Protein AF-0000000084334661 (afdb_homodimer)

Secondary structure (DSSP, 8-state):
-----SS-PPPPPS-----S-HHHHHHHHHHHTT-EEEEE--SGGGGTT-STTGGG--S--GGG---STTTTSHHHHHHHHHGGGGT---TT--HHHHHHHHHHHT--EEEEEEE-TT--BSS--SS-S-BTTSTTSGGGGSTT--HHHHHHHHHHHTT-EEEEEEES--SS-TTTS-TTS---SSS-SS-TTT-HHHHHHHHHHHHHHHHHHHHSSS---EEEEE-TTSS-GGG--TTSGGGGG--S-----HHHHHHHHHHHSTT-EEEETT--STTB-SB--TT---SS--SS-BEEEEESSSSSS--TT--PPPHHHHHHHHHHHHHTT-EEEEE----TTSS--HHHHHHHHHHHHHHHHHGGGTTTEEEEEEEEETTEEEEEESSSSEEEEEEEEEEEE----SEEEEE-SS-----EEEETT-----EEEE-SSEEEEE--GGGGGS--EEEEEEEEE-/-----SS-PPPPPS-----S-HHHHHHHHHHHTT-EEEEE--SGGGGTT-SGGGGG--S--GGG---STTTTSHHHHHHHHHGGGGT---TT--HHHHHHHHHHHT--EEEEEEE-TT--BSS--SS-S-BTTSTTSGGGGSTT--HHHHHHHHHHHTT-EEEEEEES--SS-TTTS-TTS---SSS-SS-TTT-HHHHHHHHHHHHHHHHHHHHSSS---EEEEE-TTSS-GGG--TTSGGGGG--S-----HHHHHHHHHHHSTT-EEEETT--STTB-SB--TT---SS--SS-BEEEEESSSSSS--TT--PPPHHHHHHHHHHHHHTT-EEEEE----TTSS--HHHHHHHHHHHHHHHHHGGGTTTEEEEEEEEETTEEEEEESSSSEEEEEEEEEEEE----SEEEEE-SS-----EEEETT-----EEEEETTEEEEE--GGGGGS--EEEEEEEEE-

Foldseek 3Di:
DPPPPLDDFDDWAPDADAAPAVLLVVLLLVVLQQQEEAEADEDLCLAVQAQPPLCLFPDDGPNNQDDDDQRPDSVSRLVVSLLSQQVQAQQVADLLVVLVLCVLLSHAAYEYEQADQQAEGQADAPLDLSYQLHPSHPNVPPPCSRVLLVNLVSNVVVVHAYEYEYELHHCNDCLQAPPVAHRDGSGRRDACVVVVVSLLVSLVSSLRRLLCVLAPRPAHAEYHYDDLLQAAPVQQDCVGPVSVPNDHGRHSPVVVSVVSNCVSHPNRQACSEPRHDNRNNEYESEQDADPAADPHEYEYEHEQFSHLAHHPPTDGHALLVVVLVSLLNVLRSYHYHYGFYAHSNNHTDVVVSVSSNVSSVQCVFCVQQRGQWGHDPPCDDVQWGWIAHNPAQKIKIKRFDPDFADDDDQKDDDFDPPDDDWDAKDKTPDPDGWDWDADPGGIMIGDDPCVRVSGRTSIIMMMTHD/DDDPQLDDFDDWAPDADAAPAVLLVVLLLQVLQLQEEAEADEDLCLAVQAQPPLCLFPDDGPNNQDDDDQRPDSVSRLVVSLLSQQVQAQQVADLLVVLVLCVLLSHAAYEYEQADQQAEGQADAPLDLSYQLHPSHPNVPPPCSRVLLVNLVSNVVVVHAYEYEYELHHCNDCLQAPPVAHRDGSGRRDACVVVVVSLLVSLVSSLRRLLCCLAPRPAHAEYHYDDLLQAAPVQQDCVGPVSVPNDHGRHSPVVVSVVSNCVSHPNRQACSEPRHDNRNNEYESEQDADPAADPHEYEYEHEQFSHLAHHPPTDGHALLVVVLVSLLNQLRSYHYHYGFYAHSNNHTDPVVSVSSNVSSVQCVFCVQQRGQWGHDPPCDDVQWGWIAHNPAQKIKIKRFDPDFADDDDQKDDDFDPPDDDWDAKDKTPDPDGWDWDADPGGIMIGDDPCVRVSTRTSIIMMMTHD

Sequence (932 aa):
MLKQSFAQQHNMSKKYQAPDDVAVQQKLAQWQDLKFGLFMHWGTYSEWGVVESWSICPEDEGWTQRKGPYGATYEGYKKAYENLQTTFNPVKFDPDKWVKAAKYAGMKYMIFTTKHHDGFSMFDTKQTDYKITDAKTPFSKNPKANVTKEIFNSFRKENFMIGAYFSKPDWHSPEYWWPYFPPKDRNVNYDPAKYPEHWQKFKDFTYNQIQELMTGYGKVDILWLDGGWVRPKNTIDTTVDWQKGIKFNQDIDMPKIAAMGRKNQPGLIVVDRTVSGQYENYTTPEQEVPAAPLDHPWESCITMGNSWSYVPGDHYKSAHDIVQLLVKIVSRGGNLLMNIGPGPDGDFDPEAYNRLNAIGDWMKINGEGIYNSRAVAPYSSGNIYYTKNKDKNRIYAFVLADKESVSLPVTLNITLKDIKKVKNVSMLGSTQKLKWKTSADGIDLTIPASANNIGLKQAACFTIDYMLKQSFAQQHNMSKKYQAPDDVAVQQKLAQWQDLKFGLFMHWGTYSEWGVVESWSICPEDEGWTQRKGPYGATYEGYKKAYENLQTTFNPVKFDPDKWVKAAKYAGMKYMIFTTKHHDGFSMFDTKQTDYKITDAKTPFSKNPKANVTKEIFNSFRKENFMIGAYFSKPDWHSPEYWWPYFPPKDRNVNYDPAKYPEHWQKFKDFTYNQIQELMTGYGKVDILWLDGGWVRPKNTIDTTVDWQKGIKFNQDIDMPKIAAMGRKNQPGLIVVDRTVSGQYENYTTPEQEVPAAPLDHPWESCITMGNSWSYVPGDHYKSAHDIVQLLVKIVSRGGNLLMNIGPGPDGDFDPEAYNRLNAIGDWMKINGEGIYNSRAVAPYSSGNIYYTKNKDKNRIYAFVLADKESVSLPVTLNITLKDIKKVKNVSMLGSTQKLKWKTSADGIDLTIPASANNIGLKQAACFTIDY

Nearest PDB structures (foldseek):
  1odu-assembly1_A  TM=7.665E-01  e=8.565E-29  Thermotoga maritima MSB8
  7xsf-assembly1_B-2  TM=7.589E-01  e=2.508E-28  Cecembia lonarensis LW9
  1hl8-assembly1_B  TM=7.594E-01  e=6.940E-28  Thermotoga maritima MSB8
  7xsh-assembly1_A  TM=6.981E-01  e=8.921E-30  Cecembia l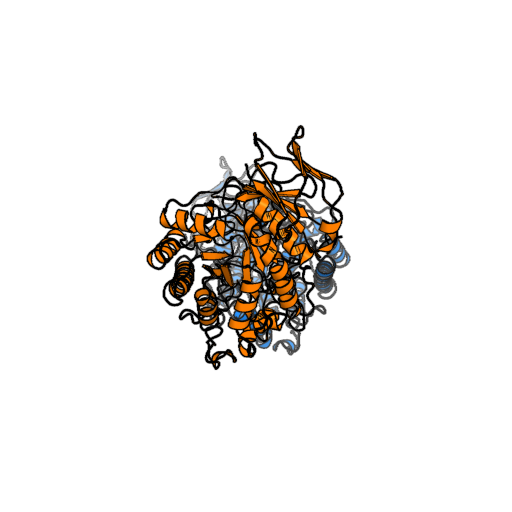onarensis LW9
  7xsg-assembly1_B-2  TM=6.636E-01  e=2.925E-29  Cecembia lonarensis LW9

Organism: NCBI:txid1302689

Radius of gyration: 38.79 Å; Cα contacts (8 Å, |Δi|>4): 2017; chains: 2; bounding box: 50×123×88 Å

Solvent-accessible surface area (backbone atoms only — not comparable to full-atom values): 48130 Å² total; per-residue (Å²): 133,80,76,72,62,67,53,91,79,57,68,51,51,91,58,84,33,77,56,86,51,63,54,31,50,52,41,50,55,55,54,56,27,43,33,31,28,40,26,32,36,57,61,58,38,24,69,76,34,43,65,53,46,35,42,70,32,55,46,96,46,83,43,20,58,58,68,71,94,43,33,69,28,37,68,57,28,44,54,55,58,64,49,34,46,57,67,39,47,39,78,59,53,48,52,59,61,52,38,53,44,39,48,54,29,55,38,39,31,36,35,38,36,39,23,50,45,51,39,52,24,39,33,76,57,91,85,57,70,56,26,39,48,24,84,66,11,57,30,31,75,43,94,64,27,44,39,47,50,52,40,46,50,45,35,44,75,72,68,29,47,36,27,42,25,37,36,66,48,30,66,58,39,56,50,39,40,34,52,54,35,51,61,54,38,88,59,65,42,66,56,38,86,84,38,50,69,52,37,48,53,32,34,49,54,53,46,51,51,52,49,46,56,38,69,71,45,60,84,52,43,29,44,40,35,41,49,49,77,58,27,51,54,90,71,59,51,72,87,41,72,78,49,58,70,57,85,56,60,37,57,63,53,63,69,60,48,50,50,53,40,32,72,62,24,75,30,40,38,38,24,37,41,63,40,64,34,64,44,21,54,38,45,46,39,48,72,46,71,74,94,58,64,61,98,60,59,35,34,25,44,35,51,39,36,80,41,56,30,18,38,86,85,58,60,63,59,49,39,41,57,49,51,51,49,44,50,56,33,38,14,30,47,24,26,36,30,41,23,51,22,32,36,45,45,35,36,69,54,70,64,57,54,52,30,29,51,52,35,12,61,46,30,74,50,48,38,76,55,52,37,45,36,33,50,34,70,68,28,52,60,90,58,31,33,21,23,23,43,73,88,49,63,33,37,27,42,32,41,55,33,94,47,58,54,40,78,76,57,57,63,45,76,46,74,43,64,92,66,90,58,79,75,48,58,44,40,60,86,53,87,63,85,56,50,71,44,81,48,97,55,30,34,38,33,44,45,60,76,66,68,54,69,71,68,53,46,33,47,46,41,33,40,40,34,79,132,88,70,81,64,62,53,88,81,60,70,50,55,92,58,84,35,79,56,86,51,65,53,30,49,52,42,49,56,55,54,56,26,44,31,31,27,40,27,32,36,58,60,56,40,23,68,76,35,43,61,52,46,36,42,68,32,55,47,96,46,84,41,21,59,57,67,72,96,42,34,68,29,36,66,56,28,46,54,54,58,63,49,33,45,57,67,40,46,39,77,60,54,48,53,61,62,52,39,53,44,39,49,53,29,54,39,38,31,37,33,38,36,40,23,50,45,50,38,53,26,38,33,76,57,92,87,56,72,56,26,38,48,24,86,66,11,58,30,31,75,44,94,64,27,43,39,46,50,51,42,46,50,45,35,43,76,72,67,29,48,36,27,41,25,36,35,66,48,32,66,59,39,57,51,40,39,34,52,55,34,51,59,55,39,90,59,66,44,64,55,38,85,84,38,50,69,52,39,48,53,33,34,50,53,54,47,51,51,54,49,47,56,38,67,71,47,60,83,51,44,31,44,39,35,39,49,49,76,57,28,51,54,90,71,60,50,73,87,40,72,78,48,59,70,58,85,55,59,36,57,63,53,62,69,61,48,50,52,54,40,32,72,62,22,77,29,40,37,37,25,36,42,62,39,65,34,65,45,20,55,38,46,47,39,48,72,46,72,74,94,58,65,60,97,61,59,34,34,26,42,35,51,39,37,78,42,56,30,19,40,85,85,57,61,62,60,49,41,41,58,50,51,50,48,43,50,58,34,36,13,32,46,25,25,36,30,42,22,51,22,32,35,47,44,36,37,69,56,71,65,57,54,52,32,29,51,51,35,13,61,47,31,74,49,48,37,76,55,55,37,45,35,33,49,33,70,69,29,50,60,91,61,29,34,22,22,23,42,72,87,50,62,34,37,28,42,32,41,56,34,94,47,58,54,40,78,75,59,55,63,45,77,47,75,43,63,94,67,89,58,79,74,47,59,44,41,61,86,53,88,62,86,56,51,70,46,81,48,97,54,31,34,38,35,46,45,59,74,66,70,54,69,72,68,55,45,32,44,46,42,33,40,40,34,78

Structure (mmCIF, N/CA/C/O backbone):
data_AF-0000000084334661-model_v1
#
loop_
_entity.id
_entity.type
_entity.pdbx_description
1 polymer 'Alpha-L-fucosidase C-terminal domain-containing protein'
#
loop_
_atom_site.group_PDB
_atom_site.id
_atom_site.type_symbol
_atom_site.label_atom_id
_atom_site.label_alt_id
_atom_site.label_comp_id
_atom_site.label_asym_id
_atom_site.label_entity_id
_atom_site.label_seq_id
_atom_site.pdbx_PDB_ins_code
_atom_site.Cartn_x
_atom_site.Cartn_y
_atom_site.Cartn_z
_atom_site.occupancy
_atom_site.B_iso_or_equiv
_atom_site.auth_seq_id
_atom_site.auth_comp_id
_atom_site.auth_asym_id
_atom_site.auth_atom_id
_atom_site.pdbx_PDB_model_num
ATOM 1 N N . MET A 1 1 ? 21.266 26.375 -0.771 1 21.66 1 MET A N 1
ATOM 2 C CA . MET A 1 1 ? 20.703 26.406 0.575 1 21.66 1 MET A CA 1
ATOM 3 C C . MET A 1 1 ? 20.016 25.094 0.909 1 21.66 1 MET A C 1
ATOM 5 O O . MET A 1 1 ? 19.672 24.312 0.011 1 21.66 1 MET A O 1
ATOM 9 N N . LEU A 1 2 ? 19.672 24.812 2.162 1 26.78 2 LEU A N 1
ATOM 10 C CA . LEU A 1 2 ? 19.516 23.641 3.014 1 26.78 2 LEU A CA 1
ATOM 11 C C . LEU A 1 2 ? 18.297 22.828 2.6 1 26.78 2 LEU A C 1
ATOM 13 O O . LEU A 1 2 ? 17.844 21.938 3.332 1 26.78 2 LEU A O 1
ATOM 17 N N . LYS A 1 3 ? 17.484 23.156 1.585 1 34.84 3 LYS A N 1
ATOM 18 C CA . LYS A 1 3 ? 16.094 22.891 1.91 1 34.84 3 LYS A CA 1
ATOM 19 C C . LYS A 1 3 ? 15.812 21.391 1.951 1 34.84 3 LYS A C 1
ATOM 21 O O . LYS A 1 3 ? 15.555 20.766 0.915 1 34.84 3 LYS A O 1
ATOM 26 N N . GLN A 1 4 ? 16.562 20.469 2.42 1 37.41 4 GLN A N 1
ATOM 27 C CA . GLN A 1 4 ? 15.898 19.234 2.811 1 37.41 4 GLN A CA 1
ATOM 28 C C . GLN A 1 4 ? 14.594 19.516 3.551 1 37.41 4 GLN A C 1
ATOM 30 O O . GLN A 1 4 ? 14.609 20.016 4.676 1 37.41 4 GLN A O 1
ATOM 35 N N . SER A 1 5 ? 13.641 19.828 3.004 1 44.88 5 SER A N 1
ATOM 36 C CA . SER A 1 5 ? 12.391 20.156 3.678 1 44.88 5 SER A CA 1
ATOM 37 C C . SER A 1 5 ? 11.945 19.016 4.59 1 44.88 5 SER A C 1
ATOM 39 O O . SER A 1 5 ? 11.836 17.875 4.152 1 44.88 5 SER A O 1
ATOM 41 N N . PHE A 1 6 ? 12.258 19.031 5.906 1 48.81 6 PHE A N 1
ATOM 42 C CA . PHE A 1 6 ? 11.906 18.156 7.027 1 48.81 6 PHE A CA 1
ATOM 43 C C . PHE A 1 6 ? 10.391 18.047 7.168 1 48.81 6 PHE A C 1
ATOM 45 O O . PHE A 1 6 ? 9.898 17.453 8.125 1 48.81 6 PHE A O 1
ATOM 52 N N . ALA A 1 7 ? 9.672 18.734 6.348 1 52.16 7 ALA A N 1
ATOM 53 C CA . ALA A 1 7 ? 8.219 18.625 6.488 1 52.16 7 ALA A CA 1
ATOM 54 C C . ALA A 1 7 ? 7.535 18.656 5.129 1 52.16 7 ALA A C 1
ATOM 56 O O . ALA A 1 7 ? 8.078 19.188 4.16 1 52.16 7 ALA A O 1
ATOM 57 N N . GLN A 1 8 ? 6.469 17.922 4.941 1 53.09 8 GLN A N 1
ATOM 58 C CA . GLN A 1 8 ? 5.633 18.047 3.752 1 53.09 8 GLN A CA 1
ATOM 59 C C . GLN A 1 8 ? 5.141 19.469 3.559 1 53.09 8 GLN A C 1
ATOM 61 O O . GLN A 1 8 ? 4.645 20.094 4.5 1 53.09 8 GLN A O 1
ATOM 66 N N . GLN A 1 9 ? 5.586 20.141 2.434 1 56.09 9 GLN A N 1
ATOM 67 C CA . GLN A 1 9 ? 5.023 21.453 2.088 1 56.09 9 GLN A CA 1
ATOM 68 C C . GLN A 1 9 ? 3.793 21.297 1.2 1 56.09 9 GLN A C 1
ATOM 70 O O . GLN A 1 9 ? 3.805 20.531 0.24 1 56.09 9 GLN A O 1
ATOM 75 N N . HIS A 1 10 ? 2.682 21.797 1.771 1 68.12 10 HIS A N 1
ATOM 76 C CA . HIS A 1 10 ? 1.441 21.719 1.006 1 68.12 10 HIS A CA 1
ATOM 77 C C . HIS A 1 10 ? 1.198 23 0.219 1 68.12 10 HIS A C 1
ATOM 79 O O . HIS A 1 10 ? 1.447 24.094 0.722 1 68.12 10 HIS A O 1
ATOM 85 N N . ASN A 1 11 ? 0.781 22.812 -0.995 1 72 11 ASN A N 1
ATOM 86 C CA . ASN A 1 11 ? 0.455 23.922 -1.889 1 72 11 ASN A CA 1
ATOM 87 C C . ASN A 1 11 ? -0.873 24.578 -1.513 1 72 11 ASN A C 1
ATOM 89 O O . ASN A 1 11 ? -1.818 23.891 -1.121 1 72 11 ASN A O 1
ATOM 93 N N . MET A 1 12 ? -0.844 25.797 -1.536 1 76.12 12 MET A N 1
ATOM 94 C CA . MET A 1 12 ? -2.08 26.562 -1.359 1 76.12 12 MET A CA 1
ATOM 95 C C . MET A 1 12 ? -3.047 26.297 -2.51 1 76.12 12 MET A C 1
ATOM 97 O O . MET A 1 12 ? -2.623 26.094 -3.65 1 76.12 12 MET A O 1
ATOM 101 N N . SER A 1 13 ? -4.266 26.281 -2.166 1 80.62 13 SER A N 1
ATOM 102 C CA . SER A 1 13 ? -5.27 26.109 -3.211 1 80.62 13 SER A CA 1
ATOM 103 C C . SER A 1 13 ? -5.207 27.234 -4.23 1 80.62 13 SER A C 1
ATOM 105 O O . SER A 1 13 ? -4.938 28.391 -3.871 1 80.62 13 SER A O 1
ATOM 107 N N . LYS A 1 14 ? -5.531 27.094 -5.512 1 75.5 14 LYS A N 1
ATOM 108 C CA . LYS A 1 14 ? -5.477 28.078 -6.59 1 75.5 14 LYS A CA 1
ATOM 109 C C . LYS A 1 14 ? -6.754 28.922 -6.637 1 75.5 14 LYS A C 1
ATOM 111 O O . LYS A 1 14 ? -6.73 30.078 -7.066 1 75.5 14 LYS A O 1
ATOM 116 N N . LYS A 1 15 ? -7.824 28.25 -6.242 1 84.44 15 LYS A N 1
ATOM 117 C CA . LYS A 1 15 ? -9.109 28.938 -6.309 1 84.44 15 LYS A CA 1
ATOM 118 C C . LYS A 1 15 ? -9.68 29.172 -4.914 1 84.44 15 LYS A C 1
ATOM 120 O O . LYS A 1 15 ? -9.625 28.281 -4.059 1 84.44 15 LYS A O 1
ATOM 125 N N . TYR A 1 16 ? -10.172 30.391 -4.711 1 93.75 16 TYR A N 1
ATOM 126 C CA . TYR A 1 16 ? -10.789 30.75 -3.439 1 93.75 16 TYR A CA 1
ATOM 127 C C . TYR A 1 16 ? -12.273 31.031 -3.619 1 93.75 16 TYR A C 1
ATOM 129 O O . TYR A 1 16 ? -12.68 31.672 -4.594 1 93.75 16 TYR A O 1
ATOM 137 N N . GLN A 1 17 ? -13.086 30.453 -2.752 1 94.81 17 GLN A N 1
ATOM 138 C CA . GLN A 1 17 ? -14.516 30.734 -2.68 1 94.81 17 GLN A CA 1
ATOM 139 C C . GLN A 1 17 ? -14.891 31.359 -1.336 1 94.81 17 GLN A C 1
ATOM 141 O O . GLN A 1 17 ? -14.766 30.719 -0.293 1 94.81 17 GLN A O 1
ATOM 146 N N . ALA A 1 18 ? -15.391 32.562 -1.355 1 94.94 18 ALA A N 1
ATOM 147 C CA . ALA A 1 18 ? -15.805 33.25 -0.123 1 94.94 18 ALA A CA 1
ATOM 148 C C . ALA A 1 18 ? -17.016 32.531 0.491 1 94.94 18 ALA A C 1
ATOM 150 O O . ALA A 1 18 ? -17.906 32.062 -0.229 1 94.94 18 ALA A O 1
ATOM 151 N N . PRO A 1 19 ? -17.062 32.531 1.835 1 95.81 19 PRO A N 1
ATOM 152 C CA . PRO A 1 19 ? -18.25 31.938 2.453 1 95.81 19 PRO A CA 1
ATOM 153 C C . PRO A 1 19 ? -19.516 32.75 2.219 1 95.81 19 PRO A C 1
ATOM 155 O O . PRO A 1 19 ? -19.438 34 2.18 1 95.81 19 PRO A O 1
ATOM 158 N N . ASP A 1 20 ? -20.672 32.062 2.162 1 95.06 20 ASP A N 1
ATOM 159 C CA . ASP A 1 20 ? -21.953 32.719 1.954 1 95.06 20 ASP A CA 1
ATOM 160 C C . ASP A 1 20 ? -22.547 33.219 3.277 1 95.06 20 ASP A C 1
ATOM 162 O O . ASP A 1 20 ? -23.312 34.188 3.301 1 95.06 20 ASP A O 1
ATOM 166 N N . ASP A 1 21 ? -22.156 32.656 4.363 1 96.81 21 ASP A N 1
ATOM 167 C CA . ASP A 1 21 ? -22.688 32.969 5.688 1 96.81 21 ASP A CA 1
ATOM 168 C C . ASP A 1 21 ? -22.188 34.344 6.176 1 96.81 21 ASP A C 1
ATOM 170 O O . ASP A 1 21 ? -20.984 34.531 6.383 1 96.81 21 ASP A O 1
ATOM 174 N N . VAL A 1 22 ? -23.031 35.281 6.516 1 97.38 22 VAL A N 1
ATOM 175 C CA . VAL A 1 22 ? -22.703 36.656 6.867 1 97.38 22 VAL A CA 1
ATOM 176 C C . VAL A 1 22 ? -21.922 36.688 8.18 1 97.38 22 VAL A C 1
ATOM 178 O O . VAL A 1 22 ? -20.984 37.469 8.328 1 97.38 22 VAL A O 1
ATOM 181 N N . ALA A 1 23 ? -22.359 35.875 9.078 1 98.19 23 ALA A N 1
ATOM 182 C CA . ALA A 1 23 ? -21.656 35.812 10.359 1 98.19 23 ALA A CA 1
ATOM 183 C C . ALA A 1 23 ? -20.219 35.344 10.164 1 98.19 23 ALA A C 1
ATOM 185 O O . ALA A 1 23 ? -19.312 35.844 10.859 1 98.19 23 ALA A O 1
ATOM 186 N N . VAL A 1 24 ? -19.969 34.469 9.242 1 98.5 24 VAL A N 1
ATOM 187 C CA . VAL A 1 24 ? -18.625 34 8.945 1 98.5 24 VAL A CA 1
ATOM 188 C C . VAL A 1 24 ? -17.812 35.125 8.297 1 98.5 24 VAL A C 1
ATOM 190 O O . VAL A 1 24 ? -16.641 35.312 8.633 1 98.5 24 VAL A O 1
ATOM 193 N N . GLN A 1 25 ? -18.422 35.812 7.387 1 97.94 25 GLN A N 1
ATOM 194 C CA . GLN A 1 25 ? -17.766 36.938 6.742 1 97.94 25 GLN A CA 1
ATOM 195 C C . GLN A 1 25 ? -17.312 38 7.766 1 97.94 25 GLN A C 1
ATOM 197 O O . GLN A 1 25 ? -16.203 38.5 7.691 1 97.94 25 GLN A O 1
ATOM 202 N N . GLN A 1 26 ? -18.172 38.25 8.68 1 98.19 26 GLN A N 1
ATOM 203 C CA . GLN A 1 26 ? -17.859 39.25 9.719 1 98.19 26 GLN A CA 1
ATOM 204 C C . GLN A 1 26 ? -16.703 38.75 10.602 1 98.19 26 GLN A C 1
ATOM 206 O O . GLN A 1 26 ? -15.789 39.5 10.922 1 98.19 26 GLN A O 1
ATOM 211 N N . LYS A 1 27 ? -16.812 37.531 10.969 1 98.5 27 LYS A N 1
ATOM 212 C CA . LYS A 1 27 ? -15.75 36.969 11.797 1 98.5 27 LYS A CA 1
ATOM 213 C C . LYS A 1 27 ? -14.414 36.969 11.055 1 98.5 27 LYS A C 1
ATOM 215 O O . LYS A 1 27 ? -13.359 37.188 11.656 1 98.5 27 LYS A O 1
ATOM 220 N N . LEU A 1 28 ? -14.453 36.656 9.773 1 98.25 28 LEU A N 1
ATOM 221 C CA . LEU A 1 28 ? -13.25 36.656 8.945 1 98.25 28 LEU A CA 1
ATOM 222 C C . LEU A 1 28 ? -12.625 38.062 8.906 1 98.25 28 LEU A C 1
ATOM 224 O O . LEU A 1 28 ? -11.406 38.188 8.992 1 98.25 28 LEU A O 1
ATOM 228 N N . ALA A 1 29 ? -13.461 39 8.766 1 97.44 29 ALA A N 1
ATOM 229 C CA . ALA A 1 29 ? -12.977 40.375 8.75 1 97.44 29 ALA A CA 1
ATOM 230 C C . ALA A 1 29 ? -12.32 40.75 10.078 1 97.44 29 ALA A C 1
ATOM 232 O O . ALA A 1 29 ? -11.273 41.406 10.102 1 97.44 29 ALA A O 1
ATOM 233 N N . GLN A 1 30 ? -12.922 40.344 11.148 1 98.38 30 GLN A N 1
ATOM 234 C CA . GLN A 1 30 ? -12.352 40.562 12.469 1 98.38 30 GLN A CA 1
ATOM 235 C C . GLN A 1 30 ? -11.016 39.844 12.617 1 98.38 30 GLN A C 1
ATOM 237 O O . GLN A 1 30 ? -10.047 40.438 13.133 1 98.38 30 GLN A O 1
ATOM 242 N N . TRP A 1 31 ? -11.031 38.625 12.211 1 98.69 31 TRP A N 1
ATOM 243 C CA . TRP A 1 31 ? -9.82 37.812 12.281 1 98.69 31 TRP A CA 1
ATOM 244 C C . TRP A 1 31 ? -8.688 38.469 11.492 1 98.69 31 TRP A C 1
ATOM 246 O O . TRP A 1 31 ? -7.535 38.469 11.945 1 98.69 31 TRP A O 1
ATOM 256 N N . GLN A 1 32 ? -8.906 39 10.312 1 98.25 32 GLN A N 1
ATOM 257 C CA . GLN A 1 32 ? -7.906 39.656 9.469 1 98.25 32 GLN A CA 1
ATOM 258 C C . GLN A 1 32 ? -7.254 40.844 10.188 1 98.25 32 GLN A C 1
ATOM 260 O O . GLN A 1 32 ? -6.141 41.219 9.844 1 98.25 32 GLN A O 1
ATOM 265 N N . ASP A 1 33 ? -7.941 41.406 11.133 1 98.5 33 ASP A N 1
ATOM 266 C CA . ASP A 1 33 ? -7.438 42.562 11.844 1 98.5 33 ASP A CA 1
ATOM 267 C C . ASP A 1 33 ? -6.43 42.156 12.922 1 98.5 33 ASP A C 1
ATOM 269 O O . ASP A 1 33 ? -5.676 43 13.414 1 98.5 33 ASP A O 1
ATOM 273 N N . LEU A 1 34 ? -6.441 40.906 13.227 1 98.75 34 LEU A N 1
ATOM 274 C CA . LEU A 1 34 ? -5.648 40.438 14.359 1 98.75 34 LEU A CA 1
ATOM 275 C C . LEU A 1 34 ? -4.188 40.25 13.969 1 98.75 34 LEU A C 1
ATOM 277 O O . LEU A 1 34 ? -3.287 40.531 14.766 1 98.75 34 LEU A O 1
ATOM 281 N N . LYS A 1 35 ? -3.887 39.688 12.852 1 98.75 35 LYS A N 1
ATOM 282 C CA . LYS A 1 35 ? -2.648 39.688 12.078 1 98.75 35 LYS A CA 1
ATOM 283 C C . LYS A 1 35 ? -1.651 38.688 12.641 1 98.75 35 LYS A C 1
ATOM 285 O O . LYS A 1 35 ? -0.828 38.125 11.906 1 98.75 35 LYS A O 1
ATOM 290 N N . PHE A 1 36 ? -1.628 38.406 13.953 1 98.88 36 PHE A N 1
ATOM 291 C CA . PHE A 1 36 ? -0.565 37.625 14.555 1 98.88 36 PHE A CA 1
ATOM 292 C C . PHE A 1 36 ? -1.139 36.625 15.547 1 98.88 36 PHE A C 1
ATOM 294 O O . PHE A 1 36 ? -1.792 37 16.516 1 98.88 36 PHE A O 1
ATOM 301 N N . GLY A 1 37 ? -0.939 35.312 15.289 1 98.88 37 GLY A N 1
ATOM 302 C CA . GLY A 1 37 ? -1.479 34.25 16.125 1 98.88 37 GLY A CA 1
ATOM 303 C C . GLY A 1 37 ? -0.435 33.25 16.547 1 98.88 37 GLY A C 1
ATOM 304 O O . GLY A 1 37 ? 0.673 33.219 16.016 1 98.88 37 GLY A O 1
ATOM 305 N N . LEU A 1 38 ? -0.776 32.438 17.562 1 98.94 38 LEU A N 1
ATOM 306 C CA . LEU A 1 38 ? 0.044 31.375 18.109 1 98.94 38 LEU A CA 1
ATOM 307 C C . LEU A 1 38 ? -0.488 30.016 17.672 1 98.94 38 LEU A C 1
ATOM 309 O O . LEU A 1 38 ? -1.677 29.719 17.828 1 98.94 38 LEU A O 1
ATOM 313 N N . PHE A 1 39 ? 0.352 29.234 17.062 1 98.81 39 PHE A N 1
ATOM 314 C CA . PHE A 1 39 ? 0.069 27.859 16.672 1 98.81 39 PHE A CA 1
ATOM 315 C C . PHE A 1 39 ? 0.812 26.875 17.578 1 98.81 39 PHE A C 1
ATOM 317 O O . PHE A 1 39 ? 1.941 27.156 18 1 98.81 39 PHE A O 1
ATOM 324 N N . MET A 1 40 ? 0.179 25.844 17.969 1 98.75 40 MET A N 1
ATOM 325 C CA . MET A 1 40 ? 0.836 24.891 18.859 1 98.75 40 MET A CA 1
ATOM 326 C C . MET A 1 40 ? 0.569 23.453 18.422 1 98.75 40 MET A C 1
ATOM 328 O O . MET A 1 40 ? -0.569 22.984 18.484 1 98.75 40 MET A O 1
ATOM 332 N N . HIS A 1 41 ? 1.555 22.781 17.938 1 98.56 41 HIS A N 1
ATOM 333 C CA . HIS A 1 41 ? 1.528 21.328 17.734 1 98.56 41 HIS A CA 1
ATOM 334 C C . HIS A 1 41 ? 2.084 20.594 18.953 1 98.56 41 HIS A C 1
ATOM 336 O O . HIS A 1 41 ? 3.266 20.734 19.281 1 98.56 41 HIS A O 1
ATOM 342 N N . TRP A 1 42 ? 1.24 19.828 19.578 1 98.62 42 TRP A N 1
ATOM 343 C CA . TRP A 1 42 ? 1.637 19.156 20.812 1 98.62 42 TRP A CA 1
ATOM 344 C C . TRP A 1 42 ? 0.945 17.797 20.938 1 98.62 42 TRP A C 1
ATOM 346 O O . TRP A 1 42 ? -0.228 17.656 20.594 1 98.62 42 TRP A O 1
ATOM 356 N N . GLY A 1 43 ? 1.599 16.797 21.375 1 98.19 43 GLY A N 1
ATOM 357 C CA . GLY A 1 43 ? 1.143 15.445 21.609 1 98.19 43 GLY A CA 1
ATOM 358 C C . GLY A 1 43 ? 2.234 14.523 22.125 1 98.19 43 GLY A C 1
ATOM 359 O O . GLY A 1 43 ? 3.309 14.992 22.516 1 98.19 43 GLY A O 1
ATOM 360 N N . THR A 1 44 ? 1.994 13.242 22.125 1 98.38 44 THR A N 1
ATOM 361 C CA . THR A 1 44 ? 2.902 12.266 22.719 1 98.38 44 THR A CA 1
ATOM 362 C C . THR A 1 44 ? 4.227 12.227 21.953 1 98.38 44 THR A C 1
ATOM 364 O O . THR A 1 44 ? 5.273 11.938 22.531 1 98.38 44 THR A O 1
ATOM 367 N N . TYR A 1 45 ? 4.23 12.578 20.688 1 97.12 45 TYR A N 1
ATOM 368 C CA . TYR A 1 45 ? 5.414 12.555 19.844 1 97.12 45 TYR A CA 1
ATOM 369 C C . TYR A 1 45 ? 6.484 13.5 20.375 1 97.12 45 TYR A C 1
ATOM 371 O O . TYR A 1 45 ? 7.656 13.391 20 1 97.12 45 TYR A O 1
ATOM 379 N N . SER A 1 46 ? 6.117 14.492 21.172 1 97.69 46 SER A N 1
ATOM 380 C CA . SER A 1 46 ? 7.098 15.406 21.766 1 97.69 46 SER A CA 1
ATOM 381 C C . SER A 1 46 ? 8.094 14.656 22.641 1 97.69 46 SER A C 1
ATOM 383 O O . SER A 1 46 ? 9.211 15.125 22.859 1 97.69 46 SER A O 1
ATOM 385 N N . GLU A 1 47 ? 7.652 13.461 23.203 1 97.25 47 GLU A N 1
ATOM 386 C CA . GLU A 1 47 ? 8.539 12.648 24.031 1 97.25 47 GLU A CA 1
ATOM 387 C C . GLU A 1 47 ? 9.75 12.172 23.234 1 97.25 47 GLU A C 1
ATOM 389 O O . GLU A 1 47 ? 10.859 12.094 23.766 1 97.25 47 GLU A O 1
ATOM 394 N N . TRP A 1 48 ? 9.508 11.812 21.953 1 95.62 48 TRP A N 1
ATOM 395 C CA . TRP A 1 48 ? 10.578 11.312 21.094 1 95.62 48 TRP A CA 1
ATOM 396 C C . TRP A 1 48 ? 11.242 12.453 20.328 1 95.62 48 TRP A C 1
ATOM 398 O O . TRP A 1 48 ? 12.336 12.289 19.781 1 95.62 48 TRP A O 1
ATOM 408 N N . GLY A 1 49 ? 10.586 13.68 20.281 1 94.19 49 GLY A N 1
ATOM 409 C CA . GLY A 1 49 ? 11.109 14.773 19.484 1 94.19 49 GLY A CA 1
ATOM 410 C C . GLY A 1 49 ? 11.109 14.477 18 1 94.19 49 GLY A C 1
ATOM 411 O O . GLY A 1 49 ? 12.078 14.789 17.297 1 94.19 49 GLY A O 1
ATOM 412 N N . VAL A 1 50 ? 10.102 13.836 17.484 1 90.31 50 VAL A N 1
ATOM 413 C CA . VAL A 1 50 ? 10.016 13.453 16.078 1 90.31 50 VAL A CA 1
ATOM 414 C C . VAL A 1 50 ? 9.016 14.352 15.367 1 90.31 50 VAL A C 1
ATOM 416 O O . VAL A 1 50 ? 8.422 15.242 15.977 1 90.31 50 VAL A O 1
ATOM 419 N N . VAL A 1 51 ? 8.844 14.258 14.047 1 88.44 51 VAL A N 1
ATOM 420 C CA . VAL A 1 51 ? 8.039 15.062 13.133 1 88.44 51 VAL A CA 1
ATOM 421 C C . VAL A 1 51 ? 6.562 14.703 13.281 1 88.44 51 VAL A C 1
ATOM 423 O O . VAL A 1 51 ? 5.91 14.32 12.312 1 88.44 51 VAL A O 1
ATOM 426 N N . GLU A 1 52 ? 6.043 14.898 14.484 1 92.62 52 GLU A N 1
ATOM 427 C CA . GLU A 1 52 ? 4.664 14.602 14.859 1 92.62 52 GLU A CA 1
ATOM 428 C C . GLU A 1 52 ? 4.266 13.188 14.453 1 92.62 52 GLU A C 1
ATOM 430 O O . GLU A 1 52 ? 4.93 12.219 14.828 1 92.62 52 GLU A O 1
ATOM 435 N N . SER A 1 53 ? 3.16 13.062 13.734 1 94.56 53 SER A N 1
ATOM 436 C CA . SER A 1 53 ? 2.598 11.758 13.398 1 94.56 53 SER A CA 1
ATOM 437 C C . SER A 1 53 ? 3.289 11.164 12.18 1 94.56 53 SER A C 1
ATOM 439 O O . SER A 1 53 ? 3.133 9.969 11.898 1 94.56 53 SER A O 1
ATOM 441 N N . TRP A 1 54 ? 4.109 11.859 11.516 1 95.81 54 TRP A N 1
ATOM 442 C CA . TRP A 1 54 ? 4.496 11.5 10.156 1 95.81 54 TRP A CA 1
ATOM 443 C C . TRP A 1 54 ? 5.453 10.312 10.156 1 95.81 54 TRP A C 1
ATOM 445 O O . TRP A 1 54 ? 5.578 9.609 9.148 1 95.81 54 TRP A O 1
ATOM 455 N N . SER A 1 55 ? 6.105 10.062 11.258 1 94.5 55 SER A N 1
ATOM 456 C CA . SER A 1 55 ? 7 8.914 11.32 1 94.5 55 SER A CA 1
ATOM 457 C C . SER A 1 55 ? 6.227 7.605 11.242 1 94.5 55 SER A C 1
ATOM 459 O O . SER A 1 55 ? 6.797 6.559 10.922 1 94.5 55 SER A O 1
ATOM 461 N N . ILE A 1 56 ? 4.938 7.598 11.539 1 97 56 ILE A N 1
ATOM 462 C CA . ILE A 1 56 ? 4.203 6.34 11.461 1 97 56 ILE A CA 1
ATOM 463 C C . ILE A 1 56 ? 3.506 6.23 10.102 1 97 56 ILE A C 1
ATOM 465 O O . ILE A 1 56 ? 2.812 5.25 9.828 1 97 56 ILE A O 1
ATOM 469 N N . CYS A 1 57 ? 3.6 7.312 9.242 1 97.38 57 CYS A N 1
ATOM 470 C CA . CYS A 1 57 ? 3.17 7.211 7.855 1 97.38 57 CYS A CA 1
ATOM 471 C C . CYS A 1 57 ? 4.078 6.273 7.066 1 97.38 57 CYS A C 1
ATOM 473 O O . CYS A 1 57 ? 5.301 6.43 7.078 1 97.38 57 CYS A O 1
ATOM 475 N N . PRO A 1 58 ? 3.518 5.348 6.355 1 96.5 58 PRO A N 1
ATOM 476 C CA . PRO A 1 58 ? 4.348 4.332 5.703 1 96.5 58 PRO A CA 1
ATOM 477 C C . PRO A 1 58 ? 4.984 4.832 4.41 1 96.5 58 PRO A C 1
ATOM 479 O O . PRO A 1 58 ? 5.75 4.105 3.771 1 96.5 58 PRO A O 1
ATOM 482 N N . GLU A 1 59 ? 4.695 5.996 3.92 1 96.25 59 GLU A N 1
ATOM 483 C CA . GLU A 1 59 ? 5.285 6.527 2.695 1 96.25 59 GLU A CA 1
ATOM 484 C C . GLU A 1 59 ? 6.805 6.605 2.807 1 96.25 59 GLU A C 1
ATOM 486 O O . GLU A 1 59 ? 7.348 6.742 3.906 1 96.25 59 GLU A O 1
ATOM 491 N N . ASP A 1 60 ? 7.492 6.469 1.715 1 95.44 60 ASP A N 1
ATOM 492 C CA . ASP A 1 60 ? 8.953 6.508 1.665 1 95.44 60 ASP A CA 1
ATOM 493 C C . ASP A 1 60 ? 9.445 7.91 1.318 1 95.44 60 ASP A C 1
ATOM 495 O O . ASP A 1 60 ? 9.914 8.148 0.203 1 95.44 60 ASP A O 1
ATOM 499 N N . GLU A 1 61 ? 9.32 8.812 2.281 1 93.81 61 GLU A N 1
ATOM 500 C CA . GLU A 1 61 ? 9.742 10.211 2.168 1 93.81 61 GLU A CA 1
ATOM 501 C C . GLU A 1 61 ? 10.766 10.562 3.242 1 93.81 61 GLU A C 1
ATOM 503 O O . GLU A 1 61 ? 10.852 9.891 4.273 1 93.81 61 GLU A O 1
ATOM 508 N N . GLY A 1 62 ? 11.523 11.562 2.994 1 91.06 62 GLY A N 1
ATOM 509 C CA . GLY A 1 62 ? 12.516 12 3.967 1 91.06 62 GLY A CA 1
ATOM 510 C C . GLY A 1 62 ? 11.906 12.352 5.316 1 91.06 62 GLY A C 1
ATOM 511 O O . GLY A 1 62 ? 12.477 12.023 6.359 1 91.06 62 GLY A O 1
ATOM 512 N N . TRP A 1 63 ? 10.781 12.945 5.367 1 89.12 63 TRP A N 1
ATOM 513 C CA . TRP A 1 63 ? 10.164 13.445 6.594 1 89.12 63 TRP A CA 1
ATOM 514 C C . TRP A 1 63 ? 9.367 12.344 7.281 1 89.12 63 TRP A C 1
ATOM 516 O O . TRP A 1 63 ? 8.797 12.562 8.359 1 89.12 63 TRP A O 1
ATOM 526 N N . THR A 1 64 ? 9.266 11.148 6.641 1 94.25 64 THR A N 1
ATOM 527 C CA . THR A 1 64 ? 8.562 10.039 7.27 1 94.25 64 THR A CA 1
ATOM 528 C C . THR A 1 64 ? 9.555 9.008 7.793 1 94.25 64 THR A C 1
ATOM 530 O O . THR A 1 64 ? 9.164 7.906 8.195 1 94.25 64 THR A O 1
ATOM 533 N N . GLN A 1 65 ? 10.805 9.25 7.77 1 93.62 65 GLN A N 1
ATOM 534 C CA . GLN A 1 65 ? 11.82 8.281 8.172 1 93.62 65 GLN A CA 1
ATOM 535 C C . GLN A 1 65 ? 11.711 7.949 9.656 1 93.62 65 GLN A C 1
ATOM 537 O O . GLN A 1 65 ? 11.531 8.844 10.484 1 93.62 65 GLN A O 1
ATOM 542 N N . ARG A 1 66 ? 11.711 6.734 9.961 1 93.38 66 ARG A N 1
ATOM 543 C CA . ARG A 1 66 ? 11.688 6.242 11.336 1 93.38 66 ARG A CA 1
ATOM 544 C C . ARG A 1 66 ? 13.102 6.031 11.867 1 93.38 66 ARG A C 1
ATOM 546 O O . ARG A 1 66 ? 13.953 5.457 11.18 1 93.38 66 ARG A O 1
ATOM 553 N N . LYS A 1 67 ? 13.289 6.531 13.016 1 86.12 67 LYS A N 1
ATOM 554 C CA . LYS A 1 67 ? 14.594 6.434 13.672 1 86.12 67 LYS A CA 1
ATOM 555 C C . LYS A 1 67 ? 14.453 5.898 15.094 1 86.12 67 LYS A C 1
ATOM 557 O O . LYS A 1 67 ? 13.344 5.723 15.586 1 86.12 67 LYS A O 1
ATOM 562 N N . GLY A 1 68 ? 15.609 5.609 15.711 1 91.44 68 GLY A N 1
ATOM 563 C CA . GLY A 1 68 ? 15.609 5.168 17.094 1 91.44 68 GLY A CA 1
ATOM 564 C C . GLY A 1 68 ? 15.555 3.66 17.25 1 91.44 68 GLY A C 1
ATOM 565 O O . GLY A 1 68 ? 15.672 2.932 16.25 1 91.44 68 GLY A O 1
ATOM 566 N N . PRO A 1 69 ? 15.344 3.217 18.438 1 94.06 69 PRO A N 1
ATOM 567 C CA . PRO A 1 69 ? 15.523 1.793 18.734 1 94.06 69 PRO A CA 1
ATOM 568 C C . PRO A 1 69 ? 14.391 0.931 18.172 1 94.06 69 PRO A C 1
ATOM 570 O O . PRO A 1 69 ? 14.555 -0.281 18.016 1 94.06 69 PRO A O 1
ATOM 573 N N . TYR A 1 70 ? 13.305 1.533 17.812 1 95.69 70 TYR A N 1
ATOM 574 C CA . TYR A 1 70 ? 12.172 0.751 17.328 1 95.69 70 TYR A CA 1
ATOM 575 C C . TYR A 1 70 ? 12.016 0.876 15.82 1 95.69 70 TYR A C 1
ATOM 577 O O . TYR A 1 70 ? 11.016 0.438 15.258 1 95.69 70 TYR A O 1
ATOM 585 N N . GLY A 1 71 ? 12.945 1.53 15.164 1 95.94 71 GLY A N 1
ATOM 586 C CA . GLY A 1 71 ? 12.781 1.946 13.781 1 95.94 71 GLY A CA 1
ATOM 587 C C . GLY A 1 71 ? 13.008 0.821 12.789 1 95.94 71 GLY A C 1
ATOM 588 O O . GLY A 1 71 ? 12.797 0.994 11.586 1 95.94 71 GLY A O 1
ATOM 589 N N . ALA A 1 72 ? 13.336 -0.421 13.219 1 95.56 72 ALA A N 1
ATOM 590 C CA . ALA A 1 72 ? 13.75 -1.498 12.328 1 95.56 72 ALA A CA 1
ATOM 591 C C . ALA A 1 72 ? 12.555 -2.09 11.586 1 95.56 72 ALA A C 1
ATOM 593 O O . ALA A 1 72 ? 12.664 -2.5 10.43 1 95.56 72 ALA A O 1
ATOM 594 N N . THR A 1 73 ? 11.383 -2.197 12.234 1 96.88 73 THR A N 1
ATOM 595 C CA . THR A 1 73 ? 10.164 -2.74 11.633 1 96.88 73 THR A CA 1
ATOM 596 C C . THR A 1 73 ? 9.016 -1.745 11.75 1 96.88 73 THR A C 1
ATOM 598 O O . THR A 1 73 ? 8.922 -1.003 12.727 1 96.88 73 THR A O 1
ATOM 601 N N . TYR A 1 74 ? 8.18 -1.695 10.805 1 97.56 74 TYR A N 1
ATOM 602 C CA . TYR A 1 74 ? 7.047 -0.776 10.82 1 97.56 74 TYR A CA 1
ATOM 603 C C . TYR A 1 74 ? 6.141 -1.051 12.016 1 97.56 74 TYR A C 1
ATOM 605 O O . TYR A 1 74 ? 5.793 -0.134 12.766 1 97.56 74 TYR A O 1
ATOM 613 N N . GLU A 1 75 ? 5.762 -2.32 12.203 1 95.44 75 GLU A N 1
ATOM 614 C CA . GLU A 1 75 ? 4.836 -2.703 13.266 1 95.44 75 GLU A CA 1
ATOM 615 C C . GLU A 1 75 ? 5.426 -2.4 14.641 1 95.44 75 GLU A C 1
ATOM 617 O O . GLU A 1 75 ? 4.719 -1.915 15.531 1 95.44 75 GLU A O 1
ATOM 622 N N . GLY A 1 76 ? 6.664 -2.766 14.781 1 96.62 76 GLY A N 1
ATOM 623 C CA . GLY A 1 76 ? 7.32 -2.475 16.047 1 96.62 76 GLY A CA 1
ATOM 624 C C . GLY A 1 76 ? 7.367 -0.992 16.359 1 96.62 76 GLY A C 1
ATOM 625 O O . GLY A 1 76 ? 7.137 -0.592 17.5 1 96.62 76 GLY A O 1
ATOM 626 N N . TYR A 1 77 ? 7.648 -0.157 15.383 1 97.81 77 TYR A N 1
ATOM 627 C CA . TYR A 1 77 ? 7.711 1.289 15.562 1 97.81 77 TYR A CA 1
ATOM 628 C C . TYR A 1 77 ? 6.344 1.856 15.914 1 97.81 77 TYR A C 1
ATOM 630 O O . TYR A 1 77 ? 6.211 2.629 16.875 1 97.81 77 TYR A O 1
ATOM 638 N N . LYS A 1 78 ? 5.32 1.459 15.125 1 97.62 78 LYS A N 1
ATOM 639 C CA . LYS A 1 78 ? 3.971 1.969 15.359 1 97.62 78 LYS A CA 1
ATOM 640 C C . LYS A 1 78 ? 3.48 1.613 16.75 1 97.62 78 LYS A C 1
ATOM 642 O O . LYS A 1 78 ? 2.908 2.455 17.453 1 97.62 78 LYS A O 1
ATOM 647 N N . LYS A 1 79 ? 3.719 0.353 17.156 1 97.31 79 LYS A N 1
ATOM 648 C CA . LYS A 1 79 ? 3.314 -0.088 18.484 1 97.31 79 LYS A CA 1
ATOM 649 C C . LYS A 1 79 ? 4.004 0.734 19.578 1 97.31 79 LYS A C 1
ATOM 651 O O . LYS A 1 79 ? 3.363 1.169 20.531 1 97.31 79 LYS A O 1
ATOM 656 N N . ALA A 1 80 ? 5.27 0.916 19.422 1 98.12 80 ALA A N 1
ATOM 657 C CA . ALA A 1 80 ? 6.031 1.708 20.375 1 98.12 80 ALA A CA 1
ATOM 658 C C . ALA A 1 80 ? 5.539 3.152 20.406 1 98.12 80 ALA A C 1
ATOM 660 O O . ALA A 1 80 ? 5.41 3.748 21.484 1 98.12 80 ALA A O 1
ATOM 661 N N . TYR A 1 81 ? 5.293 3.717 19.25 1 98.19 81 TYR A N 1
ATOM 662 C CA . TYR A 1 81 ? 4.777 5.078 19.141 1 98.19 81 TYR A CA 1
ATOM 663 C C . TYR A 1 81 ? 3.453 5.223 19.875 1 98.19 81 TYR A C 1
ATOM 665 O O . TYR A 1 81 ? 3.281 6.145 20.672 1 98.19 81 TYR A O 1
ATOM 673 N N . GLU A 1 82 ? 2.531 4.324 19.641 1 98.31 82 GLU A N 1
ATOM 674 C CA . GLU A 1 82 ? 1.216 4.395 20.266 1 98.31 82 GLU A CA 1
ATOM 675 C C . GLU A 1 82 ? 1.316 4.207 21.781 1 98.31 82 GLU A C 1
ATOM 677 O O . GLU A 1 82 ? 0.505 4.746 22.531 1 98.31 82 GLU A O 1
ATOM 682 N N . ASN A 1 83 ? 2.322 3.512 22.188 1 98.44 83 ASN A N 1
ATOM 683 C CA . ASN A 1 83 ? 2.521 3.256 23.609 1 98.44 83 ASN A CA 1
ATOM 684 C C . ASN A 1 83 ? 3.053 4.488 24.344 1 98.44 83 ASN A C 1
ATOM 686 O O . ASN A 1 83 ? 3.113 4.516 25.562 1 98.44 83 ASN A O 1
ATOM 690 N N . LEU A 1 84 ? 3.461 5.477 23.641 1 98.5 84 LEU A N 1
ATOM 691 C CA . LEU A 1 84 ? 3.871 6.727 24.266 1 98.5 84 LEU A CA 1
ATOM 692 C C . LEU A 1 84 ? 2.768 7.266 25.172 1 98.5 84 LEU A C 1
ATOM 694 O O . LEU A 1 84 ? 3.047 7.965 26.141 1 98.5 84 LEU A O 1
ATOM 698 N N . GLN A 1 85 ? 1.502 6.953 24.828 1 98.75 85 GLN A N 1
ATOM 699 C CA . GLN A 1 85 ? 0.375 7.309 25.688 1 98.75 85 GLN A CA 1
ATOM 700 C C . GLN A 1 85 ? 0.659 6.965 27.141 1 98.75 85 GLN A C 1
ATOM 702 O O . GLN A 1 85 ? 0.318 7.73 28.047 1 98.75 85 GLN A O 1
ATOM 707 N N . THR A 1 86 ? 1.327 5.879 27.406 1 98.81 86 THR A N 1
ATOM 708 C CA . THR A 1 86 ? 1.443 5.312 28.75 1 98.81 86 THR A CA 1
ATOM 709 C C . THR A 1 86 ? 2.539 6.02 29.547 1 98.81 86 THR A C 1
ATOM 711 O O . THR A 1 86 ? 2.691 5.785 30.734 1 98.81 86 THR A O 1
ATOM 714 N N . THR A 1 87 ? 3.273 6.883 28.922 1 98.75 87 THR A N 1
ATOM 715 C CA . THR A 1 87 ? 4.348 7.578 29.625 1 98.75 87 THR A CA 1
ATOM 716 C C . THR A 1 87 ? 4.16 9.086 29.531 1 98.75 87 THR A C 1
ATOM 718 O O . THR A 1 87 ? 4.855 9.844 30.219 1 98.75 87 THR A O 1
ATOM 721 N N . PHE A 1 88 ? 3.277 9.562 28.75 1 98.75 88 PHE A N 1
ATOM 722 C CA . PHE A 1 88 ? 3.076 10.984 28.531 1 98.75 88 PHE A CA 1
ATOM 723 C C . PHE A 1 88 ? 2.572 11.672 29.797 1 98.75 88 PHE A C 1
ATOM 725 O O . PHE A 1 88 ? 1.461 11.391 30.25 1 98.75 88 PHE A O 1
ATOM 732 N N . ASN A 1 89 ? 3.365 12.539 30.375 1 98.75 89 ASN A N 1
ATOM 733 C CA . ASN A 1 89 ? 3.082 13.172 31.656 1 98.75 89 ASN A CA 1
ATOM 734 C C . ASN A 1 89 ? 3.656 14.586 31.734 1 98.75 89 ASN A C 1
ATOM 736 O O . ASN A 1 89 ? 4.629 14.836 32.438 1 98.75 89 ASN A O 1
ATOM 740 N N . PRO A 1 90 ? 2.975 15.531 31.078 1 98.56 90 PRO A N 1
ATOM 741 C CA . PRO A 1 90 ? 3.477 16.906 31.047 1 98.56 90 PRO A CA 1
ATOM 742 C C . PRO A 1 90 ? 3.199 17.672 32.344 1 98.56 90 PRO A C 1
ATOM 744 O O . PRO A 1 90 ? 2.344 18.547 32.375 1 98.56 90 PRO A O 1
ATOM 747 N N . VAL A 1 91 ? 3.973 17.547 33.281 1 97.62 91 VAL A N 1
ATOM 748 C CA . VAL A 1 91 ? 3.721 18 34.656 1 97.62 91 VAL A CA 1
ATOM 749 C C . VAL A 1 91 ? 3.953 19.5 34.75 1 97.62 91 VAL A C 1
ATOM 751 O O . VAL A 1 91 ? 3.465 20.156 35.688 1 97.62 91 VAL A O 1
ATOM 754 N N . LYS A 1 92 ? 4.668 20.094 33.844 1 98.31 92 LYS A N 1
ATOM 755 C CA . LYS A 1 92 ? 4.93 21.531 33.906 1 98.31 92 LYS A CA 1
ATOM 756 C C . LYS A 1 92 ? 3.867 22.312 33.125 1 98.31 92 LYS A C 1
ATOM 758 O O . LYS A 1 92 ? 3.969 23.531 32.969 1 98.31 92 LYS A O 1
ATOM 763 N N . PHE A 1 93 ? 2.855 21.578 32.719 1 98.5 93 PHE A N 1
ATOM 764 C CA . PHE A 1 93 ? 1.78 22.203 31.938 1 98.5 93 PHE A CA 1
ATOM 765 C C . PHE A 1 93 ? 1.141 23.344 32.719 1 98.5 93 PHE A C 1
ATOM 767 O O . PHE A 1 93 ? 0.6 23.125 33.812 1 98.5 93 PHE A O 1
ATOM 774 N N . ASP A 1 94 ? 1.261 24.516 32.125 1 98.25 94 ASP A N 1
ATOM 775 C CA . ASP A 1 94 ? 0.699 25.75 32.688 1 98.25 94 ASP A CA 1
ATOM 776 C C . ASP A 1 94 ? 0.346 26.734 31.562 1 98.25 94 ASP A C 1
ATOM 778 O O . ASP A 1 94 ? 1.129 27.641 31.25 1 98.25 94 ASP A O 1
ATOM 782 N N . PRO A 1 95 ? -0.854 26.625 31.031 1 98.12 95 PRO A N 1
ATOM 783 C CA . PRO A 1 95 ? -1.2 27.469 29.875 1 98.12 95 PRO A CA 1
ATOM 784 C C . PRO A 1 95 ? -1.221 28.953 30.203 1 98.12 95 PRO A C 1
ATOM 786 O O . PRO A 1 95 ? -1.117 29.781 29.297 1 98.12 95 PRO A O 1
ATOM 789 N N . ASP A 1 96 ? -1.36 29.359 31.438 1 98.5 96 ASP A N 1
ATOM 790 C CA . ASP A 1 96 ? -1.331 30.766 31.781 1 98.5 96 ASP A CA 1
ATOM 791 C C . ASP A 1 96 ? 0.038 31.375 31.484 1 98.5 96 ASP A C 1
ATOM 793 O O . ASP A 1 96 ? 0.136 32.562 31.141 1 98.5 96 ASP A O 1
ATOM 797 N N . LYS A 1 97 ? 1.044 30.578 31.672 1 98.31 97 LYS A N 1
ATOM 798 C CA . LYS A 1 97 ? 2.391 31.016 31.312 1 98.31 97 LYS A CA 1
ATOM 799 C C . LYS A 1 97 ? 2.496 31.297 29.812 1 98.31 97 LYS A C 1
ATOM 801 O O . LYS A 1 97 ? 3.1 32.281 29.406 1 98.31 97 LYS A O 1
ATOM 806 N N . TRP A 1 98 ? 1.895 30.422 29 1 98.69 98 TRP A N 1
ATOM 807 C CA . TRP A 1 98 ? 1.888 30.594 27.562 1 98.69 98 TRP A CA 1
ATOM 808 C C . TRP A 1 98 ? 1.15 31.875 27.156 1 98.69 98 TRP A C 1
ATOM 810 O O . TRP A 1 98 ? 1.625 32.625 26.312 1 98.69 98 TRP A O 1
ATOM 820 N N . VAL A 1 99 ? -0.008 32.094 27.75 1 98.38 99 VAL A N 1
ATOM 821 C CA . VAL A 1 99 ? -0.859 33.25 27.406 1 98.38 99 VAL A CA 1
ATOM 822 C C . VAL A 1 99 ? -0.129 34.531 27.719 1 98.38 99 VAL A C 1
ATOM 824 O O . VAL A 1 99 ? -0.185 35.5 26.938 1 98.38 99 VAL A O 1
ATOM 827 N N . LYS A 1 100 ? 0.495 34.562 28.859 1 98.69 100 LYS A N 1
ATOM 828 C CA . LYS A 1 100 ? 1.224 35.781 29.25 1 98.69 100 LYS A CA 1
ATOM 829 C C . LYS A 1 100 ? 2.287 36.125 28.219 1 98.69 100 LYS A C 1
ATOM 831 O O . LYS A 1 100 ? 2.404 37.281 27.812 1 98.69 100 LYS A O 1
ATOM 836 N N . ALA A 1 101 ? 3.025 35.156 27.859 1 98.88 101 ALA A N 1
ATOM 837 C CA . ALA A 1 101 ? 4.086 35.375 26.875 1 98.88 101 ALA A CA 1
ATOM 838 C C . ALA A 1 101 ? 3.504 35.75 25.516 1 98.88 101 ALA A C 1
ATOM 840 O O . ALA A 1 101 ? 3.998 36.688 24.859 1 98.88 101 ALA A O 1
ATOM 841 N N . ALA A 1 102 ? 2.482 35.031 25.062 1 98.94 102 ALA A N 1
ATOM 842 C CA . ALA A 1 102 ? 1.855 35.312 23.781 1 98.94 102 ALA A CA 1
ATOM 843 C C . ALA A 1 102 ? 1.244 36.688 23.734 1 98.94 102 ALA A C 1
ATOM 845 O O . ALA A 1 102 ? 1.393 37.406 22.75 1 98.94 102 ALA A O 1
ATOM 846 N N . LYS A 1 103 ? 0.548 37.031 24.766 1 98.81 103 LYS A N 1
ATOM 847 C CA . LYS A 1 103 ? -0.055 38.375 24.875 1 98.81 103 LYS A CA 1
ATOM 848 C C . LYS A 1 103 ? 1.008 39.469 24.828 1 98.81 103 LYS A C 1
ATOM 850 O O . LYS A 1 103 ? 0.84 40.469 24.141 1 98.81 103 LYS A O 1
ATOM 855 N N . TYR A 1 104 ? 2.055 39.25 25.578 1 98.75 104 TYR A N 1
ATOM 856 C CA . TYR A 1 104 ? 3.143 40.219 25.562 1 98.75 104 TYR A CA 1
ATOM 857 C C . TYR A 1 104 ? 3.715 40.375 24.156 1 98.75 104 TYR A C 1
ATOM 859 O O . TYR A 1 104 ? 4.031 41.5 23.719 1 98.75 104 TYR A O 1
ATOM 867 N N . ALA A 1 105 ? 3.836 39.312 23.453 1 98.88 105 ALA A N 1
ATOM 868 C CA . ALA A 1 105 ? 4.398 39.312 22.109 1 98.88 105 ALA A CA 1
ATOM 869 C C . ALA A 1 105 ? 3.471 40.031 21.125 1 98.88 105 ALA A C 1
ATOM 871 O O . ALA A 1 105 ? 3.879 40.344 20.016 1 98.88 105 ALA A O 1
ATOM 872 N N . GLY A 1 106 ? 2.207 40.219 21.547 1 98.69 106 GLY A N 1
ATOM 873 C CA . GLY A 1 106 ? 1.249 40.938 20.703 1 98.69 106 GLY A CA 1
ATOM 874 C C . GLY A 1 106 ? 0.355 39.969 19.906 1 98.69 106 GLY A C 1
ATOM 875 O O . GLY A 1 106 ? -0.353 40.406 19 1 98.69 106 GLY A O 1
ATOM 876 N N . MET A 1 107 ? 0.365 38.656 20.172 1 98.88 107 MET A N 1
ATOM 877 C CA . MET A 1 107 ? -0.528 37.719 19.516 1 98.88 107 MET A CA 1
ATOM 878 C C . MET A 1 107 ? -1.97 37.906 19.969 1 98.88 107 MET A C 1
ATOM 880 O O . MET A 1 107 ? -2.219 38.312 21.109 1 98.88 107 MET A O 1
ATOM 884 N N . LYS A 1 108 ? -2.879 37.656 19.031 1 98.88 108 LYS A N 1
ATOM 885 C CA . LYS A 1 108 ? -4.27 38 19.328 1 98.88 108 LYS A CA 1
ATOM 886 C C . LYS A 1 108 ? -5.18 36.781 19.141 1 98.88 108 LYS A C 1
ATOM 888 O O . LYS A 1 108 ? -6.355 36.844 19.5 1 98.88 108 LYS A O 1
ATOM 893 N N . TYR A 1 109 ? -4.723 35.688 18.625 1 98.88 109 TYR A N 1
ATOM 894 C CA . TYR A 1 109 ? -5.469 34.438 18.516 1 98.88 109 TYR A CA 1
ATOM 895 C C . TYR A 1 109 ? -4.535 33.25 18.594 1 98.88 109 TYR A C 1
ATOM 897 O O . TYR A 1 109 ? -3.312 33.406 18.562 1 98.88 109 TYR A O 1
ATOM 905 N N . MET A 1 110 ? -5.117 32.156 18.844 1 98.88 110 MET A N 1
ATOM 906 C CA . MET A 1 110 ? -4.324 30.922 18.953 1 98.88 110 MET A CA 1
ATOM 907 C C . MET A 1 110 ? -5.055 29.75 18.328 1 98.88 110 MET A C 1
ATOM 909 O O . MET A 1 110 ? -6.285 29.734 18.266 1 98.88 110 MET A O 1
ATOM 913 N N . ILE A 1 111 ? -4.34 28.859 17.75 1 98.88 111 ILE A N 1
ATOM 914 C CA . ILE A 1 111 ? -4.816 27.578 17.25 1 98.88 111 ILE A CA 1
ATOM 915 C C . ILE A 1 111 ? -4.043 26.453 17.906 1 98.88 111 ILE A C 1
ATOM 917 O O . ILE A 1 111 ? -2.809 26.422 17.875 1 98.88 111 ILE A O 1
ATOM 921 N N . PHE A 1 112 ? -4.738 25.531 18.531 1 98.88 112 PHE A N 1
ATOM 922 C CA . PHE A 1 112 ? -4.133 24.406 19.234 1 98.88 112 PHE A CA 1
ATOM 923 C C . PHE A 1 112 ? -4.496 23.094 18.562 1 98.88 112 PHE A C 1
ATOM 925 O O . PHE A 1 112 ? -5.652 22.875 18.188 1 98.88 112 PHE A O 1
ATOM 932 N N . THR A 1 113 ? -3.523 22.234 18.438 1 98.62 113 THR A N 1
ATOM 933 C CA . THR A 1 113 ? -3.742 20.922 17.844 1 98.62 113 THR A CA 1
ATOM 934 C C . THR A 1 113 ? -4.477 20 18.812 1 98.62 113 THR A C 1
ATOM 936 O O . THR A 1 113 ? -3.848 19.344 19.641 1 98.62 113 THR A O 1
ATOM 939 N N . THR A 1 114 ? -5.715 19.875 18.625 1 98.88 114 THR A N 1
ATOM 940 C CA . THR A 1 114 ? -6.52 19.031 19.5 1 98.88 114 THR A CA 1
ATOM 941 C C . THR A 1 114 ? -6.301 17.547 19.172 1 98.88 114 THR A C 1
ATOM 943 O O . THR A 1 114 ? -6.465 16.688 20.031 1 98.88 114 THR A O 1
ATOM 946 N N . LYS A 1 115 ? -5.977 17.312 17.953 1 98.75 115 LYS A N 1
ATOM 947 C CA . LYS A 1 115 ? -5.672 15.977 17.469 1 98.75 115 LYS A CA 1
ATOM 948 C C . LYS A 1 115 ? -4.871 16.031 16.172 1 98.75 115 LYS A C 1
ATOM 950 O O . LYS A 1 115 ? -5.25 16.734 15.227 1 98.75 115 LYS A O 1
ATOM 955 N N . HIS A 1 116 ? -3.725 15.414 16.156 1 98.62 116 HIS A N 1
ATOM 956 C CA . HIS A 1 116 ? -2.955 15.273 14.93 1 98.62 116 HIS A CA 1
ATOM 957 C C . HIS A 1 116 ? -3.287 13.961 14.219 1 98.62 116 HIS A C 1
ATOM 959 O O . HIS A 1 116 ? -4.266 13.297 14.562 1 98.62 116 HIS A O 1
ATOM 965 N N . HIS A 1 117 ? -2.549 13.531 13.195 1 98.56 117 HIS A N 1
ATOM 966 C CA . HIS A 1 117 ? -2.918 12.43 12.32 1 98.56 117 HIS A CA 1
ATOM 967 C C . HIS A 1 117 ? -2.816 11.094 13.039 1 98.56 117 HIS A C 1
ATOM 969 O O . HIS A 1 117 ? -3.486 10.125 12.664 1 98.56 117 HIS A O 1
ATOM 975 N N . ASP A 1 118 ? -1.954 10.992 14.125 1 98.56 118 ASP A N 1
ATOM 976 C CA . ASP A 1 118 ? -1.78 9.758 14.875 1 98.56 118 ASP A CA 1
ATOM 977 C C . ASP A 1 118 ? -3.061 9.375 15.617 1 98.56 118 ASP A C 1
ATOM 979 O O . ASP A 1 118 ? -3.219 8.234 16.047 1 98.56 118 ASP A O 1
ATOM 983 N N . GLY A 1 119 ? -3.941 10.383 15.875 1 98.81 119 GLY A N 1
ATOM 984 C CA . GLY A 1 119 ? -5.238 10.109 16.484 1 98.81 119 GLY A CA 1
ATOM 985 C C . GLY A 1 119 ? -5.262 10.344 17.969 1 98.81 119 GLY A C 1
ATOM 986 O O . GLY A 1 119 ? -6.32 10.25 18.609 1 98.81 119 GLY A O 1
ATOM 987 N N . PHE A 1 120 ? -4.133 10.633 18.562 1 98.88 120 PHE A N 1
ATOM 988 C CA . PHE A 1 120 ? -4.129 10.898 20 1 98.88 120 PHE A CA 1
ATOM 989 C C . PHE A 1 120 ? -4.855 12.195 20.312 1 98.88 120 PHE A C 1
ATOM 991 O O . PHE A 1 120 ? -4.453 13.266 19.859 1 98.88 120 PHE A O 1
ATOM 998 N N . SER A 1 121 ? -5.855 12.141 21.109 1 98.94 121 SER A N 1
ATOM 999 C CA . SER A 1 121 ? -6.688 13.305 21.391 1 98.94 121 SER A CA 1
ATOM 1000 C C . SER A 1 121 ? -6.191 14.055 22.625 1 98.94 121 SER A C 1
ATOM 1002 O O . SER A 1 121 ? -6.098 13.477 23.719 1 98.94 121 SER A O 1
ATOM 1004 N N . MET A 1 122 ? -5.961 15.273 22.438 1 98.94 122 MET A N 1
ATOM 1005 C CA . MET A 1 122 ? -5.496 16.125 23.531 1 98.94 122 MET A CA 1
ATOM 1006 C C . MET A 1 122 ? -6.676 16.75 24.281 1 98.94 122 MET A C 1
ATOM 1008 O O . MET A 1 122 ? -6.547 17.828 24.875 1 98.94 122 MET A O 1
ATOM 1012 N N . PHE A 1 123 ? -7.848 16.188 24.172 1 98.88 123 PHE A N 1
ATOM 1013 C CA . PHE A 1 123 ? -9.062 16.594 24.875 1 98.88 123 PHE A CA 1
ATOM 1014 C C . PHE A 1 123 ? -9.859 15.367 25.328 1 98.88 123 PHE A C 1
ATOM 1016 O O . PHE A 1 123 ? -9.461 14.234 25.062 1 98.88 123 PHE A O 1
ATOM 1023 N N . ASP A 1 124 ? -10.93 15.562 26.031 1 98.75 124 ASP A N 1
ATOM 1024 C CA . ASP A 1 124 ? -11.641 14.461 26.672 1 98.75 124 ASP A CA 1
ATOM 1025 C C . ASP A 1 124 ? -12.773 13.953 25.781 1 98.75 124 ASP A C 1
ATOM 1027 O O . ASP A 1 124 ? -13.93 13.914 26.219 1 98.75 124 ASP A O 1
ATOM 1031 N N . THR A 1 125 ? -12.453 13.516 24.656 1 98.88 125 THR A N 1
ATOM 1032 C CA . THR A 1 125 ? -13.445 12.953 23.75 1 98.88 125 THR A CA 1
ATOM 1033 C C . THR A 1 125 ? -14.047 11.672 24.312 1 98.88 125 THR A C 1
ATOM 1035 O O . THR A 1 125 ? -13.375 10.93 25.031 1 98.88 125 THR A O 1
ATOM 1038 N N . LYS A 1 126 ? -15.273 11.391 23.969 1 98.56 126 LYS A N 1
ATOM 1039 C CA . LYS A 1 126 ? -15.953 10.156 24.359 1 98.56 126 LYS A CA 1
ATOM 1040 C C . LYS A 1 126 ? -15.844 9.094 23.266 1 98.56 126 LYS A C 1
ATOM 1042 O O . LYS A 1 126 ? -16.328 7.977 23.438 1 98.56 126 LYS A O 1
ATOM 1047 N N . GLN A 1 127 ? -15.102 9.375 22.188 1 98.75 127 GLN A N 1
ATOM 1048 C CA . GLN A 1 127 ? -15.125 8.539 20.984 1 98.75 127 GLN A CA 1
ATOM 1049 C C . GLN A 1 127 ? -13.969 7.547 20.984 1 98.75 127 GLN A C 1
ATOM 1051 O O . GLN A 1 127 ? -13.977 6.582 20.219 1 98.75 127 GLN A O 1
ATOM 1056 N N . THR A 1 128 ? -12.938 7.723 21.828 1 98.81 128 THR A N 1
ATOM 1057 C CA . THR A 1 128 ? -11.773 6.844 21.875 1 98.81 128 THR A CA 1
ATOM 1058 C C . THR A 1 128 ? -11.086 6.93 23.234 1 98.81 128 THR A C 1
ATOM 1060 O O . THR A 1 128 ? -11.219 7.926 23.938 1 98.81 128 THR A O 1
ATOM 1063 N N . ASP A 1 129 ? -10.414 5.918 23.578 1 98.62 129 ASP A N 1
ATOM 1064 C CA . ASP A 1 129 ? -9.609 5.91 24.797 1 98.62 129 ASP A CA 1
ATOM 1065 C C . ASP A 1 129 ? -8.164 6.328 24.516 1 98.62 129 ASP A C 1
ATOM 1067 O O . ASP A 1 129 ? -7.367 6.492 25.438 1 98.62 129 ASP A O 1
ATOM 1071 N N . TYR A 1 130 ? -7.805 6.512 23.219 1 98.88 130 TYR A N 1
ATOM 1072 C CA . TYR A 1 130 ? -6.492 7.031 22.859 1 98.88 130 TYR A CA 1
ATOM 1073 C C . TYR A 1 130 ? -6.441 8.547 23.016 1 98.88 130 TYR A C 1
ATOM 1075 O O . TYR A 1 130 ? -6.441 9.281 22.031 1 98.88 130 TYR A O 1
ATOM 1083 N N . LYS A 1 131 ? -6.375 8.984 24.266 1 98.94 131 LYS A N 1
ATOM 1084 C CA . LYS A 1 131 ? -6.523 10.391 24.641 1 98.94 131 LYS A CA 1
ATOM 1085 C C . LYS A 1 131 ? -5.727 10.719 25.891 1 98.94 131 LYS A C 1
ATOM 1087 O O . LYS A 1 131 ? -5.375 9.812 26.656 1 98.94 131 LYS A O 1
ATOM 1092 N N . ILE A 1 132 ? -5.57 11.969 26.156 1 98.88 132 ILE A N 1
ATOM 1093 C CA . ILE A 1 132 ? -4.699 12.43 27.219 1 98.88 132 ILE A CA 1
ATOM 1094 C C . ILE A 1 132 ? -5.395 12.234 28.562 1 98.88 132 ILE A C 1
ATOM 1096 O O . ILE A 1 132 ? -4.73 12.117 29.609 1 98.88 132 ILE A O 1
ATOM 1100 N N . THR A 1 133 ? -6.762 12.07 28.609 1 98.88 133 THR A N 1
ATOM 1101 C CA . THR A 1 133 ? -7.516 11.969 29.859 1 98.88 133 THR A CA 1
ATOM 1102 C C . THR A 1 133 ? -7.793 10.508 30.203 1 98.88 133 THR A C 1
ATOM 1104 O O . THR A 1 133 ? -8.438 10.211 31.203 1 98.88 133 THR A O 1
ATOM 1107 N N . ASP A 1 134 ? -7.391 9.641 29.359 1 98.88 134 ASP A N 1
ATOM 1108 C CA . ASP A 1 134 ? -7.602 8.227 29.641 1 98.88 134 ASP A CA 1
ATOM 1109 C C . ASP A 1 134 ? -6.711 7.758 30.797 1 98.88 134 ASP A C 1
ATOM 1111 O O . ASP A 1 134 ? -5.578 8.211 30.938 1 98.88 134 ASP A O 1
ATOM 1115 N N . ALA A 1 135 ? -7.18 6.77 31.547 1 98.56 135 ALA A N 1
ATOM 1116 C CA . ALA A 1 135 ? -6.477 6.277 32.719 1 98.56 135 ALA A CA 1
ATOM 1117 C C . ALA A 1 135 ? -5.117 5.695 32.344 1 98.56 135 ALA A C 1
ATOM 1119 O O . ALA A 1 135 ? -4.195 5.676 33.156 1 98.56 135 ALA A O 1
ATOM 1120 N N . LYS A 1 136 ? -4.906 5.266 31.125 1 98.5 136 LYS A N 1
ATOM 1121 C CA . LYS A 1 136 ? -3.629 4.738 30.656 1 98.5 136 LYS A CA 1
ATOM 1122 C C . LYS A 1 136 ? -2.584 5.844 30.547 1 98.5 136 LYS A C 1
ATOM 1124 O O . LYS A 1 136 ? -1.382 5.57 30.547 1 98.5 136 LYS A O 1
ATOM 1129 N N . THR A 1 137 ? -3.018 7.051 30.328 1 98.88 137 THR A N 1
ATOM 1130 C CA . THR A 1 137 ? -2.119 8.195 30.25 1 98.88 137 THR A CA 1
ATOM 1131 C C . THR A 1 137 ? -1.827 8.742 31.641 1 98.88 137 THR A C 1
ATOM 1133 O O . THR A 1 137 ? -2.742 9.164 32.344 1 98.88 137 THR A O 1
ATOM 1136 N N . PRO A 1 138 ? -0.629 8.781 32.062 1 98.81 138 PRO A N 1
ATOM 1137 C CA . PRO A 1 138 ? -0.3 9.219 33.406 1 98.81 138 PRO A CA 1
ATOM 1138 C C . PRO A 1 138 ? -0.837 10.617 33.719 1 98.81 138 PRO A C 1
ATOM 1140 O O . PRO A 1 138 ? -1.255 10.875 34.844 1 98.81 138 PRO A O 1
ATOM 1143 N N . PHE A 1 139 ? -0.909 11.5 32.781 1 98.75 139 PHE A N 1
ATOM 1144 C CA . PHE A 1 139 ? -1.321 12.883 33.031 1 98.75 139 PHE A CA 1
ATOM 1145 C C . PHE A 1 139 ? -2.807 12.953 33.375 1 98.75 139 PHE A C 1
ATOM 1147 O O . PHE A 1 139 ? -3.293 13.977 33.844 1 98.75 139 PHE A O 1
ATOM 1154 N N . SER A 1 140 ? -3.535 11.883 33.156 1 98.69 140 SER A N 1
ATOM 1155 C CA . SER A 1 140 ? -4.973 11.867 33.375 1 98.69 140 SER A CA 1
ATOM 1156 C C . SER A 1 140 ? -5.293 12.172 34.844 1 98.69 140 SER A C 1
ATOM 1158 O O . SER A 1 140 ? -6.41 12.578 35.188 1 98.69 140 SER A O 1
ATOM 1160 N N . LYS A 1 141 ? -4.328 12.047 35.688 1 98.12 141 LYS A N 1
ATOM 1161 C CA . LYS A 1 141 ? -4.52 12.273 37.125 1 98.12 141 LYS A CA 1
ATOM 1162 C C . LYS A 1 141 ? -4.418 13.758 37.469 1 98.12 141 LYS A C 1
ATOM 1164 O O . LYS A 1 141 ? -4.781 14.18 38.562 1 98.12 141 LYS A O 1
ATOM 1169 N N . ASN A 1 142 ? -3.869 14.5 36.625 1 98.25 142 ASN A N 1
ATOM 1170 C CA . ASN A 1 142 ? -3.77 15.945 36.844 1 98.25 142 ASN A CA 1
ATOM 1171 C C . ASN A 1 142 ? -5.129 16.625 36.719 1 98.25 142 ASN A C 1
ATOM 1173 O O . ASN A 1 142 ? -5.914 16.297 35.844 1 98.25 142 ASN A O 1
ATOM 1177 N N . PRO A 1 143 ? -5.43 17.547 37.594 1 97.56 143 PRO A N 1
ATOM 1178 C CA . PRO A 1 143 ? -6.723 18.219 37.5 1 97.56 143 PRO A CA 1
ATOM 1179 C C . PRO A 1 143 ? -6.895 19 36.219 1 97.56 143 PRO A C 1
ATOM 1181 O O . PRO A 1 143 ? -8.023 19.328 35.812 1 97.56 143 PRO A O 1
ATOM 1184 N N . LYS A 1 144 ? -5.855 19.297 35.531 1 98.12 144 LYS A N 1
ATOM 1185 C CA . LYS A 1 144 ? -5.891 20.016 34.25 1 98.12 144 LYS A CA 1
ATOM 1186 C C . LYS A 1 144 ? -5.691 19.078 33.062 1 98.12 144 LYS A C 1
ATOM 1188 O O . LYS A 1 144 ? -5.207 19.484 32 1 98.12 144 LYS A O 1
ATOM 1193 N N . ALA A 1 145 ? -6.059 17.828 33.219 1 98.38 145 ALA A N 1
ATOM 1194 C CA . ALA A 1 145 ? -5.738 16.812 32.219 1 98.38 145 ALA A CA 1
ATOM 1195 C C . ALA A 1 145 ? -6.449 17.094 30.891 1 98.38 145 ALA A C 1
ATOM 1197 O O . ALA A 1 145 ? -5.969 16.703 29.828 1 98.38 145 ALA A O 1
ATOM 1198 N N . ASN A 1 146 ? -7.68 17.672 30.969 1 98.75 146 ASN A N 1
ATOM 1199 C CA . ASN A 1 146 ? -8.297 18.141 29.734 1 98.75 146 ASN A CA 1
ATOM 1200 C C . ASN A 1 146 ? -7.598 19.391 29.203 1 98.75 146 ASN A C 1
ATOM 1202 O O . ASN A 1 146 ? -8.133 20.5 29.312 1 98.75 146 ASN A O 1
ATOM 1206 N N . VAL A 1 147 ? -6.477 19.234 28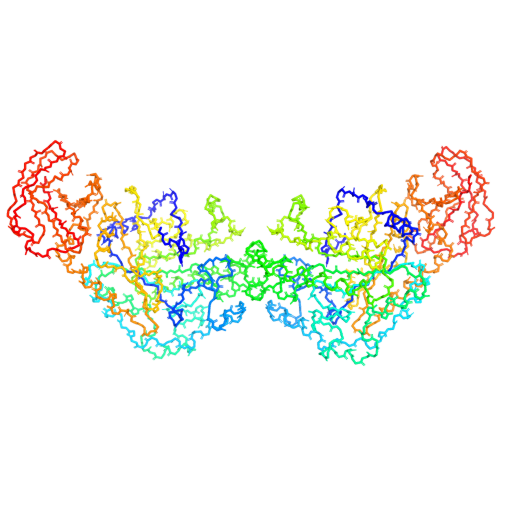.594 1 98.81 147 VAL A N 1
ATOM 1207 C CA . VAL A 1 147 ? -5.551 20.328 28.328 1 98.81 147 VAL A CA 1
ATOM 1208 C C . VAL A 1 147 ? -6.188 21.312 27.344 1 98.81 147 VAL A C 1
ATOM 1210 O O . VAL A 1 147 ? -5.984 22.516 27.438 1 98.81 147 VAL A O 1
ATOM 1213 N N . THR A 1 148 ? -6.934 20.75 26.344 1 98.94 148 THR A N 1
ATOM 1214 C CA . THR A 1 148 ? -7.582 21.641 25.391 1 98.94 148 THR A CA 1
ATOM 1215 C C . THR A 1 148 ? -8.523 22.609 26.094 1 98.94 148 THR A C 1
ATOM 1217 O O . THR A 1 148 ? -8.5 23.812 25.828 1 98.94 148 THR A O 1
ATOM 1220 N N . LYS A 1 149 ? -9.32 22.094 27 1 98.81 149 LYS A N 1
ATOM 1221 C CA . LYS A 1 149 ? -10.234 22.953 27.75 1 98.81 149 LYS A CA 1
ATOM 1222 C C . LYS A 1 149 ? -9.469 24.016 28.531 1 98.81 149 LYS A C 1
ATOM 1224 O O . LYS A 1 149 ? -9.844 25.188 28.516 1 98.81 149 LYS A O 1
ATOM 1229 N N . GLU A 1 150 ? -8.422 23.641 29.203 1 98.81 150 GLU A N 1
ATOM 1230 C CA . GLU A 1 150 ? -7.613 24.562 30 1 98.81 150 GLU A CA 1
ATOM 1231 C C . GLU A 1 150 ? -6.945 25.625 29.109 1 98.81 150 GLU A C 1
ATOM 1233 O O . GLU A 1 150 ? -6.906 26.797 29.469 1 98.81 150 GLU A O 1
ATOM 1238 N N . ILE A 1 151 ? -6.418 25.172 28 1 98.94 151 ILE A N 1
ATOM 1239 C CA . ILE A 1 151 ? -5.75 26.078 27.078 1 98.94 151 ILE A CA 1
ATOM 1240 C C . ILE A 1 151 ? -6.754 27.094 26.531 1 98.94 151 ILE A C 1
ATOM 1242 O O . ILE A 1 151 ? -6.52 28.312 26.594 1 98.94 151 ILE A O 1
ATOM 1246 N N . PHE A 1 152 ? -7.902 26.609 26.031 1 98.94 152 PHE A N 1
ATOM 1247 C CA . PHE A 1 152 ? -8.914 27.5 25.484 1 98.94 152 PHE A CA 1
ATOM 1248 C C . PHE A 1 152 ? -9.367 28.516 26.516 1 98.94 152 PHE A C 1
ATOM 1250 O O . PHE A 1 152 ? -9.453 29.703 26.234 1 98.94 152 PHE A O 1
ATOM 1257 N N . ASN A 1 153 ? -9.609 28.078 27.703 1 98.81 153 ASN A N 1
ATOM 1258 C CA . ASN A 1 153 ? -10.078 28.953 28.766 1 98.81 153 ASN A CA 1
ATOM 1259 C C . ASN A 1 153 ? -9.047 30.031 29.109 1 98.81 153 ASN A C 1
ATOM 1261 O O . ASN A 1 153 ? -9.391 31.203 29.25 1 98.81 153 ASN A O 1
ATOM 1265 N N . SER A 1 154 ? -7.82 29.625 29.266 1 98.81 154 SER A N 1
ATOM 1266 C CA . SER A 1 154 ? -6.762 30.562 29.625 1 98.81 154 SER A CA 1
ATOM 1267 C C . SER A 1 154 ? -6.617 31.656 28.578 1 98.81 154 SER A C 1
ATOM 1269 O O . SER A 1 154 ? -6.484 32.844 28.922 1 98.81 154 SER A O 1
ATOM 1271 N N . PHE A 1 155 ? -6.617 31.281 27.344 1 98.88 155 PHE A N 1
ATOM 1272 C CA . PHE A 1 155 ? -6.449 32.25 26.266 1 98.88 155 PHE A CA 1
ATOM 1273 C C . PHE A 1 155 ? -7.707 33.094 26.109 1 98.88 155 PHE A C 1
ATOM 1275 O O . PHE A 1 155 ? -7.625 34.312 25.859 1 98.88 155 PHE A O 1
ATOM 1282 N N . ARG A 1 156 ? -8.898 32.5 26.234 1 98.5 156 ARG A N 1
ATOM 1283 C CA . ARG A 1 156 ? -10.156 33.219 26.094 1 98.5 156 ARG A CA 1
ATOM 1284 C C . ARG A 1 156 ? -10.281 34.312 27.156 1 98.5 156 ARG A C 1
ATOM 1286 O O . ARG A 1 156 ? -10.781 35.406 26.891 1 98.5 156 ARG A O 1
ATOM 1293 N N . LYS A 1 157 ? -9.82 34.031 28.312 1 98.38 157 LYS A N 1
ATOM 1294 C CA . LYS A 1 157 ? -9.867 34.969 29.422 1 98.38 157 LYS A CA 1
ATOM 1295 C C . LYS A 1 157 ? -9.102 36.25 29.078 1 98.38 157 LYS A C 1
ATOM 1297 O O . LYS A 1 157 ? -9.391 37.312 29.609 1 98.38 157 LYS A O 1
ATOM 1302 N N . GLU A 1 158 ? -8.141 36.125 28.266 1 98.44 158 GLU A N 1
ATOM 1303 C CA . GLU A 1 158 ? -7.316 37.25 27.859 1 98.44 158 GLU A CA 1
ATOM 1304 C C . GLU A 1 158 ? -7.723 37.781 26.484 1 98.44 158 GLU A C 1
ATOM 1306 O O . GLU A 1 158 ? -6.914 38.375 25.781 1 98.44 158 GLU A O 1
ATOM 1311 N N . ASN A 1 159 ? -8.922 37.406 26.016 1 97.88 159 ASN A N 1
ATOM 1312 C CA . ASN A 1 159 ? -9.609 37.938 24.844 1 97.88 159 ASN A CA 1
ATOM 1313 C C . ASN A 1 159 ? -8.961 37.469 23.547 1 97.88 159 ASN A C 1
ATOM 1315 O O . ASN A 1 159 ? -8.969 38.188 22.547 1 97.88 159 ASN A O 1
ATOM 1319 N N . PHE A 1 160 ? -8.312 36.375 23.547 1 98.81 160 PHE A N 1
ATOM 1320 C CA . PHE A 1 160 ? -7.824 35.781 22.312 1 98.81 160 PHE A CA 1
ATOM 1321 C C . PHE A 1 160 ? -8.969 35.125 21.547 1 98.81 160 PHE A C 1
ATOM 1323 O O . PHE A 1 160 ? -9.883 34.562 22.141 1 98.81 160 PHE A O 1
ATOM 1330 N N . MET A 1 161 ? -8.93 35.219 20.188 1 98.75 161 MET A N 1
ATOM 1331 C CA . MET A 1 161 ? -9.711 34.281 19.391 1 98.75 161 MET A CA 1
ATOM 1332 C C . MET A 1 161 ? -9.172 32.875 19.516 1 98.75 161 MET A C 1
ATOM 1334 O O . MET A 1 161 ? -7.961 32.656 19.562 1 98.75 161 MET A O 1
ATOM 1338 N N . ILE A 1 162 ? -10.086 31.922 19.562 1 98.88 162 ILE A N 1
ATOM 1339 C CA . ILE A 1 162 ? -9.734 30.531 19.859 1 98.88 162 ILE A CA 1
ATOM 1340 C C . ILE A 1 162 ? -9.898 29.672 18.609 1 98.88 162 ILE A C 1
ATOM 1342 O O . ILE A 1 162 ? -10.961 29.688 17.984 1 98.88 162 ILE A O 1
ATOM 1346 N N . GLY A 1 163 ? -8.875 28.953 18.25 1 98.94 163 GLY A N 1
ATOM 1347 C CA . GLY A 1 163 ? -8.93 28.016 17.156 1 98.94 163 GLY A CA 1
ATOM 1348 C C . GLY A 1 163 ? -8.609 26.578 17.562 1 98.94 163 GLY A C 1
ATOM 1349 O O . GLY A 1 163 ? -7.727 26.359 18.391 1 98.94 163 GLY A O 1
ATOM 1350 N N . ALA A 1 164 ? -9.32 25.641 16.969 1 98.94 164 ALA A N 1
ATOM 1351 C CA . ALA A 1 164 ? -9.109 24.219 17.172 1 98.94 164 ALA A CA 1
ATOM 1352 C C . ALA A 1 164 ? -8.586 23.547 15.898 1 98.94 164 ALA A C 1
ATOM 1354 O O . ALA A 1 164 ? -9.328 23.391 14.93 1 98.94 164 ALA A O 1
ATOM 1355 N N . TYR A 1 165 ? -7.332 23.25 15.938 1 98.81 165 TYR A N 1
ATOM 1356 C CA . TYR A 1 165 ? -6.797 22.375 14.906 1 98.81 165 TYR A CA 1
ATOM 1357 C C . TYR A 1 165 ? -7.32 20.953 15.07 1 98.81 165 TYR A C 1
ATOM 1359 O O . TYR A 1 165 ? -7.344 20.422 16.188 1 98.81 165 TYR A O 1
ATOM 1367 N N . PHE A 1 166 ? -7.727 20.344 14 1 98.88 166 PHE A N 1
ATOM 1368 C CA . PHE A 1 166 ? -8.234 18.984 14 1 98.88 166 PHE A CA 1
ATOM 1369 C C . PHE A 1 166 ? -7.805 18.234 12.742 1 98.88 166 PHE A C 1
ATOM 1371 O O . PHE A 1 166 ? -8.094 18.672 11.633 1 98.88 166 PHE A O 1
ATOM 1378 N N . SER A 1 167 ? -7.137 17.172 12.961 1 98.81 167 SER A N 1
ATOM 1379 C CA . SER A 1 167 ? -6.781 16.312 11.828 1 98.81 167 SER A CA 1
ATOM 1380 C C . SER A 1 167 ? -7.984 15.516 11.344 1 98.81 167 SER A C 1
ATOM 1382 O O . SER A 1 167 ? -8.609 14.789 12.117 1 98.81 167 SER A O 1
ATOM 1384 N N . LYS A 1 168 ? -8.234 15.57 10.094 1 98.75 168 LYS A N 1
ATOM 1385 C CA . LYS A 1 168 ? -9.32 14.766 9.531 1 98.75 168 LYS A CA 1
ATOM 1386 C C . LYS A 1 168 ? -8.945 13.289 9.484 1 98.75 168 LYS A C 1
ATOM 1388 O O . LYS A 1 168 ? -9.703 12.43 9.945 1 98.75 168 LYS A O 1
ATOM 1393 N N . PRO A 1 169 ? -7.777 12.906 8.945 1 98.69 169 PRO A N 1
ATOM 1394 C CA . PRO A 1 169 ? -7.395 11.5 9.062 1 98.69 169 PRO A CA 1
ATOM 1395 C C . PRO A 1 169 ? -7.078 11.094 10.508 1 98.69 169 PRO A C 1
ATOM 1397 O O . PRO A 1 169 ? -6.738 11.945 11.328 1 98.69 169 PRO A O 1
ATOM 1400 N N . ASP A 1 170 ? -7.234 9.898 10.844 1 98.81 170 ASP A N 1
ATOM 1401 C CA . ASP A 1 170 ? -6.898 9.297 12.133 1 98.81 170 ASP A CA 1
ATOM 1402 C C . ASP A 1 170 ? -6.25 7.926 11.945 1 98.81 170 ASP A C 1
ATOM 1404 O O . ASP A 1 170 ? -6.938 6.938 11.695 1 98.81 170 ASP A O 1
ATOM 1408 N N . TRP A 1 171 ? -4.945 7.859 12.102 1 98.69 171 TRP A N 1
ATOM 1409 C CA . TRP A 1 171 ? -4.18 6.66 11.781 1 98.69 171 TRP A CA 1
ATOM 1410 C C . TRP A 1 171 ? -4.258 5.648 12.922 1 98.69 171 TRP A C 1
ATOM 1412 O O . TRP A 1 171 ? -3.725 4.539 12.812 1 98.69 171 TRP A O 1
ATOM 1422 N N . HIS A 1 172 ? -4.965 5.988 14.039 1 98.56 172 HIS A N 1
ATOM 1423 C CA . HIS A 1 172 ? -5.211 5.059 15.133 1 98.56 172 HIS A CA 1
ATOM 1424 C C . HIS A 1 172 ? -6.602 4.438 15.031 1 98.56 172 HIS A C 1
ATOM 1426 O O . HIS A 1 172 ? -6.828 3.328 15.516 1 98.56 172 HIS A O 1
ATOM 1432 N N . SER A 1 173 ? -7.547 5.141 14.43 1 98.62 173 SER A N 1
ATOM 1433 C CA . SER A 1 173 ? -8.922 4.652 14.32 1 98.62 173 SER A CA 1
ATOM 1434 C C . SER A 1 173 ? -8.992 3.412 13.438 1 98.62 173 SER A C 1
ATOM 1436 O O . SER A 1 173 ? -8.547 3.432 12.289 1 98.62 173 SER A O 1
ATOM 1438 N N . PRO A 1 174 ? -9.594 2.322 13.984 1 98.25 174 PRO A N 1
ATOM 1439 C CA . PRO A 1 174 ? -9.742 1.133 13.148 1 98.25 174 PRO A CA 1
ATOM 1440 C C . PRO A 1 174 ? -10.695 1.355 11.969 1 98.25 174 PRO A C 1
ATOM 1442 O O . PRO A 1 174 ? -10.766 0.523 11.062 1 98.25 174 PRO A O 1
ATOM 1445 N N . GLU A 1 175 ? -11.398 2.506 11.984 1 98.5 175 GLU A N 1
ATOM 1446 C CA . GLU A 1 175 ? -12.328 2.809 10.891 1 98.5 175 GLU A CA 1
ATOM 1447 C C . GLU A 1 175 ? -11.617 3.531 9.75 1 98.5 175 GLU A C 1
ATOM 1449 O O . GLU A 1 175 ? -12.148 3.623 8.641 1 98.5 175 GLU A O 1
ATOM 1454 N N . TYR A 1 176 ? -10.469 4.109 10.008 1 98.81 176 TYR A N 1
ATOM 1455 C CA . TYR A 1 176 ? -9.672 4.734 8.961 1 98.81 176 TYR A CA 1
ATOM 1456 C C . TYR A 1 176 ? -8.586 3.787 8.461 1 98.81 176 TYR A C 1
ATOM 1458 O O . TYR A 1 176 ? -8.547 3.447 7.277 1 98.81 176 TYR A O 1
ATOM 1466 N N . TRP A 1 177 ? -7.676 3.389 9.359 1 98.56 177 TRP A N 1
ATOM 1467 C CA . TRP A 1 177 ? -6.766 2.283 9.078 1 98.56 177 TRP A CA 1
ATOM 1468 C C . TRP A 1 177 ? -7.293 0.979 9.664 1 98.56 177 TRP A C 1
ATOM 1470 O O . TRP A 1 177 ? -6.988 0.635 10.812 1 98.56 177 TRP A O 1
ATOM 1480 N N . TRP A 1 178 ? -8.102 0.272 8.867 1 98.31 178 TRP A N 1
ATOM 1481 C CA . TRP A 1 178 ? -8.719 -0.992 9.25 1 98.31 178 TRP A CA 1
ATOM 1482 C C . TRP A 1 178 ? -7.664 -2.066 9.484 1 98.31 178 TRP A C 1
ATOM 1484 O O . TRP A 1 178 ? -6.887 -2.389 8.586 1 98.31 178 TRP A O 1
ATOM 1494 N N . PRO A 1 179 ? -7.637 -2.67 10.719 1 97.56 179 PRO A N 1
ATOM 1495 C CA . PRO A 1 179 ? -6.582 -3.637 11.031 1 97.56 179 PRO A CA 1
ATOM 1496 C C . PRO A 1 179 ? -6.59 -4.844 10.094 1 97.56 179 PRO A C 1
ATOM 1498 O O . PRO A 1 179 ? -5.602 -5.582 10.023 1 97.56 179 PRO A O 1
ATOM 1501 N N . TYR A 1 180 ? -7.691 -5.105 9.352 1 97.31 180 TYR A N 1
ATOM 1502 C CA . TYR A 1 180 ? -7.77 -6.191 8.383 1 97.31 180 TYR A CA 1
ATOM 1503 C C . TYR A 1 180 ? -6.738 -6.012 7.281 1 97.31 180 TYR A C 1
ATOM 1505 O O . TYR A 1 180 ? -6.18 -6.992 6.777 1 97.31 180 TYR A O 1
ATOM 1513 N N . PHE A 1 181 ? -6.395 -4.77 6.91 1 97.81 181 PHE A N 1
ATOM 1514 C CA . PHE A 1 181 ? -5.398 -4.445 5.898 1 97.81 181 PHE A CA 1
ATOM 1515 C C . PHE A 1 181 ? -4.199 -3.738 6.523 1 97.81 181 PHE A C 1
ATOM 1517 O O . PHE A 1 181 ? -4.352 -2.99 7.488 1 97.81 181 PHE A O 1
ATOM 1524 N N . PRO A 1 182 ? -3.033 -3.883 5.992 1 97.44 182 PRO A N 1
ATOM 1525 C CA . PRO A 1 182 ? -1.918 -3.041 6.43 1 97.44 182 PRO A CA 1
ATOM 1526 C C . PRO A 1 182 ? -2.016 -1.611 5.902 1 97.44 182 PRO A C 1
ATOM 1528 O O . PRO A 1 182 ? -2.629 -1.375 4.855 1 97.44 182 PRO A O 1
ATOM 1531 N N . PRO A 1 183 ? -1.471 -0.644 6.645 1 97.19 183 PRO A N 1
ATOM 1532 C CA . PRO A 1 183 ? -1.424 0.706 6.078 1 97.19 183 PRO A CA 1
ATOM 1533 C C . PRO A 1 183 ? -0.564 0.786 4.816 1 97.19 183 PRO A C 1
ATOM 1535 O O . PRO A 1 183 ? 0.47 0.119 4.727 1 97.19 183 PRO A O 1
ATOM 1538 N N . LYS A 1 184 ? -0.954 1.551 3.855 1 95.94 184 LYS A N 1
ATOM 1539 C CA . LYS A 1 184 ? -0.271 1.611 2.566 1 95.94 184 LYS A CA 1
ATOM 1540 C C . LYS A 1 184 ? 0.419 2.959 2.373 1 95.94 184 LYS A C 1
ATOM 1542 O O . LYS A 1 184 ? 1.515 3.025 1.812 1 95.94 184 LYS A O 1
ATOM 1547 N N . ASP A 1 185 ? -0.126 4.012 2.719 1 96.62 185 ASP A N 1
ATOM 1548 C CA . ASP A 1 185 ? 0.281 5.41 2.67 1 96.62 185 ASP A CA 1
ATOM 1549 C C . ASP A 1 185 ? -0.549 6.258 3.629 1 96.62 185 ASP A C 1
ATOM 1551 O O . ASP A 1 185 ? -1.164 5.734 4.559 1 96.62 185 ASP A O 1
ATOM 1555 N N . ARG A 1 186 ? -0.558 7.543 3.475 1 97.62 186 ARG A N 1
ATOM 1556 C CA . ARG A 1 186 ? -1.255 8.438 4.391 1 97.62 186 ARG A CA 1
ATOM 1557 C C . ARG A 1 186 ? -2.766 8.266 4.285 1 97.62 186 ARG A C 1
ATOM 1559 O O . ARG A 1 186 ? -3.51 8.688 5.172 1 97.62 186 ARG A O 1
ATOM 1566 N N . ASN A 1 187 ? -3.273 7.652 3.215 1 98.06 187 ASN A N 1
ATOM 1567 C CA . ASN A 1 187 ? -4.699 7.547 2.924 1 98.06 187 ASN A CA 1
ATOM 1568 C C . ASN A 1 187 ? -5.336 6.379 3.674 1 98.06 187 ASN A C 1
ATOM 1570 O O . ASN A 1 187 ? -4.637 5.59 4.312 1 98.06 187 ASN A O 1
ATOM 1574 N N . VAL A 1 188 ? -6.656 6.34 3.615 1 98.5 188 VAL A N 1
ATOM 1575 C CA . VAL A 1 188 ? -7.402 5.18 4.086 1 98.5 188 VAL A CA 1
ATOM 1576 C C . VAL A 1 188 ? -6.867 3.916 3.416 1 98.5 188 VAL A C 1
ATOM 1578 O O . VAL A 1 188 ? -6.5 3.936 2.24 1 98.5 188 VAL A O 1
ATOM 1581 N N . ASN A 1 189 ? -6.855 2.771 4.152 1 98.25 189 ASN A N 1
ATOM 1582 C CA . ASN A 1 189 ? -6.184 1.59 3.627 1 98.25 189 ASN A CA 1
ATOM 1583 C C . ASN A 1 189 ? -7.18 0.589 3.045 1 98.25 189 ASN A C 1
ATOM 1585 O O . ASN A 1 189 ? -6.844 -0.581 2.848 1 98.25 189 ASN A O 1
ATOM 1589 N N . TYR A 1 190 ? -8.422 0.932 2.836 1 98 190 TYR A N 1
ATOM 1590 C CA . TYR A 1 190 ? -9.469 0.198 2.131 1 98 190 TYR A CA 1
ATOM 1591 C C . TYR A 1 190 ? -10.273 1.126 1.229 1 98 190 TYR A C 1
ATOM 1593 O O . TYR A 1 190 ? -10.148 2.35 1.317 1 98 190 TYR A O 1
ATOM 1601 N N . ASP A 1 191 ? -11.008 0.627 0.291 1 98.06 191 ASP A N 1
ATOM 1602 C CA . ASP A 1 191 ? -11.883 1.421 -0.57 1 98.06 191 ASP A CA 1
ATOM 1603 C C . ASP A 1 191 ? -13.195 1.745 0.129 1 98.06 191 ASP A C 1
ATOM 1605 O O . ASP A 1 191 ? -14.055 0.872 0.291 1 98.06 191 ASP A O 1
ATOM 1609 N N . PRO A 1 192 ? -13.359 3.006 0.478 1 98.62 192 PRO A N 1
ATOM 1610 C CA . PRO A 1 192 ? -14.609 3.359 1.155 1 98.62 192 PRO A CA 1
ATOM 1611 C C . PRO A 1 192 ? -15.844 2.979 0.345 1 98.62 192 PRO A C 1
ATOM 1613 O O . PRO A 1 192 ? -16.891 2.648 0.92 1 98.62 192 PRO A O 1
ATOM 1616 N N . ALA A 1 193 ? -15.781 3.027 -0.993 1 98.31 193 ALA A N 1
ATOM 1617 C CA . ALA A 1 193 ? -16.922 2.67 -1.841 1 98.31 193 ALA A CA 1
ATOM 1618 C C . ALA A 1 193 ? -17.234 1.184 -1.725 1 98.31 193 ALA A C 1
ATOM 1620 O O . ALA A 1 193 ? -18.406 0.787 -1.825 1 98.31 193 ALA A O 1
ATOM 1621 N N . LYS A 1 194 ? -16.234 0.336 -1.555 1 97.81 194 LYS A N 1
ATOM 1622 C CA . LYS A 1 194 ? -16.406 -1.105 -1.41 1 97.81 194 LYS A CA 1
ATOM 1623 C C . LYS A 1 194 ? -16.953 -1.456 -0.025 1 97.81 194 LYS A C 1
ATOM 1625 O O . LYS A 1 194 ? -17.656 -2.453 0.139 1 97.81 194 LYS A O 1
ATOM 1630 N N . TYR A 1 195 ? -16.641 -0.598 0.97 1 98.19 195 TYR A N 1
ATOM 1631 C CA . TYR A 1 195 ? -17.047 -0.833 2.352 1 98.19 195 TYR A CA 1
ATOM 1632 C C . TYR A 1 195 ? -17.734 0.398 2.938 1 98.19 195 TYR A C 1
ATOM 1634 O O . TYR A 1 195 ? -17.266 0.967 3.924 1 98.19 195 TYR A O 1
ATOM 1642 N N . PRO A 1 196 ? -18.859 0.804 2.467 1 98.25 196 PRO A N 1
ATOM 1643 C CA . PRO A 1 196 ? -19.5 2.068 2.84 1 98.25 196 PRO A CA 1
ATOM 1644 C C . PRO A 1 196 ? -19.906 2.113 4.312 1 98.25 196 PRO A C 1
ATOM 1646 O O . PRO A 1 196 ? -19.891 3.182 4.93 1 98.25 196 PRO A O 1
ATOM 1649 N N . GLU A 1 197 ? -20.25 0.958 4.934 1 98.31 197 GLU A N 1
ATOM 1650 C CA . GLU A 1 197 ? -20.641 0.947 6.34 1 98.31 197 GLU A CA 1
ATOM 1651 C C . GLU A 1 197 ? -19.438 1.25 7.242 1 98.31 197 GLU A C 1
ATOM 1653 O O . GLU A 1 197 ? -19.578 1.959 8.242 1 98.31 197 GLU A O 1
ATOM 1658 N N . HIS A 1 198 ? -18.344 0.693 6.863 1 98.12 198 HIS A N 1
ATOM 1659 C CA . HIS A 1 198 ? -17.125 0.961 7.613 1 98.12 198 HIS A CA 1
ATOM 1660 C C . HIS A 1 198 ? -16.75 2.436 7.539 1 98.12 198 HIS A C 1
ATOM 1662 O O . HIS A 1 198 ? -16.406 3.047 8.555 1 98.12 198 HIS A O 1
ATOM 1668 N N . TRP A 1 199 ? -16.812 3.039 6.355 1 98.75 199 TRP A N 1
ATOM 1669 C CA . TRP A 1 199 ? -16.484 4.449 6.168 1 98.75 199 TRP A CA 1
ATOM 1670 C C . TRP A 1 199 ? -17.469 5.34 6.922 1 98.75 199 TRP A C 1
ATOM 1672 O O . TRP A 1 199 ? -17.078 6.359 7.492 1 98.75 199 TRP A O 1
ATOM 1682 N N . GLN A 1 200 ? -18.766 4.988 6.949 1 98.88 200 GLN A N 1
ATOM 1683 C CA . GLN A 1 200 ? -19.766 5.766 7.688 1 98.88 200 GLN A CA 1
ATOM 1684 C C . GLN A 1 200 ? -19.406 5.844 9.172 1 98.88 200 GLN A C 1
ATOM 1686 O O . GLN A 1 200 ? -19.578 6.887 9.805 1 98.88 200 GLN A O 1
ATOM 1691 N N . LYS A 1 201 ? -18.906 4.711 9.688 1 98.88 201 LYS A N 1
ATOM 1692 C CA . LYS A 1 201 ? -18.484 4.727 11.078 1 98.88 201 LYS A CA 1
ATOM 1693 C C . LYS A 1 201 ? -17.375 5.758 11.305 1 98.88 201 LYS A C 1
ATOM 1695 O O . LYS A 1 201 ? -17.344 6.426 12.336 1 98.88 201 LYS A O 1
ATOM 1700 N N . PHE A 1 202 ? -16.469 5.867 10.367 1 98.88 202 PHE A N 1
ATOM 1701 C CA . PHE A 1 202 ? -15.406 6.855 10.477 1 98.88 202 PHE A CA 1
ATOM 1702 C C . PHE A 1 202 ? -15.969 8.266 10.391 1 98.88 202 PHE A C 1
ATOM 1704 O O . PHE A 1 202 ? -15.555 9.156 11.141 1 98.88 202 PHE A O 1
ATOM 1711 N N . LYS A 1 203 ? -16.875 8.539 9.422 1 98.88 203 LYS A N 1
ATOM 1712 C CA . LYS A 1 203 ? -17.531 9.836 9.312 1 98.88 203 LYS A CA 1
ATOM 1713 C C . LYS A 1 203 ? -18.172 10.234 10.641 1 98.88 203 LYS A C 1
ATOM 1715 O O . LYS A 1 203 ? -18.016 11.375 11.094 1 98.88 203 LYS A O 1
ATOM 1720 N N . ASP A 1 204 ? -18.891 9.266 11.234 1 98.88 204 ASP A N 1
ATOM 1721 C CA . ASP A 1 204 ? -19.562 9.531 12.508 1 98.88 204 ASP A CA 1
ATOM 1722 C C . ASP A 1 204 ? -18.547 9.828 13.609 1 98.88 204 ASP A C 1
ATOM 1724 O O . ASP A 1 204 ? -18.734 10.734 14.414 1 98.88 204 ASP A O 1
ATOM 1728 N N . PHE A 1 205 ? -17.484 9.023 13.633 1 98.88 205 PHE A N 1
ATOM 1729 C CA . PHE A 1 205 ? -16.391 9.203 14.586 1 98.88 205 PHE A CA 1
ATOM 1730 C C . PHE A 1 205 ? -15.844 10.625 14.508 1 98.88 205 PHE A C 1
ATOM 1732 O O . PHE A 1 205 ? -15.727 11.305 15.523 1 98.88 205 PHE A O 1
ATOM 1739 N N . THR A 1 206 ? -15.531 11.125 13.297 1 98.94 206 THR A N 1
ATOM 1740 C CA . THR A 1 206 ? -14.969 12.445 13.047 1 98.94 206 THR A CA 1
ATOM 1741 C C . THR A 1 206 ? -15.977 13.539 13.398 1 98.94 206 THR A C 1
ATOM 1743 O O . THR A 1 206 ? -15.648 14.492 14.109 1 98.94 206 THR A O 1
ATOM 1746 N N . TYR A 1 207 ? -17.203 13.359 12.938 1 98.94 207 TYR A N 1
ATOM 1747 C CA . TYR A 1 207 ? -18.297 14.289 13.227 1 98.94 207 TYR A CA 1
ATOM 1748 C C . TYR A 1 207 ? -18.484 14.461 14.727 1 98.94 207 TYR A C 1
ATOM 1750 O O . TYR A 1 207 ? -18.547 15.586 15.234 1 98.94 207 TYR A O 1
ATOM 1758 N N . ASN A 1 208 ? -18.547 13.375 15.422 1 98.94 208 ASN A N 1
ATOM 1759 C CA . ASN A 1 208 ? -18.828 13.398 16.859 1 98.94 208 ASN A CA 1
ATOM 1760 C C . ASN A 1 208 ? -17.688 14.078 17.625 1 98.94 208 ASN A C 1
ATOM 1762 O O . ASN A 1 208 ? -17.953 14.828 18.578 1 98.94 208 ASN A O 1
ATOM 1766 N N . GLN A 1 209 ? -16.453 13.805 17.281 1 98.94 209 GLN A N 1
ATOM 1767 C CA . GLN A 1 209 ? -15.336 14.469 17.953 1 98.94 209 GLN A CA 1
ATOM 1768 C C . GLN A 1 209 ? -15.383 15.977 17.75 1 98.94 209 GLN A C 1
ATOM 1770 O O . GLN A 1 209 ? -15.195 16.75 18.703 1 98.94 209 GLN A O 1
ATOM 1775 N N . ILE A 1 210 ? -15.594 16.406 16.531 1 98.94 210 ILE A N 1
ATOM 1776 C CA . ILE A 1 210 ? -15.664 17.844 16.266 1 98.94 210 ILE A CA 1
ATOM 1777 C C . ILE A 1 210 ? -16.844 18.453 17 1 98.94 210 ILE A C 1
ATOM 1779 O O . ILE A 1 210 ? -16.75 19.562 17.547 1 98.94 210 ILE A O 1
ATOM 1783 N N . GLN A 1 211 ? -17.984 17.719 17.047 1 98.94 211 GLN A N 1
ATOM 1784 C CA . GLN A 1 211 ? -19.141 18.219 17.781 1 98.94 211 GLN A CA 1
ATOM 1785 C C . GLN A 1 211 ? -18.812 18.438 19.266 1 98.94 211 GLN A C 1
ATOM 1787 O O . GLN A 1 211 ? -19.234 19.422 19.859 1 98.94 211 GLN A O 1
ATOM 1792 N N . GLU A 1 212 ? -18.078 17.547 19.828 1 98.94 212 GLU A N 1
ATOM 1793 C CA . GLU A 1 212 ? -17.672 17.719 21.219 1 98.94 212 GLU A CA 1
ATOM 1794 C C . GLU A 1 212 ? -16.875 19.016 21.406 1 98.94 212 GLU A C 1
ATOM 1796 O O . GLU A 1 212 ? -17.109 19.766 22.359 1 98.94 212 GLU A O 1
ATOM 1801 N N . LEU A 1 213 ? -15.945 19.312 20.484 1 98.94 213 LEU A N 1
ATOM 1802 C CA . LEU A 1 213 ? -15.125 20.516 20.547 1 98.94 213 LEU A CA 1
ATOM 1803 C C . LEU A 1 213 ? -15.977 21.766 20.391 1 98.94 213 LEU A C 1
ATOM 1805 O O . LEU A 1 213 ? -15.68 22.812 20.984 1 98.94 213 LEU A O 1
ATOM 1809 N N . MET A 1 214 ? -17.094 21.672 19.641 1 98.81 214 MET A N 1
ATOM 1810 C CA . MET A 1 214 ? -17.938 22.812 19.344 1 98.81 214 MET A CA 1
ATOM 1811 C C . MET A 1 214 ? -18.969 23.031 20.453 1 98.81 214 MET A C 1
ATOM 1813 O O . MET A 1 214 ? -19.609 24.094 20.5 1 98.81 214 MET A O 1
ATOM 1817 N N . THR A 1 215 ? -19.172 22.156 21.406 1 98.5 215 THR A N 1
ATOM 1818 C CA . THR A 1 215 ? -20.25 22.281 22.391 1 98.5 215 THR A CA 1
ATOM 1819 C C . THR A 1 215 ? -19.672 22.281 23.812 1 98.5 215 THR A C 1
ATOM 1821 O O . THR A 1 215 ? -20.266 22.891 24.719 1 98.5 215 THR A O 1
ATOM 1824 N N . GLY A 1 216 ? -18.625 21.688 24.031 1 97.06 216 GLY A N 1
ATOM 1825 C CA . GLY A 1 216 ? -18.172 21.469 25.391 1 97.06 216 GLY A CA 1
ATOM 1826 C C . GLY A 1 216 ? -16.906 22.25 25.734 1 97.06 216 GLY A C 1
ATOM 1827 O O . GLY A 1 216 ? -16.391 22.125 26.844 1 97.06 216 GLY A O 1
ATOM 1828 N N . TYR A 1 217 ? -16.453 23.203 24.969 1 98.62 217 TYR A N 1
ATOM 1829 C CA . TYR A 1 217 ? -15.148 23.797 25.188 1 98.62 217 TYR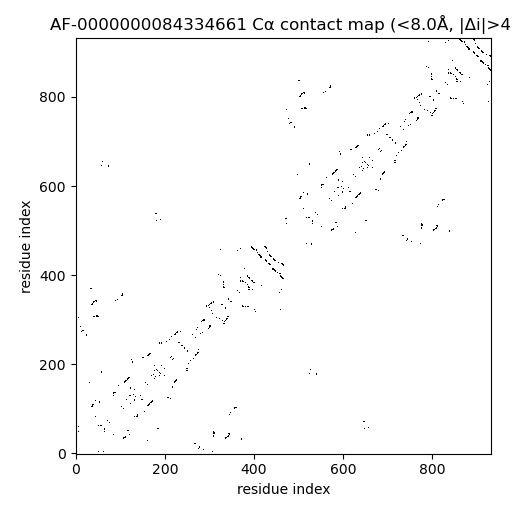 A CA 1
ATOM 1830 C C . TYR A 1 217 ? -15.211 25.312 25.094 1 98.62 217 TYR A C 1
ATOM 1832 O O . TYR A 1 217 ? -14.219 25.969 24.781 1 98.62 217 TYR A O 1
ATOM 1840 N N . GLY A 1 218 ? -16.422 25.891 25.344 1 98.38 218 GLY A N 1
ATOM 1841 C CA . GLY A 1 218 ? -16.609 27.328 25.266 1 98.38 218 GLY A CA 1
ATOM 1842 C C . GLY A 1 218 ? -16.625 27.844 23.828 1 98.38 218 GLY A C 1
ATOM 1843 O O . GLY A 1 218 ? -16.859 27.062 22.891 1 98.38 218 GLY A O 1
ATOM 1844 N N . LYS A 1 219 ? -16.453 29.125 23.719 1 98.31 219 LYS A N 1
ATOM 1845 C CA . LYS A 1 219 ? -16.484 29.734 22.406 1 98.31 219 LYS A CA 1
ATOM 1846 C C . LYS A 1 219 ? -15.266 29.312 21.578 1 98.31 219 LYS A C 1
ATOM 1848 O O . LYS A 1 219 ? -14.133 29.359 22.062 1 98.31 219 LYS A O 1
ATOM 1853 N N . VAL A 1 220 ? -15.508 28.828 20.469 1 98.81 220 VAL A N 1
ATOM 1854 C CA . VAL A 1 220 ? -14.492 28.484 19.469 1 98.81 220 VAL A CA 1
ATOM 1855 C C . VAL A 1 220 ? -14.703 29.312 18.203 1 98.81 220 VAL A C 1
ATOM 1857 O O . VAL A 1 220 ? -15.812 29.344 17.656 1 98.81 220 VAL A O 1
ATOM 1860 N N . ASP A 1 221 ? -13.672 29.906 17.688 1 98.88 221 ASP A N 1
ATOM 1861 C CA . ASP A 1 221 ? -13.797 30.859 16.578 1 98.88 221 ASP A CA 1
ATOM 1862 C C . ASP A 1 221 ? -13.344 30.234 15.266 1 98.88 221 ASP A C 1
ATOM 1864 O O . ASP A 1 221 ? -13.812 30.625 14.195 1 98.88 221 ASP A O 1
ATOM 1868 N N . ILE A 1 222 ? -12.422 29.297 15.312 1 98.94 222 ILE A N 1
ATOM 1869 C CA . ILE A 1 222 ? -11.805 28.75 14.117 1 98.94 222 ILE A CA 1
ATOM 1870 C C . ILE A 1 222 ? -11.719 27.219 14.234 1 98.94 222 ILE A C 1
ATOM 1872 O O . ILE A 1 222 ? -11.203 26.703 15.227 1 98.94 222 ILE A O 1
ATOM 1876 N N . LEU A 1 223 ? -12.281 26.516 13.352 1 98.94 223 LEU A N 1
ATOM 1877 C CA . LEU A 1 223 ? -12.016 25.094 13.133 1 98.94 223 LEU A CA 1
ATOM 1878 C C . LEU A 1 223 ? -10.977 24.906 12.031 1 98.94 223 LEU A C 1
ATOM 1880 O O . LEU A 1 223 ? -11.289 25.047 10.844 1 98.94 223 LEU A O 1
ATOM 1884 N N . TRP A 1 224 ? -9.773 24.672 12.398 1 98.81 224 TRP A N 1
ATOM 1885 C CA . TRP A 1 224 ? -8.609 24.562 11.531 1 98.81 224 TRP A CA 1
ATOM 1886 C C . TRP A 1 224 ? -8.32 23.109 11.18 1 98.81 224 TRP A C 1
ATOM 1888 O O . TRP A 1 224 ? -7.715 22.391 11.969 1 98.81 224 TRP A O 1
ATOM 1898 N N . LEU A 1 225 ? -8.711 22.672 9.969 1 98.69 225 LEU A N 1
ATOM 1899 C CA . LEU A 1 225 ? -8.664 21.266 9.609 1 98.69 225 LEU A CA 1
ATOM 1900 C C . LEU A 1 225 ? -7.398 20.953 8.812 1 98.69 225 LEU A C 1
ATOM 1902 O O . LEU A 1 225 ? -6.969 21.75 7.98 1 98.69 225 LEU A O 1
ATOM 1906 N N . ASP A 1 226 ? -6.828 19.828 9.086 1 97.69 226 ASP A N 1
ATOM 1907 C CA . ASP A 1 226 ? -5.676 19.297 8.367 1 97.69 226 ASP A CA 1
ATOM 1908 C C . ASP A 1 226 ? -5.984 17.906 7.785 1 97.69 226 ASP A C 1
ATOM 1910 O O . ASP A 1 226 ? -6.992 17.297 8.133 1 97.69 226 ASP A O 1
ATOM 1914 N N . GLY A 1 227 ? -5.09 17.5 6.902 1 97.25 227 GLY A N 1
ATOM 1915 C CA . GLY A 1 227 ? -5.328 16.25 6.195 1 97.25 227 GLY A CA 1
ATOM 1916 C C . GLY A 1 227 ? -6.141 16.422 4.926 1 97.25 227 GLY A C 1
ATOM 1917 O O . GLY A 1 227 ? -7.141 15.727 4.723 1 97.25 227 GLY A O 1
ATOM 1918 N N . GLY A 1 228 ? -5.699 17.312 4.094 1 96.38 228 GLY A N 1
ATOM 1919 C CA . GLY A 1 228 ? -6.406 17.703 2.885 1 96.38 228 GLY A CA 1
ATOM 1920 C C . GLY A 1 228 ? -6.664 16.547 1.938 1 96.38 228 GLY A C 1
ATOM 1921 O O . GLY A 1 228 ? -7.461 16.672 1.006 1 96.38 228 GLY A O 1
ATOM 1922 N N . TRP A 1 229 ? -6.008 15.367 2.158 1 97.12 229 TRP A N 1
ATOM 1923 C CA . TRP A 1 229 ? -6.246 14.219 1.296 1 97.12 229 TRP A CA 1
ATOM 1924 C C . TRP A 1 229 ? -7.578 13.555 1.628 1 97.12 229 TRP A C 1
ATOM 1926 O O . TRP A 1 229 ? -8.102 12.766 0.834 1 97.12 229 TRP A O 1
ATOM 1936 N N . VAL A 1 230 ? -8.117 13.789 2.85 1 98.5 230 VAL A N 1
ATOM 1937 C CA . VAL A 1 230 ? -9.477 13.383 3.201 1 98.5 230 VAL A CA 1
ATOM 1938 C C . VAL A 1 230 ? -10.477 14.398 2.648 1 98.5 230 VAL A C 1
ATOM 1940 O O . VAL A 1 230 ? -10.734 15.43 3.271 1 98.5 230 VAL A O 1
ATOM 1943 N N . ARG A 1 231 ? -10.992 14.094 1.521 1 97.81 231 ARG A N 1
ATOM 1944 C CA . ARG A 1 231 ? -11.781 15.031 0.729 1 97.81 231 ARG A CA 1
ATOM 1945 C C . ARG A 1 231 ? -12.625 14.297 -0.308 1 97.81 231 ARG A C 1
ATOM 1947 O O . ARG A 1 231 ? -12.375 13.125 -0.597 1 97.81 231 ARG A O 1
ATOM 1954 N N . PRO A 1 232 ? -13.672 15 -0.901 1 97.25 232 PRO A N 1
ATOM 1955 C CA . PRO A 1 232 ? -14.352 14.414 -2.061 1 97.25 232 PRO A CA 1
ATOM 1956 C C . PRO A 1 232 ? -13.414 14.211 -3.25 1 97.25 232 PRO A C 1
ATOM 1958 O O . PRO A 1 232 ? -12.562 15.062 -3.523 1 97.25 232 PRO A O 1
ATOM 1961 N N . LYS A 1 233 ? -13.547 13.102 -3.916 1 96.25 233 LYS A N 1
ATOM 1962 C CA . LYS A 1 233 ? -12.664 12.727 -5.016 1 96.25 233 LYS A CA 1
ATOM 1963 C C . LYS A 1 233 ? -12.672 13.781 -6.113 1 96.25 233 LYS A C 1
ATOM 1965 O O . LYS A 1 233 ? -11.641 14.062 -6.727 1 96.25 233 LYS A O 1
ATOM 1970 N N . ASN A 1 234 ? -13.812 14.391 -6.383 1 94.56 234 ASN A N 1
ATOM 1971 C CA . ASN A 1 234 ? -13.961 15.336 -7.484 1 94.56 234 ASN A CA 1
ATOM 1972 C C . ASN A 1 234 ? -13.234 16.641 -7.207 1 94.56 234 ASN A C 1
ATOM 1974 O O . ASN A 1 234 ? -13.125 17.5 -8.086 1 94.56 234 ASN A O 1
ATOM 1978 N N . THR A 1 235 ? -12.695 16.875 -5.984 1 94 235 THR A N 1
ATOM 1979 C CA . THR A 1 235 ? -11.984 18.109 -5.637 1 94 235 THR A CA 1
ATOM 1980 C C . THR A 1 235 ? -10.477 17.922 -5.754 1 94 235 THR A C 1
ATOM 1982 O O . THR A 1 235 ? -9.711 18.844 -5.512 1 94 235 THR A O 1
ATOM 1985 N N . ILE A 1 236 ? -10.055 16.734 -6.125 1 93.88 236 ILE A N 1
ATOM 1986 C CA . ILE A 1 236 ? -8.633 16.438 -6.254 1 93.88 236 ILE A CA 1
ATOM 1987 C C . ILE A 1 236 ? -8.047 17.219 -7.422 1 93.88 236 ILE A C 1
ATOM 1989 O O . ILE A 1 236 ? -8.625 17.266 -8.508 1 93.88 236 ILE A O 1
ATOM 1993 N N . ASP A 1 237 ? -6.977 17.859 -7.172 1 89.44 237 ASP A N 1
ATOM 1994 C CA . ASP A 1 237 ? -6.195 18.547 -8.203 1 89.44 237 ASP A CA 1
ATOM 1995 C C . ASP A 1 237 ? -5.008 17.688 -8.641 1 89.44 237 ASP A C 1
ATOM 1997 O O . ASP A 1 237 ? -3.973 17.672 -7.965 1 89.44 237 ASP A O 1
ATOM 2001 N N . THR A 1 238 ? -5.016 17.094 -9.773 1 88 238 THR A N 1
ATOM 2002 C CA . THR A 1 238 ? -4.035 16.109 -10.219 1 88 238 THR A CA 1
ATOM 2003 C C . THR A 1 238 ? -2.744 16.797 -10.664 1 88 238 THR A C 1
ATOM 2005 O O . THR A 1 238 ? -1.753 16.125 -10.961 1 88 238 THR A O 1
ATOM 2008 N N . THR A 1 239 ? -2.719 18.156 -10.656 1 86.31 239 THR A N 1
ATOM 2009 C CA . THR A 1 239 ? -1.487 18.875 -10.953 1 86.31 239 THR A CA 1
ATOM 2010 C C . THR A 1 239 ? -0.601 18.969 -9.719 1 86.31 239 THR A C 1
ATOM 2012 O O . THR A 1 239 ? 0.578 19.312 -9.812 1 86.31 239 THR A O 1
ATOM 2015 N N . VAL A 1 240 ? -1.207 18.688 -8.555 1 86.12 240 VAL A N 1
ATOM 2016 C CA . VAL A 1 240 ? -0.472 18.656 -7.297 1 86.12 240 VAL A CA 1
ATOM 2017 C C . VAL A 1 240 ? 0.033 17.25 -7.02 1 86.12 240 VAL A C 1
ATOM 2019 O O . VAL A 1 240 ? -0.759 16.297 -6.934 1 86.12 240 VAL A O 1
ATOM 2022 N N . ASP A 1 241 ? 1.26 17.016 -6.816 1 83.94 241 ASP A N 1
ATOM 2023 C CA . ASP A 1 241 ? 1.936 15.727 -6.824 1 83.94 241 ASP A CA 1
ATOM 2024 C C . ASP A 1 241 ? 1.354 14.797 -5.758 1 83.94 241 ASP A C 1
ATOM 2026 O O . ASP A 1 241 ? 0.951 13.672 -6.059 1 83.94 241 ASP A O 1
ATOM 2030 N N . TRP A 1 242 ? 1.274 15.305 -4.539 1 86.44 242 TRP A N 1
ATOM 2031 C CA . TRP A 1 242 ? 0.847 14.414 -3.467 1 86.44 242 TRP A CA 1
ATOM 2032 C C . TRP A 1 242 ? -0.632 14.062 -3.604 1 86.44 242 TRP A C 1
ATOM 2034 O O . TRP A 1 242 ? -1.094 13.062 -3.059 1 86.44 242 TRP A O 1
ATOM 2044 N N . GLN A 1 243 ? -1.435 14.891 -4.301 1 90.94 243 GLN A N 1
ATOM 2045 C CA . GLN A 1 243 ? -2.859 14.617 -4.449 1 90.94 243 GLN A CA 1
ATOM 2046 C C . GLN A 1 243 ? -3.104 13.492 -5.453 1 90.94 243 GLN A C 1
ATOM 2048 O O . GLN A 1 243 ? -4.16 12.859 -5.438 1 90.94 243 GLN A O 1
ATOM 2053 N N . LYS A 1 244 ? -2.074 13.281 -6.383 1 88 244 LYS A N 1
ATOM 2054 C CA . LYS A 1 244 ? -2.168 12.195 -7.352 1 88 244 LYS A CA 1
ATOM 2055 C C . LYS A 1 244 ? -2.277 10.836 -6.652 1 88 244 LYS A C 1
ATOM 2057 O O . LYS A 1 244 ? -2.814 9.883 -7.219 1 88 244 LYS A O 1
ATOM 2062 N N . GLY A 1 245 ? -1.843 10.812 -5.469 1 89.75 245 GLY A N 1
ATOM 2063 C CA . GLY A 1 245 ? -1.813 9.57 -4.715 1 89.75 245 GLY A CA 1
ATOM 2064 C C . GLY A 1 245 ? -3.139 9.242 -4.051 1 89.75 245 GLY A C 1
ATOM 2065 O O . GLY A 1 245 ? -3.316 8.141 -3.52 1 89.75 245 GLY A O 1
ATOM 2066 N N . ILE A 1 246 ? -4.059 10.203 -4.086 1 95.44 246 ILE A N 1
ATOM 2067 C CA . ILE A 1 246 ? -5.375 9.961 -3.502 1 95.44 246 ILE A CA 1
ATOM 2068 C C . ILE A 1 246 ? -6.203 9.086 -4.438 1 95.44 246 ILE A C 1
ATOM 2070 O O . ILE A 1 246 ? -6.707 9.562 -5.457 1 95.44 246 ILE A O 1
ATOM 2074 N N . LYS A 1 247 ? -6.422 7.879 -4.121 1 92.44 247 LYS A N 1
ATOM 2075 C CA . LYS A 1 247 ? -7.039 6.914 -5.023 1 92.44 247 LYS A CA 1
ATOM 2076 C C . LYS A 1 247 ? -8.539 6.816 -4.785 1 92.44 247 LYS A C 1
ATOM 2078 O O . LYS A 1 247 ? -9.305 6.531 -5.711 1 92.44 247 LYS A O 1
ATOM 2083 N N . PHE A 1 248 ? -8.938 7.133 -3.498 1 97.12 248 PHE A N 1
ATOM 2084 C CA . PHE A 1 248 ? -10.32 6.852 -3.125 1 97.12 248 PHE A CA 1
ATOM 2085 C C . PHE A 1 248 ? -11.055 8.133 -2.752 1 97.12 248 PHE A C 1
ATOM 2087 O O . PHE A 1 248 ? -10.422 9.141 -2.42 1 97.12 248 PHE A O 1
ATOM 2094 N N . ASN A 1 249 ? -12.375 8.133 -2.92 1 98.31 249 ASN A N 1
ATOM 2095 C CA . ASN A 1 249 ? -13.211 9.164 -2.318 1 98.31 249 ASN A CA 1
ATOM 2096 C C . ASN A 1 249 ? -13.172 9.102 -0.795 1 98.31 249 ASN A C 1
ATOM 2098 O O . ASN A 1 249 ? -13.578 8.109 -0.198 1 98.31 249 ASN A O 1
ATOM 2102 N N . GLN A 1 250 ? -12.664 10.141 -0.214 1 98.62 250 GLN A N 1
ATOM 2103 C CA . GLN A 1 250 ? -12.547 10.188 1.239 1 98.62 250 GLN A CA 1
ATOM 2104 C C . GLN A 1 250 ? -13.391 11.32 1.822 1 98.62 250 GLN A C 1
ATOM 2106 O O . GLN A 1 250 ? -12.938 12.039 2.713 1 98.62 250 GLN A O 1
ATOM 2111 N N . ASP A 1 251 ? -14.516 11.523 1.282 1 98.5 251 ASP A N 1
ATOM 2112 C CA . ASP A 1 251 ? -15.453 12.555 1.723 1 98.5 251 ASP A CA 1
ATOM 2113 C C . ASP A 1 251 ? -15.969 12.258 3.127 1 98.5 251 ASP A C 1
ATOM 2115 O O . ASP A 1 251 ? -16.484 11.172 3.391 1 98.5 251 ASP A O 1
ATOM 2119 N N . ILE A 1 252 ? -15.875 13.211 4.031 1 98.62 252 ILE A N 1
ATOM 2120 C CA . ILE A 1 252 ? -16.359 13.008 5.395 1 98.62 252 ILE A CA 1
ATOM 2121 C C . ILE A 1 252 ? -17.562 13.898 5.656 1 98.62 252 ILE A C 1
ATOM 2123 O O . ILE A 1 252 ? -17.938 14.133 6.809 1 98.62 252 ILE A O 1
ATOM 2127 N N . ASP A 1 253 ? -18.188 14.492 4.578 1 98.38 253 ASP A N 1
ATOM 2128 C CA . ASP A 1 253 ? -19.422 15.281 4.637 1 98.38 253 ASP A CA 1
ATOM 2129 C C . ASP A 1 253 ? -19.188 16.609 5.355 1 98.38 253 ASP A C 1
ATOM 2131 O O . ASP A 1 253 ? -19.891 16.922 6.32 1 98.38 253 ASP A O 1
ATOM 2135 N N . MET A 1 254 ? -18.312 17.469 4.805 1 98.44 254 MET A N 1
ATOM 2136 C CA . MET A 1 254 ? -17.938 18.766 5.375 1 98.44 254 MET A CA 1
ATOM 2137 C C . MET A 1 254 ? -19.172 19.656 5.527 1 98.44 254 MET A C 1
ATOM 2139 O O . MET A 1 254 ? -19.281 20.406 6.496 1 98.44 254 MET A O 1
ATOM 2143 N N . PRO A 1 255 ? -20.156 19.609 4.57 1 98.19 255 PRO A N 1
ATOM 2144 C CA . PRO A 1 255 ? -21.359 20.406 4.781 1 98.19 255 PRO A CA 1
ATOM 2145 C C . PRO A 1 255 ? -22.062 20.094 6.102 1 98.19 255 PRO A C 1
ATOM 2147 O O . PRO A 1 255 ? -22.453 21.016 6.828 1 98.19 255 PRO A O 1
ATOM 2150 N N . LYS A 1 256 ? -22.172 18.844 6.379 1 98.81 256 LYS A N 1
ATOM 2151 C CA . LYS A 1 256 ? -22.812 18.438 7.629 1 98.81 256 LYS A CA 1
ATOM 2152 C C . LYS A 1 256 ? -22 18.875 8.836 1 98.81 256 LYS A C 1
ATOM 2154 O O . LYS A 1 256 ? -22.547 19.375 9.82 1 98.81 256 LYS A O 1
ATOM 2159 N N . ILE A 1 257 ? -20.719 18.734 8.797 1 98.88 257 ILE A N 1
ATOM 2160 C CA . ILE A 1 257 ? -19.812 19.109 9.883 1 98.88 257 ILE A CA 1
ATOM 2161 C C . ILE A 1 257 ? -19.859 20.609 10.094 1 98.88 257 ILE A C 1
ATOM 2163 O O . ILE A 1 257 ? -20 21.078 11.227 1 98.88 257 ILE A O 1
ATOM 2167 N N . ALA A 1 258 ? -19.797 21.359 9.016 1 98.69 258 ALA A N 1
ATOM 2168 C CA . ALA A 1 258 ? -19.797 22.812 9.102 1 98.69 258 ALA A CA 1
ATOM 2169 C C . ALA A 1 258 ? -21.141 23.328 9.641 1 98.69 258 ALA A C 1
ATOM 2171 O O . ALA A 1 258 ? -21.172 24.25 10.453 1 98.69 258 ALA A O 1
ATOM 2172 N N . ALA A 1 259 ? -22.219 22.734 9.164 1 98.62 259 ALA A N 1
ATOM 2173 C CA . ALA A 1 259 ? -23.531 23.141 9.656 1 98.62 259 ALA A CA 1
ATOM 2174 C C . ALA A 1 259 ? -23.641 22.922 11.164 1 98.62 259 ALA A C 1
ATOM 2176 O O . ALA A 1 259 ? -24.094 23.812 11.883 1 98.62 259 ALA A O 1
ATOM 2177 N N . MET A 1 260 ? -23.25 21.797 11.586 1 98.88 260 MET A N 1
ATOM 2178 C CA . MET A 1 260 ? -23.25 21.5 13.016 1 98.88 260 MET A CA 1
ATOM 2179 C C . MET A 1 260 ? -22.359 22.469 13.781 1 98.88 260 MET A C 1
ATOM 2181 O O . MET A 1 260 ? -22.75 23 14.812 1 98.88 260 MET A O 1
ATOM 2185 N N . GLY A 1 261 ? -21.141 22.656 13.305 1 98.81 261 GLY A N 1
ATOM 2186 C CA . GLY A 1 261 ? -20.219 23.594 13.945 1 98.81 261 GLY A CA 1
ATOM 2187 C C . GLY A 1 261 ? -20.797 25 14.07 1 98.81 261 GLY A C 1
ATOM 2188 O O . GLY A 1 261 ? -20.766 25.594 15.148 1 98.81 261 GLY A O 1
ATOM 2189 N N . ARG A 1 262 ? -21.391 25.516 13.039 1 98.69 262 ARG A N 1
ATOM 2190 C CA . ARG A 1 262 ? -21.875 26.891 12.992 1 98.69 262 ARG A CA 1
ATOM 2191 C C . ARG A 1 262 ? -23.188 27.031 13.75 1 98.69 262 ARG A C 1
ATOM 2193 O O . ARG A 1 262 ? -23.531 28.125 14.211 1 98.69 262 ARG A O 1
ATOM 2200 N N . LYS A 1 263 ? -23.969 25.953 13.836 1 98.62 263 LYS A N 1
ATOM 2201 C CA . LYS A 1 263 ? -25.125 25.969 14.711 1 98.62 263 LYS A CA 1
ATOM 2202 C C . LYS A 1 263 ? -24.719 26.188 16.156 1 98.62 263 LYS A C 1
ATOM 2204 O O . LYS A 1 263 ? -25.359 26.953 16.891 1 98.62 263 LYS A O 1
ATOM 2209 N N . ASN A 1 264 ? -23.656 25.578 16.578 1 98.75 264 ASN A N 1
ATOM 2210 C CA . ASN A 1 264 ? -23.203 25.641 17.969 1 98.75 264 ASN A CA 1
ATOM 2211 C C . ASN A 1 264 ? -22.266 26.812 18.203 1 98.75 264 ASN A C 1
ATOM 2213 O O . ASN A 1 264 ? -22.141 27.312 19.328 1 98.75 264 ASN A O 1
ATOM 2217 N N . GLN A 1 265 ? -21.562 27.25 17.203 1 98.75 265 GLN A N 1
ATOM 2218 C CA . GLN A 1 265 ? -20.625 28.375 17.219 1 98.75 265 GLN A CA 1
ATOM 2219 C C . GLN A 1 265 ? -20.891 29.328 16.062 1 98.75 265 GLN A C 1
ATOM 2221 O O . GLN A 1 265 ? -20.156 29.328 15.078 1 98.75 265 GLN A O 1
ATOM 2226 N N . PRO A 1 266 ? -21.875 30.203 16.188 1 98.38 266 PRO A N 1
ATOM 2227 C CA . PRO A 1 266 ? -22.188 31.109 15.078 1 98.38 266 PRO A CA 1
ATOM 2228 C C . PRO A 1 266 ? -20.969 31.922 14.633 1 98.38 266 PRO A C 1
ATOM 2230 O O . PRO A 1 266 ? -20.25 32.469 15.469 1 98.38 266 PRO A O 1
ATOM 2233 N N . GLY A 1 267 ? -20.719 31.906 13.258 1 98.5 267 GLY A N 1
ATOM 2234 C CA . GLY A 1 267 ? -19.594 32.656 12.68 1 98.5 267 GLY A CA 1
ATOM 2235 C C . GLY A 1 267 ? -18.312 31.844 12.648 1 98.5 267 GLY A C 1
ATOM 2236 O O . GLY A 1 267 ? -17.266 32.344 12.219 1 98.5 267 GLY A O 1
ATOM 2237 N N . LEU A 1 268 ? -18.438 30.578 12.992 1 98.81 268 LEU A N 1
ATOM 2238 C CA . LEU A 1 268 ? -17.266 29.719 13.016 1 98.81 268 LEU A CA 1
ATOM 2239 C C . LEU A 1 268 ? -16.531 29.75 11.68 1 98.81 268 LEU A C 1
ATOM 2241 O O . LEU A 1 268 ? -17.125 29.438 10.641 1 98.81 268 LEU A O 1
ATOM 2245 N N . ILE A 1 269 ? -15.289 30.156 11.688 1 98.88 269 ILE A N 1
ATOM 2246 C CA . ILE A 1 269 ? -14.43 30.047 10.516 1 98.88 269 ILE A CA 1
ATOM 2247 C C . ILE A 1 269 ? -13.977 28.594 10.344 1 98.88 269 ILE A C 1
ATOM 2249 O O . ILE A 1 269 ? -13.438 28 11.273 1 98.88 269 ILE A O 1
ATOM 2253 N N . VAL A 1 270 ? -14.25 28.016 9.219 1 98.81 270 VAL A N 1
ATOM 2254 C CA . VAL A 1 270 ? -13.773 26.688 8.883 1 98.81 270 VAL A CA 1
ATOM 2255 C C . VAL A 1 270 ? -12.656 26.781 7.848 1 98.81 270 VAL A C 1
ATOM 2257 O O . VAL A 1 270 ? -12.812 27.438 6.816 1 98.81 270 VAL A O 1
ATOM 2260 N N . VAL A 1 271 ? -11.57 26.156 8.195 1 98.19 271 VAL A N 1
ATOM 2261 C CA . VAL A 1 271 ? -10.445 26.125 7.27 1 98.19 271 VAL A CA 1
ATOM 2262 C C . VAL A 1 271 ? -10.133 24.688 6.863 1 98.19 271 VAL A C 1
ATOM 2264 O O . VAL A 1 271 ? -9.273 24.031 7.461 1 98.19 271 VAL A O 1
ATOM 2267 N N . ASP A 1 272 ? -10.781 24.203 5.863 1 97.19 272 ASP A N 1
ATOM 2268 C CA . ASP A 1 272 ? -10.461 22.906 5.262 1 97.19 272 ASP A CA 1
ATOM 2269 C C . ASP A 1 272 ? -9.234 23.016 4.352 1 97.19 272 ASP A C 1
ATOM 2271 O O . ASP A 1 272 ? -9.367 23 3.127 1 97.19 272 ASP A O 1
ATOM 2275 N N . ARG A 1 273 ? -8.125 23.016 4.973 1 94.38 273 ARG A N 1
ATOM 2276 C CA . ARG A 1 273 ? -6.879 23.406 4.324 1 94.38 273 ARG A CA 1
ATOM 2277 C C . ARG A 1 273 ? -6.629 22.562 3.076 1 94.38 273 ARG A C 1
ATOM 2279 O O . ARG A 1 273 ? -6.746 21.344 3.111 1 94.38 273 ARG A O 1
ATOM 2286 N N . THR A 1 274 ? -6.289 23.219 1.995 1 91.88 274 THR A N 1
ATOM 2287 C CA . THR A 1 274 ? -5.855 22.688 0.707 1 91.88 274 THR A CA 1
ATOM 2288 C C . THR A 1 274 ? -7.031 22.094 -0.063 1 91.88 274 THR A C 1
ATOM 2290 O O . THR A 1 274 ? -6.855 21.547 -1.152 1 91.88 274 THR A O 1
ATOM 2293 N N . VAL A 1 275 ? -8.227 22.109 0.525 1 95 275 VAL A N 1
ATOM 2294 C CA . VAL A 1 275 ? -9.422 21.672 -0.186 1 95 275 VAL A CA 1
ATOM 2295 C C . VAL A 1 275 ? -10.227 22.891 -0.635 1 95 275 VAL A C 1
ATOM 2297 O O . VAL A 1 275 ? -11.023 23.438 0.132 1 95 275 VAL A O 1
ATOM 2300 N N . SER A 1 276 ? -10.062 23.266 -1.816 1 92.38 276 SER A N 1
ATOM 2301 C CA . SER A 1 276 ? -10.734 24.453 -2.334 1 92.38 276 SER A CA 1
ATOM 2302 C C . SER A 1 276 ? -12.25 24.328 -2.229 1 92.38 276 SER A C 1
ATOM 2304 O O . SER A 1 276 ? -12.805 23.25 -2.479 1 92.38 276 SER A O 1
ATOM 2306 N N . GLY A 1 277 ? -12.867 25.438 -1.803 1 92.69 277 GLY A N 1
ATOM 2307 C CA . GLY A 1 277 ? -14.32 25.422 -1.704 1 92.69 277 GLY A CA 1
ATOM 2308 C C . GLY A 1 277 ? -14.844 26.25 -0.546 1 92.69 277 GLY A C 1
ATOM 2309 O O . GLY A 1 277 ? -14.109 27.062 0.034 1 92.69 277 GLY A O 1
ATOM 2310 N N . GLN A 1 278 ? -16.062 26.031 -0.189 1 94.06 278 GLN A N 1
ATOM 2311 C CA . GLN A 1 278 ? -16.828 26.859 0.741 1 94.06 278 GLN A CA 1
ATOM 2312 C C . GLN A 1 278 ? -16.266 26.75 2.156 1 94.06 278 GLN A C 1
ATOM 2314 O O . GLN A 1 278 ? -16.469 27.641 2.98 1 94.06 278 GLN A O 1
ATOM 2319 N N . TYR A 1 279 ? -15.477 25.719 2.363 1 97 279 TYR A N 1
ATOM 2320 C CA . TYR A 1 279 ? -15.07 25.5 3.746 1 97 279 TYR A CA 1
ATOM 2321 C C . TYR A 1 279 ? -13.586 25.781 3.932 1 97 279 TYR A C 1
ATOM 2323 O O . TYR A 1 279 ? -13.016 25.469 4.984 1 97 279 TYR A O 1
ATOM 2331 N N . GLU A 1 280 ? -12.969 26.234 2.908 1 96.88 280 GLU A N 1
ATOM 2332 C CA . GLU A 1 280 ? -11.656 26.875 3.027 1 96.88 280 GLU A CA 1
ATOM 2333 C C . GLU A 1 280 ? -11.789 28.391 3.121 1 96.88 280 GLU A C 1
ATOM 2335 O O . GLU A 1 280 ? -11.492 29.094 2.164 1 96.88 280 GLU A O 1
ATOM 2340 N N . ASN A 1 281 ? -12.172 28.844 4.289 1 98.31 281 ASN A N 1
ATOM 2341 C CA . ASN A 1 281 ? -12.57 30.25 4.461 1 98.31 281 ASN A CA 1
ATOM 2342 C C . ASN A 1 281 ? -11.375 31.188 4.312 1 98.31 281 ASN A C 1
ATOM 2344 O O . ASN A 1 281 ? -11.547 32.375 4.102 1 98.31 281 ASN A O 1
ATOM 2348 N N . TYR A 1 282 ? -10.219 30.703 4.441 1 97.5 282 TYR A N 1
ATOM 2349 C CA . TYR A 1 282 ? -9 31.406 4.027 1 97.5 282 TYR A CA 1
ATOM 2350 C C . TYR A 1 282 ? -7.934 30.406 3.588 1 97.5 282 TYR A C 1
ATOM 2352 O O . TYR A 1 282 ? -7.953 29.234 3.996 1 97.5 282 TYR A O 1
ATOM 2360 N N . THR A 1 283 ? -6.988 30.781 2.746 1 95.56 283 THR A N 1
ATOM 2361 C CA . THR A 1 283 ? -5.941 29.891 2.264 1 95.56 283 THR A CA 1
ATOM 2362 C C . THR A 1 283 ? -4.719 29.953 3.176 1 95.56 283 THR A C 1
ATOM 2364 O O . THR A 1 283 ? -4.578 30.875 3.977 1 95.56 283 THR A O 1
ATOM 2367 N N . THR A 1 284 ? -3.943 28.953 3.066 1 95.12 284 THR A N 1
ATOM 2368 C CA . THR A 1 284 ? -2.816 28.844 3.984 1 95.12 284 THR A CA 1
ATOM 2369 C C . THR A 1 284 ? -1.527 28.547 3.227 1 95.12 284 THR A C 1
ATOM 2371 O O . THR A 1 284 ? -1.135 27.375 3.104 1 95.12 284 THR A O 1
ATOM 2374 N N . PRO A 1 285 ? -0.802 29.453 2.723 1 91.38 285 PRO A N 1
ATOM 2375 C CA . PRO A 1 285 ? 0.546 29.203 2.207 1 91.38 285 PRO A CA 1
ATOM 2376 C C . PRO A 1 285 ? 1.515 28.734 3.293 1 91.38 285 PRO A C 1
ATOM 2378 O O . PRO A 1 285 ? 2.211 29.562 3.895 1 91.38 285 PRO A O 1
ATOM 2381 N N . GLU A 1 286 ? 1.571 27.531 3.514 1 86.88 286 GLU A N 1
ATOM 2382 C CA . GLU A 1 286 ? 2.352 26.922 4.594 1 86.88 286 GLU A CA 1
ATOM 2383 C C . GLU A 1 286 ? 3.844 27.188 4.406 1 86.88 286 GLU A C 1
ATOM 2385 O O . GLU A 1 286 ? 4.383 26.953 3.318 1 86.88 286 GLU A O 1
ATOM 2390 N N . GLN A 1 287 ? 4.445 27.734 5.395 1 87.81 287 GLN A N 1
ATOM 2391 C CA . GLN A 1 287 ? 5.879 28 5.477 1 87.81 287 GLN A CA 1
ATOM 2392 C C . GLN A 1 287 ? 6.332 28.953 4.375 1 87.81 287 GLN A C 1
ATOM 2394 O O . GLN A 1 287 ? 7.516 28.984 4.027 1 87.81 287 GLN A O 1
ATOM 2399 N N . GLU A 1 288 ? 5.375 29.719 3.832 1 87.88 288 GLU A N 1
ATOM 2400 C CA . GLU A 1 288 ? 5.676 30.594 2.699 1 87.88 288 GLU A CA 1
ATOM 2401 C C . GLU A 1 288 ? 5.035 31.969 2.869 1 87.88 288 GLU A C 1
ATOM 2403 O O . GLU A 1 288 ? 4.02 32.094 3.559 1 87.88 288 GLU A O 1
ATOM 2408 N N . VAL A 1 289 ? 5.695 32.906 2.27 1 90.5 289 VAL A N 1
ATOM 2409 C CA . VAL A 1 289 ? 5.141 34.25 2.072 1 90.5 289 VAL A CA 1
ATOM 2410 C C . VAL A 1 289 ? 4.863 34.469 0.589 1 90.5 289 VAL A C 1
ATOM 2412 O O . VAL A 1 289 ? 5.781 34.406 -0.234 1 90.5 289 VAL A O 1
ATOM 2415 N N . PRO A 1 290 ? 3.65 34.688 0.285 1 90.75 290 PRO A N 1
ATOM 2416 C CA . PRO A 1 290 ? 3.377 34.938 -1.128 1 90.75 290 PRO A CA 1
ATOM 2417 C C . PRO A 1 290 ? 4.215 36.094 -1.679 1 90.75 290 PRO A C 1
ATOM 2419 O O . PRO A 1 290 ? 4.512 37.062 -0.956 1 90.75 290 PRO A O 1
ATOM 2422 N N . ALA A 1 291 ? 4.504 36.094 -2.918 1 88.25 291 ALA A N 1
ATOM 2423 C CA . ALA A 1 291 ? 5.34 37.094 -3.572 1 88.25 291 ALA A CA 1
ATOM 2424 C C . ALA A 1 291 ? 4.582 38.406 -3.752 1 88.25 291 ALA A C 1
ATOM 2426 O O . ALA A 1 291 ? 5.188 39.469 -3.828 1 88.25 291 ALA A O 1
ATOM 2427 N N . ALA A 1 292 ? 3.328 38.281 -3.842 1 89.75 292 ALA A N 1
ATOM 2428 C CA . ALA A 1 292 ? 2.447 39.438 -4.023 1 89.75 292 ALA A CA 1
ATOM 2429 C C . ALA A 1 292 ? 1.198 39.312 -3.154 1 89.75 292 ALA A C 1
ATOM 2431 O O . ALA A 1 292 ? 0.86 38.219 -2.695 1 89.75 292 ALA A O 1
ATOM 2432 N N . PRO A 1 293 ? 0.59 40.469 -2.906 1 91.75 293 PRO A N 1
ATOM 2433 C CA . PRO A 1 293 ? -0.653 40.375 -2.137 1 91.75 293 PRO A CA 1
ATOM 2434 C C . PRO A 1 293 ? -1.706 39.5 -2.812 1 91.75 293 PRO A C 1
ATOM 2436 O O . PRO A 1 293 ? -1.777 39.438 -4.043 1 91.75 293 PRO A O 1
ATOM 2439 N N . LEU A 1 294 ? -2.477 38.844 -1.987 1 91.94 294 LEU A N 1
ATOM 2440 C CA . LEU A 1 294 ? -3.617 38.094 -2.465 1 91.94 294 LEU A CA 1
ATOM 2441 C C . LEU A 1 294 ? -4.918 38.844 -2.273 1 91.94 294 LEU A C 1
ATOM 2443 O O . LEU A 1 294 ? -5 39.75 -1.414 1 91.94 294 LEU A O 1
ATOM 2447 N N . ASP A 1 295 ? -5.918 38.562 -3.029 1 91.75 295 ASP A N 1
ATOM 2448 C CA . ASP A 1 295 ? -7.172 39.312 -3.018 1 91.75 295 ASP A CA 1
ATOM 2449 C C . ASP A 1 295 ? -8.203 38.656 -2.104 1 91.75 295 ASP A C 1
ATOM 2451 O O . ASP A 1 295 ? -9.398 38.938 -2.207 1 91.75 295 ASP A O 1
ATOM 2455 N N . HIS A 1 296 ? -7.77 37.656 -1.314 1 95.44 296 HIS A N 1
ATOM 2456 C CA . HIS A 1 296 ? -8.633 36.938 -0.374 1 95.44 296 HIS A CA 1
ATOM 2457 C C . HIS A 1 296 ? -7.906 36.688 0.944 1 95.44 296 HIS A C 1
ATOM 2459 O O . HIS A 1 296 ? -6.688 36.844 1.031 1 95.44 296 HIS A O 1
ATOM 2465 N N . PRO A 1 297 ? -8.625 36.375 2.027 1 96.88 297 PRO A N 1
ATOM 2466 C CA . PRO A 1 297 ? -7.988 36.125 3.322 1 96.88 297 PRO A CA 1
ATOM 2467 C C . PRO A 1 297 ? -7.008 34.938 3.283 1 96.88 297 PRO A C 1
ATOM 2469 O O . PRO A 1 297 ? -7.301 33.906 2.67 1 96.88 297 PRO A O 1
ATOM 2472 N N . TRP A 1 298 ? -5.879 35.094 3.926 1 97.19 298 TRP A N 1
ATOM 2473 C CA . TRP A 1 298 ? -4.887 34.031 3.959 1 97.19 298 TRP A CA 1
ATOM 2474 C C . TRP A 1 298 ? -4.016 34.156 5.207 1 97.19 298 TRP A C 1
ATOM 2476 O O . TRP A 1 298 ? -3.973 35.188 5.855 1 97.19 298 TRP A O 1
ATOM 2486 N N . GLU A 1 299 ? -3.473 33.094 5.582 1 97.88 299 GLU A N 1
ATOM 2487 C CA . GLU A 1 299 ? -2.639 32.938 6.77 1 97.88 299 GLU A CA 1
ATOM 2488 C C . GLU A 1 299 ? -1.416 32.094 6.48 1 97.88 299 GLU A C 1
ATOM 2490 O O . GLU A 1 299 ? -1.544 30.969 5.973 1 97.88 299 GLU A O 1
ATOM 2495 N N . SER A 1 300 ? -0.231 32.562 6.719 1 97 300 SER A N 1
ATOM 2496 C CA . SER A 1 300 ? 0.948 31.719 6.695 1 97 300 SER A CA 1
ATOM 2497 C C . SER A 1 300 ? 1.216 31.094 8.062 1 97 300 SER A C 1
ATOM 2499 O O . SER A 1 300 ? 1.388 31.828 9.047 1 97 300 SER A O 1
ATOM 2501 N N . CYS A 1 301 ? 1.126 29.859 8.117 1 97.38 301 CYS A N 1
ATOM 2502 C CA . CYS A 1 301 ? 1.618 29.172 9.312 1 97.38 301 CYS A CA 1
ATOM 2503 C C . CYS A 1 301 ? 3.096 28.828 9.172 1 97.38 301 CYS A C 1
ATOM 2505 O O . CYS A 1 301 ? 3.506 28.219 8.18 1 97.38 301 CYS A O 1
ATOM 2507 N N . ILE A 1 302 ? 3.902 29.234 10.117 1 97.38 302 ILE A N 1
ATOM 2508 C CA . ILE A 1 302 ? 5.355 29.125 10.047 1 97.38 302 ILE A CA 1
ATOM 2509 C C . ILE A 1 302 ? 5.902 28.625 11.391 1 97.38 302 ILE A C 1
ATOM 2511 O O . ILE A 1 302 ? 5.457 29.078 12.445 1 97.38 302 ILE A O 1
ATOM 2515 N N . THR A 1 303 ? 6.828 27.734 11.367 1 97.25 303 THR A N 1
ATOM 2516 C CA . THR A 1 303 ? 7.457 27.219 12.578 1 97.25 303 THR A CA 1
ATOM 2517 C C . THR A 1 303 ? 8.477 28.219 13.125 1 97.25 303 THR A C 1
ATOM 2519 O O . THR A 1 303 ? 9.195 28.859 12.352 1 97.25 303 THR A O 1
ATOM 2522 N N . MET A 1 304 ? 8.484 28.391 14.406 1 97.88 304 MET A N 1
ATOM 2523 C CA . MET A 1 304 ? 9.562 29.172 15.016 1 97.88 304 MET A CA 1
ATOM 2524 C C . MET A 1 304 ? 10.891 28.422 14.938 1 97.88 304 MET A C 1
ATOM 2526 O O . MET A 1 304 ? 11.93 29.016 14.664 1 97.88 304 MET A O 1
ATOM 2530 N N . GLY A 1 305 ? 10.797 27.156 15.297 1 95.62 305 GLY A N 1
ATOM 2531 C CA . GLY A 1 305 ? 11.953 26.297 15.086 1 95.62 305 GLY A CA 1
ATOM 2532 C C . GLY A 1 305 ? 11.984 25.672 13.711 1 95.62 305 GLY A C 1
ATOM 2533 O O . GLY A 1 305 ? 11.57 26.281 12.727 1 95.62 305 GLY A O 1
ATOM 2534 N N . ASN A 1 306 ? 12.555 24.469 13.664 1 93.56 306 ASN A N 1
ATOM 2535 C CA . ASN A 1 306 ? 12.633 23.766 12.391 1 93.56 306 ASN A CA 1
ATOM 2536 C C . ASN A 1 306 ? 11.516 22.734 12.258 1 93.56 306 ASN A C 1
ATOM 2538 O O . ASN A 1 306 ? 11.359 22.109 11.195 1 93.56 306 ASN A O 1
ATOM 2542 N N . SER A 1 307 ? 10.758 22.578 13.344 1 93.31 307 SER A N 1
ATOM 2543 C CA . SER A 1 307 ? 9.711 21.562 13.375 1 93.31 307 SER A CA 1
ATOM 2544 C C . SER A 1 307 ? 8.414 22.109 13.953 1 93.31 307 SER A C 1
ATOM 2546 O O . SER A 1 307 ? 8.438 23.062 14.734 1 93.31 307 SER A O 1
ATOM 2548 N N . TRP A 1 308 ? 7.332 21.562 13.508 1 96.06 308 TRP A N 1
ATOM 2549 C CA . TRP A 1 308 ? 6.055 21.938 14.102 1 96.06 308 TRP A CA 1
ATOM 2550 C C . TRP A 1 308 ? 5.992 21.531 15.57 1 96.06 308 TRP A C 1
ATOM 2552 O O . TRP A 1 308 ? 5.496 22.281 16.406 1 96.06 308 TRP A O 1
ATOM 2562 N N . SER A 1 309 ? 6.492 20.344 15.852 1 95.5 309 SER A N 1
ATOM 2563 C CA . SER A 1 309 ? 6.496 19.875 17.234 1 95.5 309 SER A CA 1
ATOM 2564 C C . SER A 1 309 ? 7.859 20.062 17.891 1 95.5 309 SER A C 1
ATOM 2566 O O . SER A 1 309 ? 8.828 20.422 17.219 1 95.5 309 SER A O 1
ATOM 2568 N N . TYR A 1 310 ? 7.887 19.828 19.109 1 96 310 TYR A N 1
ATOM 2569 C CA . TYR A 1 310 ? 9.094 19.969 19.922 1 96 310 TYR A CA 1
ATOM 2570 C C . TYR A 1 310 ? 10.172 19 19.469 1 96 310 TYR A C 1
ATOM 2572 O O . TYR A 1 310 ? 9.906 17.812 19.281 1 96 310 TYR A O 1
ATOM 2580 N N . VAL A 1 311 ? 11.297 19.453 19.281 1 94.12 311 VAL A N 1
ATOM 2581 C CA . VAL A 1 311 ? 12.523 18.703 19.047 1 94.12 311 VAL A CA 1
ATOM 2582 C C . VAL A 1 311 ? 13.633 19.219 19.969 1 94.12 311 VAL A C 1
ATOM 2584 O O . VAL A 1 311 ? 13.898 20.422 20 1 94.12 311 VAL A O 1
ATOM 2587 N N . PRO A 1 312 ? 14.195 18.328 20.656 1 92.88 312 PRO A N 1
ATOM 2588 C CA . PRO A 1 312 ? 15.281 18.812 21.516 1 92.88 312 PRO A CA 1
ATOM 2589 C C . PRO A 1 312 ? 16.391 19.516 20.734 1 92.88 312 PRO A C 1
ATOM 2591 O O . PRO A 1 312 ? 16.844 19 19.703 1 92.88 312 PRO A O 1
ATOM 2594 N N . GLY A 1 313 ? 16.781 20.625 21.203 1 93.38 313 GLY A N 1
ATOM 2595 C CA . GLY A 1 313 ? 17.875 21.359 20.578 1 93.38 313 GLY A CA 1
ATOM 2596 C C . GLY A 1 313 ? 17.484 22 19.266 1 93.38 313 GLY A C 1
ATOM 2597 O O . GLY A 1 313 ? 18.344 22.234 18.406 1 93.38 313 GLY A O 1
ATOM 2598 N N . ASP A 1 314 ? 16.281 22.266 19.109 1 94.56 314 ASP A N 1
ATOM 2599 C CA . ASP A 1 314 ? 15.805 22.891 17.875 1 94.56 314 ASP A CA 1
ATOM 2600 C C . ASP A 1 314 ? 16.453 24.266 17.672 1 94.56 314 ASP A C 1
ATOM 2602 O O . ASP A 1 314 ? 17 24.844 18.609 1 94.56 314 ASP A O 1
ATOM 2606 N N . HIS A 1 315 ? 16.484 24.672 16.469 1 96.12 315 HIS A N 1
ATOM 2607 C CA . HIS A 1 315 ? 16.984 26 16.125 1 96.12 315 HIS A CA 1
ATOM 2608 C C . HIS A 1 315 ? 15.852 26.984 15.883 1 96.12 315 HIS A C 1
ATOM 2610 O O . HIS A 1 315 ? 15.289 27.031 14.789 1 96.12 315 HIS A O 1
ATOM 2616 N N . TYR A 1 316 ? 15.672 27.891 16.828 1 97.19 316 TYR A N 1
ATOM 2617 C CA . TYR A 1 316 ? 14.57 28.844 16.766 1 97.19 316 TYR A CA 1
ATOM 2618 C C . TYR A 1 316 ? 14.969 30.078 15.969 1 97.19 316 TYR A C 1
ATOM 2620 O O . TYR A 1 316 ? 16.062 30.625 16.156 1 97.19 316 TYR A O 1
ATOM 2628 N N . LYS A 1 317 ? 14.109 30.484 15.102 1 97.62 317 LYS A N 1
ATOM 2629 C CA . LYS A 1 317 ? 14.305 31.75 14.391 1 97.62 317 LYS A CA 1
ATOM 2630 C C . LYS A 1 317 ? 14.516 32.906 15.375 1 97.62 317 LYS A C 1
ATOM 2632 O O . LYS A 1 317 ? 13.953 32.906 16.469 1 97.62 317 LYS A O 1
ATOM 2637 N N . SER A 1 318 ? 15.328 33.844 14.969 1 97 318 SER A N 1
ATOM 2638 C CA . SER A 1 318 ? 15.539 35.031 15.805 1 97 318 SER A CA 1
ATOM 2639 C C . SER A 1 318 ? 14.297 35.906 15.828 1 97 318 SER A C 1
ATOM 2641 O O . SER A 1 318 ? 13.453 35.844 14.938 1 97 318 SER A O 1
ATOM 2643 N N . ALA A 1 319 ? 14.18 36.75 16.875 1 97.06 319 ALA A N 1
ATOM 2644 C CA . ALA A 1 319 ? 13.102 37.719 16.906 1 97.06 319 ALA A CA 1
ATOM 2645 C C . ALA A 1 319 ? 13.172 38.656 15.688 1 97.06 319 ALA A C 1
ATOM 2647 O O . ALA A 1 319 ? 12.141 39.062 15.156 1 97.06 319 ALA A O 1
ATOM 2648 N N . HIS A 1 320 ? 14.398 38.938 15.273 1 96.56 320 HIS A N 1
ATOM 2649 C CA . HIS A 1 320 ? 14.625 39.719 14.062 1 96.56 320 HIS A CA 1
ATOM 2650 C C . HIS A 1 320 ? 13.945 39.094 12.859 1 96.56 320 HIS A C 1
ATOM 2652 O O . HIS A 1 320 ? 13.156 39.75 12.164 1 96.56 320 HIS A O 1
ATOM 2658 N N . ASP A 1 321 ? 14.195 37.844 12.633 1 96.69 321 ASP A N 1
ATOM 2659 C CA . ASP A 1 321 ? 13.633 37.125 11.492 1 96.69 321 ASP A CA 1
ATOM 2660 C C . ASP A 1 321 ? 12.117 37.031 11.586 1 96.69 321 ASP A C 1
ATOM 2662 O O . ASP A 1 321 ? 11.414 37.156 10.578 1 96.69 321 ASP A O 1
ATOM 2666 N N . ILE A 1 322 ? 11.625 36.844 12.766 1 97.94 322 ILE A N 1
ATOM 2667 C CA . ILE A 1 322 ? 10.195 36.625 12.969 1 97.94 322 ILE A CA 1
ATOM 2668 C C . ILE A 1 322 ? 9.461 37.969 12.734 1 97.94 322 ILE A C 1
ATOM 2670 O O . ILE A 1 322 ? 8.414 37.969 12.086 1 97.94 322 ILE A O 1
ATOM 2674 N N . VAL A 1 323 ? 9.984 39.031 13.234 1 97.88 323 VAL A N 1
ATOM 2675 C CA . VAL A 1 323 ? 9.367 40.344 13.031 1 97.88 323 VAL A CA 1
ATOM 2676 C C . VAL A 1 323 ? 9.367 40.688 11.547 1 97.88 323 VAL A C 1
ATOM 2678 O O . VAL A 1 323 ? 8.383 41.219 11.023 1 97.88 323 VAL A O 1
ATOM 2681 N N . GLN A 1 324 ? 10.438 40.438 10.93 1 96.56 324 GLN A N 1
ATOM 2682 C CA . GLN A 1 324 ? 10.492 40.719 9.492 1 96.56 324 GLN A CA 1
ATOM 2683 C C . GLN A 1 324 ? 9.438 39.875 8.75 1 96.56 324 GLN A C 1
ATOM 2685 O O . GLN A 1 324 ? 8.781 40.375 7.836 1 96.56 324 GLN A O 1
ATOM 2690 N N . LEU A 1 325 ? 9.32 38.594 9.109 1 97.12 325 LEU A N 1
ATOM 2691 C CA . LEU A 1 325 ? 8.281 37.75 8.531 1 97.12 325 LEU A CA 1
ATOM 2692 C C . LEU A 1 325 ? 6.898 38.375 8.742 1 97.12 325 LEU A C 1
ATOM 2694 O O . LEU A 1 325 ? 6.09 38.438 7.812 1 97.12 325 LEU A O 1
ATOM 2698 N N . LEU A 1 326 ? 6.648 38.75 9.961 1 98.5 326 LEU A N 1
ATOM 2699 C CA . LEU A 1 326 ? 5.359 39.344 10.312 1 98.5 326 LEU A CA 1
ATOM 2700 C C . LEU A 1 326 ? 5.062 40.562 9.438 1 98.5 326 LEU A C 1
ATOM 2702 O O . LEU A 1 326 ? 3.99 40.656 8.844 1 98.5 326 LEU A O 1
ATOM 2706 N N . VAL A 1 327 ? 6.016 41.438 9.328 1 98.06 327 VAL A N 1
ATOM 2707 C CA . VAL A 1 327 ? 5.84 42.688 8.562 1 98.06 327 VAL A CA 1
ATOM 2708 C C . VAL A 1 327 ? 5.586 42.344 7.094 1 98.06 327 VAL A C 1
ATOM 2710 O O . VAL A 1 327 ? 4.68 42.906 6.469 1 98.06 327 VAL A O 1
ATOM 2713 N N . LYS A 1 328 ? 6.371 41.469 6.562 1 97.69 328 LYS A N 1
ATOM 2714 C CA . LYS A 1 328 ? 6.211 41.062 5.164 1 97.69 328 LYS A CA 1
ATOM 2715 C C . LYS A 1 328 ? 4.828 40.469 4.918 1 97.69 328 LYS A C 1
ATOM 2717 O O . LYS A 1 328 ? 4.176 40.781 3.922 1 97.69 328 LYS A O 1
ATOM 2722 N N . ILE A 1 329 ? 4.375 39.625 5.762 1 98.12 329 ILE A N 1
ATOM 2723 C CA . ILE A 1 329 ? 3.094 38.938 5.613 1 98.12 329 ILE A CA 1
ATOM 2724 C C . ILE A 1 329 ? 1.953 39.938 5.727 1 98.12 329 ILE A C 1
ATOM 2726 O O . ILE A 1 329 ? 1.039 39.938 4.898 1 98.12 329 ILE A O 1
ATOM 2730 N N . VAL A 1 330 ? 2.055 40.812 6.711 1 98.25 330 VAL A N 1
ATOM 2731 C CA . VAL A 1 330 ? 0.991 41.781 6.938 1 98.25 330 VAL A CA 1
ATOM 2732 C C . VAL A 1 330 ? 0.952 42.781 5.789 1 98.25 330 VAL A C 1
ATOM 2734 O O . VAL A 1 330 ? -0.125 43.219 5.371 1 98.25 330 VAL A O 1
ATOM 2737 N N . SER A 1 331 ? 2.084 43.156 5.273 1 97.69 331 SER A N 1
ATOM 2738 C CA . SER A 1 331 ? 2.154 44.094 4.156 1 97.69 331 SER A CA 1
ATOM 2739 C C . SER A 1 331 ? 1.462 43.531 2.918 1 97.69 331 SER A C 1
ATOM 2741 O O . SER A 1 331 ? 1.124 44.281 1.996 1 97.69 331 SER A O 1
ATOM 2743 N N . ARG A 1 332 ? 1.255 42.281 2.945 1 97 332 ARG A N 1
ATOM 2744 C CA . ARG A 1 332 ? 0.623 41.625 1.804 1 97 332 ARG A CA 1
ATOM 2745 C C . ARG A 1 332 ? -0.771 41.125 2.162 1 97 332 ARG A C 1
ATOM 2747 O O . ARG A 1 332 ? -1.353 40.344 1.434 1 97 332 ARG A O 1
ATOM 2754 N N . GLY A 1 333 ? -1.235 41.5 3.309 1 96.94 333 GLY A N 1
ATOM 2755 C CA . GLY A 1 333 ? -2.635 41.312 3.658 1 96.94 333 GLY A CA 1
ATOM 2756 C C . GLY A 1 333 ? -2.898 40.031 4.434 1 96.94 333 GLY A C 1
ATOM 2757 O O . GLY A 1 333 ? -4.051 39.656 4.625 1 96.94 333 GLY A O 1
ATOM 2758 N N . GLY A 1 334 ? -1.854 39.344 4.828 1 97.88 334 GLY A N 1
ATOM 2759 C CA . GLY A 1 334 ? -2.033 38.031 5.488 1 97.88 334 GLY A CA 1
ATOM 2760 C C . GLY A 1 334 ? -1.856 38.125 6.992 1 97.88 334 GLY A C 1
ATOM 2761 O O . GLY A 1 334 ? -1.611 39.188 7.543 1 97.88 334 GLY A O 1
ATOM 2762 N N . ASN A 1 335 ? -2.121 37.062 7.684 1 98.62 335 ASN A N 1
ATOM 2763 C CA . ASN A 1 335 ? -1.812 36.844 9.094 1 98.62 335 ASN A CA 1
ATOM 2764 C C . ASN A 1 335 ? -0.652 35.875 9.266 1 98.62 335 ASN A C 1
ATOM 2766 O O . ASN A 1 335 ? -0.458 34.969 8.438 1 98.62 335 ASN A O 1
ATOM 2770 N N . LEU A 1 336 ? 0.128 36.062 10.297 1 98.75 336 LEU A N 1
ATOM 2771 C CA . LEU A 1 336 ? 1.166 35.094 10.664 1 98.75 336 LEU A CA 1
ATOM 2772 C C . LEU A 1 336 ? 0.707 34.219 11.82 1 98.75 336 LEU A C 1
ATOM 2774 O O . LEU A 1 336 ? 0.35 34.719 12.891 1 98.75 336 LEU A O 1
ATOM 2778 N N . LEU A 1 337 ? 0.629 33 11.562 1 98.81 337 LEU A N 1
ATOM 2779 C CA . LEU A 1 337 ? 0.407 31.984 12.594 1 98.81 337 LEU A CA 1
ATOM 2780 C C . LEU A 1 337 ? 1.718 31.312 12.984 1 98.81 337 LEU A C 1
ATOM 2782 O O . LEU A 1 337 ? 2.176 30.406 12.305 1 98.81 337 LEU A O 1
ATOM 2786 N N . MET A 1 338 ? 2.367 31.766 14.039 1 98.69 338 MET A N 1
ATOM 2787 C CA . MET A 1 338 ? 3.682 31.312 14.484 1 98.69 338 MET A CA 1
ATOM 2788 C C . MET A 1 338 ? 3.562 30.062 15.367 1 98.69 338 MET A C 1
ATOM 2790 O O . MET A 1 338 ? 2.867 30.094 16.391 1 98.69 338 MET A O 1
ATOM 2794 N N . ASN A 1 339 ? 4.254 29.078 15 1 98.56 339 ASN A N 1
ATOM 2795 C CA . ASN A 1 339 ? 4.125 27.812 15.727 1 98.56 339 ASN A CA 1
ATOM 2796 C C . ASN A 1 339 ? 5.215 27.656 16.781 1 98.56 339 ASN A C 1
ATOM 2798 O O . ASN A 1 339 ? 6.395 27.891 16.5 1 98.56 339 ASN A O 1
ATOM 2802 N N . ILE A 1 340 ? 4.836 27.281 17.922 1 98.56 340 ILE A N 1
ATOM 2803 C CA . ILE A 1 340 ? 5.703 26.828 19.016 1 98.56 340 ILE A CA 1
ATOM 2804 C C . ILE A 1 340 ? 5.188 25.5 19.547 1 98.56 340 ILE A C 1
ATOM 2806 O O . ILE A 1 340 ? 4.055 25.406 20.031 1 98.56 340 ILE A O 1
ATOM 2810 N N . GLY A 1 341 ? 6.016 24.469 19.516 1 97.81 341 GLY A N 1
ATOM 2811 C CA . GLY A 1 341 ? 5.617 23.172 20.047 1 97.81 341 GLY A CA 1
ATOM 2812 C C . GLY A 1 341 ? 6.035 22.953 21.484 1 97.81 341 GLY A C 1
ATOM 2813 O O . GLY A 1 341 ? 7.223 22.984 21.797 1 97.81 341 GLY A O 1
ATOM 2814 N N . PRO A 1 342 ? 5.086 22.797 22.375 1 98.44 342 PRO A N 1
ATOM 2815 C CA . PRO A 1 342 ? 5.453 22.5 23.75 1 98.44 342 PRO A CA 1
ATOM 2816 C C . PRO A 1 342 ? 6.242 21.188 23.891 1 98.44 342 PRO A C 1
ATOM 2818 O O . PRO A 1 342 ? 6.066 20.281 23.078 1 98.44 342 PRO A O 1
ATOM 2821 N N . GLY A 1 343 ? 7.047 21.094 24.875 1 97.88 343 GLY A N 1
ATOM 2822 C CA . GLY A 1 343 ? 7.836 19.906 25.141 1 97.88 343 GLY A CA 1
ATOM 2823 C C . GLY A 1 343 ? 7.051 18.797 25.828 1 97.88 343 GLY A C 1
ATOM 2824 O O . GLY A 1 343 ? 5.883 18.984 26.172 1 97.88 343 GLY A O 1
ATOM 2825 N N . PRO A 1 344 ? 7.758 17.656 26.031 1 97.81 344 PRO A N 1
ATOM 2826 C CA . PRO A 1 344 ? 7.09 16.531 26.688 1 97.81 344 PRO A CA 1
ATOM 2827 C C . PRO A 1 344 ? 6.723 16.828 28.141 1 97.81 344 PRO A C 1
ATOM 2829 O O . PRO A 1 344 ? 5.855 16.156 28.703 1 97.81 344 PRO A O 1
ATOM 2832 N N . ASP A 1 345 ? 7.32 17.859 28.703 1 97.88 345 ASP A N 1
ATOM 2833 C CA . ASP A 1 345 ? 7.023 18.203 30.094 1 97.88 345 ASP A CA 1
ATOM 2834 C C . ASP A 1 345 ? 5.879 19.203 30.172 1 97.88 345 ASP A C 1
ATOM 2836 O O . ASP A 1 345 ? 5.426 19.562 31.25 1 97.88 345 ASP A O 1
ATOM 2840 N N . GLY A 1 346 ? 5.492 19.766 28.953 1 98.31 346 GLY A N 1
ATOM 2841 C CA . GLY A 1 346 ? 4.293 20.594 28.906 1 98.31 346 GLY A CA 1
ATOM 2842 C C . GLY A 1 346 ? 4.59 22.078 28.797 1 98.31 346 GLY A C 1
ATOM 2843 O O . GLY A 1 346 ? 3.68 22.906 28.859 1 98.31 346 GLY A O 1
ATOM 2844 N N . ASP A 1 347 ? 5.828 22.453 28.641 1 98.31 347 ASP A N 1
ATOM 2845 C CA . ASP A 1 347 ? 6.176 23.859 28.562 1 98.31 347 ASP A CA 1
ATOM 2846 C C . ASP A 1 347 ? 6.906 24.188 27.266 1 98.31 347 ASP A C 1
ATOM 2848 O O . ASP A 1 347 ? 7.293 23.281 26.516 1 98.31 347 ASP A O 1
ATOM 2852 N N . PHE A 1 348 ? 6.957 25.484 26.938 1 98.19 348 PHE A N 1
ATOM 2853 C CA . PHE A 1 348 ? 7.762 25.922 25.812 1 98.19 348 PHE A CA 1
ATOM 2854 C C . PHE A 1 348 ? 9.25 25.875 26.156 1 98.19 348 PHE A C 1
ATOM 2856 O O . PHE A 1 348 ? 9.625 25.969 27.328 1 98.19 348 PHE A O 1
ATOM 2863 N N . ASP A 1 349 ? 10.094 25.703 25.172 1 97.56 349 ASP A N 1
ATOM 2864 C CA . ASP A 1 349 ? 11.531 25.922 25.359 1 97.56 349 ASP A CA 1
ATOM 2865 C C . ASP A 1 349 ? 11.812 27.344 25.828 1 97.56 349 ASP A C 1
ATOM 2867 O O . ASP A 1 349 ? 11.18 28.297 25.344 1 97.56 349 ASP A O 1
ATOM 2871 N N . PRO A 1 350 ? 12.789 27.547 26.688 1 97.44 350 PRO A N 1
ATOM 2872 C CA . PRO A 1 350 ? 13.133 28.906 27.141 1 97.44 350 PRO A CA 1
ATOM 2873 C C . PRO A 1 350 ? 13.438 29.859 25.984 1 97.44 350 PRO A C 1
ATOM 2875 O O . PRO A 1 350 ? 13.125 31.047 26.078 1 97.44 350 PRO A O 1
ATOM 2878 N N . GLU A 1 351 ? 13.969 29.328 24.984 1 97.88 351 GLU A N 1
ATOM 2879 C CA . GLU A 1 351 ? 14.305 30.188 23.828 1 97.88 351 GLU A CA 1
ATOM 2880 C C . GLU A 1 351 ? 13.047 30.75 23.188 1 97.88 351 GLU A C 1
ATOM 2882 O O . GLU A 1 351 ? 13.047 31.875 22.672 1 97.88 351 GLU A O 1
ATOM 2887 N N . ALA A 1 352 ? 12.008 30 23.172 1 98.31 352 ALA A N 1
ATOM 2888 C CA . ALA A 1 352 ? 10.75 30.484 22.641 1 98.31 352 ALA A CA 1
ATOM 2889 C C . ALA A 1 352 ? 10.234 31.672 23.438 1 98.31 352 ALA A C 1
ATOM 2891 O O . ALA A 1 352 ? 9.758 32.656 22.875 1 98.31 352 ALA A O 1
ATOM 2892 N N . TYR A 1 353 ? 10.352 31.609 24.734 1 98.5 353 TYR A N 1
ATOM 2893 C CA . TYR A 1 353 ? 9.945 32.719 25.594 1 98.5 353 TYR A CA 1
ATOM 2894 C C . TYR A 1 353 ? 10.789 33.938 25.328 1 98.5 353 TYR A C 1
ATOM 2896 O O . TYR A 1 353 ? 10.273 35.062 25.281 1 98.5 353 TYR A O 1
ATOM 2904 N N . ASN A 1 354 ? 12.047 33.719 25.172 1 98.44 354 ASN A N 1
ATOM 2905 C CA . ASN A 1 354 ? 12.938 34.812 24.859 1 98.44 354 ASN A CA 1
ATOM 2906 C C . ASN A 1 354 ? 12.531 35.5 23.562 1 98.44 354 ASN A C 1
ATOM 2908 O O . ASN A 1 354 ? 12.523 36.75 23.5 1 98.44 354 ASN A O 1
ATOM 2912 N N . ARG A 1 355 ? 12.242 34.719 22.594 1 98.5 355 ARG A N 1
ATOM 2913 C CA . ARG A 1 355 ? 11.828 35.281 21.312 1 98.5 355 ARG A CA 1
ATOM 2914 C C . ARG A 1 355 ? 10.523 36.062 21.453 1 98.5 355 ARG A C 1
ATOM 2916 O O . ARG A 1 355 ? 10.391 37.188 20.938 1 98.5 355 ARG A O 1
ATOM 2923 N N . LEU A 1 356 ? 9.555 35.5 22.156 1 98.81 356 LEU A N 1
ATOM 2924 C CA . LEU A 1 356 ? 8.273 36.156 22.344 1 98.81 356 LEU A CA 1
ATOM 2925 C C . LEU A 1 356 ? 8.461 37.5 23.078 1 98.81 356 LEU A C 1
ATOM 2927 O O . LEU A 1 356 ? 7.812 38.469 22.719 1 98.81 356 LEU A O 1
ATOM 2931 N N . ASN A 1 357 ? 9.32 37.5 24.016 1 98.62 357 ASN A N 1
ATOM 2932 C CA . ASN A 1 357 ? 9.602 38.719 24.734 1 98.62 357 ASN A CA 1
ATOM 2933 C C . ASN A 1 357 ? 10.188 39.812 23.828 1 98.62 357 ASN A C 1
ATOM 2935 O O . ASN A 1 357 ? 9.773 40.969 23.875 1 98.62 357 ASN A O 1
ATOM 2939 N N . ALA A 1 358 ? 11.133 39.406 23.031 1 97.75 358 ALA A N 1
ATOM 2940 C CA . ALA A 1 358 ? 11.766 40.344 22.109 1 97.75 358 ALA A CA 1
ATOM 2941 C C . ALA A 1 358 ? 10.766 40.875 21.078 1 97.75 358 ALA A C 1
ATOM 2943 O O . ALA A 1 358 ? 10.781 42.062 20.75 1 97.75 358 ALA A O 1
ATOM 2944 N N . ILE A 1 359 ? 9.945 40.062 20.594 1 98.38 359 ILE A N 1
ATOM 2945 C CA . ILE A 1 359 ? 8.898 40.469 19.672 1 98.38 359 ILE A CA 1
ATOM 2946 C C . ILE A 1 359 ? 7.965 41.469 20.344 1 98.38 359 ILE A C 1
ATOM 2948 O O . ILE A 1 359 ? 7.562 42.469 19.75 1 98.38 359 ILE A O 1
ATOM 2952 N N . GLY A 1 360 ? 7.633 41.125 21.578 1 98.44 360 GLY A N 1
ATOM 2953 C CA . GLY A 1 360 ? 6.762 42 22.344 1 98.44 360 GLY A CA 1
ATOM 2954 C C . GLY A 1 360 ? 7.32 43.406 22.5 1 98.44 360 GLY A C 1
ATOM 2955 O O . GLY A 1 360 ? 6.582 44.406 22.406 1 98.44 360 GLY A O 1
ATOM 2956 N N . ASP A 1 361 ? 8.594 43.469 22.766 1 97.38 361 ASP A N 1
ATOM 2957 C CA . ASP A 1 361 ? 9.25 44.781 22.875 1 97.38 361 ASP A CA 1
ATOM 2958 C C . ASP A 1 361 ? 9.07 45.594 21.594 1 97.38 361 ASP A C 1
ATOM 2960 O O . ASP A 1 361 ? 8.812 46.781 21.641 1 97.38 361 ASP A O 1
ATOM 2964 N N . TRP A 1 362 ? 9.211 44.969 20.547 1 97.19 362 TRP A N 1
ATOM 2965 C CA . TRP A 1 362 ? 9.039 45.625 19.25 1 97.19 362 TRP A CA 1
ATOM 2966 C C . TRP A 1 362 ? 7.574 46 19.031 1 97.19 362 TRP A C 1
ATOM 2968 O O . TRP A 1 362 ? 7.273 47.125 18.578 1 97.19 362 TRP A O 1
ATOM 2978 N N . MET A 1 363 ? 6.68 45.156 19.359 1 98.12 363 MET A N 1
ATOM 2979 C CA . MET A 1 363 ? 5.25 45.312 19.125 1 98.12 363 MET A CA 1
ATOM 2980 C C . MET A 1 363 ? 4.699 46.469 19.969 1 98.12 363 MET A C 1
ATOM 2982 O O . MET A 1 363 ? 3.781 47.188 19.547 1 98.12 363 MET A O 1
ATOM 2986 N N . LYS A 1 364 ? 5.23 46.625 21.094 1 96.88 364 LYS A N 1
ATOM 2987 C CA . LYS A 1 364 ? 4.805 47.75 21.953 1 96.88 364 LYS A CA 1
ATOM 2988 C C . LYS A 1 364 ? 4.965 49.062 21.25 1 96.88 364 LYS A C 1
ATOM 2990 O O . LYS A 1 364 ? 4.168 50 21.453 1 96.88 364 LYS A O 1
ATOM 2995 N N . ILE A 1 365 ? 5.934 49.125 20.438 1 96.31 365 ILE A N 1
ATOM 2996 C CA . ILE A 1 365 ? 6.246 50.375 19.734 1 96.31 365 ILE A CA 1
ATOM 2997 C C . ILE A 1 365 ? 5.508 50.406 18.406 1 96.31 365 ILE A C 1
ATOM 2999 O O . ILE A 1 365 ? 4.926 51.438 18.031 1 96.31 365 ILE A O 1
ATOM 3003 N N . ASN A 1 366 ? 5.449 49.344 17.766 1 97.19 366 ASN A N 1
ATOM 3004 C CA . ASN A 1 366 ? 5.141 49.375 16.328 1 97.19 366 ASN A CA 1
ATOM 3005 C C . ASN A 1 366 ? 3.811 48.688 16.031 1 97.19 366 ASN A C 1
ATOM 3007 O O . ASN A 1 366 ? 3.363 48.656 14.883 1 97.19 366 ASN A O 1
ATOM 3011 N N . GLY A 1 367 ? 3.102 48.062 17.016 1 97.62 367 GLY A N 1
ATOM 3012 C CA . GLY A 1 367 ? 1.91 47.25 16.828 1 97.62 367 GLY A CA 1
ATOM 3013 C C . GLY A 1 367 ? 0.788 48 16.125 1 97.62 367 GLY A C 1
ATOM 3014 O O . GLY A 1 367 ? -0.037 47.375 15.445 1 97.62 367 GLY A O 1
ATOM 3015 N N . GLU A 1 368 ? 0.778 49.312 16.266 1 96.56 368 GLU A N 1
ATOM 3016 C CA . GLU A 1 368 ? -0.275 50.094 15.625 1 96.56 368 GLU A CA 1
ATOM 3017 C C . GLU A 1 368 ? -0.245 49.938 14.109 1 96.56 368 GLU A C 1
ATOM 3019 O O . GLU A 1 368 ? -1.287 49.969 13.453 1 96.56 368 GLU A O 1
ATOM 3024 N N . GLY A 1 369 ? 0.929 49.719 13.57 1 97.94 369 GLY A N 1
ATOM 3025 C CA . GLY A 1 369 ? 1.053 49.531 12.133 1 97.94 369 GLY A CA 1
ATOM 3026 C C . GLY A 1 369 ? 0.74 48.125 11.68 1 97.94 369 GLY A C 1
ATOM 3027 O O . GLY A 1 369 ? 0.683 47.844 10.477 1 97.94 369 GLY A O 1
ATOM 3028 N N . ILE A 1 370 ? 0.583 47.219 12.633 1 98.56 370 ILE A N 1
ATOM 3029 C CA . ILE A 1 370 ? 0.361 45.812 12.352 1 98.56 370 ILE A CA 1
ATOM 3030 C C . ILE A 1 370 ? -1.132 45.5 12.422 1 98.56 370 ILE A C 1
ATOM 3032 O O . ILE A 1 370 ? -1.738 45.094 11.43 1 98.56 370 ILE A O 1
ATOM 3036 N N . TYR A 1 371 ? -1.791 45.781 13.5 1 98.5 371 TYR A N 1
ATOM 3037 C CA . TYR A 1 371 ? -3.193 45.438 13.703 1 98.5 371 TYR A CA 1
ATOM 3038 C C . TYR A 1 371 ? -4.105 46.375 12.891 1 98.5 371 TYR A C 1
ATOM 3040 O O . TYR A 1 371 ? -3.729 47.5 12.562 1 98.5 371 TYR A O 1
ATOM 3048 N N . ASN A 1 372 ? -5.289 45.781 12.531 1 98.19 372 ASN A N 1
ATOM 3049 C CA . ASN A 1 372 ? -6.297 46.594 11.844 1 98.19 372 ASN A CA 1
ATOM 3050 C C . ASN A 1 372 ? -5.719 47.281 10.609 1 98.19 372 ASN A C 1
ATOM 3052 O O . ASN A 1 372 ? -5.922 48.469 10.414 1 98.19 372 ASN A O 1
ATOM 3056 N N . SER A 1 373 ? -4.977 46.562 9.867 1 97.69 373 SER A N 1
ATOM 3057 C CA . SER A 1 373 ? -4.32 47.125 8.688 1 97.69 373 SER A CA 1
ATOM 3058 C C . SER A 1 373 ? -4.727 46.375 7.422 1 97.69 373 SER A C 1
ATOM 3060 O O . SER A 1 373 ? -5.312 45.281 7.496 1 97.69 373 SER A O 1
ATOM 3062 N N . ARG A 1 374 ? -4.473 47 6.281 1 96.94 374 ARG A N 1
ATOM 3063 C CA . ARG A 1 374 ? -4.691 46.438 4.953 1 96.94 374 ARG A CA 1
ATOM 3064 C C . ARG A 1 374 ? -3.467 46.625 4.062 1 96.94 374 ARG A C 1
ATOM 3066 O O . ARG A 1 374 ? -2.672 47.531 4.293 1 96.94 374 ARG A O 1
ATOM 3073 N N . ALA A 1 375 ? -3.373 45.719 3.152 1 96.5 375 ALA A N 1
ATOM 3074 C CA . ALA A 1 375 ? -2.318 45.875 2.154 1 96.5 375 ALA A CA 1
ATOM 3075 C C . ALA A 1 375 ? -2.535 47.156 1.344 1 96.5 375 ALA A C 1
ATOM 3077 O O . ALA A 1 375 ? -3.674 47.531 1.052 1 96.5 375 ALA A O 1
ATOM 3078 N N . VAL A 1 376 ? -1.423 47.75 0.977 1 95.94 376 VAL A N 1
ATOM 3079 C CA . VAL A 1 376 ? -1.49 48.969 0.175 1 95.94 376 VAL A CA 1
ATOM 3080 C C . VAL A 1 376 ? -0.294 49.031 -0.773 1 95.94 376 VAL A C 1
ATOM 3082 O O . VAL A 1 376 ? 0.826 48.688 -0.393 1 95.94 376 VAL A O 1
ATOM 3085 N N . ALA A 1 377 ? -0.614 49.344 -1.953 1 94.56 377 ALA A N 1
ATOM 3086 C CA . ALA A 1 377 ? 0.482 49.5 -2.902 1 94.56 377 ALA A CA 1
ATOM 3087 C C . ALA A 1 377 ? 1.457 50.594 -2.43 1 94.56 377 ALA A C 1
ATOM 3089 O O . ALA A 1 377 ? 1.047 51.594 -1.844 1 94.56 377 ALA A O 1
ATOM 3090 N N . PRO A 1 378 ? 2.812 50.406 -2.674 1 95 378 PRO A N 1
ATOM 3091 C CA . PRO A 1 378 ? 3.455 49.375 -3.502 1 95 378 PRO A CA 1
ATOM 3092 C C . PRO A 1 378 ? 3.76 48.094 -2.729 1 95 378 PRO A C 1
ATOM 3094 O O . PRO A 1 378 ? 4.539 47.25 -3.195 1 95 378 PRO A O 1
ATOM 3097 N N . TYR A 1 379 ? 3.205 47.938 -1.575 1 95.31 379 TYR A N 1
ATOM 3098 C CA . TYR A 1 379 ? 3.373 46.781 -0.704 1 95.31 379 TYR A CA 1
ATOM 3099 C C . TYR A 1 379 ? 4.781 46.75 -0.121 1 95.31 379 TYR A C 1
ATOM 3101 O O . TYR A 1 379 ? 4.957 46.531 1.082 1 95.31 379 TYR A O 1
ATOM 3109 N N . SER A 1 380 ? 5.738 46.938 -1.087 1 95.94 380 SER A N 1
ATOM 3110 C CA . SER A 1 380 ? 7.129 47.062 -0.667 1 95.94 380 SER A CA 1
ATOM 3111 C C . SER A 1 380 ? 7.953 47.812 -1.714 1 95.94 380 SER A C 1
ATOM 3113 O O . SER A 1 380 ? 7.59 47.844 -2.891 1 95.94 380 SER A O 1
ATOM 3115 N N . SER A 1 381 ? 8.93 48.438 -1.327 1 95.5 381 SER A N 1
ATOM 3116 C CA . SER A 1 381 ? 9.977 49.094 -2.111 1 95.5 381 SER A CA 1
ATOM 3117 C C . SER A 1 381 ? 11.344 48.938 -1.443 1 95.5 381 SER A C 1
ATOM 3119 O O . SER A 1 381 ? 11.633 49.594 -0.46 1 95.5 381 SER A O 1
ATOM 3121 N N . GLY A 1 382 ? 12.18 48.031 -2.043 1 93.69 382 GLY A N 1
ATOM 3122 C CA . GLY A 1 382 ? 13.406 47.688 -1.343 1 93.69 382 GLY A CA 1
ATOM 3123 C C . GLY A 1 382 ? 13.172 47 -0.013 1 93.69 382 GLY A C 1
ATOM 3124 O O . GLY A 1 382 ? 12.469 46 0.052 1 93.69 382 GLY A O 1
ATOM 3125 N N . ASN A 1 383 ? 13.719 47.625 1.035 1 95.88 383 ASN A N 1
ATOM 3126 C CA . ASN A 1 383 ? 13.555 47.031 2.363 1 95.88 383 ASN A CA 1
ATOM 3127 C C . ASN A 1 383 ? 12.445 47.719 3.145 1 95.88 383 ASN A C 1
ATOM 3129 O O . ASN A 1 383 ? 12.375 47.594 4.371 1 95.88 383 ASN A O 1
ATOM 3133 N N . ILE A 1 384 ? 11.586 48.5 2.451 1 97.31 384 ILE A N 1
ATOM 3134 C CA . ILE A 1 384 ? 10.469 49.188 3.092 1 97.31 384 ILE A CA 1
ATOM 3135 C C . ILE A 1 384 ? 9.164 48.469 2.746 1 97.31 384 ILE A C 1
ATOM 3137 O O . ILE A 1 384 ? 8.875 48.219 1.573 1 97.31 384 ILE A O 1
ATOM 3141 N N . TYR A 1 385 ? 8.414 48.156 3.725 1 98 385 TYR A N 1
ATOM 3142 C CA . TYR A 1 385 ? 7.141 47.469 3.57 1 98 385 TYR A CA 1
ATOM 3143 C C . TYR A 1 385 ? 5.996 48.281 4.129 1 98 385 TYR A C 1
ATOM 3145 O O . TYR A 1 385 ? 6.164 49 5.125 1 98 385 TYR A O 1
ATOM 3153 N N . TYR A 1 386 ? 4.836 48.188 3.498 1 97.88 386 TYR A N 1
ATOM 3154 C CA . TYR A 1 386 ? 3.793 49.188 3.777 1 97.88 386 TYR A CA 1
ATOM 3155 C C . TYR A 1 386 ? 2.52 48.5 4.266 1 97.88 386 TYR A C 1
ATOM 3157 O O . TYR A 1 386 ? 2.145 47.438 3.76 1 97.88 386 TYR A O 1
ATOM 3165 N N . THR A 1 387 ? 1.874 49.094 5.266 1 98.06 387 THR A N 1
ATOM 3166 C CA . THR A 1 387 ? 0.494 48.781 5.625 1 98.06 387 THR A CA 1
ATOM 3167 C C . THR A 1 387 ? -0.331 50.062 5.73 1 98.06 387 THR A C 1
ATOM 3169 O O . THR A 1 387 ? 0.224 51.156 5.871 1 98.06 387 THR A O 1
ATOM 3172 N N . LYS A 1 388 ? -1.592 49.906 5.523 1 97.75 388 LYS A N 1
ATOM 3173 C CA . LYS A 1 388 ? -2.516 51.031 5.66 1 97.75 388 LYS A CA 1
ATOM 3174 C C . LYS A 1 388 ? -3.525 50.75 6.777 1 97.75 388 LYS A C 1
ATOM 3176 O O . LYS A 1 388 ? -4.059 49.656 6.898 1 97.75 388 LYS A O 1
ATOM 3181 N N . ASN A 1 389 ? -3.688 51.781 7.59 1 97.25 389 ASN A N 1
ATOM 3182 C CA . ASN A 1 389 ? -4.738 51.656 8.594 1 97.25 389 ASN A CA 1
ATOM 3183 C C . ASN A 1 389 ? -6.109 51.469 7.957 1 97.25 389 ASN A C 1
ATOM 3185 O O . ASN A 1 389 ? -6.426 52.125 6.957 1 97.25 389 ASN A O 1
ATOM 3189 N N . LYS A 1 390 ? -6.93 50.656 8.555 1 95.44 390 LYS A N 1
ATOM 3190 C CA . LYS A 1 390 ? -8.211 50.312 7.934 1 95.44 390 LYS A CA 1
ATOM 3191 C C . LYS A 1 390 ? -9.211 51.469 8.109 1 95.44 390 LYS A C 1
ATOM 3193 O O . LYS A 1 390 ? -10.141 51.594 7.305 1 95.44 390 LYS A O 1
ATOM 3198 N N . ASP A 1 391 ? -9.023 52.312 9.102 1 95.12 391 ASP A N 1
ATOM 3199 C CA . ASP A 1 391 ? -10.055 53.281 9.469 1 95.12 391 ASP A CA 1
ATOM 3200 C C . ASP A 1 391 ? -9.57 54.719 9.25 1 95.12 391 ASP A C 1
ATOM 3202 O O . ASP A 1 391 ? -10.352 55.656 9.328 1 95.12 391 ASP A O 1
ATOM 3206 N N . LYS A 1 392 ? -8.227 54.844 9.062 1 94.75 392 LYS A N 1
ATOM 3207 C CA . LYS A 1 392 ? -7.648 56.188 8.93 1 94.75 392 LYS A CA 1
ATOM 3208 C C . LYS A 1 392 ? -6.816 56.281 7.656 1 94.75 392 LYS A C 1
ATOM 3210 O O . LYS A 1 392 ? -6.352 55.281 7.121 1 94.75 392 LYS A O 1
ATOM 3215 N N . ASN A 1 393 ? -6.719 57.531 7.227 1 95.88 393 ASN A N 1
ATOM 3216 C CA . ASN A 1 393 ? -5.793 57.812 6.133 1 95.88 393 ASN A CA 1
ATOM 3217 C C . ASN A 1 393 ? -4.352 57.875 6.621 1 95.88 393 ASN A C 1
ATOM 3219 O O . ASN A 1 393 ? -3.75 58.969 6.652 1 95.88 393 ASN A O 1
ATOM 3223 N N . ARG A 1 394 ? -3.861 56.719 6.961 1 97.88 394 ARG A N 1
ATOM 3224 C CA . ARG A 1 394 ? -2.512 56.562 7.496 1 97.88 394 ARG A CA 1
ATOM 3225 C C . ARG A 1 394 ? -1.819 55.344 6.898 1 97.88 394 ARG A C 1
ATOM 3227 O O . ARG A 1 394 ? -2.373 54.25 6.906 1 97.88 394 ARG A O 1
ATOM 3234 N N . ILE A 1 395 ? -0.673 55.656 6.367 1 97.81 395 ILE A N 1
ATOM 3235 C CA . ILE A 1 395 ? 0.198 54.594 5.875 1 97.81 395 ILE A CA 1
ATOM 3236 C C . ILE A 1 395 ? 1.351 54.375 6.855 1 97.81 395 ILE A C 1
ATOM 3238 O O . ILE A 1 395 ? 1.866 55.344 7.434 1 97.81 395 ILE A O 1
ATOM 3242 N N . TYR A 1 396 ? 1.64 53.188 7.07 1 98.31 396 TYR A N 1
ATOM 3243 C CA . TYR A 1 396 ? 2.826 52.812 7.824 1 98.31 396 TYR A CA 1
ATOM 3244 C C . TYR A 1 396 ? 3.914 52.281 6.902 1 98.31 396 TYR A C 1
ATOM 3246 O O . TYR A 1 396 ? 3.66 51.375 6.086 1 98.31 396 TYR A O 1
ATOM 3254 N N . ALA A 1 397 ? 5.117 52.781 6.996 1 98.19 397 ALA A N 1
ATOM 3255 C CA . ALA A 1 397 ? 6.285 52.312 6.254 1 98.19 397 ALA A CA 1
ATOM 3256 C C . ALA A 1 397 ? 7.297 51.656 7.191 1 98.19 397 ALA A C 1
ATOM 3258 O O . ALA A 1 397 ? 7.945 52.344 7.988 1 98.19 397 ALA A O 1
ATOM 3259 N N . PHE A 1 398 ? 7.391 50.406 7.098 1 98.06 398 PHE A N 1
ATOM 3260 C CA . PHE A 1 398 ? 8.336 49.656 7.906 1 98.06 398 PHE A CA 1
ATOM 3261 C C . PHE A 1 398 ? 9.68 49.531 7.195 1 98.06 398 PHE A C 1
ATOM 3263 O O . PHE A 1 398 ? 9.758 48.969 6.094 1 98.06 398 PHE A O 1
ATOM 3270 N N . VAL A 1 399 ? 10.742 50 7.789 1 96.88 399 VAL A N 1
ATOM 3271 C CA . VAL A 1 399 ? 12.102 49.875 7.281 1 96.88 399 VAL A CA 1
ATOM 3272 C C . VAL A 1 399 ? 12.773 48.656 7.949 1 96.88 399 VAL A C 1
ATOM 3274 O O . VAL A 1 399 ? 13.18 48.75 9.117 1 96.88 399 VAL A O 1
ATOM 3277 N N . LEU A 1 400 ? 12.938 47.594 7.227 1 96.38 400 LEU A N 1
ATOM 3278 C CA . LEU A 1 400 ? 13.531 46.375 7.762 1 96.38 400 LEU A CA 1
ATOM 3279 C C . LEU A 1 400 ? 15.047 46.531 7.891 1 96.38 400 LEU A C 1
ATOM 3281 O O . LEU A 1 400 ? 15.703 47.031 6.973 1 96.38 400 LEU A O 1
ATOM 3285 N N . ALA A 1 401 ? 15.531 46.125 9.008 1 91.44 401 ALA A N 1
ATOM 3286 C CA . ALA A 1 401 ? 16.969 46.219 9.281 1 91.44 401 ALA A CA 1
ATOM 3287 C C . ALA A 1 401 ? 17.703 45 8.766 1 91.44 401 ALA A C 1
ATOM 3289 O O . ALA A 1 401 ? 17.188 43.875 8.805 1 91.44 401 ALA A O 1
ATOM 3290 N N . ASP A 1 402 ? 18.891 45.219 8.344 1 86.06 402 ASP A N 1
ATOM 3291 C CA . ASP A 1 402 ? 19.719 44.094 7.906 1 86.06 402 ASP A CA 1
ATOM 3292 C C . ASP A 1 402 ? 20.234 43.281 9.094 1 86.06 402 ASP A C 1
ATOM 3294 O O . ASP A 1 402 ? 20.5 42.094 8.977 1 86.06 402 ASP A O 1
ATOM 3298 N N . LYS A 1 403 ? 20.406 43.938 10.148 1 86.25 403 LYS A N 1
ATOM 3299 C CA . LYS A 1 403 ? 20.891 43.312 11.383 1 86.25 403 LYS A CA 1
ATOM 3300 C C . LYS A 1 403 ? 19.859 43.469 12.5 1 86.25 403 LYS A C 1
ATOM 3302 O O . LYS A 1 403 ? 18.766 44 12.281 1 86.25 403 LYS A O 1
ATOM 3307 N N . GLU A 1 404 ? 20.172 43.062 13.609 1 84.38 404 GLU A N 1
ATOM 3308 C CA . GLU A 1 404 ? 19.25 43.125 14.75 1 84.38 404 GLU A CA 1
ATOM 3309 C C . GLU A 1 404 ? 18.953 44.562 15.156 1 84.38 404 GLU A C 1
ATOM 3311 O O . GLU A 1 404 ? 17.828 44.875 15.523 1 84.38 404 GLU A O 1
ATOM 3316 N N . SER A 1 405 ? 19.922 45.344 14.906 1 87.19 405 SER A N 1
ATOM 3317 C CA . SER A 1 405 ? 19.734 46.75 15.227 1 87.19 405 SER A CA 1
ATOM 3318 C C . SER A 1 405 ? 19.391 47.562 13.977 1 87.19 405 SER A C 1
ATOM 3320 O O . SER A 1 405 ? 19.953 47.312 12.906 1 87.19 405 SER A O 1
ATOM 3322 N N . VAL A 1 406 ? 18.547 48.531 14.141 1 88.31 406 VAL A N 1
ATOM 3323 C CA . VAL A 1 406 ? 18.125 49.406 13.039 1 88.31 406 VAL A CA 1
ATOM 3324 C C . VAL A 1 406 ? 19.141 50.5 12.844 1 88.31 406 VAL A C 1
ATOM 3326 O O . VAL A 1 406 ? 19.547 51.156 13.812 1 88.31 406 VAL A O 1
ATOM 3329 N N . SER A 1 407 ? 19.547 50.688 11.617 1 89.88 407 SER A N 1
ATOM 3330 C CA . SER A 1 407 ? 20.359 51.812 11.195 1 89.88 407 SER A CA 1
ATOM 3331 C C . SER A 1 407 ? 19.703 52.562 10.031 1 89.88 407 SER A C 1
ATOM 3333 O O . SER A 1 407 ? 19.672 52.031 8.906 1 89.88 407 SER A O 1
ATOM 3335 N N . LEU A 1 408 ? 19.266 53.812 10.375 1 91.38 408 LEU A N 1
ATOM 3336 C CA . LEU A 1 408 ? 18.547 54.562 9.359 1 91.38 408 LEU A CA 1
ATOM 3337 C C . LEU A 1 408 ? 19.5 55.531 8.648 1 91.38 408 LEU A C 1
ATOM 3339 O O . LEU A 1 408 ? 20.391 56.125 9.273 1 91.38 408 LEU A O 1
ATOM 3343 N N . PRO A 1 409 ? 19.312 55.688 7.395 1 91.88 409 PRO A N 1
ATOM 3344 C CA . PRO A 1 409 ? 20.109 56.656 6.656 1 91.88 409 PRO A CA 1
ATOM 3345 C C . PRO A 1 409 ? 19.688 58.094 6.945 1 91.88 409 PRO A C 1
ATOM 3347 O O . PRO A 1 409 ? 18.609 58.344 7.496 1 91.88 409 PRO A O 1
ATOM 3350 N N . VAL A 1 410 ? 20.531 59 6.438 1 92.81 410 VAL A N 1
ATOM 3351 C CA . VAL A 1 410 ? 20.234 60.406 6.625 1 92.81 410 VAL A CA 1
ATOM 3352 C C . VAL A 1 410 ? 19.016 60.812 5.797 1 92.81 410 VAL A C 1
ATOM 3354 O O . VAL A 1 410 ? 18.219 61.656 6.227 1 92.81 410 VAL A O 1
ATOM 3357 N N . THR A 1 411 ? 18.984 60.25 4.641 1 94.62 411 THR A N 1
ATOM 3358 C CA . THR A 1 411 ? 17.828 60.469 3.775 1 94.62 411 THR A CA 1
ATOM 3359 C C . THR A 1 411 ? 17.156 59.125 3.43 1 94.62 411 THR A C 1
ATOM 3361 O O . THR A 1 411 ? 17.828 58.156 3.166 1 94.62 411 THR A O 1
ATOM 3364 N N . LEU A 1 412 ? 15.836 59.219 3.469 1 95.88 412 LEU A N 1
ATOM 3365 C CA . LEU A 1 412 ? 15.047 58.031 3.16 1 95.88 412 LEU A CA 1
ATOM 3366 C C . LEU A 1 412 ? 13.891 58.375 2.223 1 95.88 412 LEU A C 1
ATOM 3368 O O . LEU A 1 412 ? 13.094 59.25 2.514 1 95.88 412 LEU A O 1
ATOM 3372 N N . ASN A 1 413 ? 13.891 57.719 1.143 1 96.62 413 ASN A N 1
ATOM 3373 C CA . ASN A 1 413 ? 12.766 57.875 0.229 1 96.62 413 ASN A CA 1
ATOM 3374 C C . ASN A 1 413 ? 11.656 56.875 0.543 1 96.62 413 ASN A C 1
ATOM 3376 O O . ASN A 1 413 ? 11.906 55.688 0.653 1 96.62 413 ASN A O 1
ATOM 3380 N N . ILE A 1 414 ? 10.516 57.312 0.755 1 96.69 414 ILE A N 1
ATOM 3381 C CA . ILE A 1 414 ? 9.328 56.5 0.95 1 96.69 414 ILE A CA 1
ATOM 3382 C C . ILE A 1 414 ? 8.406 56.625 -0.259 1 96.69 414 ILE A C 1
ATOM 3384 O O . ILE A 1 414 ? 7.863 57.719 -0.519 1 96.69 414 ILE A O 1
ATOM 3388 N N . THR A 1 415 ? 8.266 55.531 -0.953 1 96.69 415 THR A N 1
ATOM 3389 C CA . THR A 1 415 ? 7.414 55.5 -2.137 1 96.69 415 THR A CA 1
ATOM 3390 C C . THR A 1 415 ? 5.938 55.469 -1.742 1 96.69 415 THR A C 1
ATOM 3392 O O . THR A 1 415 ? 5.527 54.594 -0.958 1 96.69 415 THR A O 1
ATOM 3395 N N . LEU A 1 416 ? 5.141 56.375 -2.215 1 94.44 416 LEU A N 1
ATOM 3396 C CA . LEU A 1 416 ? 3.705 56.438 -1.967 1 94.44 416 LEU A CA 1
ATOM 3397 C C . LEU A 1 416 ? 2.926 56.438 -3.277 1 94.44 416 LEU A C 1
ATOM 3399 O O . LEU A 1 416 ? 3.174 57.25 -4.152 1 94.44 416 LEU A O 1
ATOM 3403 N N . LYS A 1 417 ? 2.102 55.469 -3.404 1 91.69 417 LYS A N 1
ATOM 3404 C CA . LYS A 1 417 ? 1.294 55.406 -4.617 1 91.69 417 LYS A CA 1
ATOM 3405 C C . LYS A 1 417 ? -0.081 56.031 -4.402 1 91.69 417 LYS A C 1
ATOM 3407 O O . LYS A 1 417 ? -0.783 55.688 -3.449 1 91.69 417 LYS A O 1
ATOM 3412 N N . ASP A 1 418 ? -0.444 56.938 -5.219 1 87.12 418 ASP A N 1
ATOM 3413 C CA . ASP A 1 418 ? -1.776 57.531 -5.324 1 87.12 418 ASP A CA 1
ATOM 3414 C C . ASP A 1 418 ? -2.111 58.344 -4.082 1 87.12 418 ASP A C 1
ATOM 3416 O O . ASP A 1 418 ? -3.252 58.344 -3.617 1 87.12 418 ASP A O 1
ATOM 3420 N N . ILE A 1 419 ? -1.122 58.844 -3.453 1 87.38 419 ILE A N 1
ATOM 3421 C CA . ILE A 1 419 ? -1.312 59.781 -2.332 1 87.38 419 ILE A CA 1
ATOM 3422 C C . ILE A 1 419 ? -0.988 61.188 -2.771 1 87.38 419 ILE A C 1
ATOM 3424 O O . ILE A 1 419 ? 0.141 61.5 -3.172 1 87.38 419 ILE A O 1
ATOM 3428 N N . LYS A 1 420 ? -1.893 62.031 -2.74 1 80.69 420 LYS A N 1
ATOM 3429 C CA . LYS A 1 420 ? -1.775 63.375 -3.334 1 80.69 420 LYS A CA 1
ATOM 3430 C C . LYS A 1 420 ? -1.176 64.375 -2.342 1 80.69 420 LYS A C 1
ATOM 3432 O O . LYS A 1 420 ? -0.397 65.25 -2.727 1 80.69 420 LYS A O 1
ATOM 3437 N N . LYS A 1 421 ? -1.554 64.312 -1.124 1 91.12 421 LYS A N 1
ATOM 3438 C CA . LYS A 1 421 ? -1.084 65.312 -0.158 1 91.12 421 LYS A CA 1
ATOM 3439 C C . LYS A 1 421 ? -0.758 64.625 1.183 1 91.12 421 LYS A C 1
ATOM 3441 O O . LYS A 1 421 ? -1.634 64.062 1.82 1 91.12 421 LYS A O 1
ATOM 3446 N N . VAL A 1 422 ? 0.469 64.75 1.579 1 95.69 422 VAL A N 1
ATOM 3447 C CA . VAL A 1 422 ? 0.93 64.25 2.881 1 95.69 422 VAL A CA 1
ATOM 3448 C C . VAL A 1 422 ? 0.796 65.375 3.914 1 95.69 422 VAL A C 1
ATOM 3450 O O . VAL A 1 422 ? 1.201 66.5 3.664 1 95.69 422 VAL A O 1
ATOM 3453 N N . LYS A 1 423 ? 0.229 65 5.074 1 96 423 LYS A N 1
ATOM 3454 C CA . LYS A 1 423 ? -0.026 66 6.109 1 96 423 LYS A CA 1
ATOM 3455 C C . LYS A 1 423 ? 1.054 66 7.188 1 96 423 LYS A C 1
ATOM 3457 O O . LYS A 1 423 ? 1.454 67.062 7.707 1 96 423 LYS A O 1
ATOM 3462 N N . ASN A 1 424 ? 1.434 64.812 7.539 1 96.06 424 ASN A N 1
ATOM 3463 C CA . ASN A 1 424 ? 2.4 64.688 8.617 1 96.06 424 ASN A CA 1
ATOM 3464 C C . ASN A 1 424 ? 3.18 63.344 8.477 1 96.06 424 ASN A C 1
ATOM 3466 O O . ASN A 1 424 ? 2.654 62.375 7.957 1 96.06 424 ASN A O 1
ATOM 3470 N N . VAL A 1 425 ? 4.438 63.375 8.867 1 96.88 425 VAL A N 1
ATOM 3471 C CA . VAL A 1 425 ? 5.281 62.188 8.922 1 96.88 425 VAL A CA 1
ATOM 3472 C C . VAL A 1 425 ? 5.949 62.094 10.289 1 96.88 425 VAL A C 1
ATOM 3474 O O . VAL A 1 425 ? 6.496 63.062 10.797 1 96.88 425 VAL A O 1
ATOM 3477 N N . SER A 1 426 ? 5.836 60.938 10.938 1 96.19 426 SER A N 1
ATOM 3478 C CA . SER A 1 426 ? 6.488 60.688 12.219 1 96.19 426 SER A CA 1
ATOM 3479 C C . SER A 1 426 ? 7.07 59.281 12.266 1 96.19 426 SER A C 1
ATOM 3481 O O . SER A 1 426 ? 6.852 58.469 11.344 1 96.19 426 SER A O 1
ATOM 3483 N N . MET A 1 427 ? 7.871 59.031 13.203 1 95.62 427 MET A N 1
ATOM 3484 C CA . MET A 1 427 ? 8.422 57.719 13.453 1 95.62 427 MET A CA 1
ATOM 3485 C C . MET A 1 427 ? 7.879 57.125 14.758 1 95.62 427 MET A C 1
ATOM 3487 O O . MET A 1 427 ? 7.938 57.781 15.797 1 95.62 427 MET A O 1
ATOM 3491 N N . LEU A 1 428 ? 7.379 55.938 14.727 1 95.19 428 LEU A N 1
ATOM 3492 C CA . LEU A 1 428 ? 6.883 55.312 15.945 1 95.19 428 LEU A CA 1
ATOM 3493 C C . LEU A 1 428 ? 8.016 55.094 16.938 1 95.19 428 LEU A C 1
ATOM 3495 O O . LEU A 1 428 ? 9.109 54.656 16.547 1 95.19 428 LEU A O 1
ATOM 3499 N N . GLY A 1 429 ? 7.754 55.375 18.219 1 91.88 429 GLY A N 1
ATOM 3500 C CA . GLY A 1 429 ? 8.75 55.219 19.266 1 91.88 429 GLY A CA 1
ATOM 3501 C C . GLY A 1 429 ? 9.633 56.406 19.453 1 91.88 429 GLY A C 1
ATOM 3502 O O . GLY A 1 429 ? 10.461 56.469 20.359 1 91.88 429 GLY A O 1
ATOM 3503 N N . SER A 1 430 ? 9.438 57.344 18.562 1 91.56 430 SER A N 1
ATOM 3504 C CA . SER A 1 430 ? 10.242 58.562 18.641 1 91.56 430 SER A CA 1
ATOM 3505 C C . SER A 1 430 ? 9.352 59.812 18.703 1 91.56 430 SER A C 1
ATOM 3507 O O . SER A 1 430 ? 8.289 59.844 18.078 1 91.56 430 SER A O 1
ATOM 3509 N N . THR A 1 431 ? 9.828 60.875 19.438 1 89.06 431 THR A N 1
ATOM 3510 C CA . THR A 1 431 ? 9.117 62.156 19.484 1 89.06 431 THR A CA 1
ATOM 3511 C C . THR A 1 431 ? 9.82 63.188 18.625 1 89.06 431 THR A C 1
ATOM 3513 O O . THR A 1 431 ? 9.375 64.312 18.547 1 89.06 431 THR A O 1
ATOM 3516 N N . GLN A 1 432 ? 10.773 62.781 18.031 1 88.19 432 GLN A N 1
ATOM 3517 C CA . GLN A 1 432 ? 11.555 63.719 17.234 1 88.19 432 GLN A CA 1
ATOM 3518 C C . GLN A 1 432 ? 10.789 64.125 15.977 1 88.19 432 GLN A C 1
ATOM 3520 O O . GLN A 1 432 ? 10.18 63.312 15.305 1 88.19 432 GLN A O 1
ATOM 3525 N N . LYS A 1 433 ? 10.898 65.375 15.695 1 89.94 433 LYS A N 1
ATOM 3526 C CA . LYS A 1 433 ? 10.273 65.875 14.477 1 89.94 433 LYS A CA 1
ATOM 3527 C C . LYS A 1 433 ? 11.102 65.562 13.25 1 89.94 433 LYS A C 1
ATOM 3529 O O . LYS A 1 433 ? 12.328 65.625 13.273 1 89.94 433 LYS A O 1
ATOM 3534 N N . LEU A 1 434 ? 10.391 65.188 12.25 1 93.81 434 LEU A N 1
ATOM 3535 C CA . LEU A 1 434 ? 11.047 64.812 11 1 93.81 434 LEU A CA 1
ATOM 3536 C C . LEU A 1 434 ? 10.75 65.875 9.906 1 93.81 434 LEU A C 1
ATOM 3538 O O . LEU A 1 434 ? 9.648 66.375 9.844 1 93.81 434 LEU A O 1
ATOM 3542 N N . LYS A 1 435 ? 11.773 66.125 9.125 1 95.12 435 LYS A N 1
ATOM 3543 C CA . LYS A 1 435 ? 11.578 66.938 7.926 1 95.12 435 LYS A CA 1
ATOM 3544 C C . LYS A 1 435 ? 11.375 66.062 6.691 1 95.12 435 LYS A C 1
ATOM 3546 O O . LYS A 1 435 ? 11.992 65 6.574 1 95.12 435 LYS A O 1
ATOM 3551 N N . TRP A 1 436 ? 10.477 66.5 5.812 1 95.75 436 TRP A N 1
ATOM 3552 C CA . TRP A 1 436 ? 10.266 65.75 4.57 1 95.75 436 TRP A CA 1
ATOM 3553 C C . TRP A 1 436 ? 9.836 66.688 3.447 1 95.75 436 TRP A C 1
ATOM 3555 O O . TRP A 1 436 ? 9.391 67.812 3.701 1 95.75 436 TRP A O 1
ATOM 3565 N N . LYS A 1 437 ? 10.039 66.312 2.246 1 94.5 437 LYS A N 1
ATOM 3566 C 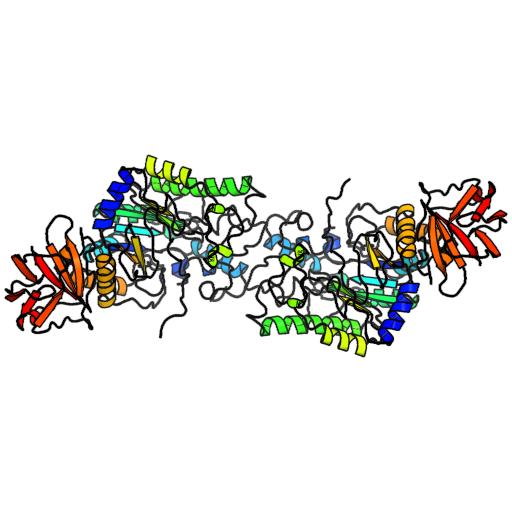CA . LYS A 1 437 ? 9.562 66.938 1.041 1 94.5 437 LYS A CA 1
ATOM 3567 C C . LYS A 1 437 ? 8.953 66 0.06 1 94.5 437 LYS A C 1
ATOM 3569 O O . LYS A 1 437 ? 9.312 64.812 0.056 1 94.5 437 LYS A O 1
ATOM 3574 N N . THR A 1 438 ? 8 66.5 -0.715 1 93.69 438 THR A N 1
ATOM 3575 C CA . THR A 1 438 ? 7.402 65.625 -1.755 1 93.69 438 THR A CA 1
ATOM 3576 C C . THR A 1 438 ? 8.422 65.312 -2.844 1 93.69 438 THR A C 1
ATOM 3578 O O . THR A 1 438 ? 9.203 66.188 -3.244 1 93.69 438 THR A O 1
ATOM 3581 N N . SER A 1 439 ? 8.414 64.125 -3.193 1 92.94 439 SER A N 1
ATOM 3582 C CA . SER A 1 439 ? 9.258 63.688 -4.301 1 92.94 439 SER A CA 1
ATOM 3583 C C . SER A 1 439 ? 8.422 63.125 -5.441 1 92.94 439 SER A C 1
ATOM 3585 O O . SER A 1 439 ? 7.188 63.125 -5.375 1 92.94 439 SER A O 1
ATOM 3587 N N . ALA A 1 440 ? 9.055 62.656 -6.484 1 90.62 440 ALA A N 1
ATOM 3588 C CA . ALA A 1 440 ? 8.383 62.156 -7.684 1 90.62 440 ALA A CA 1
ATOM 3589 C C . ALA A 1 440 ? 7.52 60.938 -7.359 1 90.62 440 ALA A C 1
ATOM 3591 O O . ALA A 1 440 ? 6.449 60.781 -7.941 1 90.62 440 ALA A O 1
ATOM 3592 N N . ASP A 1 441 ? 7.992 60.156 -6.383 1 93.19 441 ASP A N 1
ATOM 3593 C CA . ASP A 1 441 ? 7.316 58.875 -6.16 1 93.19 441 ASP A CA 1
ATOM 3594 C C . ASP A 1 441 ? 6.797 58.781 -4.727 1 93.19 441 ASP A C 1
ATOM 3596 O O . ASP A 1 441 ? 6.379 57.719 -4.285 1 93.19 441 ASP A O 1
ATOM 3600 N N . GLY A 1 442 ? 6.797 59.906 -4.012 1 95.56 442 GLY A N 1
ATOM 3601 C CA . GLY A 1 442 ? 6.348 59.875 -2.627 1 95.56 442 GLY A CA 1
ATOM 3602 C C . GLY A 1 442 ? 6.91 61.031 -1.804 1 95.56 442 GLY A C 1
ATOM 3603 O O . GLY A 1 442 ? 6.648 62.188 -2.098 1 95.56 442 GLY A O 1
ATOM 3604 N N . ILE A 1 443 ? 7.789 60.688 -0.822 1 96.38 443 ILE A N 1
ATOM 3605 C CA . ILE A 1 443 ? 8.383 61.75 0.002 1 96.38 443 ILE A CA 1
ATOM 3606 C C . ILE A 1 443 ? 9.836 61.375 0.307 1 96.38 443 ILE A C 1
ATOM 3608 O O . ILE A 1 443 ? 10.211 60.219 0.335 1 96.38 443 ILE A O 1
ATOM 3612 N N . ASP A 1 444 ? 10.602 62.375 0.461 1 96.5 444 ASP A N 1
ATOM 3613 C CA . ASP A 1 444 ? 11.969 62.25 0.964 1 96.5 444 ASP A CA 1
ATOM 3614 C C . ASP A 1 444 ? 12.07 62.75 2.406 1 96.5 444 ASP A C 1
ATOM 3616 O O . ASP A 1 444 ? 11.766 63.906 2.693 1 96.5 444 ASP A O 1
ATOM 3620 N N . LEU A 1 445 ? 12.5 61.844 3.246 1 96.56 445 LEU A N 1
ATOM 3621 C CA . LEU A 1 445 ? 12.664 62.156 4.66 1 96.56 445 LEU A CA 1
ATOM 3622 C C . LEU A 1 445 ? 14.109 62.531 4.973 1 96.56 445 LEU A C 1
ATOM 3624 O O . LEU A 1 445 ? 15.039 61.906 4.449 1 96.56 445 LEU A O 1
ATOM 3628 N N . THR A 1 446 ? 14.242 63.5 5.812 1 95 446 THR A N 1
ATOM 3629 C CA . THR A 1 446 ? 15.516 63.781 6.461 1 95 446 THR A CA 1
ATOM 3630 C C . THR A 1 446 ? 15.5 63.312 7.91 1 95 446 THR A C 1
ATOM 3632 O O . THR A 1 446 ? 14.758 63.812 8.734 1 95 446 THR A O 1
ATOM 3635 N N . ILE A 1 447 ? 16.328 62.344 8.227 1 91.75 447 ILE A N 1
ATOM 3636 C CA . ILE A 1 447 ? 16.312 61.656 9.523 1 91.75 447 ILE A CA 1
ATOM 3637 C C . ILE A 1 447 ? 17.484 62.188 10.367 1 91.75 447 ILE A C 1
ATOM 3639 O O . ILE A 1 447 ? 18.656 62 10.008 1 91.75 447 ILE A O 1
ATOM 3643 N N . PRO A 1 448 ? 17.156 62.781 11.453 1 90.31 448 PRO A N 1
ATOM 3644 C CA . PRO A 1 448 ? 18.234 63.219 12.312 1 90.31 448 PRO A CA 1
ATOM 3645 C C . PRO A 1 448 ? 19.062 62.062 12.883 1 90.31 448 PRO A C 1
ATOM 3647 O O . PRO A 1 448 ? 18.531 61 13.109 1 90.31 448 PRO A O 1
ATOM 3650 N N . ALA A 1 449 ? 20.266 62.312 13.172 1 86.75 449 ALA A N 1
ATOM 3651 C CA . ALA A 1 449 ? 21.172 61.281 13.703 1 86.75 449 ALA A CA 1
ATOM 3652 C C . ALA A 1 449 ? 20.656 60.719 15.016 1 86.75 449 ALA A C 1
ATOM 3654 O O . ALA A 1 449 ? 20.875 59.531 15.32 1 86.75 449 ALA A O 1
ATOM 3655 N N . SER A 1 450 ? 19.922 61.438 15.688 1 85.94 450 SER A N 1
ATOM 3656 C CA . SER A 1 450 ? 19.422 61.062 17 1 85.94 450 SER A CA 1
ATOM 3657 C C . SER A 1 450 ? 18.375 59.969 16.906 1 85.94 450 SER A C 1
ATOM 3659 O O . SER A 1 450 ? 18.109 59.25 17.875 1 85.94 450 SER A O 1
ATOM 3661 N N . ALA A 1 451 ? 17.844 59.906 15.734 1 84 451 ALA A N 1
ATOM 3662 C CA . ALA A 1 451 ? 16.844 58.875 15.523 1 84 451 ALA A CA 1
ATOM 3663 C C . ALA A 1 451 ? 17.453 57.469 15.656 1 84 451 ALA A C 1
ATOM 3665 O O . ALA A 1 451 ? 16.766 56.5 15.992 1 84 451 ALA A O 1
ATOM 3666 N N . ASN A 1 452 ? 18.688 57.344 15.438 1 85.81 452 ASN A N 1
ATOM 3667 C CA . ASN A 1 452 ? 19.375 56.062 15.516 1 85.81 452 ASN A CA 1
ATOM 3668 C C . ASN A 1 452 ? 19.812 55.75 16.938 1 85.81 452 ASN A C 1
ATOM 3670 O O . ASN A 1 452 ? 20.266 54.656 17.219 1 85.81 452 ASN A O 1
ATOM 3674 N N . ASN A 1 453 ? 19.578 56.656 17.812 1 81.31 453 ASN A N 1
ATOM 3675 C CA . ASN A 1 453 ? 20.078 56.5 19.172 1 81.31 453 ASN A CA 1
ATOM 3676 C C . ASN A 1 453 ? 18.984 55.969 20.109 1 81.31 453 ASN A C 1
ATOM 3678 O O . ASN A 1 453 ? 19.219 55.781 21.297 1 81.31 453 ASN A O 1
ATOM 3682 N N . ILE A 1 454 ? 17.844 55.688 19.562 1 80.19 454 ILE A N 1
ATOM 3683 C CA . ILE A 1 454 ? 16.734 55.344 20.453 1 80.19 454 ILE A CA 1
ATOM 3684 C C . ILE A 1 454 ? 16.641 53.844 20.594 1 80.19 454 ILE A C 1
ATOM 3686 O O . ILE A 1 454 ? 15.727 53.312 21.25 1 80.19 454 ILE A O 1
ATOM 3690 N N . GLY A 1 455 ? 17.469 53.094 19.984 1 79.56 455 GLY A N 1
ATOM 3691 C CA . GLY A 1 455 ? 17.625 51.656 20.25 1 79.56 455 GLY A CA 1
ATOM 3692 C C . GLY A 1 455 ? 16.562 50.812 19.562 1 79.56 455 GLY A C 1
ATOM 3693 O O . GLY A 1 455 ? 16.125 49.812 20.109 1 79.56 455 GLY A O 1
ATOM 3694 N N . LEU A 1 456 ? 16.125 51.281 18.453 1 85.06 456 LEU A N 1
ATOM 3695 C CA . LEU A 1 456 ? 15.133 50.5 17.734 1 85.06 456 LEU A CA 1
ATOM 3696 C C . LEU A 1 456 ? 15.734 49.156 17.25 1 85.06 456 LEU A C 1
ATOM 3698 O O . LEU A 1 456 ? 16.891 49.125 16.844 1 85.06 456 LEU A O 1
ATOM 3702 N N . LYS A 1 457 ? 14.961 48.156 17.438 1 90.5 457 LYS A N 1
ATOM 3703 C CA . LYS A 1 457 ? 15.383 46.812 17 1 90.5 457 LYS A CA 1
ATOM 3704 C C . LYS A 1 457 ? 14.477 46.281 15.906 1 90.5 457 LYS A C 1
ATOM 3706 O O . LYS A 1 457 ? 13.328 46.688 15.773 1 90.5 457 LYS A O 1
ATOM 3711 N N . GLN A 1 458 ? 14.992 45.344 15.023 1 92.88 458 GLN A N 1
ATOM 3712 C CA . GLN A 1 458 ? 14.328 44.531 14.016 1 92.88 458 GLN A CA 1
ATOM 3713 C C . GLN A 1 458 ? 13.844 45.375 12.844 1 92.88 458 GLN A C 1
ATOM 3715 O O . GLN A 1 458 ? 14.109 45.031 11.688 1 92.88 458 GLN A O 1
ATOM 3720 N N . ALA A 1 459 ? 13.039 46.438 13.102 1 95.44 459 ALA A N 1
ATOM 3721 C CA . ALA A 1 459 ? 12.492 47.312 12.062 1 95.44 459 ALA A CA 1
ATOM 3722 C C . ALA A 1 459 ? 12.023 48.656 12.648 1 95.44 459 ALA A C 1
ATOM 3724 O O . ALA A 1 459 ? 11.562 48.688 13.797 1 95.44 459 ALA A O 1
ATOM 3725 N N . ALA A 1 460 ? 12.172 49.688 11.859 1 95.75 460 ALA A N 1
ATOM 3726 C CA . ALA A 1 460 ? 11.594 50.969 12.195 1 95.75 460 ALA A CA 1
ATOM 3727 C C . ALA A 1 460 ? 10.297 51.219 11.43 1 95.75 460 ALA A C 1
ATOM 3729 O O . ALA A 1 460 ? 10.094 50.656 10.352 1 95.75 460 ALA A O 1
ATOM 3730 N N . CYS A 1 461 ? 9.438 52.031 12.023 1 97.25 461 CYS A N 1
ATOM 3731 C CA . CYS A 1 461 ? 8.164 52.281 11.359 1 97.25 461 CYS A CA 1
ATOM 3732 C C . CYS A 1 461 ? 7.871 53.781 11.312 1 97.25 461 CYS A C 1
ATOM 3734 O O . CYS A 1 461 ? 7.898 54.469 12.336 1 97.25 461 CYS A O 1
ATOM 3736 N N . PHE A 1 462 ? 7.605 54.281 10.109 1 97.25 462 PHE A N 1
ATOM 3737 C CA . PHE A 1 462 ? 7.176 55.656 9.906 1 97.25 462 PHE A CA 1
ATOM 3738 C C . PHE A 1 462 ? 5.68 55.719 9.625 1 97.25 462 PHE A C 1
ATOM 3740 O O . PHE A 1 462 ? 5.141 54.875 8.906 1 97.25 462 PHE A O 1
ATOM 3747 N N . THR A 1 463 ? 5.047 56.719 10.18 1 97.56 463 THR A N 1
ATOM 3748 C CA . THR A 1 463 ? 3.635 56.969 9.906 1 97.56 463 THR A CA 1
ATOM 3749 C C . THR A 1 463 ? 3.473 58.125 8.938 1 97.56 463 THR A C 1
ATOM 3751 O O . THR A 1 463 ? 4.121 59.188 9.086 1 97.56 463 THR A O 1
ATOM 3754 N N . ILE A 1 464 ? 2.703 57.938 7.957 1 97.75 464 ILE A N 1
ATOM 3755 C CA . ILE A 1 464 ? 2.393 58.969 6.965 1 97.75 464 ILE A CA 1
ATOM 3756 C C . ILE A 1 464 ? 0.896 59.25 6.988 1 97.75 464 ILE A C 1
ATOM 3758 O O . ILE A 1 464 ? 0.09 58.469 6.48 1 97.75 464 ILE A O 1
ATOM 3762 N N . ASP A 1 465 ? 0.572 60.375 7.504 1 97.19 465 ASP A N 1
ATOM 3763 C CA . ASP A 1 465 ? -0.817 60.844 7.5 1 97.19 465 ASP A CA 1
ATOM 3764 C C . ASP A 1 465 ? -1.126 61.656 6.254 1 97.19 465 ASP A C 1
ATOM 3766 O O . ASP A 1 465 ? -0.339 62.531 5.863 1 97.19 465 ASP A O 1
ATOM 3770 N N . TYR A 1 466 ? -2.273 61.438 5.652 1 95.5 466 TYR A N 1
ATOM 3771 C CA . TYR A 1 466 ? -2.639 62.156 4.438 1 95.5 466 TYR A CA 1
ATOM 3772 C C . TYR A 1 466 ? -4.129 62.469 4.418 1 95.5 466 TYR A C 1
ATOM 3774 O O . TYR A 1 466 ? -4.914 61.844 5.129 1 95.5 466 TYR A O 1
ATOM 3782 N N . MET B 1 1 ? -24.172 -20.391 -14.297 1 22.53 1 MET B N 1
ATOM 3783 C CA . MET B 1 1 ? -23.781 -21.109 -13.094 1 22.53 1 MET B CA 1
ATOM 3784 C C . MET B 1 1 ? -22.422 -20.609 -12.586 1 22.53 1 MET B C 1
ATOM 3786 O O . MET B 1 1 ? -22.172 -20.594 -11.375 1 22.53 1 MET B O 1
ATOM 3790 N N . LEU B 1 2 ? -21.375 -20.594 -13.375 1 22.78 2 LEU B N 1
ATOM 3791 C CA . LEU B 1 2 ? -20.156 -20.75 -12.602 1 22.78 2 LEU B CA 1
ATOM 3792 C C . LEU B 1 2 ? -19.844 -19.484 -11.797 1 22.78 2 LEU B C 1
ATOM 3794 O O . LEU B 1 2 ? -20.312 -18.406 -12.141 1 22.78 2 LEU B O 1
ATOM 3798 N N . LYS B 1 3 ? -18.516 -19.531 -11.312 1 30.5 3 LYS B N 1
ATOM 3799 C CA . LYS B 1 3 ? -17.672 -19.516 -10.117 1 30.5 3 LYS B CA 1
ATOM 3800 C C . LYS B 1 3 ? -17.188 -18.109 -9.812 1 30.5 3 LYS B C 1
ATOM 3802 O O . LYS B 1 3 ? -16.812 -17.359 -10.727 1 30.5 3 LYS B O 1
ATOM 3807 N N . GLN B 1 4 ? -17.469 -17.344 -8.891 1 37.22 4 GLN B N 1
ATOM 3808 C CA . GLN B 1 4 ? -16.484 -16.703 -8.016 1 37.22 4 GLN B CA 1
ATOM 3809 C C . GLN B 1 4 ? -15.078 -17.234 -8.281 1 37.22 4 GLN B C 1
ATOM 3811 O O . GLN B 1 4 ? -14.781 -18.391 -7.977 1 37.22 4 GLN B O 1
ATOM 3816 N N . SER B 1 5 ? -14.461 -16.875 -9.195 1 44.28 5 SER B N 1
ATOM 3817 C CA . SER B 1 5 ? -13.117 -17.391 -9.445 1 44.28 5 SER B CA 1
ATOM 3818 C C . SER B 1 5 ? -12.227 -17.266 -8.219 1 44.28 5 SER B C 1
ATOM 3820 O O . SER B 1 5 ? -12.062 -16.156 -7.68 1 44.28 5 SER B O 1
ATOM 3822 N N . PHE B 1 6 ? -12.102 -18.312 -7.383 1 49.5 6 PHE B N 1
ATOM 3823 C CA . PHE B 1 6 ? -11.297 -18.547 -6.191 1 49.5 6 PHE B CA 1
ATOM 3824 C C . PHE B 1 6 ? -9.812 -18.375 -6.492 1 49.5 6 PHE B C 1
ATOM 3826 O O . PHE B 1 6 ? -8.969 -18.641 -5.637 1 49.5 6 PHE B O 1
ATOM 3833 N N . ALA B 1 7 ? -9.508 -18.062 -7.785 1 52.72 7 ALA B N 1
ATOM 3834 C CA . ALA B 1 7 ? -8.086 -17.906 -8.047 1 52.72 7 ALA B CA 1
ATOM 3835 C C . ALA B 1 7 ? -7.832 -16.797 -9.055 1 52.72 7 ALA B C 1
ATOM 3837 O O . ALA B 1 7 ? -8.703 -16.469 -9.859 1 52.72 7 ALA B O 1
ATOM 3838 N N . GLN B 1 8 ? -6.762 -16.047 -8.945 1 53.34 8 GLN B N 1
ATOM 3839 C CA . GLN B 1 8 ? -6.324 -15.094 -9.961 1 53.34 8 GLN B CA 1
ATOM 3840 C C . GLN B 1 8 ? -6.121 -15.773 -11.305 1 53.34 8 GLN B C 1
ATOM 3842 O O . GLN B 1 8 ? -5.473 -16.812 -11.391 1 53.34 8 GLN B O 1
ATOM 3847 N N . GLN B 1 9 ? -6.953 -15.383 -12.352 1 57 9 GLN B N 1
ATOM 3848 C CA . GLN B 1 9 ? -6.699 -15.867 -13.703 1 57 9 GLN B CA 1
ATOM 3849 C C . GLN B 1 9 ? -5.723 -14.945 -14.438 1 57 9 GLN B C 1
ATOM 3851 O O . GLN B 1 9 ? -5.867 -13.727 -14.406 1 57 9 GLN B O 1
ATOM 3856 N N . HIS B 1 10 ? -4.57 -15.586 -14.789 1 67.75 10 HIS B N 1
ATOM 3857 C CA . HIS B 1 10 ? -3.566 -14.805 -15.508 1 67.75 10 HIS B CA 1
ATOM 3858 C C . HIS B 1 10 ? -3.709 -14.984 -17.016 1 67.75 10 HIS B C 1
ATOM 3860 O O . HIS B 1 10 ? -3.973 -16.094 -17.484 1 67.75 10 HIS B O 1
ATOM 3866 N N . ASN B 1 11 ? -3.584 -13.898 -17.719 1 71.75 11 ASN B N 1
ATOM 3867 C CA . ASN B 1 11 ? -3.652 -13.875 -19.188 1 71.75 11 ASN B CA 1
ATOM 3868 C C . ASN B 1 11 ? -2.371 -14.406 -19.812 1 71.75 11 ASN B C 1
ATOM 3870 O O . ASN B 1 11 ? -1.274 -14.156 -19.312 1 71.75 11 ASN B O 1
ATOM 3874 N N . MET B 1 12 ? -2.566 -15.18 -20.75 1 76.38 12 MET B N 1
ATOM 3875 C CA . MET B 1 12 ? -1.438 -15.648 -21.547 1 76.38 12 MET B CA 1
ATOM 3876 C C . MET B 1 12 ? -0.783 -14.492 -22.297 1 76.38 12 MET B C 1
ATOM 3878 O O . MET B 1 12 ? -1.461 -13.547 -22.719 1 76.38 12 MET B O 1
ATOM 3882 N N . SER B 1 13 ? 0.485 -14.594 -22.406 1 80.19 13 SER B N 1
ATOM 3883 C CA . SER B 1 13 ? 1.194 -13.578 -23.172 1 80.19 13 SER B CA 1
ATOM 3884 C C . SER B 1 13 ? 0.718 -13.539 -24.625 1 80.19 13 SER B C 1
ATOM 3886 O O . SER B 1 13 ? 0.404 -14.578 -25.203 1 80.19 13 SER B O 1
ATOM 3888 N N . LYS B 1 14 ? 0.706 -12.438 -25.375 1 75.5 14 LYS B N 1
ATOM 3889 C CA . LYS B 1 14 ? 0.241 -12.258 -26.75 1 75.5 14 LYS B CA 1
ATOM 3890 C C . LYS B 1 14 ? 1.344 -12.586 -27.75 1 75.5 14 LYS B C 1
ATOM 3892 O O . LYS B 1 14 ? 1.064 -13.008 -28.875 1 75.5 14 LYS B O 1
ATOM 3897 N N . LYS B 1 15 ? 2.561 -12.328 -27.297 1 84.44 15 LYS B N 1
ATOM 3898 C CA . LYS B 1 15 ? 3.682 -12.547 -28.203 1 84.44 15 LYS B CA 1
ATOM 3899 C C . LYS B 1 15 ? 4.578 -13.68 -27.703 1 84.44 15 LYS B C 1
ATOM 3901 O O . LYS B 1 15 ? 4.891 -13.758 -26.516 1 84.44 15 LYS B O 1
ATOM 3906 N N . TYR B 1 16 ? 4.918 -14.57 -28.625 1 93.75 16 TYR B N 1
ATOM 3907 C CA . TYR B 1 16 ? 5.805 -15.688 -28.312 1 93.75 16 TYR B CA 1
ATOM 3908 C C . TYR B 1 16 ? 7.141 -15.539 -29.031 1 93.75 16 TYR B C 1
ATOM 3910 O O . TYR B 1 16 ? 7.176 -15.156 -30.203 1 93.75 16 TYR B O 1
ATOM 3918 N N . GLN B 1 17 ? 8.219 -15.719 -28.297 1 94.81 17 GLN B N 1
ATOM 3919 C CA . GLN B 1 17 ? 9.562 -15.766 -28.859 1 94.81 17 GLN B CA 1
ATOM 3920 C C . GLN B 1 17 ? 10.211 -17.125 -28.641 1 94.81 17 GLN B C 1
ATOM 3922 O O . GLN B 1 17 ? 10.461 -17.531 -27.5 1 94.81 17 GLN B O 1
ATOM 3927 N N . ALA B 1 18 ? 10.523 -17.828 -29.703 1 94.94 18 ALA B N 1
ATOM 3928 C CA . ALA B 1 18 ? 11.164 -19.141 -29.594 1 94.94 18 ALA B CA 1
ATOM 3929 C C . ALA B 1 18 ? 12.578 -19 -29.031 1 94.94 18 ALA B C 1
ATOM 3931 O O . ALA B 1 18 ? 13.289 -18.047 -29.344 1 94.94 18 ALA B O 1
ATOM 3932 N N . PRO B 1 19 ? 12.984 -20 -28.234 1 95.75 19 PRO B N 1
ATOM 3933 C CA . PRO B 1 19 ? 14.359 -19.938 -27.75 1 95.75 19 PRO B CA 1
ATOM 3934 C C . PRO B 1 19 ? 15.391 -20.141 -28.844 1 95.75 19 PRO B C 1
ATOM 3936 O O . PRO B 1 19 ? 15.164 -20.906 -29.797 1 95.75 19 PRO B O 1
ATOM 3939 N N . ASP B 1 20 ? 16.578 -19.5 -28.672 1 95 20 ASP B N 1
ATOM 3940 C CA . ASP B 1 20 ? 17.672 -19.609 -29.641 1 95 20 ASP B CA 1
ATOM 3941 C C . ASP B 1 20 ? 18.516 -20.859 -29.391 1 95 20 ASP B C 1
ATOM 3943 O O . ASP B 1 20 ? 19.125 -21.391 -30.312 1 95 20 ASP B O 1
ATOM 3947 N N . ASP B 1 21 ? 18.531 -21.375 -28.219 1 96.81 21 ASP B N 1
ATOM 3948 C CA . ASP B 1 21 ? 19.344 -22.5 -27.797 1 96.81 21 ASP B CA 1
ATOM 3949 C C . ASP B 1 21 ? 18.828 -23.812 -28.406 1 96.81 21 ASP B C 1
ATOM 3951 O O . ASP B 1 21 ? 17.703 -24.234 -28.094 1 96.81 21 ASP B O 1
ATOM 3955 N N . VAL B 1 22 ? 19.594 -24.562 -29.141 1 97.38 22 VAL B N 1
ATOM 3956 C CA . VAL B 1 22 ? 19.188 -25.75 -29.891 1 97.38 22 VAL B CA 1
ATOM 3957 C C . VAL B 1 22 ? 18.797 -26.859 -28.906 1 97.38 22 VAL B C 1
ATOM 3959 O O . VAL B 1 22 ? 17.844 -27.594 -29.156 1 97.38 22 VAL B O 1
ATOM 3962 N N . ALA B 1 23 ? 19.562 -26.969 -27.875 1 98.19 23 ALA B N 1
ATOM 3963 C CA . ALA B 1 23 ? 19.25 -27.984 -26.891 1 98.19 23 ALA B CA 1
ATOM 3964 C C . ALA B 1 23 ? 17.875 -27.734 -26.266 1 98.19 23 ALA B C 1
ATOM 3966 O O . ALA B 1 23 ? 17.141 -28.688 -25.969 1 98.19 23 ALA B O 1
ATOM 3967 N N . VAL B 1 24 ? 17.516 -26.5 -26.062 1 98.5 24 VAL B N 1
ATOM 3968 C CA . VAL B 1 24 ? 16.203 -26.141 -25.531 1 98.5 24 VAL B CA 1
ATOM 3969 C C . VAL B 1 24 ? 15.117 -26.469 -26.547 1 98.5 24 VAL B C 1
ATOM 3971 O O . VAL B 1 24 ? 14.07 -27.016 -26.188 1 98.5 24 VAL B O 1
ATOM 3974 N N . GLN B 1 25 ? 15.367 -26.156 -27.797 1 97.94 25 GLN B N 1
ATOM 3975 C CA . GLN B 1 25 ? 14.406 -26.469 -28.859 1 97.94 25 GLN B CA 1
ATOM 3976 C C . GLN B 1 25 ? 14.125 -27.969 -28.906 1 97.94 25 GLN B C 1
ATOM 3978 O O . GLN B 1 25 ? 12.977 -28.391 -29.031 1 97.94 25 GLN B O 1
ATOM 3983 N N . GLN B 1 26 ? 15.148 -28.734 -28.812 1 98.19 26 GLN B N 1
ATOM 3984 C CA . GLN B 1 26 ? 15.008 -30.188 -28.844 1 98.19 26 GLN B CA 1
ATOM 3985 C C . GLN B 1 26 ? 14.219 -30.688 -27.641 1 98.19 26 GLN B C 1
ATOM 3987 O O . GLN B 1 26 ? 13.328 -31.531 -27.781 1 98.19 26 GLN B O 1
ATOM 3992 N N . LYS B 1 27 ? 14.555 -30.172 -26.516 1 98.5 27 LYS B N 1
ATOM 3993 C CA . LYS B 1 27 ? 13.844 -30.578 -25.312 1 98.5 27 LYS B CA 1
ATOM 3994 C C . LYS B 1 27 ? 12.367 -30.188 -25.391 1 98.5 27 LYS B C 1
ATOM 3996 O O . LYS B 1 27 ? 11.5 -30.922 -24.938 1 98.5 27 LYS B O 1
ATOM 4001 N N . LEU B 1 28 ? 12.102 -29.016 -25.938 1 98.25 28 LEU B N 1
ATOM 4002 C CA . LEU B 1 28 ? 10.734 -28.547 -26.109 1 98.25 28 LEU B CA 1
ATOM 4003 C C . LEU B 1 28 ? 9.945 -29.484 -27.016 1 98.25 28 LEU B C 1
ATOM 4005 O O . LEU B 1 28 ? 8.789 -29.797 -26.734 1 98.25 28 LEU B O 1
ATOM 4009 N N . ALA B 1 29 ? 10.578 -29.875 -28.047 1 97.44 29 ALA B N 1
ATOM 4010 C CA . ALA B 1 29 ? 9.938 -30.812 -28.969 1 97.44 29 ALA B CA 1
ATOM 4011 C C . ALA B 1 29 ? 9.617 -32.125 -28.266 1 97.44 29 ALA B C 1
ATOM 4013 O O . ALA B 1 29 ? 8.539 -32.688 -28.469 1 97.44 29 ALA B O 1
ATOM 4014 N N . GLN B 1 30 ? 10.539 -32.625 -27.5 1 98.38 30 GLN B N 1
ATOM 4015 C CA . GLN B 1 30 ? 10.32 -33.844 -26.734 1 98.38 30 GLN B CA 1
ATOM 4016 C C . GLN B 1 30 ? 9.172 -33.656 -25.734 1 98.38 30 GLN B C 1
ATOM 4018 O O . GLN B 1 30 ? 8.32 -34.531 -25.609 1 98.38 30 GLN B O 1
ATOM 4023 N N . TRP B 1 31 ? 9.234 -32.562 -25.062 1 98.69 31 TRP B N 1
ATOM 4024 C CA . TRP B 1 31 ? 8.203 -32.25 -24.078 1 98.69 31 TRP B CA 1
ATOM 4025 C C . TRP B 1 31 ? 6.824 -32.188 -24.719 1 98.69 31 TRP B C 1
ATOM 4027 O O . TRP B 1 31 ? 5.852 -32.688 -24.156 1 98.69 31 TRP B O 1
ATOM 4037 N N . GLN B 1 32 ? 6.656 -31.625 -25.891 1 98.25 32 GLN B N 1
ATOM 4038 C CA . GLN B 1 32 ? 5.387 -31.531 -26.609 1 98.25 32 GLN B CA 1
ATOM 4039 C C . GLN B 1 32 ? 4.809 -32.906 -26.906 1 98.25 32 GLN B C 1
ATOM 4041 O O . GLN B 1 32 ? 3.602 -33.062 -27.109 1 98.25 32 GLN B O 1
ATOM 4046 N N . ASP B 1 33 ? 5.648 -33.906 -26.953 1 98.5 33 ASP B N 1
ATOM 4047 C CA . ASP B 1 33 ? 5.207 -35.25 -27.281 1 98.5 33 ASP B CA 1
ATOM 4048 C C . ASP B 1 33 ? 4.586 -35.938 -26.062 1 98.5 33 ASP B C 1
ATOM 4050 O O . ASP B 1 33 ? 3.891 -36.938 -26.203 1 98.5 33 ASP B O 1
ATOM 4054 N N . LEU B 1 34 ? 4.848 -35.375 -24.938 1 98.75 34 LEU B N 1
ATOM 4055 C CA . LEU B 1 34 ? 4.457 -36.031 -23.703 1 98.75 34 LEU B CA 1
ATOM 4056 C C . LEU B 1 34 ? 2.982 -35.781 -23.391 1 98.75 34 LEU B C 1
ATOM 4058 O O . LEU B 1 34 ? 2.299 -36.688 -22.875 1 98.75 34 LEU B O 1
ATOM 4062 N N . LYS B 1 35 ? 2.469 -34.625 -23.547 1 98.75 35 LYS B N 1
ATOM 4063 C CA . LYS B 1 35 ? 1.079 -34.188 -23.656 1 98.75 35 LYS B CA 1
ATOM 4064 C C . LYS B 1 35 ? 0.412 -34.094 -22.297 1 98.75 35 LYS B C 1
ATOM 4066 O O . LYS B 1 35 ? -0.502 -33.281 -22.094 1 98.75 35 LYS B O 1
ATOM 4071 N N . PHE B 1 36 ? 0.77 -34.938 -21.312 1 98.88 36 PHE B N 1
ATOM 4072 C CA . PHE B 1 36 ? 0.02 -35.031 -20.062 1 98.88 36 PHE B CA 1
ATOM 4073 C C . PHE B 1 36 ? 0.962 -35.062 -18.859 1 98.88 36 PHE B C 1
ATOM 4075 O O . PHE B 1 36 ? 1.803 -35.969 -18.75 1 98.88 36 PHE B O 1
ATOM 4082 N N . GLY B 1 37 ? 0.87 -34.062 -17.984 1 98.88 37 GLY B N 1
ATOM 4083 C CA . GLY B 1 37 ? 1.749 -33.938 -16.828 1 98.88 37 GLY B CA 1
ATOM 4084 C C . GLY B 1 37 ? 1 -33.75 -15.523 1 98.88 37 GLY B C 1
ATOM 4085 O O . GLY B 1 37 ? -0.2 -33.469 -15.523 1 98.88 37 GLY B O 1
ATOM 4086 N N . LEU B 1 38 ? 1.703 -33.969 -14.414 1 98.94 38 LEU B N 1
ATOM 4087 C CA . LEU B 1 38 ? 1.205 -33.781 -13.055 1 98.94 38 LEU B CA 1
ATOM 4088 C C . LEU B 1 38 ? 1.77 -32.531 -12.43 1 98.94 38 LEU B C 1
ATOM 4090 O O . LEU B 1 38 ? 2.984 -32.312 -12.438 1 98.94 38 LEU B O 1
ATOM 4094 N N . PHE B 1 39 ? 0.909 -31.672 -11.984 1 98.81 39 PHE B N 1
ATOM 4095 C CA . PHE B 1 39 ? 1.252 -30.453 -11.25 1 98.81 39 PHE B CA 1
ATOM 4096 C C . PHE B 1 39 ? 0.911 -30.609 -9.766 1 98.81 39 PHE B C 1
ATOM 4098 O O . PHE B 1 39 ? -0.089 -31.234 -9.422 1 98.81 39 PHE B O 1
ATOM 4105 N N . MET B 1 40 ? 1.753 -30.156 -8.906 1 98.75 40 MET B N 1
ATOM 4106 C CA . MET B 1 40 ? 1.486 -30.312 -7.48 1 98.75 40 MET B CA 1
ATOM 4107 C C . MET B 1 40 ? 1.806 -29.031 -6.723 1 98.75 40 MET B C 1
ATOM 4109 O O . MET B 1 40 ? 2.967 -28.625 -6.641 1 98.75 40 MET B O 1
ATOM 4113 N N . HIS B 1 41 ? 0.82 -28.344 -6.234 1 98.56 41 HIS B N 1
ATOM 4114 C CA . HIS B 1 41 ? 0.979 -27.281 -5.262 1 98.56 41 HIS B CA 1
ATOM 4115 C C . HIS B 1 41 ? 0.87 -27.797 -3.834 1 98.56 41 HIS B C 1
ATOM 4117 O O . HIS B 1 41 ? -0.188 -28.281 -3.426 1 98.56 41 HIS B O 1
ATOM 4123 N N . TRP B 1 42 ? 1.947 -27.672 -3.107 1 98.56 42 TRP B N 1
ATOM 4124 C CA . TRP B 1 42 ? 1.986 -28.234 -1.762 1 98.56 42 TRP B CA 1
ATOM 4125 C C . TRP B 1 42 ? 2.857 -27.375 -0.843 1 98.56 42 TRP B C 1
ATOM 4127 O O . TRP B 1 42 ? 3.904 -26.875 -1.259 1 98.56 42 TRP B O 1
ATOM 4137 N N . GLY B 1 43 ? 2.475 -27.141 0.344 1 98.19 43 GLY B N 1
ATOM 4138 C CA . GLY B 1 43 ? 3.146 -26.391 1.389 1 98.19 43 GLY B CA 1
ATOM 4139 C C . GLY B 1 43 ? 2.363 -26.328 2.688 1 98.19 43 GLY B C 1
ATOM 4140 O O . GLY B 1 43 ? 1.384 -27.062 2.857 1 98.19 43 GLY B O 1
ATOM 4141 N N . THR B 1 44 ? 2.76 -25.484 3.598 1 98.38 44 THR B N 1
ATOM 4142 C CA . THR B 1 44 ? 2.174 -25.422 4.93 1 98.38 44 THR B CA 1
ATOM 4143 C C . THR B 1 44 ? 0.712 -24.984 4.859 1 98.38 44 THR B C 1
ATOM 4145 O O . THR B 1 44 ? -0.096 -25.375 5.707 1 98.38 44 THR B O 1
ATOM 4148 N N . TYR B 1 45 ? 0.32 -24.25 3.842 1 97.12 45 TYR B N 1
ATOM 4149 C CA . TYR B 1 45 ? -1.037 -23.75 3.674 1 97.12 45 TYR B CA 1
ATOM 4150 C C . TYR B 1 45 ? -2.037 -24.891 3.561 1 97.12 45 TYR B C 1
ATOM 4152 O O . TYR B 1 45 ? -3.24 -24.688 3.736 1 97.12 45 TYR B O 1
ATOM 4160 N N . SER B 1 46 ? -1.595 -26.094 3.191 1 97.69 46 SER B N 1
ATOM 4161 C CA . SER B 1 46 ? -2.488 -27.234 3.113 1 97.69 46 SER B CA 1
ATOM 4162 C C . SER B 1 46 ? -3.104 -27.562 4.473 1 97.69 46 SER B C 1
ATOM 4164 O O . SER B 1 46 ? -4.176 -28.156 4.551 1 97.69 46 SER B O 1
ATOM 4166 N N . GLU B 1 47 ? -2.387 -27.156 5.598 1 97.25 47 GLU B N 1
ATOM 4167 C CA . GLU B 1 47 ? -2.902 -27.375 6.945 1 97.25 47 GLU B CA 1
ATOM 4168 C C . GLU B 1 47 ? -4.211 -26.625 7.16 1 97.25 47 GLU B C 1
ATOM 4170 O O . GLU B 1 47 ? -5.117 -27.125 7.828 1 97.25 47 GLU B O 1
ATOM 4175 N N . TRP B 1 48 ? -4.281 -25.406 6.602 1 95.69 48 TRP B N 1
ATOM 4176 C CA . TRP B 1 48 ? -5.469 -24.578 6.77 1 95.69 48 TRP B CA 1
ATOM 4177 C C . TRP B 1 48 ? -6.453 -24.797 5.625 1 95.69 48 TRP B C 1
ATOM 4179 O O . TRP B 1 48 ? -7.621 -24.422 5.719 1 95.69 48 TRP B O 1
ATOM 4189 N N . GLY B 1 49 ? -5.996 -25.469 4.488 1 94.25 49 GLY B N 1
ATOM 4190 C CA . GLY B 1 49 ? -6.852 -25.625 3.322 1 94.25 49 GLY B CA 1
ATOM 4191 C C . GLY B 1 49 ? -7.219 -24.312 2.67 1 94.25 49 GLY B C 1
ATOM 4192 O O . GLY B 1 49 ? -8.367 -24.094 2.281 1 94.25 49 GLY B O 1
ATOM 4193 N N . VAL B 1 50 ? -6.309 -23.375 2.578 1 90.56 50 VAL B N 1
ATOM 4194 C CA . VAL B 1 50 ? -6.555 -22.062 2.01 1 90.56 50 VAL B CA 1
ATOM 4195 C C . VAL B 1 50 ? -5.906 -21.953 0.631 1 90.56 50 VAL B C 1
ATOM 4197 O O . VAL B 1 50 ? -5.301 -22.922 0.153 1 90.56 50 VAL B O 1
ATOM 4200 N N . VAL B 1 51 ? -6.082 -20.875 -0.113 1 88.38 51 VAL B N 1
ATOM 4201 C CA . VAL B 1 51 ? -5.664 -20.594 -1.483 1 88.38 51 VAL B CA 1
ATOM 4202 C C . VAL B 1 51 ? -4.172 -20.281 -1.519 1 88.38 51 VAL B C 1
ATOM 4204 O O . VAL B 1 51 ? -3.76 -19.219 -1.999 1 88.38 51 VAL B O 1
ATOM 4207 N N . GLU B 1 52 ? -3.381 -21.281 -1.099 1 92.5 52 GLU B N 1
ATOM 4208 C CA . GLU B 1 52 ? -1.924 -21.203 -1.035 1 92.5 52 GLU B CA 1
ATOM 4209 C C . GLU B 1 52 ? -1.468 -19.938 -0.313 1 92.5 52 GLU B C 1
ATOM 4211 O O . GLU B 1 52 ? -1.875 -19.672 0.822 1 92.5 52 GLU B O 1
ATOM 4216 N N . SER B 1 53 ? -0.588 -19.172 -0.95 1 94.5 53 SER B N 1
ATOM 4217 C CA . SER B 1 53 ? 0.026 -18 -0.317 1 94.5 53 SER B CA 1
ATOM 4218 C C . SER B 1 53 ? -0.885 -16.781 -0.399 1 94.5 53 SER B C 1
ATOM 4220 O O . SER B 1 53 ? -0.66 -15.789 0.291 1 94.5 53 SER B O 1
ATOM 4222 N N . TRP B 1 54 ? -1.933 -16.844 -1.105 1 95.75 54 TRP B N 1
ATOM 4223 C CA . TRP B 1 54 ? -2.623 -15.625 -1.535 1 95.75 54 TRP B CA 1
ATOM 4224 C C . TRP B 1 54 ? -3.383 -14.992 -0.375 1 95.75 54 TRP B C 1
ATOM 4226 O O . TRP B 1 54 ? -3.684 -13.797 -0.402 1 95.75 54 TRP B O 1
ATOM 4236 N N . SER B 1 55 ? -3.676 -15.758 0.646 1 94.5 55 SER B N 1
ATOM 4237 C CA . SER B 1 55 ? -4.371 -15.188 1.793 1 94.5 55 SER B CA 1
ATOM 4238 C C . SER B 1 55 ? -3.486 -14.188 2.533 1 94.5 55 SER B C 1
ATOM 4240 O O . SER B 1 55 ? -3.984 -13.352 3.291 1 94.5 55 SER B O 1
ATOM 4242 N N . ILE B 1 56 ? -2.182 -14.242 2.369 1 97 56 ILE B N 1
ATOM 4243 C CA . ILE B 1 56 ? -1.342 -13.281 3.078 1 97 56 ILE B CA 1
ATOM 4244 C C . ILE B 1 56 ? -1.031 -12.094 2.168 1 97 56 ILE B C 1
ATOM 4246 O O . ILE B 1 56 ? -0.318 -11.172 2.564 1 97 56 ILE B O 1
ATOM 4250 N N . CYS B 1 57 ? -1.491 -12.141 0.865 1 97.38 57 CYS B N 1
ATOM 4251 C CA . CYS B 1 57 ? -1.442 -10.969 -0.001 1 97.38 57 CYS B CA 1
ATOM 4252 C C . CYS B 1 57 ? -2.402 -9.891 0.487 1 97.38 57 CYS B C 1
ATOM 4254 O O . CYS B 1 57 ? -3.586 -10.156 0.701 1 97.38 57 CYS B O 1
ATOM 4256 N N . PRO B 1 58 ? -1.935 -8.688 0.623 1 96.44 58 PRO B N 1
ATOM 4257 C CA . PRO B 1 58 ? -2.775 -7.648 1.229 1 96.44 58 PRO B CA 1
ATOM 4258 C C . PRO B 1 58 ? -3.793 -7.066 0.25 1 96.44 58 PRO B C 1
ATOM 4260 O O . PRO B 1 58 ? -4.602 -6.215 0.629 1 96.44 58 PRO B O 1
ATOM 4263 N N . GLU B 1 59 ? -3.801 -7.406 -1.001 1 96.25 59 GLU B N 1
ATOM 4264 C CA . GLU B 1 59 ? -4.762 -6.895 -1.973 1 96.25 59 GLU B CA 1
ATOM 4265 C C . GLU B 1 59 ? -6.195 -7.227 -1.563 1 96.25 59 GLU B C 1
ATOM 4267 O O . GLU B 1 59 ? -6.43 -8.219 -0.867 1 96.25 59 GLU B O 1
ATOM 4272 N N . ASP B 1 60 ? -7.121 -6.398 -1.919 1 95.38 60 ASP B N 1
ATOM 4273 C CA . ASP B 1 60 ? -8.531 -6.578 -1.594 1 95.38 60 ASP B CA 1
ATOM 4274 C C . ASP B 1 60 ? -9.273 -7.273 -2.734 1 95.38 60 ASP B C 1
ATOM 4276 O O . ASP B 1 60 ? -10.039 -6.641 -3.459 1 95.38 60 ASP B O 1
ATOM 4280 N N . GLU B 1 61 ? -9.016 -8.57 -2.881 1 93.81 61 GLU B N 1
ATOM 4281 C CA . GLU B 1 61 ? -9.625 -9.422 -3.895 1 93.81 61 GLU B CA 1
ATOM 4282 C C . GLU B 1 61 ? -10.359 -10.594 -3.256 1 93.81 61 GLU B C 1
ATOM 4284 O O . GLU B 1 61 ? -10.086 -10.961 -2.111 1 93.81 61 GLU B O 1
ATOM 4289 N N . GLY B 1 62 ? -11.281 -11.148 -3.961 1 91.12 62 GLY B N 1
ATOM 4290 C CA . GLY B 1 62 ? -12.023 -12.289 -3.457 1 91.12 62 GLY B CA 1
ATOM 4291 C C . GLY B 1 62 ? -11.133 -13.461 -3.084 1 91.12 62 GLY B C 1
ATOM 4292 O O . GLY B 1 62 ? -11.375 -14.133 -2.08 1 91.12 62 GLY B O 1
ATOM 4293 N N . TRP B 1 63 ? -10.094 -13.727 -3.793 1 89.12 63 TRP B N 1
ATOM 4294 C CA . TRP B 1 63 ? -9.242 -14.891 -3.607 1 89.12 63 TRP B CA 1
ATOM 4295 C C . TRP B 1 63 ? -8.148 -14.609 -2.58 1 89.12 63 TRP B C 1
ATOM 4297 O O . TRP B 1 63 ? -7.336 -15.484 -2.275 1 89.12 63 TRP B O 1
ATOM 4307 N N . THR B 1 64 ? -8.078 -13.359 -2.068 1 94.25 64 THR B N 1
ATOM 4308 C CA . THR B 1 64 ? -7.098 -13.031 -1.037 1 94.25 64 THR B CA 1
ATOM 4309 C C . THR B 1 64 ? -7.773 -12.898 0.325 1 94.25 64 THR B C 1
ATOM 4311 O O . THR B 1 64 ? -7.156 -12.438 1.286 1 94.25 64 THR B O 1
ATOM 4314 N N . GLN B 1 65 ? -8.992 -13.211 0.47 1 93.5 65 GLN B N 1
ATOM 4315 C CA . GLN B 1 65 ? -9.734 -13.023 1.716 1 93.5 65 GLN B CA 1
ATOM 4316 C C . GLN B 1 65 ? -9.18 -13.922 2.82 1 93.5 65 GLN B C 1
ATOM 4318 O O . GLN B 1 65 ? -8.883 -15.094 2.584 1 93.5 65 GLN B O 1
ATOM 4323 N N . ARG B 1 66 ? -8.953 -13.375 3.922 1 93.31 66 ARG B N 1
ATOM 4324 C CA . ARG B 1 66 ? -8.5 -14.094 5.105 1 93.31 66 ARG B CA 1
ATOM 4325 C C . ARG B 1 66 ? -9.68 -14.539 5.961 1 93.31 66 ARG B C 1
ATOM 4327 O O . ARG B 1 66 ? -10.594 -13.758 6.223 1 93.31 66 ARG B O 1
ATOM 4334 N N . LYS B 1 67 ? -9.609 -15.758 6.309 1 85.31 67 LYS B N 1
ATOM 4335 C CA . LYS B 1 67 ? -10.664 -16.359 7.121 1 85.31 67 LYS B CA 1
ATOM 4336 C C . LYS B 1 67 ? -10.078 -17.062 8.344 1 85.31 67 LYS B C 1
ATOM 4338 O O . LYS B 1 67 ? -8.859 -17.172 8.477 1 85.31 67 LYS B O 1
ATOM 4343 N N . GLY B 1 68 ? -10.977 -17.484 9.242 1 91.19 68 GLY B N 1
ATOM 4344 C CA . GLY B 1 68 ? -10.547 -18.25 10.406 1 91.19 68 GLY B CA 1
ATOM 4345 C C . GLY B 1 68 ? -10.266 -17.391 11.617 1 91.19 68 GLY B C 1
ATOM 4346 O O . GLY B 1 68 ? -10.547 -16.188 11.609 1 91.19 68 GLY B O 1
ATOM 4347 N N . PRO B 1 69 ? -9.688 -17.969 12.609 1 94.06 69 PRO B N 1
ATOM 4348 C CA . PRO B 1 69 ? -9.594 -17.297 13.906 1 94.06 69 PRO B CA 1
ATOM 4349 C C . PRO B 1 69 ? -8.555 -16.188 13.914 1 94.06 69 PRO B C 1
ATOM 4351 O O . PRO B 1 69 ? -8.594 -15.312 14.789 1 94.06 69 PRO B O 1
ATOM 4354 N N . TYR B 1 70 ? -7.695 -16.156 12.953 1 95.69 70 TYR B N 1
ATOM 4355 C CA . TYR B 1 70 ? -6.641 -15.156 12.945 1 95.69 70 TYR B CA 1
ATOM 4356 C C . TYR B 1 70 ? -6.918 -14.07 11.906 1 95.69 70 TYR B C 1
ATOM 4358 O O . TYR B 1 70 ? -6.051 -13.242 11.625 1 95.69 70 TYR B O 1
ATOM 4366 N N . GLY B 1 71 ? -8.062 -14.109 11.273 1 95.94 71 GLY B N 1
ATOM 4367 C CA . GLY B 1 71 ? -8.336 -13.312 10.094 1 95.94 71 GLY B CA 1
ATOM 4368 C C . GLY B 1 71 ? -8.672 -11.867 10.414 1 95.94 71 GLY B C 1
ATOM 4369 O O . GLY B 1 71 ? -8.82 -11.047 9.508 1 95.94 71 GLY B O 1
ATOM 4370 N N . ALA B 1 72 ? -8.711 -11.438 11.703 1 95.56 72 ALA B N 1
ATOM 4371 C CA . ALA B 1 72 ? -9.211 -10.125 12.094 1 95.56 72 ALA B CA 1
ATOM 4372 C C . ALA B 1 72 ? -8.188 -9.031 11.781 1 95.56 72 ALA B C 1
ATOM 4374 O O . ALA B 1 72 ? -8.555 -7.914 11.422 1 95.56 72 ALA B O 1
ATOM 4375 N N . THR B 1 73 ? -6.883 -9.305 11.938 1 96.88 73 THR B N 1
ATOM 4376 C CA . THR B 1 73 ? -5.816 -8.344 11.664 1 96.88 73 THR B CA 1
ATOM 4377 C C . THR B 1 73 ? -4.812 -8.922 10.672 1 96.88 73 THR B C 1
ATOM 4379 O O . THR B 1 73 ? -4.551 -10.125 10.68 1 96.88 73 THR B O 1
ATOM 4382 N N . TYR B 1 74 ? -4.277 -8.133 9.836 1 97.56 74 TYR B N 1
ATOM 4383 C CA . TYR B 1 74 ? -3.309 -8.586 8.844 1 97.56 74 TYR B CA 1
ATOM 4384 C C . TYR B 1 74 ? -2.084 -9.195 9.516 1 97.56 74 TYR B C 1
ATOM 4386 O O . TYR B 1 74 ? -1.669 -10.305 9.18 1 97.56 74 TYR B O 1
ATOM 4394 N N . GLU B 1 75 ? -1.515 -8.477 10.484 1 95.38 75 GLU B N 1
ATOM 4395 C CA . GLU B 1 75 ? -0.296 -8.922 11.156 1 95.38 75 GLU B CA 1
ATOM 4396 C C . GLU B 1 75 ? -0.52 -10.234 11.906 1 95.38 75 GLU B C 1
ATOM 4398 O O . GLU B 1 75 ? 0.333 -11.117 11.875 1 95.38 75 GLU B O 1
ATOM 4403 N N . GLY B 1 76 ? -1.618 -10.266 12.602 1 96.62 76 GLY B N 1
ATOM 4404 C CA . GLY B 1 76 ? -1.938 -11.492 13.312 1 96.62 76 GLY B CA 1
ATOM 4405 C C . GLY B 1 76 ? -2.084 -12.688 12.398 1 96.62 76 GLY B C 1
ATOM 4406 O O . GLY B 1 76 ? -1.604 -13.781 12.711 1 96.62 76 GLY B O 1
ATOM 4407 N N . TYR B 1 77 ? -2.732 -12.516 11.258 1 97.75 77 TYR B N 1
ATOM 4408 C CA . TYR B 1 77 ? -2.93 -13.594 10.289 1 97.75 77 TYR B CA 1
ATOM 4409 C C . TYR B 1 77 ? -1.6 -14.047 9.703 1 97.75 77 TYR B C 1
ATOM 4411 O O . TYR B 1 77 ? -1.314 -15.242 9.648 1 97.75 77 TYR B O 1
ATOM 4419 N N . LYS B 1 78 ? -0.787 -13.062 9.25 1 97.56 78 LYS B N 1
ATOM 4420 C CA . LYS B 1 78 ? 0.499 -13.391 8.641 1 97.56 78 LYS B CA 1
ATOM 4421 C C . LYS B 1 78 ? 1.388 -14.156 9.609 1 97.56 78 LYS B C 1
ATOM 4423 O O . LYS B 1 78 ? 2.008 -15.156 9.234 1 97.56 78 LYS B O 1
ATOM 4428 N N . LYS B 1 79 ? 1.43 -13.68 10.875 1 97.31 79 LYS B N 1
ATOM 4429 C CA . LYS B 1 79 ? 2.23 -14.352 11.891 1 97.31 79 LYS B CA 1
ATOM 4430 C C . LYS B 1 79 ? 1.76 -15.789 12.102 1 97.31 79 LYS B C 1
ATOM 4432 O O . LYS B 1 79 ? 2.574 -16.719 12.164 1 97.31 79 LYS B O 1
ATOM 4437 N N . ALA B 1 80 ? 0.484 -15.953 12.211 1 98.12 80 ALA B N 1
ATOM 4438 C CA . ALA B 1 80 ? -0.085 -17.281 12.383 1 98.12 80 ALA B CA 1
ATOM 4439 C C . ALA B 1 80 ? 0.207 -18.172 11.18 1 98.12 80 ALA B C 1
ATOM 4441 O O . ALA B 1 80 ? 0.547 -19.344 11.328 1 98.12 80 ALA B O 1
ATOM 4442 N N . TYR B 1 81 ? 0.061 -17.625 9.992 1 98.19 81 TYR B N 1
ATOM 4443 C CA . TYR B 1 81 ? 0.344 -18.344 8.758 1 98.19 81 TYR B CA 1
ATOM 4444 C C . TYR B 1 81 ? 1.789 -18.828 8.727 1 98.19 81 TYR B C 1
ATOM 4446 O O . TYR B 1 81 ? 2.051 -20.016 8.461 1 98.19 81 TYR B O 1
ATOM 4454 N N . GLU B 1 82 ? 2.723 -17.969 9.016 1 98.31 82 GLU B N 1
ATOM 4455 C CA . GLU B 1 82 ? 4.137 -18.312 8.977 1 98.31 82 GLU B CA 1
ATOM 4456 C C . GLU B 1 82 ? 4.473 -19.344 10.047 1 98.31 82 GLU B C 1
ATOM 4458 O O . GLU B 1 82 ? 5.383 -20.156 9.875 1 98.31 82 GLU B O 1
ATOM 4463 N N . ASN B 1 83 ? 3.719 -19.344 11.094 1 98.44 83 ASN B N 1
ATOM 4464 C CA . ASN B 1 83 ? 3.945 -20.281 12.195 1 98.44 83 ASN B CA 1
ATOM 4465 C C . ASN B 1 83 ? 3.479 -21.688 11.828 1 98.44 83 ASN B C 1
ATOM 4467 O O . ASN B 1 83 ? 3.762 -22.641 12.555 1 98.44 83 ASN B O 1
ATOM 4471 N N . LEU B 1 84 ? 2.764 -21.844 10.773 1 98.5 84 LEU B N 1
ATOM 4472 C CA . LEU B 1 84 ? 2.381 -23.172 10.312 1 98.5 84 LEU B CA 1
ATOM 4473 C C . LEU B 1 84 ? 3.607 -24.062 10.141 1 98.5 84 LEU B C 1
ATOM 4475 O O . LEU B 1 84 ? 3.514 -25.281 10.266 1 98.5 84 LEU B O 1
ATOM 4479 N N . GLN B 1 85 ? 4.773 -23.438 9.836 1 98.75 85 GLN B N 1
ATOM 4480 C CA . GLN B 1 85 ? 6.031 -24.188 9.766 1 98.75 85 GLN B CA 1
ATOM 4481 C C . GLN B 1 85 ? 6.195 -25.109 10.969 1 98.75 85 GLN B C 1
ATOM 4483 O O . GLN B 1 85 ? 6.664 -26.234 10.828 1 98.75 85 GLN B O 1
ATOM 4488 N N . THR B 1 86 ? 5.773 -24.688 12.133 1 98.81 86 THR B N 1
ATOM 4489 C CA . THR B 1 86 ? 6.098 -25.359 13.391 1 98.81 86 THR B CA 1
ATOM 4490 C C . THR B 1 86 ? 5.176 -26.547 13.617 1 98.81 86 THR B C 1
ATOM 4492 O O . THR B 1 86 ? 5.391 -27.344 14.539 1 98.81 86 THR B O 1
ATOM 4495 N N . THR B 1 87 ? 4.188 -26.719 12.789 1 98.75 87 THR B N 1
ATOM 4496 C CA . THR B 1 87 ? 3.264 -27.844 12.969 1 98.75 87 THR B CA 1
ATOM 4497 C C . THR B 1 87 ? 3.225 -28.719 11.727 1 98.75 87 THR B C 1
ATOM 4499 O O . THR B 1 87 ? 2.643 -29.797 11.742 1 98.75 87 THR B O 1
ATOM 4502 N N . PHE B 1 88 ? 3.799 -28.312 10.672 1 98.75 88 PHE B N 1
ATOM 4503 C CA . PHE B 1 88 ? 3.748 -29.031 9.398 1 98.75 88 PHE B CA 1
ATOM 4504 C C . PHE B 1 88 ? 4.484 -30.359 9.5 1 98.75 88 PHE B C 1
ATOM 4506 O O . PHE B 1 88 ? 5.703 -30.391 9.672 1 98.75 88 PHE B O 1
ATOM 4513 N N . ASN B 1 89 ? 3.777 -31.453 9.406 1 98.75 89 ASN B N 1
ATOM 4514 C CA . ASN B 1 89 ? 4.316 -32.812 9.609 1 98.75 89 ASN B CA 1
ATOM 4515 C C . ASN B 1 89 ? 3.604 -33.844 8.727 1 98.75 89 ASN B C 1
ATOM 4517 O O . ASN B 1 89 ? 2.826 -34.656 9.227 1 98.75 89 ASN B O 1
ATOM 4521 N N . PRO B 1 90 ? 3.959 -33.875 7.445 1 98.56 90 PRO B N 1
ATOM 4522 C CA . PRO B 1 90 ? 3.289 -34.781 6.52 1 98.56 90 PRO B CA 1
ATOM 4523 C C . PRO B 1 90 ? 3.803 -36.219 6.641 1 98.56 90 PRO B C 1
ATOM 4525 O O . PRO B 1 90 ? 4.516 -36.719 5.754 1 98.56 90 PRO B O 1
ATOM 4528 N N . VAL B 1 91 ? 3.33 -36.969 7.5 1 97.56 91 VAL B N 1
ATOM 4529 C CA . VAL B 1 91 ? 3.881 -38.25 7.898 1 97.56 91 VAL B CA 1
ATOM 4530 C C . VAL B 1 91 ? 3.49 -39.312 6.879 1 97.56 91 VAL B C 1
ATOM 4532 O O . VAL B 1 91 ? 4.121 -40.375 6.805 1 97.56 91 VAL B O 1
ATOM 4535 N N . LYS B 1 92 ? 2.482 -39.094 6.094 1 98.25 92 LYS B N 1
ATOM 4536 C CA . LYS B 1 92 ? 2.064 -40.094 5.105 1 98.25 92 LYS B CA 1
ATOM 4537 C C . LYS B 1 92 ? 2.766 -39.875 3.768 1 98.25 92 LYS B C 1
ATOM 4539 O O . LYS B 1 92 ? 2.463 -40.531 2.779 1 98.25 92 LYS B O 1
ATOM 4544 N N . PHE B 1 93 ? 3.707 -38.938 3.797 1 98.5 93 PHE B N 1
ATOM 4545 C CA . PHE B 1 93 ? 4.449 -38.625 2.584 1 98.5 93 PHE B CA 1
ATOM 4546 C C . PHE B 1 93 ? 5.125 -39.875 2.014 1 98.5 93 PHE B C 1
ATOM 4548 O O . PHE B 1 93 ? 5.961 -40.469 2.676 1 98.5 93 PHE B O 1
ATOM 4555 N N . ASP B 1 94 ? 4.707 -40.188 0.798 1 98.25 94 ASP B N 1
ATOM 4556 C CA . ASP B 1 94 ? 5.234 -41.312 0.038 1 98.25 94 ASP B CA 1
ATOM 4557 C C . ASP B 1 94 ? 5.145 -41.062 -1.464 1 98.25 94 ASP B C 1
ATOM 4559 O O . ASP B 1 94 ? 4.195 -41.5 -2.119 1 98.25 94 ASP B O 1
ATOM 4563 N N . PRO B 1 95 ? 6.16 -40.438 -2.023 1 98.12 95 PRO B N 1
ATOM 4564 C CA . PRO B 1 95 ? 6.074 -40.062 -3.434 1 98.12 95 PRO B CA 1
ATOM 4565 C C . PRO B 1 95 ? 5.988 -41.25 -4.375 1 98.12 95 PRO B C 1
ATOM 4567 O O . PRO B 1 95 ? 5.535 -41.125 -5.512 1 98.12 95 PRO B O 1
ATOM 4570 N N . ASP B 1 96 ? 6.402 -42.406 -3.984 1 98.5 96 ASP B N 1
ATOM 4571 C CA . ASP B 1 96 ? 6.285 -43.594 -4.84 1 98.5 96 ASP B CA 1
ATOM 4572 C C . ASP B 1 96 ? 4.82 -43.938 -5.105 1 98.5 96 ASP B C 1
ATOM 4574 O O . ASP B 1 96 ? 4.48 -44.438 -6.184 1 98.5 96 ASP B O 1
ATOM 4578 N N . LYS B 1 97 ? 4.016 -43.688 -4.121 1 98.31 97 LYS B N 1
ATOM 4579 C CA . LYS B 1 97 ? 2.578 -43.875 -4.297 1 98.31 97 LYS B CA 1
ATOM 4580 C C . LYS B 1 97 ? 2.035 -42.938 -5.363 1 98.31 97 LYS B C 1
ATOM 4582 O O . LYS B 1 97 ? 1.218 -43.312 -6.195 1 98.31 97 LYS B O 1
ATOM 4587 N N . TRP B 1 98 ? 2.5 -41.688 -5.352 1 98.69 98 TRP B N 1
ATOM 4588 C CA . TRP B 1 98 ? 2.092 -40.688 -6.34 1 98.69 98 TRP B CA 1
ATOM 4589 C C . TRP B 1 98 ? 2.521 -41.125 -7.742 1 98.69 98 TRP B C 1
ATOM 4591 O O . TRP B 1 98 ? 1.741 -41.031 -8.695 1 98.69 98 TRP B O 1
ATOM 4601 N N . VAL B 1 99 ? 3.758 -41.562 -7.887 1 98.44 99 VAL B N 1
ATOM 4602 C CA . VAL B 1 99 ? 4.332 -41.906 -9.18 1 98.44 99 VAL B CA 1
ATOM 4603 C C . VAL B 1 99 ? 3.549 -43.062 -9.789 1 98.44 99 VAL B C 1
ATOM 4605 O O . VAL B 1 99 ? 3.268 -43.094 -10.992 1 98.44 99 VAL B O 1
ATOM 4608 N N . LYS B 1 100 ? 3.256 -44.031 -8.945 1 98.69 100 LYS B N 1
ATOM 4609 C CA . LYS B 1 100 ? 2.508 -45.188 -9.438 1 98.69 100 LYS B CA 1
ATOM 4610 C C . LYS B 1 100 ? 1.169 -44.781 -10.031 1 98.69 100 LYS B C 1
ATOM 4612 O O . LYS B 1 100 ? 0.798 -45.219 -11.117 1 98.69 100 LYS B O 1
ATOM 4617 N N . ALA B 1 101 ? 0.494 -43.969 -9.32 1 98.88 101 ALA B N 1
ATOM 4618 C CA . ALA B 1 101 ? -0.809 -43.5 -9.781 1 98.88 101 ALA B CA 1
ATOM 4619 C C . ALA B 1 101 ? -0.67 -42.656 -11.039 1 98.88 101 ALA B C 1
ATOM 4621 O O . ALA B 1 101 ? -1.435 -42.812 -11.992 1 98.88 101 ALA B O 1
ATOM 4622 N N . ALA B 1 102 ? 0.274 -41.719 -11.031 1 98.94 102 ALA B N 1
ATOM 4623 C CA . ALA B 1 102 ? 0.49 -40.812 -12.172 1 98.94 102 ALA B CA 1
ATOM 4624 C C . ALA B 1 102 ? 0.885 -41.625 -13.414 1 98.94 102 ALA B C 1
ATOM 4626 O O . ALA B 1 102 ? 0.384 -41.344 -14.516 1 98.94 102 ALA B O 1
ATOM 4627 N N . LYS B 1 103 ? 1.79 -42.531 -13.258 1 98.81 103 LYS B N 1
ATOM 4628 C CA . LYS B 1 103 ? 2.225 -43.375 -14.359 1 98.81 103 LYS B CA 1
ATOM 4629 C C . LYS B 1 103 ? 1.056 -44.188 -14.93 1 98.81 103 LYS B C 1
ATOM 4631 O O . LYS B 1 103 ? 0.9 -44.281 -16.141 1 98.81 103 LYS B O 1
ATOM 4636 N N . TYR B 1 104 ? 0.285 -44.75 -14.039 1 98.75 104 TYR B N 1
ATOM 4637 C CA . TYR B 1 104 ? -0.882 -45.5 -14.5 1 98.75 104 TYR B CA 1
ATOM 4638 C C . TYR B 1 104 ? -1.826 -44.594 -15.297 1 98.75 104 TYR B C 1
ATOM 4640 O O . TYR B 1 104 ? -2.389 -45.031 -16.312 1 98.75 104 TYR B O 1
ATOM 4648 N N . ALA B 1 105 ? -2 -43.406 -14.867 1 98.88 105 ALA B N 1
ATOM 4649 C CA . ALA B 1 105 ? -2.9 -42.469 -15.516 1 98.88 105 ALA B CA 1
ATOM 4650 C C . ALA B 1 105 ? -2.371 -42.062 -16.891 1 98.88 105 ALA B C 1
ATOM 4652 O O . ALA B 1 105 ? -3.104 -41.469 -17.703 1 98.88 105 ALA B O 1
ATOM 4653 N N . GLY B 1 106 ? -1.078 -42.344 -17.141 1 98.69 106 GLY B N 1
ATOM 4654 C CA . GLY B 1 106 ? -0.481 -42.031 -18.438 1 98.69 106 GLY B CA 1
ATOM 4655 C C . GLY B 1 106 ? 0.279 -40.719 -18.422 1 98.69 106 GLY B C 1
ATOM 4656 O O . GLY B 1 106 ? 0.654 -40.188 -19.484 1 98.69 106 GLY B O 1
ATOM 4657 N N . MET B 1 107 ? 0.507 -40.062 -17.266 1 98.88 107 MET B N 1
ATOM 4658 C CA . MET B 1 107 ? 1.304 -38.844 -17.172 1 98.88 107 MET B CA 1
ATOM 4659 C C . MET B 1 107 ? 2.775 -39.125 -17.453 1 98.88 107 MET B C 1
ATOM 4661 O O . MET B 1 107 ? 3.268 -40.219 -17.141 1 98.88 107 MET B O 1
ATOM 4665 N N . LYS B 1 108 ? 3.426 -38.156 -18.062 1 98.88 108 LYS B N 1
ATOM 4666 C CA . LYS B 1 108 ? 4.789 -38.406 -18.516 1 98.88 108 LYS B CA 1
ATOM 4667 C C . LYS B 1 108 ? 5.762 -37.375 -17.969 1 98.88 108 LYS B C 1
ATOM 4669 O O . LYS B 1 108 ? 6.977 -37.531 -18.109 1 98.88 108 LYS B O 1
ATOM 4674 N N . TYR B 1 109 ? 5.332 -36.344 -17.328 1 98.88 109 TYR B N 1
ATOM 4675 C CA . TYR B 1 109 ? 6.176 -35.344 -16.641 1 98.88 109 TYR B CA 1
ATOM 4676 C C . TYR B 1 109 ? 5.465 -34.781 -15.43 1 98.88 109 TYR B 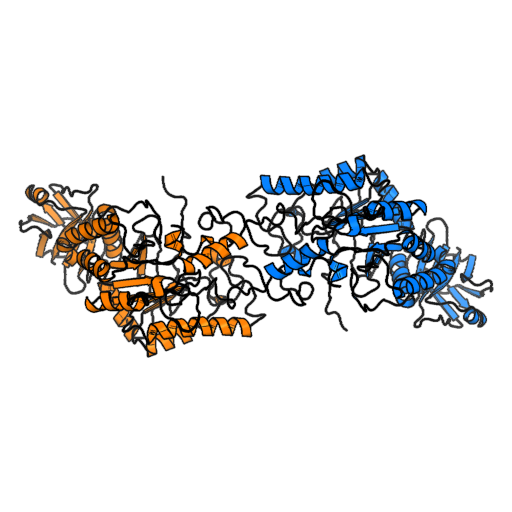C 1
ATOM 4678 O O . TYR B 1 109 ? 4.266 -35 -15.234 1 98.88 109 TYR B O 1
ATOM 4686 N N . MET B 1 110 ? 6.223 -34.188 -14.602 1 98.81 110 MET B N 1
ATOM 4687 C CA . MET B 1 110 ? 5.652 -33.594 -13.391 1 98.81 110 MET B CA 1
ATOM 4688 C C . MET B 1 110 ? 6.336 -32.281 -13.062 1 98.81 110 MET B C 1
ATOM 4690 O O . MET B 1 110 ? 7.496 -32.062 -13.422 1 98.81 110 MET B O 1
ATOM 4694 N N . ILE B 1 111 ? 5.609 -31.359 -12.555 1 98.88 111 ILE B N 1
ATOM 4695 C CA . ILE B 1 111 ? 6.098 -30.094 -12.008 1 98.88 111 ILE B CA 1
ATOM 4696 C C . ILE B 1 111 ? 5.684 -29.969 -10.547 1 98.88 111 ILE B C 1
ATOM 4698 O O . ILE B 1 111 ? 4.5 -30.078 -10.219 1 98.88 111 ILE B O 1
ATOM 4702 N N . PHE B 1 112 ? 6.637 -29.766 -9.68 1 98.88 112 PHE B N 1
ATOM 4703 C CA . PHE B 1 112 ? 6.391 -29.656 -8.25 1 98.88 112 PHE B CA 1
ATOM 4704 C C . PHE B 1 112 ? 6.73 -28.266 -7.742 1 98.88 112 PHE B C 1
ATOM 4706 O O . PHE B 1 112 ? 7.762 -27.703 -8.109 1 98.88 112 PHE B O 1
ATOM 4713 N N . THR B 1 113 ? 5.875 -27.75 -6.914 1 98.62 113 THR B N 1
ATOM 4714 C CA . THR B 1 113 ? 6.094 -26.422 -6.332 1 98.62 113 THR B CA 1
ATOM 4715 C C . THR B 1 113 ? 7.176 -26.484 -5.258 1 98.62 113 THR B C 1
ATOM 4717 O O . THR B 1 113 ? 6.883 -26.766 -4.094 1 98.62 113 THR B O 1
ATOM 4720 N N . THR B 1 114 ? 8.328 -26.094 -5.598 1 98.88 114 THR B N 1
ATOM 4721 C CA . THR B 1 114 ? 9.438 -26.109 -4.652 1 98.88 114 THR B CA 1
ATOM 4722 C C . THR B 1 114 ? 9.328 -24.938 -3.668 1 98.88 114 THR B C 1
ATOM 4724 O O . THR B 1 114 ? 9.828 -25.016 -2.545 1 98.88 114 THR B O 1
ATOM 4727 N N . LYS B 1 115 ? 8.719 -23.906 -4.125 1 98.75 115 LYS B N 1
ATOM 4728 C CA . LYS B 1 115 ? 8.477 -22.719 -3.318 1 98.75 115 LYS B CA 1
ATOM 4729 C C . LYS B 1 115 ? 7.348 -21.875 -3.916 1 98.75 115 LYS B C 1
ATOM 4731 O O . LYS B 1 115 ? 7.371 -21.562 -5.105 1 98.75 115 LYS B O 1
ATOM 4736 N N . HIS B 1 116 ? 6.34 -21.625 -3.137 1 98.62 116 HIS B N 1
ATOM 4737 C CA . HIS B 1 116 ? 5.289 -20.688 -3.555 1 98.62 116 HIS B CA 1
ATOM 4738 C C . HIS B 1 116 ? 5.578 -19.281 -3.074 1 98.62 116 HIS B C 1
ATOM 4740 O O . HIS B 1 116 ? 6.688 -18.984 -2.619 1 98.62 116 HIS B O 1
ATOM 4746 N N . HIS B 1 117 ? 4.656 -18.328 -3.162 1 98.56 117 HIS B N 1
ATOM 4747 C CA . HIS B 1 117 ? 4.91 -16.906 -2.945 1 98.56 117 HIS B CA 1
ATOM 4748 C C . HIS B 1 117 ? 5.184 -16.609 -1.473 1 98.56 117 HIS B C 1
ATOM 4750 O O . HIS B 1 117 ? 5.848 -15.625 -1.143 1 98.56 117 HIS B O 1
ATOM 4756 N N . ASP B 1 118 ? 4.66 -17.484 -0.526 1 98.56 118 ASP B N 1
ATOM 4757 C CA . ASP B 1 118 ? 4.855 -17.281 0.907 1 98.56 118 ASP B CA 1
ATOM 4758 C C . ASP B 1 118 ? 6.328 -17.438 1.288 1 98.56 118 ASP B C 1
ATOM 4760 O O . ASP B 1 118 ? 6.742 -17.031 2.373 1 98.56 118 ASP B O 1
ATOM 4764 N N . GLY B 1 119 ? 7.109 -18.172 0.436 1 98.81 119 GLY B N 1
ATOM 4765 C CA . GLY B 1 119 ? 8.547 -18.281 0.654 1 98.81 119 GLY B CA 1
ATOM 4766 C C . GLY B 1 119 ? 8.945 -19.562 1.356 1 98.81 119 GLY B C 1
ATOM 4767 O O . GLY B 1 119 ? 10.133 -19.844 1.519 1 98.81 119 GLY B O 1
ATOM 4768 N N . PHE B 1 120 ? 7.984 -20.344 1.799 1 98.88 120 PHE B N 1
ATOM 4769 C CA . PHE B 1 120 ? 8.336 -21.594 2.453 1 98.88 120 PHE B CA 1
ATOM 4770 C C . PHE B 1 120 ? 8.945 -22.578 1.457 1 98.88 120 PHE B C 1
ATOM 4772 O O . PHE B 1 120 ? 8.297 -22.953 0.479 1 98.88 120 PHE B O 1
ATOM 4779 N N . SER B 1 121 ? 10.125 -23.016 1.705 1 98.94 121 SER B N 1
ATOM 4780 C CA . SER B 1 121 ? 10.844 -23.859 0.766 1 98.94 121 SER B CA 1
ATOM 4781 C C . SER B 1 121 ? 10.609 -25.344 1.068 1 98.94 121 SER B C 1
ATOM 4783 O O . SER B 1 121 ? 10.883 -25.797 2.176 1 98.94 121 SER B O 1
ATOM 4785 N N . MET B 1 122 ? 10.18 -26.016 0.093 1 98.94 122 MET B N 1
ATOM 4786 C CA . MET B 1 122 ? 9.922 -27.453 0.216 1 98.94 122 MET B CA 1
ATOM 4787 C C . MET B 1 122 ? 11.164 -28.25 -0.136 1 98.94 122 MET B C 1
ATOM 4789 O O . MET B 1 122 ? 11.062 -29.406 -0.565 1 98.94 122 MET B O 1
ATOM 4793 N N . PHE B 1 123 ? 12.328 -27.672 -0.077 1 98.88 123 PHE B N 1
ATOM 4794 C CA . PHE B 1 123 ? 13.633 -28.297 -0.295 1 98.88 123 PHE B CA 1
ATOM 4795 C C . PHE B 1 123 ? 14.664 -27.75 0.679 1 98.88 123 PHE B C 1
ATOM 4797 O O . PHE B 1 123 ? 14.359 -26.875 1.491 1 98.88 123 PHE B O 1
ATOM 4804 N N . ASP B 1 124 ? 15.859 -28.281 0.673 1 98.75 124 ASP B N 1
ATOM 4805 C CA . ASP B 1 124 ? 16.844 -27.969 1.697 1 98.75 124 ASP B CA 1
ATOM 4806 C C . ASP B 1 124 ? 17.75 -26.828 1.253 1 98.75 124 ASP B C 1
ATOM 4808 O O . ASP B 1 124 ? 18.984 -26.969 1.223 1 98.75 124 ASP B O 1
ATOM 4812 N N . THR B 1 125 ? 17.203 -25.734 0.989 1 98.88 125 THR B N 1
ATOM 4813 C CA . THR B 1 125 ? 17.969 -24.547 0.604 1 98.88 125 THR B CA 1
ATOM 4814 C C . THR B 1 125 ? 18.859 -24.094 1.752 1 98.88 125 THR B C 1
ATOM 4816 O O . THR B 1 125 ? 18.5 -24.234 2.922 1 98.88 125 THR B O 1
ATOM 4819 N N . LYS B 1 126 ? 19.969 -23.484 1.433 1 98.56 126 LYS B N 1
ATOM 4820 C CA . LYS B 1 126 ? 20.891 -22.906 2.412 1 98.56 126 LYS B CA 1
ATOM 4821 C C . LYS B 1 126 ? 20.625 -21.422 2.6 1 98.56 126 LYS B C 1
ATOM 4823 O O . LYS B 1 126 ? 21.281 -20.766 3.414 1 98.56 126 LYS B O 1
ATOM 4828 N N . GLN B 1 127 ? 19.594 -20.859 1.935 1 98.69 127 GLN B N 1
ATOM 4829 C CA . GLN B 1 127 ? 19.406 -19.406 1.849 1 98.69 127 GLN B CA 1
ATOM 4830 C C . GLN B 1 127 ? 18.422 -18.922 2.914 1 98.69 127 GLN B C 1
ATOM 4832 O O . GLN B 1 127 ? 18.344 -17.719 3.188 1 98.69 127 GLN B O 1
ATOM 4837 N N . THR B 1 128 ? 17.641 -19.812 3.553 1 98.81 128 THR B N 1
ATOM 4838 C CA . THR B 1 128 ? 16.656 -19.438 4.562 1 98.81 128 THR B CA 1
ATOM 4839 C C . THR B 1 128 ? 16.359 -20.609 5.492 1 98.81 128 THR B C 1
ATOM 4841 O O . THR B 1 128 ? 16.547 -21.766 5.113 1 98.81 128 THR B O 1
ATOM 4844 N N . ASP B 1 129 ? 15.938 -20.312 6.648 1 98.62 129 ASP B N 1
ATOM 4845 C CA . ASP B 1 129 ? 15.5 -21.344 7.594 1 98.62 129 ASP B CA 1
ATOM 4846 C C . ASP B 1 129 ? 13.992 -21.562 7.5 1 98.62 129 ASP B C 1
ATOM 4848 O O . ASP B 1 129 ? 13.461 -22.469 8.141 1 98.62 129 ASP B O 1
ATOM 4852 N N . TYR B 1 130 ? 13.273 -20.766 6.699 1 98.88 130 TYR B N 1
ATOM 4853 C CA . TYR B 1 130 ? 11.859 -21 6.449 1 98.88 130 TYR B CA 1
ATOM 4854 C C . TYR B 1 130 ? 11.656 -22.078 5.406 1 98.88 130 TYR B C 1
ATOM 4856 O O . TYR B 1 130 ? 11.305 -21.797 4.262 1 98.88 130 TYR B O 1
ATOM 4864 N N . LYS B 1 131 ? 11.859 -23.312 5.828 1 98.94 131 LYS B N 1
ATOM 4865 C CA . LYS B 1 131 ? 11.922 -24.484 4.941 1 98.94 131 LYS B CA 1
ATOM 4866 C C . LYS B 1 131 ? 11.469 -25.75 5.656 1 98.94 131 LYS B C 1
ATOM 4868 O O . LYS B 1 131 ? 11.453 -25.797 6.891 1 98.94 131 LYS B O 1
ATOM 4873 N N . ILE B 1 132 ? 11.227 -26.75 4.906 1 98.88 132 ILE B N 1
ATOM 4874 C CA . ILE B 1 132 ? 10.625 -27.984 5.43 1 98.88 132 ILE B CA 1
ATOM 4875 C C . ILE B 1 132 ? 11.68 -28.781 6.188 1 98.88 132 ILE B C 1
ATOM 4877 O O . ILE B 1 132 ? 11.344 -29.578 7.074 1 98.88 132 ILE B O 1
ATOM 4881 N N . THR B 1 133 ? 13.016 -28.531 5.961 1 98.88 133 THR B N 1
ATOM 4882 C CA . THR B 1 133 ? 14.086 -29.312 6.578 1 98.88 133 THR B CA 1
ATOM 4883 C C . THR B 1 133 ? 14.633 -28.609 7.809 1 98.88 133 THR B C 1
ATOM 4885 O O . THR B 1 133 ? 15.562 -29.094 8.461 1 98.88 133 THR B O 1
ATOM 4888 N N . ASP B 1 134 ? 14.141 -27.469 8.086 1 98.88 134 ASP B N 1
ATOM 4889 C CA . ASP B 1 134 ? 14.609 -26.75 9.266 1 98.88 134 ASP B CA 1
ATOM 4890 C C . ASP B 1 134 ? 14.133 -27.438 10.547 1 98.88 134 ASP B C 1
ATOM 4892 O O . ASP B 1 134 ? 13.023 -27.969 10.594 1 98.88 134 ASP B O 1
ATOM 4896 N N . ALA B 1 135 ? 14.898 -27.312 11.617 1 98.62 135 ALA B N 1
ATOM 4897 C CA . ALA B 1 135 ? 14.602 -27.984 12.883 1 98.62 135 ALA B CA 1
ATOM 4898 C C . ALA B 1 135 ? 13.281 -27.5 13.469 1 98.62 135 ALA B C 1
ATOM 4900 O O . ALA B 1 135 ? 12.633 -28.219 14.227 1 98.62 135 ALA B O 1
ATOM 4901 N N . LYS B 1 136 ? 12.812 -26.328 13.133 1 98.5 136 LYS B N 1
ATOM 4902 C CA . LYS B 1 136 ? 11.531 -25.797 13.594 1 98.5 136 LYS B CA 1
ATOM 4903 C C . LYS B 1 136 ? 10.367 -26.547 12.977 1 98.5 136 LYS B C 1
ATOM 4905 O O . LYS B 1 136 ? 9.25 -26.516 13.5 1 98.5 136 LYS B O 1
ATOM 4910 N N . THR B 1 137 ? 10.555 -27.094 11.805 1 98.88 137 THR B N 1
ATOM 4911 C CA . THR B 1 137 ? 9.531 -27.891 11.141 1 98.88 137 THR B CA 1
ATOM 4912 C C . THR B 1 137 ? 9.562 -29.344 11.625 1 98.88 137 THR B C 1
ATOM 4914 O O . THR B 1 137 ? 10.57 -30.031 11.484 1 98.88 137 THR B O 1
ATOM 4917 N N . PRO B 1 138 ? 8.523 -29.812 12.18 1 98.81 138 PRO B N 1
ATOM 4918 C CA . PRO B 1 138 ? 8.523 -31.172 12.734 1 98.81 138 PRO B CA 1
ATOM 4919 C C . PRO B 1 138 ? 8.938 -32.219 11.719 1 98.81 138 PRO B C 1
ATOM 4921 O O . PRO B 1 138 ? 9.602 -33.219 12.078 1 98.81 138 PRO B O 1
ATOM 4924 N N . PHE B 1 139 ? 8.641 -32.094 10.477 1 98.75 139 PHE B N 1
ATOM 4925 C CA . PHE B 1 139 ? 8.914 -33.094 9.461 1 98.75 139 PHE B CA 1
ATOM 4926 C C . PHE B 1 139 ? 10.414 -33.219 9.203 1 98.75 139 PHE B C 1
ATOM 4928 O O . PHE B 1 139 ? 10.875 -34.156 8.578 1 98.75 139 PHE B O 1
ATOM 4935 N N . SER B 1 140 ? 11.188 -32.25 9.672 1 98.69 140 SER B N 1
ATOM 4936 C CA . SER B 1 140 ? 12.633 -32.25 9.445 1 98.69 140 SER B CA 1
ATOM 4937 C C . SER B 1 140 ? 13.289 -33.5 9.992 1 98.69 140 SER B C 1
ATOM 4939 O O . SER B 1 140 ? 14.391 -33.875 9.57 1 98.69 140 SER B O 1
ATOM 4941 N N . LYS B 1 141 ? 12.617 -34.188 10.852 1 98.06 141 LYS B N 1
ATOM 4942 C CA . LYS B 1 141 ? 13.164 -35.406 11.469 1 98.06 141 LYS B CA 1
ATOM 4943 C C . LYS B 1 141 ? 12.969 -36.625 10.578 1 98.06 141 LYS B C 1
ATOM 4945 O O . LYS B 1 141 ? 13.562 -37.688 10.82 1 98.06 141 LYS B O 1
ATOM 4950 N N . ASN B 1 142 ? 12.117 -36.562 9.68 1 98.25 142 ASN B N 1
ATOM 4951 C CA . ASN B 1 142 ? 11.898 -37.625 8.734 1 98.25 142 ASN B CA 1
ATOM 4952 C C . ASN B 1 142 ? 13.078 -37.812 7.781 1 98.25 142 ASN B C 1
ATOM 4954 O O . ASN B 1 142 ? 13.625 -36.812 7.285 1 98.25 142 ASN B O 1
ATOM 4958 N N . PRO B 1 143 ? 13.484 -39 7.523 1 97.56 143 PRO B N 1
ATOM 4959 C CA . PRO B 1 143 ? 14.609 -39.219 6.605 1 97.56 143 PRO B CA 1
ATOM 4960 C C . PRO B 1 143 ? 14.32 -38.719 5.195 1 97.56 143 PRO B C 1
ATOM 4962 O O . PRO B 1 143 ? 15.25 -38.469 4.414 1 97.56 143 PRO B O 1
ATOM 4965 N N . LYS B 1 144 ? 13.102 -38.5 4.852 1 98.06 144 LYS B N 1
ATOM 4966 C CA . LYS B 1 144 ? 12.695 -38 3.539 1 98.06 144 LYS B CA 1
ATOM 4967 C C . LYS B 1 144 ? 12.305 -36.531 3.609 1 98.06 144 LYS B C 1
ATOM 4969 O O . LYS B 1 144 ? 11.5 -36.062 2.807 1 98.06 144 LYS B O 1
ATOM 4974 N N . ALA B 1 145 ? 12.852 -35.812 4.523 1 98.31 145 ALA B N 1
ATOM 4975 C CA . ALA B 1 145 ? 12.406 -34.438 4.793 1 98.31 145 ALA B CA 1
ATOM 4976 C C . ALA B 1 145 ? 12.688 -33.531 3.604 1 98.31 145 ALA B C 1
ATOM 4978 O O . ALA B 1 145 ? 11.992 -32.531 3.4 1 98.31 145 ALA B O 1
ATOM 4979 N N . ASN B 1 146 ? 13.82 -33.781 2.881 1 98.75 146 ASN B N 1
ATOM 4980 C CA . ASN B 1 146 ? 14.008 -33.062 1.621 1 98.75 146 ASN B CA 1
ATOM 4981 C C . ASN B 1 146 ? 13.039 -33.562 0.548 1 98.75 146 ASN B C 1
ATOM 4983 O O . ASN B 1 146 ? 13.438 -34.281 -0.368 1 98.75 146 ASN B O 1
ATOM 4987 N N . VAL B 1 147 ? 11.82 -33.156 0.617 1 98.81 147 VAL B N 1
ATOM 4988 C CA . VAL B 1 147 ? 10.727 -33.75 -0.129 1 98.81 147 VAL B CA 1
ATOM 4989 C C . VAL B 1 147 ? 10.945 -33.562 -1.627 1 98.81 147 VAL B C 1
ATOM 4991 O O . VAL B 1 147 ? 10.625 -34.438 -2.43 1 98.81 147 VAL B O 1
ATOM 4994 N N . THR B 1 148 ? 11.445 -32.344 -2.004 1 98.94 148 THR B N 1
ATOM 4995 C CA . THR B 1 148 ? 11.695 -32.125 -3.422 1 98.94 148 THR B CA 1
ATOM 4996 C C . THR B 1 148 ? 12.656 -33.156 -3.988 1 98.94 148 THR B C 1
ATOM 4998 O O . THR B 1 148 ? 12.406 -33.719 -5.059 1 98.94 148 THR B O 1
ATOM 5001 N N . LYS B 1 149 ? 13.734 -33.406 -3.279 1 98.81 149 LYS B N 1
ATOM 5002 C CA . LYS B 1 149 ? 14.695 -34.406 -3.721 1 98.81 149 LYS B CA 1
ATOM 5003 C C . LYS B 1 149 ? 14.039 -35.781 -3.859 1 98.81 149 LYS B C 1
ATOM 5005 O O . LYS B 1 149 ? 14.242 -36.469 -4.859 1 98.81 149 LYS B O 1
ATOM 5010 N N . GLU B 1 150 ? 13.266 -36.188 -2.9 1 98.81 150 GLU B N 1
ATOM 5011 C CA . GLU B 1 150 ? 12.594 -37.469 -2.904 1 98.81 150 GLU B CA 1
ATOM 5012 C C . GLU B 1 150 ? 11.578 -37.562 -4.043 1 98.81 150 GLU B C 1
ATOM 5014 O O . GLU B 1 150 ? 11.492 -38.594 -4.723 1 98.81 150 GLU B O 1
ATOM 5019 N N . ILE B 1 151 ? 10.828 -36.5 -4.227 1 98.94 151 ILE B N 1
ATOM 5020 C CA . ILE B 1 151 ? 9.828 -36.469 -5.285 1 98.94 151 ILE B CA 1
ATOM 5021 C C . ILE B 1 151 ? 10.508 -36.562 -6.648 1 98.94 151 ILE B C 1
ATOM 5023 O O . ILE B 1 151 ? 10.148 -37.438 -7.461 1 98.94 151 ILE B O 1
ATOM 5027 N N . PHE B 1 152 ? 11.531 -35.719 -6.883 1 98.94 152 PHE B N 1
ATOM 5028 C CA . PHE B 1 152 ? 12.234 -35.75 -8.164 1 98.94 152 PHE B CA 1
ATOM 5029 C C . PHE B 1 152 ? 12.812 -37.125 -8.43 1 98.94 152 PHE B C 1
ATOM 5031 O O . PHE B 1 152 ? 12.664 -37.688 -9.531 1 98.94 152 PHE B O 1
ATOM 5038 N N . ASN B 1 153 ? 13.438 -37.719 -7.457 1 98.75 153 ASN B N 1
ATOM 5039 C CA . ASN B 1 153 ? 14.055 -39.031 -7.621 1 98.75 153 ASN B CA 1
ATOM 5040 C C . ASN B 1 153 ? 13.023 -40.125 -7.957 1 98.75 153 ASN B C 1
ATOM 5042 O O . ASN B 1 153 ? 13.227 -40.906 -8.867 1 98.75 153 ASN B O 1
ATOM 5046 N N . SER B 1 154 ? 11.938 -40.125 -7.223 1 98.81 154 SER B N 1
ATOM 5047 C CA . SER B 1 154 ? 10.906 -41.125 -7.434 1 98.81 154 SER B CA 1
ATOM 5048 C C . SER B 1 154 ? 10.344 -41.062 -8.852 1 98.81 154 SER B C 1
ATOM 5050 O O . SER B 1 154 ? 10.164 -42.094 -9.5 1 98.81 154 SER B O 1
ATOM 5052 N N . PHE B 1 155 ? 10.055 -39.875 -9.297 1 98.88 155 PHE B N 1
ATOM 5053 C CA . PHE B 1 155 ? 9.484 -39.719 -10.633 1 98.88 155 PHE B CA 1
ATOM 5054 C C . PHE B 1 155 ? 10.531 -39.969 -11.711 1 98.88 155 PHE B C 1
ATOM 5056 O O . PHE B 1 155 ? 10.227 -40.594 -12.742 1 98.88 155 PHE B O 1
ATOM 5063 N N . ARG B 1 156 ? 11.781 -39.531 -11.508 1 98.5 156 ARG B N 1
ATOM 5064 C CA . ARG B 1 156 ? 12.852 -39.719 -12.477 1 98.5 156 ARG B CA 1
ATOM 5065 C C . ARG B 1 156 ? 13.117 -41.219 -12.703 1 98.5 156 ARG B C 1
ATOM 5067 O O . ARG B 1 156 ? 13.375 -41.656 -13.828 1 98.5 156 ARG B O 1
ATOM 5074 N N . LYS B 1 157 ? 13.031 -41.969 -11.664 1 98.38 157 LYS B N 1
ATOM 5075 C CA . LYS B 1 157 ? 13.25 -43.406 -11.742 1 98.38 157 LYS B CA 1
ATOM 5076 C C . LYS B 1 157 ? 12.258 -44.062 -12.703 1 98.38 157 LYS B C 1
ATOM 5078 O O . LYS B 1 157 ? 12.539 -45.125 -13.281 1 98.38 157 LYS B O 1
ATOM 5083 N N . GLU B 1 158 ? 11.133 -43.469 -12.828 1 98.44 158 GLU B N 1
ATOM 5084 C CA . GLU B 1 158 ? 10.094 -44 -13.711 1 98.44 158 GLU B CA 1
ATOM 5085 C C . GLU B 1 158 ? 10.047 -43.25 -15.023 1 98.44 158 GLU B C 1
ATOM 5087 O O . GLU B 1 158 ? 9.008 -43.219 -15.688 1 98.44 158 GLU B O 1
ATOM 5092 N N . ASN B 1 159 ? 11.117 -42.5 -15.352 1 97.94 159 ASN B N 1
ATOM 5093 C CA . ASN B 1 159 ? 11.383 -41.875 -16.641 1 97.94 159 ASN B CA 1
ATOM 5094 C C . ASN B 1 159 ? 10.477 -40.656 -16.875 1 97.94 159 ASN B C 1
ATOM 5096 O O . ASN B 1 159 ? 10.125 -40.375 -18.031 1 97.94 159 ASN B O 1
ATOM 5100 N N . PHE B 1 160 ? 10 -40.062 -15.867 1 98.81 160 PHE B N 1
ATOM 5101 C CA . PHE B 1 160 ? 9.281 -38.781 -16.016 1 98.81 160 PHE B CA 1
ATOM 5102 C C . PHE B 1 160 ? 10.242 -37.656 -16.297 1 98.81 160 PHE B C 1
ATOM 5104 O O . PHE B 1 160 ? 11.352 -37.625 -15.758 1 98.81 160 PHE B O 1
ATOM 5111 N N . MET B 1 161 ? 9.82 -36.688 -17.172 1 98.75 161 MET B N 1
ATOM 5112 C CA . MET B 1 161 ? 10.484 -35.375 -17.141 1 98.75 161 MET B CA 1
ATOM 5113 C C . MET B 1 161 ? 10.188 -34.656 -15.844 1 98.75 161 MET B C 1
ATOM 5115 O O . MET B 1 161 ? 9.07 -34.688 -15.336 1 98.75 161 MET B O 1
ATOM 5119 N N . ILE B 1 162 ? 11.195 -33.938 -15.344 1 98.88 162 ILE B N 1
ATOM 5120 C CA . ILE B 1 162 ? 11.117 -33.344 -14.023 1 98.88 162 ILE B CA 1
ATOM 5121 C C . ILE B 1 162 ? 11.047 -31.812 -14.164 1 98.88 162 ILE B C 1
ATOM 5123 O O . ILE B 1 162 ? 11.883 -31.219 -14.844 1 98.88 162 ILE B O 1
ATOM 5127 N N . GLY B 1 163 ? 10.07 -31.219 -13.547 1 98.94 163 GLY B N 1
ATOM 5128 C CA . GLY B 1 163 ? 9.945 -29.766 -13.5 1 98.94 163 GLY B CA 1
ATOM 5129 C C . GLY B 1 163 ? 9.938 -29.203 -12.094 1 98.94 163 GLY B C 1
ATOM 5130 O O . GLY B 1 163 ? 9.344 -29.797 -11.188 1 98.94 163 GLY B O 1
ATOM 5131 N N . ALA B 1 164 ? 10.578 -28.062 -11.93 1 98.94 164 ALA B N 1
ATOM 5132 C CA . ALA B 1 164 ? 10.617 -27.328 -10.672 1 98.94 164 ALA B CA 1
ATOM 5133 C C . ALA B 1 164 ? 9.859 -26.016 -10.773 1 98.94 164 ALA B C 1
ATOM 5135 O O . ALA B 1 164 ? 10.328 -25.078 -11.43 1 98.94 164 ALA B O 1
ATOM 5136 N N . TYR B 1 165 ? 8.703 -26.016 -10.195 1 98.81 165 TYR B N 1
ATOM 5137 C CA . TYR B 1 165 ? 8.023 -24.734 -9.992 1 98.81 165 TYR B CA 1
ATOM 5138 C C . TYR B 1 165 ? 8.75 -23.891 -8.961 1 98.81 165 TYR B C 1
ATOM 5140 O O . TYR B 1 165 ? 9.141 -24.391 -7.902 1 98.81 165 TYR B O 1
ATOM 5148 N N . PHE B 1 166 ? 8.93 -22.625 -9.25 1 98.88 166 PHE B N 1
ATOM 5149 C CA . PHE B 1 166 ? 9.594 -21.688 -8.344 1 98.88 166 PHE B CA 1
ATOM 5150 C C . PHE B 1 166 ? 8.938 -20.312 -8.414 1 98.88 166 PHE B C 1
ATOM 5152 O O . PHE B 1 166 ? 8.859 -19.719 -9.492 1 98.88 166 PHE B O 1
ATOM 5159 N N . SER B 1 167 ? 8.484 -19.891 -7.305 1 98.75 167 SER B N 1
ATOM 5160 C CA . SER B 1 167 ? 7.953 -18.531 -7.234 1 98.75 167 SER B CA 1
ATOM 5161 C C . SER B 1 167 ? 9.07 -17.5 -7.242 1 98.75 167 SER B C 1
ATOM 5163 O O . SER B 1 167 ? 9.969 -17.547 -6.398 1 98.75 167 SER B O 1
ATOM 5165 N N . LYS B 1 168 ? 8.977 -16.531 -8.086 1 98.75 168 LYS B N 1
ATOM 5166 C CA . LYS B 1 168 ? 9.961 -15.461 -8.102 1 98.75 168 LYS B CA 1
ATOM 5167 C C . LYS B 1 168 ? 9.781 -14.531 -6.91 1 98.75 168 LYS B C 1
ATOM 5169 O O . LYS B 1 168 ? 10.742 -14.234 -6.195 1 98.75 168 LYS B O 1
ATOM 5174 N N . PRO B 1 169 ? 8.578 -14.039 -6.625 1 98.69 169 PRO B N 1
ATOM 5175 C CA . PRO B 1 169 ? 8.43 -13.273 -5.383 1 98.69 169 PRO B CA 1
ATOM 5176 C C . PRO B 1 169 ? 8.562 -14.148 -4.137 1 98.69 169 PRO B C 1
ATOM 5178 O O . PRO B 1 169 ? 8.359 -15.359 -4.203 1 98.69 169 PRO B O 1
ATOM 5181 N N . ASP B 1 170 ? 8.961 -13.625 -3.066 1 98.81 170 ASP B N 1
ATOM 5182 C CA . ASP B 1 170 ? 9.062 -14.258 -1.755 1 98.81 170 ASP B CA 1
ATOM 5183 C C . ASP B 1 170 ? 8.57 -13.32 -0.654 1 98.81 170 ASP B C 1
ATOM 5185 O O . ASP B 1 170 ? 9.281 -12.406 -0.242 1 98.81 170 ASP B O 1
ATOM 5189 N N . TRP B 1 171 ? 7.371 -13.555 -0.159 1 98.69 171 TRP B N 1
ATOM 5190 C CA . TRP B 1 171 ? 6.707 -12.648 0.769 1 98.69 171 TRP B CA 1
ATOM 5191 C C . TRP B 1 171 ? 7.219 -12.852 2.191 1 98.69 171 TRP B C 1
ATOM 5193 O O . TRP B 1 171 ? 6.824 -12.125 3.107 1 98.69 171 TRP B O 1
ATOM 5203 N N . HIS B 1 172 ? 8.156 -13.82 2.404 1 98.56 172 HIS B N 1
ATOM 5204 C CA . HIS B 1 172 ? 8.805 -14.031 3.693 1 98.56 172 HIS B CA 1
ATOM 5205 C C . HIS B 1 172 ? 10.18 -13.375 3.729 1 98.56 172 HIS B C 1
ATOM 5207 O O . HIS B 1 172 ? 10.672 -13.016 4.797 1 98.56 172 HIS B O 1
ATOM 5213 N N . SER B 1 173 ? 10.828 -13.242 2.58 1 98.62 173 SER B N 1
ATOM 5214 C CA . SER B 1 173 ? 12.172 -12.672 2.518 1 98.62 173 SER B CA 1
ATOM 5215 C C . SER B 1 173 ? 12.164 -11.195 2.914 1 98.62 173 SER B C 1
ATOM 5217 O O . SER B 1 173 ? 11.43 -10.398 2.336 1 98.62 173 SER B O 1
ATOM 5219 N N . PRO B 1 174 ? 13.023 -10.844 3.9 1 98.25 174 PRO B N 1
ATOM 5220 C CA . PRO B 1 174 ? 13.094 -9.43 4.262 1 98.25 174 PRO B CA 1
ATOM 5221 C C . PRO B 1 174 ? 13.656 -8.555 3.139 1 98.25 174 PRO B C 1
ATOM 5223 O O . PRO B 1 174 ? 13.586 -7.328 3.211 1 98.25 174 PRO B O 1
ATOM 5226 N N . GLU B 1 175 ? 14.188 -9.211 2.078 1 98.5 175 GLU B N 1
ATOM 5227 C CA . GLU B 1 175 ? 14.742 -8.469 0.952 1 98.5 175 GLU B CA 1
ATOM 5228 C C . GLU B 1 175 ? 13.664 -8.156 -0.081 1 98.5 175 GLU B C 1
ATOM 5230 O O . GLU B 1 175 ? 13.859 -7.309 -0.957 1 98.5 175 GLU B O 1
ATOM 5235 N N . TYR B 1 176 ? 12.555 -8.859 -0.057 1 98.81 176 TYR B N 1
ATOM 5236 C CA . TYR B 1 176 ? 11.43 -8.562 -0.938 1 98.81 176 TYR B CA 1
ATOM 5237 C C . TYR B 1 176 ? 10.375 -7.723 -0.221 1 98.81 176 TYR B C 1
ATOM 5239 O O . TYR B 1 176 ? 10.062 -6.609 -0.654 1 98.81 176 TYR B O 1
ATOM 5247 N N . TRP B 1 177 ? 9.812 -8.273 0.867 1 98.56 177 TRP B N 1
ATOM 5248 C CA . TRP B 1 177 ? 9.008 -7.473 1.787 1 98.56 177 TRP B CA 1
ATOM 5249 C C . TRP B 1 177 ? 9.836 -7.016 2.98 1 98.56 177 TRP B C 1
ATOM 5251 O O . TRP B 1 177 ? 9.898 -7.703 4.004 1 98.56 177 TRP B O 1
ATOM 5261 N N . TRP B 1 178 ? 10.477 -5.84 2.818 1 98.38 178 TRP B N 1
ATOM 5262 C CA . TRP B 1 178 ? 11.336 -5.246 3.836 1 98.38 178 TRP B CA 1
ATOM 5263 C C . TRP B 1 178 ? 10.531 -4.871 5.078 1 98.38 178 TRP B C 1
ATOM 5265 O O . TRP B 1 178 ? 9.586 -4.086 4.996 1 98.38 178 TRP B O 1
ATOM 5275 N N . PRO B 1 179 ? 10.914 -5.426 6.273 1 97.62 179 PRO B N 1
ATOM 5276 C CA . PRO B 1 179 ? 10.117 -5.18 7.48 1 97.62 179 PRO B CA 1
ATOM 5277 C C . PRO B 1 179 ? 10.031 -3.697 7.836 1 97.62 179 PRO B C 1
ATOM 5279 O O . PRO B 1 179 ? 9.164 -3.297 8.617 1 97.62 179 PRO B O 1
ATOM 5282 N N . TYR B 1 180 ? 10.922 -2.83 7.301 1 97.38 180 TYR B N 1
ATOM 5283 C CA . TYR B 1 180 ? 10.875 -1.39 7.531 1 97.38 180 TYR B CA 1
ATOM 5284 C C . TYR B 1 180 ? 9.57 -0.797 7.02 1 97.38 180 TYR B C 1
ATOM 5286 O O . TYR B 1 180 ? 9.023 0.136 7.617 1 97.38 180 TYR B O 1
ATOM 5294 N N . PHE B 1 181 ? 8.984 -1.352 5.949 1 97.81 181 PHE B N 1
ATOM 5295 C CA . PHE B 1 181 ? 7.715 -0.918 5.375 1 97.81 181 PHE B CA 1
ATOM 5296 C C . PHE B 1 181 ? 6.648 -1.996 5.535 1 97.81 181 PHE B C 1
ATOM 5298 O O . PHE B 1 181 ? 6.957 -3.189 5.512 1 97.81 181 PHE B O 1
ATOM 5305 N N . PRO B 1 182 ? 5.406 -1.647 5.637 1 97.44 182 PRO B N 1
ATOM 5306 C CA . PRO B 1 182 ? 4.352 -2.66 5.559 1 97.44 182 PRO B CA 1
ATOM 5307 C C . PRO B 1 182 ? 4.125 -3.168 4.137 1 97.44 182 PRO B C 1
ATOM 5309 O O . PRO B 1 182 ? 4.402 -2.453 3.17 1 97.44 182 PRO B O 1
ATOM 5312 N N . PRO B 1 183 ? 3.672 -4.422 3.994 1 97.19 183 PRO B N 1
ATOM 5313 C CA . PRO B 1 183 ? 3.299 -4.863 2.648 1 97.19 183 PRO B CA 1
ATOM 5314 C C . PRO B 1 183 ? 2.133 -4.066 2.068 1 97.19 183 PRO B C 1
ATOM 5316 O O . PRO B 1 183 ? 1.209 -3.697 2.799 1 97.19 183 PRO B O 1
ATOM 5319 N N . LYS B 1 184 ? 2.152 -3.787 0.815 1 95.88 184 LYS B N 1
ATOM 5320 C CA . LYS B 1 184 ? 1.146 -2.934 0.186 1 95.88 184 LYS B CA 1
ATOM 5321 C C . LYS B 1 184 ? 0.26 -3.736 -0.761 1 95.88 184 LYS B C 1
ATOM 5323 O O . LYS B 1 184 ? -0.947 -3.498 -0.843 1 95.88 184 LYS B O 1
ATOM 5328 N N . ASP B 1 185 ? 0.732 -4.602 -1.509 1 96.56 185 ASP B N 1
ATOM 5329 C CA . ASP B 1 185 ? 0.149 -5.512 -2.49 1 96.56 185 ASP B CA 1
ATOM 5330 C C . ASP B 1 185 ? 1.091 -6.676 -2.787 1 96.56 185 ASP B C 1
ATOM 5332 O O . ASP B 1 185 ? 1.996 -6.965 -2.002 1 96.56 185 ASP B O 1
ATOM 5336 N N . ARG B 1 186 ? 0.894 -7.371 -3.855 1 97.62 186 ARG B N 1
ATOM 5337 C CA . ARG B 1 186 ? 1.692 -8.547 -4.18 1 97.62 186 ARG B CA 1
ATOM 5338 C C . ARG B 1 186 ? 3.129 -8.164 -4.512 1 97.62 186 ARG B C 1
ATOM 5340 O O . ARG B 1 186 ? 4.023 -9.008 -4.508 1 97.62 186 ARG B O 1
ATOM 5347 N N . ASN B 1 187 ? 3.402 -6.898 -4.82 1 98.12 187 ASN B N 1
ATOM 5348 C CA . ASN B 1 187 ? 4.695 -6.426 -5.297 1 98.12 187 ASN B CA 1
ATOM 5349 C C . ASN B 1 187 ? 5.66 -6.164 -4.141 1 98.12 187 ASN B C 1
ATOM 5351 O O . ASN B 1 187 ? 5.27 -6.23 -2.977 1 98.12 187 ASN B O 1
ATOM 5355 N N . VAL B 1 188 ? 6.906 -5.93 -4.508 1 98.5 188 VAL B N 1
ATOM 5356 C CA . VAL B 1 188 ? 7.898 -5.445 -3.551 1 98.5 188 VAL B CA 1
ATOM 5357 C C . VAL B 1 188 ? 7.371 -4.203 -2.844 1 98.5 188 VAL B C 1
ATOM 5359 O O . VAL B 1 188 ? 6.699 -3.369 -3.457 1 98.5 188 VAL B O 1
ATOM 5362 N N . ASN B 1 189 ? 7.707 -4.031 -1.541 1 98.25 189 ASN B N 1
ATOM 5363 C CA . ASN B 1 189 ? 7.07 -2.963 -0.774 1 98.25 189 ASN B CA 1
ATOM 5364 C C . ASN B 1 189 ? 7.992 -1.755 -0.627 1 98.25 189 ASN B C 1
ATOM 5366 O O . ASN B 1 189 ? 7.766 -0.897 0.229 1 98.25 189 ASN B O 1
ATOM 5370 N N . TYR B 1 190 ? 9.078 -1.657 -1.337 1 98 190 TYR B N 1
ATOM 5371 C CA . TYR B 1 190 ? 9.984 -0.52 -1.481 1 98 190 TYR B CA 1
ATOM 5372 C C . TYR B 1 190 ? 10.383 -0.325 -2.938 1 98 190 TYR B C 1
ATOM 5374 O O . TYR B 1 190 ? 10.125 -1.188 -3.781 1 98 190 TYR B O 1
ATOM 5382 N N . ASP B 1 191 ? 10.898 0.799 -3.324 1 98.06 191 ASP B N 1
ATOM 5383 C CA . ASP B 1 191 ? 11.391 1.058 -4.672 1 98.06 191 ASP B CA 1
ATOM 5384 C C . ASP B 1 191 ? 12.797 0.484 -4.863 1 98.06 191 ASP B C 1
ATOM 5386 O O . ASP B 1 191 ? 13.766 1.024 -4.332 1 98.06 191 ASP B O 1
ATOM 5390 N N . PRO B 1 192 ? 12.883 -0.556 -5.656 1 98.62 192 PRO B N 1
ATOM 5391 C CA . PRO B 1 192 ? 14.211 -1.14 -5.863 1 98.62 192 PRO B CA 1
ATOM 5392 C C . PRO B 1 192 ? 15.227 -0.126 -6.387 1 98.62 192 PRO B C 1
ATOM 5394 O O . PRO B 1 192 ? 16.422 -0.223 -6.082 1 98.62 192 PRO B O 1
ATOM 5397 N N . ALA B 1 193 ? 14.805 0.844 -7.203 1 98.31 193 ALA B N 1
ATOM 5398 C CA . ALA B 1 193 ? 15.703 1.858 -7.742 1 98.31 193 ALA B CA 1
ATOM 5399 C C . ALA B 1 193 ? 16.234 2.76 -6.633 1 98.31 193 ALA B C 1
ATOM 5401 O O . ALA B 1 193 ? 17.375 3.23 -6.703 1 98.31 193 ALA B O 1
ATOM 5402 N N . LYS B 1 194 ? 15.43 3.059 -5.621 1 97.81 194 LYS B N 1
ATOM 5403 C CA . LYS B 1 194 ? 15.828 3.895 -4.492 1 97.81 194 LYS B CA 1
ATOM 5404 C C . LYS B 1 194 ? 16.75 3.137 -3.549 1 97.81 194 LYS B C 1
ATOM 5406 O O . LYS B 1 194 ? 17.609 3.738 -2.885 1 97.81 194 LYS B O 1
ATOM 5411 N N . TYR B 1 195 ? 16.625 1.79 -3.523 1 98.19 195 TYR B N 1
ATOM 5412 C CA . TYR B 1 195 ? 17.406 0.944 -2.633 1 98.19 195 TYR B CA 1
ATOM 5413 C C . TYR B 1 195 ? 18.062 -0.201 -3.4 1 98.19 195 TYR B C 1
ATOM 5415 O O . TYR B 1 195 ? 17.797 -1.373 -3.115 1 98.19 195 TYR B O 1
ATOM 5423 N N . PRO B 1 196 ? 18.969 0.041 -4.301 1 98.25 196 PRO B N 1
ATOM 5424 C CA . PRO B 1 196 ? 19.516 -0.969 -5.207 1 98.25 196 PRO B CA 1
ATOM 5425 C C . PRO B 1 196 ? 20.281 -2.062 -4.477 1 98.25 196 PRO B C 1
ATOM 5427 O O . PRO B 1 196 ? 20.297 -3.215 -4.918 1 98.25 196 PRO B O 1
ATOM 5430 N N . GLU B 1 197 ? 20.938 -1.747 -3.318 1 98.31 197 GLU B N 1
ATOM 5431 C CA . GLU B 1 197 ? 21.672 -2.76 -2.576 1 98.31 197 GLU B CA 1
ATOM 5432 C C . GLU B 1 197 ? 20.734 -3.787 -1.951 1 98.31 197 GLU B C 1
ATOM 5434 O O . GLU B 1 197 ? 21.047 -4.984 -1.934 1 98.31 197 GLU B O 1
ATOM 5439 N N . HIS B 1 198 ? 19.656 -3.287 -1.456 1 98.12 198 HIS B N 1
ATOM 5440 C CA . HIS B 1 198 ? 18.656 -4.184 -0.886 1 98.12 198 HIS B CA 1
ATOM 5441 C C . HIS B 1 198 ? 18.094 -5.117 -1.946 1 98.12 198 HIS B C 1
ATOM 5443 O O . HIS B 1 198 ? 17.969 -6.32 -1.715 1 98.12 198 HIS B O 1
ATOM 5449 N N . TRP B 1 199 ? 17.766 -4.602 -3.127 1 98.75 199 TRP B N 1
ATOM 5450 C CA . TRP B 1 199 ? 17.219 -5.402 -4.219 1 98.75 199 TRP B CA 1
ATOM 5451 C C . TRP B 1 199 ? 18.25 -6.418 -4.711 1 98.75 199 TRP B C 1
ATOM 5453 O O . TRP B 1 199 ? 17.891 -7.555 -5.035 1 98.75 199 TRP B O 1
ATOM 5463 N N . GLN B 1 200 ? 19.547 -6.047 -4.777 1 98.88 200 GLN B N 1
ATOM 5464 C CA . GLN B 1 200 ? 20.594 -6.977 -5.195 1 98.88 200 GLN B CA 1
ATOM 5465 C C . GLN B 1 200 ? 20.641 -8.195 -4.277 1 98.88 200 GLN B C 1
ATOM 5467 O O . GLN B 1 200 ? 20.844 -9.32 -4.738 1 98.88 200 GLN B O 1
ATOM 5472 N N . LYS B 1 201 ? 20.453 -7.922 -2.982 1 98.88 201 LYS B N 1
ATOM 5473 C CA . LYS B 1 201 ? 20.422 -9.047 -2.049 1 98.88 201 LYS B CA 1
ATOM 5474 C C . LYS B 1 201 ? 19.297 -10.016 -2.402 1 98.88 201 LYS B C 1
ATOM 5476 O O . LYS B 1 201 ? 19.453 -11.227 -2.291 1 98.88 201 LYS B O 1
ATOM 5481 N N . PHE B 1 202 ? 18.156 -9.492 -2.797 1 98.88 202 PHE B N 1
ATOM 5482 C CA . PHE B 1 202 ? 17.047 -10.344 -3.191 1 98.88 202 PHE B CA 1
ATOM 5483 C C . PHE B 1 202 ? 17.375 -11.117 -4.465 1 98.88 202 PHE B C 1
ATOM 5485 O O . PHE B 1 202 ? 17.078 -12.305 -4.578 1 98.88 202 PHE B O 1
ATOM 5492 N N . LYS B 1 203 ? 17.938 -10.43 -5.492 1 98.88 203 LYS B N 1
ATOM 5493 C CA . LYS B 1 203 ? 18.375 -11.094 -6.715 1 98.88 203 LYS B CA 1
ATOM 5494 C C . LYS B 1 203 ? 19.297 -12.273 -6.402 1 98.88 203 LYS B C 1
ATOM 5496 O O . LYS B 1 203 ? 19.125 -13.359 -6.949 1 98.88 203 LYS B O 1
ATOM 5501 N N . ASP B 1 204 ? 20.266 -12.008 -5.508 1 98.88 204 ASP B N 1
ATOM 5502 C CA . ASP B 1 204 ? 21.203 -13.062 -5.129 1 98.88 204 ASP B CA 1
ATOM 5503 C C . ASP B 1 204 ? 20.5 -14.211 -4.422 1 98.88 204 ASP B C 1
ATOM 5505 O O . ASP B 1 204 ? 20.781 -15.383 -4.688 1 98.88 204 ASP B O 1
ATOM 5509 N N . PHE B 1 205 ? 19.594 -13.852 -3.504 1 98.88 205 PHE B N 1
ATOM 5510 C CA . PHE B 1 205 ? 18.797 -14.836 -2.785 1 98.88 205 PHE B CA 1
ATOM 5511 C C . PHE B 1 205 ? 18.062 -15.758 -3.758 1 98.88 205 PHE B C 1
ATOM 5513 O O . PHE B 1 205 ? 18.141 -16.984 -3.637 1 98.88 205 PHE B O 1
ATOM 5520 N N . THR B 1 206 ? 17.375 -15.203 -4.777 1 98.94 206 THR B N 1
ATOM 5521 C CA . THR B 1 206 ? 16.594 -15.93 -5.777 1 98.94 206 THR B CA 1
ATOM 5522 C C . THR B 1 206 ? 17.516 -16.766 -6.668 1 98.94 206 THR B C 1
ATOM 5524 O O . THR B 1 206 ? 17.281 -17.953 -6.879 1 98.94 206 THR B O 1
ATOM 5527 N N . TYR B 1 207 ? 18.594 -16.141 -7.141 1 98.94 207 TYR B N 1
ATOM 5528 C CA . TYR B 1 207 ? 19.578 -16.812 -7.969 1 98.94 207 TYR B CA 1
ATOM 5529 C C . TYR B 1 207 ? 20.141 -18.047 -7.254 1 98.94 207 TYR B C 1
ATOM 5531 O O . TYR B 1 207 ? 20.188 -19.125 -7.828 1 98.94 207 TYR B O 1
ATOM 5539 N N . ASN B 1 208 ? 20.547 -17.859 -6.035 1 98.94 208 ASN B N 1
ATOM 5540 C CA . ASN B 1 208 ? 21.188 -18.938 -5.277 1 98.94 208 ASN B CA 1
ATOM 5541 C C . ASN B 1 208 ? 20.234 -20.094 -5.027 1 98.94 208 ASN B C 1
ATOM 5543 O O . ASN B 1 208 ? 20.625 -21.25 -5.109 1 98.94 208 ASN B O 1
ATOM 5547 N N . GLN B 1 209 ? 18.984 -19.812 -4.691 1 98.94 209 GLN B N 1
ATOM 5548 C CA . GLN B 1 209 ? 18.016 -20.891 -4.488 1 98.94 209 GLN B CA 1
ATOM 5549 C C . GLN B 1 209 ? 17.812 -21.703 -5.77 1 98.94 209 GLN B C 1
ATOM 5551 O O . GLN B 1 209 ? 17.797 -22.922 -5.738 1 98.94 209 GLN B O 1
ATOM 5556 N N . ILE B 1 210 ? 17.625 -21.031 -6.879 1 98.94 210 ILE B N 1
ATOM 5557 C CA . ILE B 1 210 ? 17.422 -21.719 -8.148 1 98.94 210 ILE B CA 1
ATOM 5558 C C . ILE B 1 210 ? 18.672 -22.531 -8.484 1 98.94 210 ILE B C 1
ATOM 5560 O O . ILE B 1 210 ? 18.578 -23.656 -8.977 1 98.94 210 ILE B O 1
ATOM 5564 N N . GLN B 1 211 ? 19.875 -21.953 -8.211 1 98.94 211 GLN B N 1
ATOM 5565 C CA . GLN B 1 211 ? 21.109 -22.672 -8.461 1 98.94 211 GLN B CA 1
ATOM 5566 C C . GLN B 1 211 ? 21.172 -23.984 -7.664 1 98.94 211 GLN B C 1
ATOM 5568 O O . GLN B 1 211 ? 21.609 -25.016 -8.18 1 98.94 211 GLN B O 1
ATOM 5573 N N . GLU B 1 212 ? 20.734 -23.938 -6.457 1 98.94 212 GLU B N 1
ATOM 5574 C CA . GLU B 1 212 ? 20.703 -25.156 -5.648 1 98.94 212 GLU B CA 1
ATOM 5575 C C . GLU B 1 212 ? 19.812 -26.219 -6.301 1 98.94 212 GLU B C 1
ATOM 5577 O O . GLU B 1 212 ? 20.203 -27.391 -6.367 1 98.94 212 GLU B O 1
ATOM 5582 N N . LEU B 1 213 ? 18.641 -25.828 -6.824 1 98.94 213 LEU B N 1
ATOM 5583 C CA . LEU B 1 213 ? 17.734 -26.766 -7.477 1 98.94 213 LEU B CA 1
ATOM 5584 C C . LEU B 1 213 ? 18.344 -27.328 -8.75 1 98.94 213 LEU B C 1
ATOM 5586 O O . LEU B 1 213 ? 18.078 -28.469 -9.109 1 98.94 213 LEU B O 1
ATOM 5590 N N . MET B 1 214 ? 19.219 -26.547 -9.422 1 98.81 214 MET B N 1
ATOM 5591 C CA . MET B 1 214 ? 19.797 -26.938 -10.703 1 98.81 214 MET B CA 1
ATOM 5592 C C . MET B 1 214 ? 21.047 -27.797 -10.484 1 98.81 214 MET B C 1
ATOM 5594 O O . MET B 1 214 ? 21.547 -28.422 -11.422 1 98.81 214 MET B O 1
ATOM 5598 N N . THR B 1 215 ? 21.625 -27.938 -9.32 1 98.44 215 THR B N 1
ATOM 5599 C CA . THR B 1 215 ? 22.891 -28.625 -9.109 1 98.44 215 THR B CA 1
ATOM 5600 C C . THR B 1 215 ? 22.734 -29.766 -8.117 1 98.44 215 THR B C 1
ATOM 5602 O O . THR B 1 215 ? 23.469 -30.766 -8.188 1 98.44 215 THR B O 1
ATOM 5605 N N . GLY B 1 216 ? 21.859 -29.688 -7.254 1 97.06 216 GLY B N 1
ATOM 5606 C CA . GLY B 1 216 ? 21.828 -30.641 -6.148 1 97.06 216 GLY B CA 1
ATOM 5607 C C . GLY B 1 216 ? 20.625 -31.562 -6.191 1 97.06 216 GLY B C 1
ATOM 5608 O O . GLY B 1 216 ? 20.438 -32.375 -5.297 1 97.06 216 GLY B O 1
ATOM 5609 N N . TYR B 1 217 ? 19.859 -31.656 -7.242 1 98.62 217 TYR B N 1
ATOM 5610 C CA . TYR B 1 217 ? 18.594 -32.375 -7.207 1 98.62 217 TYR B CA 1
ATOM 5611 C C . TYR B 1 217 ? 18.438 -33.281 -8.43 1 98.62 217 TYR B C 1
ATOM 5613 O O . TYR B 1 217 ? 17.328 -33.594 -8.844 1 98.62 217 TYR B O 1
ATOM 5621 N N . GLY B 1 218 ? 19.578 -33.656 -9.047 1 98.38 218 GLY B N 1
ATOM 5622 C CA . GLY B 1 218 ? 19.562 -34.5 -10.242 1 98.38 218 GLY B CA 1
ATOM 5623 C C . GLY B 1 218 ? 19.125 -33.75 -11.484 1 98.38 218 GLY B C 1
ATOM 5624 O O . GLY B 1 218 ? 19.203 -32.5 -11.516 1 98.38 218 GLY B O 1
ATOM 5625 N N . LYS B 1 219 ? 18.766 -34.5 -12.461 1 98.31 219 LYS B N 1
ATOM 5626 C CA . LYS B 1 219 ? 18.359 -33.875 -13.727 1 98.31 219 LYS B CA 1
ATOM 5627 C C . LYS B 1 219 ? 17.031 -33.156 -13.57 1 98.31 219 LYS B C 1
ATOM 5629 O O . LYS B 1 219 ? 16.078 -33.688 -13.008 1 98.31 219 LYS B O 1
ATOM 5634 N N . VAL B 1 220 ? 17.016 -31.969 -13.938 1 98.81 220 VAL B N 1
ATOM 5635 C CA . VAL B 1 220 ? 15.82 -31.125 -13.984 1 98.81 220 VAL B CA 1
ATOM 5636 C C . VAL B 1 220 ? 15.578 -30.656 -15.422 1 98.81 220 VAL B C 1
ATOM 5638 O O . VAL B 1 220 ? 16.484 -30.141 -16.078 1 98.81 220 VAL B O 1
ATOM 5641 N N . ASP B 1 221 ? 14.367 -30.781 -15.906 1 98.88 221 ASP B N 1
ATOM 5642 C CA . ASP B 1 221 ? 14.078 -30.531 -17.312 1 98.88 221 ASP B CA 1
ATOM 5643 C C . ASP B 1 221 ? 13.367 -29.203 -17.516 1 98.88 221 ASP B C 1
ATOM 5645 O O . ASP B 1 221 ? 13.477 -28.578 -18.562 1 98.88 221 ASP B O 1
ATOM 5649 N N . ILE B 1 222 ? 12.609 -28.75 -16.516 1 98.94 222 ILE B N 1
ATOM 5650 C CA . ILE B 1 222 ? 11.773 -27.578 -16.641 1 98.94 222 ILE B CA 1
ATOM 5651 C C . ILE B 1 222 ? 11.922 -26.703 -15.398 1 98.94 222 ILE B C 1
ATOM 5653 O O . ILE B 1 222 ? 11.766 -27.188 -14.273 1 98.94 222 ILE B O 1
ATOM 5657 N N . LEU B 1 223 ? 12.305 -25.5 -15.531 1 98.94 223 LEU B N 1
ATOM 5658 C CA . LEU B 1 223 ? 12.172 -24.469 -14.516 1 98.94 223 LEU B CA 1
ATOM 5659 C C . LEU B 1 223 ? 10.914 -23.641 -14.75 1 98.94 223 LEU B C 1
ATOM 5661 O O . LEU B 1 223 ? 10.875 -22.797 -15.648 1 98.94 223 LEU B O 1
ATOM 5665 N N . TRP B 1 224 ? 9.898 -23.922 -14.031 1 98.81 224 TRP B N 1
ATOM 5666 C CA . TRP B 1 224 ? 8.562 -23.344 -14.148 1 98.81 224 TRP B CA 1
ATOM 5667 C C . TRP B 1 224 ? 8.375 -22.188 -13.18 1 98.81 224 TRP B C 1
ATOM 5669 O O . TRP B 1 224 ? 8.117 -22.391 -11.992 1 98.81 224 TRP B O 1
ATOM 5679 N N . LEU B 1 225 ? 8.477 -20.953 -13.68 1 98.69 225 LEU B N 1
ATOM 5680 C CA . LEU B 1 225 ? 8.516 -19.766 -12.812 1 98.69 225 LEU B CA 1
ATOM 5681 C C . LEU B 1 225 ? 7.137 -19.125 -12.703 1 98.69 225 LEU B C 1
ATOM 5683 O O . LEU B 1 225 ? 6.398 -19.062 -13.688 1 98.69 225 LEU B O 1
ATOM 5687 N N . ASP B 1 226 ? 6.816 -18.688 -11.523 1 97.69 226 ASP B N 1
ATOM 5688 C CA . ASP B 1 226 ? 5.59 -17.953 -11.234 1 97.69 226 ASP B CA 1
ATOM 5689 C C . ASP B 1 226 ? 5.906 -16.594 -10.625 1 97.69 226 ASP B C 1
ATOM 5691 O O . ASP B 1 226 ? 7.039 -16.328 -10.219 1 97.69 226 ASP B O 1
ATOM 5695 N N . GLY B 1 227 ? 4.871 -15.766 -10.586 1 97.25 227 GLY B N 1
ATOM 5696 C CA . GLY B 1 227 ? 5.074 -14.406 -10.125 1 97.25 227 GLY B CA 1
ATOM 5697 C C . GLY B 1 227 ? 5.48 -13.453 -11.234 1 97.25 227 GLY B C 1
ATOM 5698 O O . GLY B 1 227 ? 6.469 -12.727 -11.102 1 97.25 227 GLY B O 1
ATOM 5699 N N . GLY B 1 228 ? 4.707 -13.438 -12.281 1 96.44 228 GLY B N 1
ATOM 5700 C CA . GLY B 1 228 ? 5 -12.688 -13.492 1 96.44 228 GLY B CA 1
ATOM 5701 C C . GLY B 1 228 ? 5.145 -11.195 -13.25 1 96.44 228 GLY B C 1
ATOM 5702 O O . GLY B 1 228 ? 5.637 -10.469 -14.117 1 96.44 228 GLY B O 1
ATOM 5703 N N . TRP B 1 229 ? 4.738 -10.695 -12.047 1 97.06 229 TRP B N 1
ATOM 5704 C CA . TRP B 1 229 ? 4.883 -9.273 -11.75 1 97.06 229 TRP B CA 1
ATOM 5705 C C . TRP B 1 229 ? 6.332 -8.93 -11.414 1 97.06 229 TRP B C 1
ATOM 5707 O O . TRP B 1 229 ? 6.723 -7.758 -11.445 1 97.06 229 TRP B O 1
ATOM 5717 N N . VAL B 1 230 ? 7.137 -9.938 -11.008 1 98.5 230 VAL B N 1
ATOM 5718 C CA . VAL B 1 230 ? 8.578 -9.766 -10.859 1 98.5 230 VAL B CA 1
ATOM 5719 C C . VAL B 1 230 ? 9.25 -9.867 -12.227 1 98.5 230 VAL B C 1
ATOM 5721 O O . VAL B 1 230 ? 9.531 -10.961 -12.711 1 98.5 230 VAL B O 1
ATOM 5724 N N . ARG B 1 231 ? 9.477 -8.75 -12.812 1 97.81 231 ARG B N 1
ATOM 5725 C CA . ARG B 1 231 ? 9.891 -8.641 -14.203 1 97.81 231 ARG B CA 1
ATOM 5726 C C . ARG B 1 231 ? 10.508 -7.281 -14.484 1 97.81 231 ARG B C 1
ATOM 5728 O O . ARG B 1 231 ? 10.344 -6.34 -13.703 1 97.81 231 ARG B O 1
ATOM 5735 N N . PRO B 1 232 ? 11.273 -7.148 -15.656 1 97.19 232 PRO B N 1
ATOM 5736 C CA . PRO B 1 232 ? 11.688 -5.809 -16.078 1 97.19 232 PRO B CA 1
ATOM 5737 C C . PRO B 1 232 ? 10.5 -4.895 -16.391 1 97.19 232 PRO B C 1
ATOM 5739 O O . PRO B 1 232 ? 9.508 -5.34 -16.969 1 97.19 232 PRO B O 1
ATOM 5742 N N . LYS B 1 233 ? 10.586 -3.664 -15.969 1 96.25 233 LYS B N 1
ATOM 5743 C CA . LYS B 1 233 ? 9.5 -2.703 -16.094 1 96.25 233 LYS B CA 1
ATOM 5744 C C . LYS B 1 233 ? 9.078 -2.547 -17.562 1 96.25 233 LYS B C 1
ATOM 5746 O O . LYS B 1 233 ? 7.895 -2.383 -17.859 1 96.25 233 LYS B O 1
ATOM 5751 N N . ASN B 1 234 ? 10.023 -2.584 -18.484 1 94.56 234 ASN B N 1
ATOM 5752 C CA . ASN B 1 234 ? 9.75 -2.338 -19.906 1 94.56 234 ASN B CA 1
ATOM 5753 C C . ASN B 1 234 ? 8.953 -3.48 -20.531 1 94.56 234 ASN B C 1
ATOM 5755 O O . ASN B 1 234 ? 8.5 -3.373 -21.672 1 94.56 234 ASN B O 1
ATOM 5759 N N . THR B 1 235 ? 8.734 -4.613 -19.828 1 94 235 THR B N 1
ATOM 5760 C CA . THR B 1 235 ? 7.992 -5.754 -20.359 1 94 235 THR B CA 1
ATOM 5761 C C . THR B 1 235 ? 6.547 -5.73 -19.875 1 94 235 THR B C 1
ATOM 5763 O O . THR B 1 235 ? 5.754 -6.605 -20.234 1 94 235 THR B O 1
ATOM 5766 N N . ILE B 1 236 ? 6.203 -4.754 -19.078 1 93.81 236 ILE B N 1
ATOM 5767 C CA . ILE B 1 236 ? 4.852 -4.641 -18.547 1 93.81 236 ILE B CA 1
ATOM 5768 C C . ILE B 1 236 ? 3.869 -4.332 -19.672 1 93.81 236 ILE B C 1
ATOM 5770 O O . ILE B 1 236 ? 4.129 -3.463 -20.5 1 93.81 236 ILE B O 1
ATOM 5774 N N . ASP B 1 237 ? 2.824 -5.07 -19.719 1 89.5 237 ASP B N 1
ATOM 5775 C CA . ASP B 1 237 ? 1.714 -4.82 -20.625 1 89.5 237 ASP B CA 1
ATOM 5776 C C . ASP B 1 237 ? 0.572 -4.098 -19.922 1 89.5 237 ASP B C 1
ATOM 5778 O O . ASP B 1 237 ? -0.231 -4.723 -19.219 1 89.5 237 ASP B O 1
ATOM 5782 N N . THR B 1 238 ? 0.353 -2.861 -20.156 1 88 238 THR B N 1
ATOM 5783 C CA . THR B 1 238 ? -0.578 -2.021 -19.406 1 88 238 THR B CA 1
ATOM 5784 C C . THR B 1 238 ? -2.016 -2.291 -19.844 1 88 238 THR B C 1
ATOM 5786 O O . THR B 1 238 ? -2.959 -1.761 -19.25 1 88 238 THR B O 1
ATOM 5789 N N . THR B 1 239 ? -2.219 -3.158 -20.859 1 86.38 239 THR B N 1
ATOM 5790 C CA . THR B 1 239 ? -3.566 -3.551 -21.25 1 86.38 239 THR B CA 1
ATOM 5791 C C . THR B 1 239 ? -4.094 -4.664 -20.359 1 86.38 239 THR B C 1
ATOM 5793 O O . THR B 1 239 ? -5.289 -4.961 -20.359 1 86.38 239 THR B O 1
ATOM 5796 N N . VAL B 1 240 ? -3.156 -5.277 -19.609 1 86.06 240 VAL B N 1
ATOM 5797 C CA . VAL B 1 240 ? -3.516 -6.312 -18.641 1 86.06 240 VAL B CA 1
ATOM 5798 C C . VAL B 1 240 ? -3.738 -5.684 -17.266 1 86.06 240 VAL B C 1
ATOM 5800 O O . VAL B 1 240 ? -2.838 -5.051 -16.719 1 86.06 240 VAL B O 1
ATOM 5803 N N . ASP B 1 241 ? -4.82 -5.844 -16.641 1 83.94 241 ASP B N 1
ATOM 5804 C CA . ASP B 1 241 ? -5.297 -5.102 -15.477 1 83.94 241 ASP B CA 1
ATOM 5805 C C . ASP B 1 241 ? -4.332 -5.25 -14.305 1 83.94 241 ASP B C 1
ATOM 5807 O O . ASP B 1 241 ? -3.879 -4.254 -13.734 1 83.94 241 ASP B O 1
ATOM 5811 N N . TRP B 1 242 ? -4 -6.488 -13.992 1 86.38 242 TRP B N 1
ATOM 5812 C CA . TRP B 1 242 ? -3.186 -6.68 -12.797 1 86.38 242 TRP B CA 1
ATOM 5813 C C . TRP B 1 242 ? -1.766 -6.172 -13.016 1 86.38 242 TRP B C 1
ATOM 5815 O O . TRP B 1 242 ? -1.045 -5.891 -12.055 1 86.38 242 TRP B O 1
ATOM 5825 N N . GLN B 1 243 ? -1.302 -6.062 -14.273 1 90.81 243 GLN B N 1
ATOM 5826 C CA . GLN B 1 243 ? 0.053 -5.594 -14.547 1 90.81 243 GLN B CA 1
ATOM 5827 C C . GLN B 1 243 ? 0.162 -4.086 -14.352 1 90.81 243 GLN B C 1
ATOM 5829 O O . GLN B 1 243 ? 1.257 -3.557 -14.141 1 90.81 243 GLN B O 1
ATOM 5834 N N . LYS B 1 244 ? -1.044 -3.367 -14.453 1 88 244 LYS B N 1
ATOM 5835 C CA . LYS B 1 244 ? -1.072 -1.926 -14.227 1 88 244 LYS B CA 1
ATOM 5836 C C . LYS B 1 244 ? -0.609 -1.58 -12.812 1 88 244 LYS B C 1
ATOM 5838 O O . LYS B 1 244 ? -0.129 -0.472 -12.57 1 88 244 LYS B O 1
ATOM 5843 N N . GLY B 1 245 ? -0.699 -2.512 -11.984 1 89.88 245 GLY B N 1
ATOM 5844 C CA . GLY B 1 245 ? -0.366 -2.297 -10.578 1 89.88 245 GLY B CA 1
ATOM 5845 C C . GLY B 1 245 ? 1.119 -2.42 -10.297 1 89.88 245 GLY B C 1
ATOM 5846 O O . GLY B 1 245 ? 1.573 -2.1 -9.195 1 89.88 245 GLY B O 1
ATOM 5847 N N . ILE B 1 246 ? 1.862 -2.895 -11.289 1 95.5 246 ILE B N 1
ATOM 5848 C CA . ILE B 1 246 ? 3.307 -3.021 -11.125 1 95.5 246 ILE B CA 1
ATOM 5849 C C . ILE B 1 246 ? 3.961 -1.646 -11.234 1 95.5 246 ILE B C 1
ATOM 5851 O O . ILE B 1 246 ? 4.121 -1.114 -12.336 1 95.5 246 ILE B O 1
ATOM 5855 N N . LYS B 1 247 ? 4.398 -1.079 -10.188 1 92.5 247 LYS B N 1
ATOM 5856 C CA . LYS B 1 247 ? 4.867 0.303 -10.156 1 92.5 247 LYS B CA 1
ATOM 5857 C C . LYS B 1 247 ? 6.379 0.378 -10.359 1 92.5 247 LYS B C 1
ATOM 5859 O O . LYS B 1 247 ? 6.891 1.361 -10.898 1 92.5 247 LYS B O 1
ATOM 5864 N N . PHE B 1 248 ? 7.074 -0.744 -9.945 1 97.12 248 PHE B N 1
ATOM 5865 C CA . PHE B 1 248 ? 8.531 -0.668 -9.891 1 97.12 248 PHE B CA 1
ATOM 5866 C C . PHE B 1 248 ? 9.156 -1.685 -10.836 1 97.12 248 PHE B C 1
ATOM 5868 O O . PHE B 1 248 ? 8.516 -2.664 -11.219 1 97.12 248 PHE B O 1
ATOM 5875 N N . ASN B 1 249 ? 10.367 -1.388 -11.297 1 98.31 249 ASN B N 1
ATOM 5876 C CA . ASN B 1 249 ? 11.195 -2.4 -11.953 1 98.31 249 ASN B CA 1
ATOM 5877 C C . ASN B 1 249 ? 11.57 -3.523 -10.984 1 98.31 249 ASN B C 1
ATOM 5879 O O . ASN B 1 249 ? 12.234 -3.285 -9.977 1 98.31 249 ASN B O 1
ATOM 5883 N N . GLN B 1 250 ? 11.117 -4.691 -11.305 1 98.62 250 GLN B N 1
ATOM 5884 C CA . GLN B 1 250 ? 11.398 -5.84 -10.453 1 98.62 250 GLN B CA 1
ATOM 5885 C C . GLN B 1 250 ? 12.219 -6.895 -11.195 1 98.62 250 GLN B C 1
ATOM 5887 O O . GLN B 1 250 ? 11.922 -8.094 -11.102 1 98.62 250 GLN B O 1
ATOM 5892 N N . ASP B 1 251 ? 13.125 -6.465 -11.953 1 98.5 251 ASP B N 1
ATOM 5893 C CA . ASP B 1 251 ? 14.008 -7.336 -12.727 1 98.5 251 ASP B CA 1
ATOM 5894 C C . ASP B 1 251 ? 14.922 -8.148 -11.805 1 98.5 251 ASP B C 1
ATOM 5896 O O . ASP B 1 251 ? 15.617 -7.59 -10.961 1 98.5 251 ASP B O 1
ATOM 5900 N N . ILE B 1 252 ? 14.945 -9.461 -11.961 1 98.62 252 ILE B N 1
ATOM 5901 C CA . ILE B 1 252 ? 15.789 -10.305 -11.125 1 98.62 252 ILE B CA 1
ATOM 5902 C C . ILE B 1 252 ? 16.906 -10.914 -11.977 1 98.62 252 ILE B C 1
ATOM 5904 O O . ILE B 1 252 ? 17.531 -11.891 -11.57 1 98.62 252 ILE B O 1
ATOM 5908 N N . ASP B 1 253 ? 17.125 -10.406 -13.234 1 98.38 253 ASP B N 1
ATOM 5909 C CA . ASP B 1 253 ? 18.219 -10.797 -14.125 1 98.38 253 ASP B CA 1
ATOM 5910 C C . ASP B 1 253 ? 18.016 -12.219 -14.641 1 98.38 253 ASP B C 1
ATOM 5912 O O . ASP B 1 253 ? 18.906 -13.07 -14.492 1 98.38 253 ASP B O 1
ATOM 5916 N N . MET B 1 254 ? 16.906 -12.461 -15.375 1 98.44 254 MET B N 1
ATOM 5917 C CA . MET B 1 254 ? 16.547 -13.773 -15.922 1 98.44 254 MET B CA 1
ATOM 5918 C C . MET B 1 254 ? 17.641 -14.297 -16.844 1 98.44 254 MET B C 1
ATOM 5920 O O . MET B 1 254 ? 17.906 -15.5 -16.859 1 98.44 254 MET B O 1
ATOM 5924 N N . PRO B 1 255 ? 18.328 -13.414 -17.641 1 98.19 255 PRO B N 1
ATOM 5925 C CA . PRO B 1 255 ? 19.422 -13.938 -18.453 1 98.19 255 PRO B CA 1
ATOM 5926 C C . PRO B 1 255 ? 20.5 -14.648 -17.625 1 98.19 255 PRO B C 1
ATOM 5928 O O . PRO B 1 255 ? 20.938 -15.734 -17.984 1 98.19 255 PRO B O 1
ATOM 5931 N N . LYS B 1 256 ? 20.844 -14.039 -16.531 1 98.81 256 LYS B N 1
ATOM 5932 C CA . LYS B 1 256 ? 21.844 -14.641 -15.664 1 98.81 256 LYS B CA 1
ATOM 5933 C C . LYS B 1 256 ? 21.344 -15.953 -15.062 1 98.81 256 LYS B C 1
ATOM 5935 O O . LYS B 1 256 ? 22.062 -16.938 -15.008 1 98.81 256 LYS B O 1
ATOM 5940 N N . ILE B 1 257 ? 20.125 -15.992 -14.617 1 98.88 257 ILE B N 1
ATOM 5941 C CA . ILE B 1 257 ? 19.516 -17.172 -14.016 1 98.88 257 ILE B CA 1
ATOM 5942 C C . ILE B 1 257 ? 19.422 -18.297 -15.047 1 98.88 257 ILE B C 1
ATOM 5944 O O . ILE B 1 257 ? 19.797 -19.438 -14.766 1 98.88 257 ILE B O 1
ATOM 5948 N N . ALA B 1 258 ? 18.969 -17.953 -16.234 1 98.69 258 ALA B N 1
ATOM 5949 C CA . ALA B 1 258 ? 18.812 -18.953 -17.281 1 98.69 258 ALA B CA 1
ATOM 5950 C C . ALA B 1 258 ? 20.172 -19.516 -17.703 1 98.69 258 ALA B C 1
ATOM 5952 O O . ALA B 1 258 ? 20.297 -20.719 -17.938 1 98.69 258 ALA B O 1
ATOM 5953 N N . ALA B 1 259 ? 21.141 -18.641 -17.844 1 98.62 259 ALA B N 1
ATOM 5954 C CA . ALA B 1 259 ? 22.484 -19.094 -18.203 1 98.62 259 ALA B CA 1
ATOM 5955 C C . ALA B 1 259 ? 23.031 -20.094 -17.188 1 98.62 259 ALA B C 1
ATOM 5957 O O . ALA B 1 259 ? 23.531 -21.156 -17.562 1 98.62 259 ALA B O 1
ATOM 5958 N N . MET B 1 260 ? 22.906 -19.75 -15.969 1 98.88 260 MET B N 1
ATOM 5959 C CA . MET B 1 260 ? 23.344 -20.625 -14.891 1 98.88 260 MET B CA 1
ATOM 5960 C C . MET B 1 260 ? 22.562 -21.953 -14.93 1 98.88 260 MET B C 1
ATOM 5962 O O . MET B 1 260 ? 23.156 -23.016 -14.836 1 98.88 260 MET B O 1
ATOM 5966 N N . GLY B 1 261 ? 21.25 -21.875 -15.031 1 98.81 261 GLY B N 1
ATOM 5967 C CA . GLY B 1 261 ? 20.438 -23.062 -15.117 1 98.81 261 GLY B CA 1
ATOM 5968 C C . GLY B 1 261 ? 20.844 -23.984 -16.25 1 98.81 261 GLY B C 1
ATOM 5969 O O . GLY B 1 261 ? 21.016 -25.188 -16.062 1 98.81 261 GLY B O 1
ATOM 5970 N N . ARG B 1 262 ? 21.047 -23.453 -17.422 1 98.62 262 ARG B N 1
ATOM 5971 C CA . ARG B 1 262 ? 21.312 -24.234 -18.625 1 98.62 262 ARG B CA 1
ATOM 5972 C C . ARG B 1 262 ? 22.766 -24.734 -18.641 1 98.62 262 ARG B C 1
ATOM 5974 O O . ARG B 1 262 ? 23.078 -25.734 -19.297 1 98.62 262 ARG B O 1
ATOM 5981 N N . LYS B 1 263 ? 23.672 -24.016 -17.984 1 98.62 263 LYS B N 1
ATOM 5982 C CA . LYS B 1 263 ? 25.016 -24.531 -17.781 1 98.62 263 LYS B CA 1
ATOM 5983 C C . LYS B 1 263 ? 24.984 -25.828 -16.984 1 98.62 263 LYS B C 1
ATOM 5985 O O . LYS B 1 263 ? 25.703 -26.781 -17.312 1 98.62 263 LYS B O 1
ATOM 5990 N N . ASN B 1 264 ? 24.156 -25.906 -15.977 1 98.75 264 ASN B N 1
ATOM 5991 C CA . ASN B 1 264 ? 24.094 -27.047 -15.078 1 98.75 264 ASN B CA 1
ATOM 5992 C C . ASN B 1 264 ? 23.109 -28.094 -15.586 1 98.75 264 ASN B C 1
ATOM 5994 O O . ASN B 1 264 ? 23.234 -29.281 -15.258 1 98.75 264 ASN B O 1
ATOM 5998 N N . GLN B 1 265 ? 22.125 -27.703 -16.312 1 98.75 265 GLN B N 1
ATOM 5999 C CA . GLN B 1 265 ? 21.094 -28.562 -16.906 1 98.75 265 GLN B CA 1
ATOM 6000 C C . GLN B 1 265 ? 20.906 -28.266 -18.391 1 98.75 265 GLN B C 1
ATOM 6002 O O . GLN B 1 265 ? 19.953 -27.609 -18.781 1 98.75 265 GLN B O 1
ATOM 6007 N N . PRO B 1 266 ? 21.766 -28.781 -19.234 1 98.31 266 PRO B N 1
ATOM 6008 C CA . PRO B 1 266 ? 21.641 -28.484 -20.672 1 98.31 266 PRO B CA 1
ATOM 6009 C C . PRO B 1 266 ? 20.266 -28.828 -21.234 1 98.31 266 PRO B C 1
ATOM 6011 O O . PRO B 1 266 ? 19.734 -29.906 -20.953 1 98.31 266 PRO B O 1
ATOM 6014 N N . GLY B 1 267 ? 19.641 -27.812 -21.969 1 98.5 267 GLY B N 1
ATOM 6015 C CA . GLY B 1 267 ? 18.328 -27.984 -22.562 1 98.5 267 GLY B CA 1
ATOM 6016 C C . GLY B 1 267 ? 17.203 -27.609 -21.625 1 98.5 267 GLY B C 1
ATOM 6017 O O . GLY B 1 267 ? 16.016 -27.75 -21.984 1 98.5 267 GLY B O 1
ATOM 6018 N N . LEU B 1 268 ? 17.578 -27.047 -20.484 1 98.81 268 LEU B N 1
ATOM 6019 C CA . LEU B 1 268 ? 16.562 -26.656 -19.516 1 98.81 268 LEU B CA 1
ATOM 6020 C C . LEU B 1 268 ? 15.508 -25.766 -20.141 1 98.81 268 LEU B C 1
ATOM 6022 O O . LEU B 1 268 ? 15.82 -24.703 -20.656 1 98.81 268 LEU B O 1
ATOM 6026 N N . ILE B 1 269 ? 14.266 -26.188 -20.109 1 98.88 269 ILE B N 1
ATOM 6027 C CA . ILE B 1 269 ? 13.141 -25.344 -20.484 1 98.88 269 ILE B CA 1
ATOM 6028 C C . ILE B 1 269 ? 12.852 -24.344 -19.359 1 98.88 269 ILE B C 1
ATOM 6030 O O . ILE B 1 269 ? 12.672 -24.734 -18.203 1 98.88 269 ILE B O 1
ATOM 6034 N N . VAL B 1 270 ? 12.891 -23.094 -19.672 1 98.81 270 VAL B N 1
ATOM 6035 C CA . VAL B 1 270 ? 12.508 -22.047 -18.719 1 98.81 270 VAL B CA 1
ATOM 6036 C C . VAL B 1 270 ? 11.156 -21.453 -19.109 1 98.81 270 VAL B C 1
ATOM 6038 O O . VAL B 1 270 ? 10.945 -21.062 -20.266 1 98.81 270 VAL B O 1
ATOM 6041 N N . VAL B 1 271 ? 10.289 -21.453 -18.141 1 98.19 271 VAL B N 1
ATOM 6042 C CA . VAL B 1 271 ? 8.969 -20.875 -18.359 1 98.19 271 VAL B CA 1
ATOM 6043 C C . VAL B 1 271 ? 8.75 -19.688 -17.438 1 98.19 271 VAL B C 1
ATOM 6045 O O . VAL B 1 271 ? 8.18 -19.844 -16.344 1 98.19 271 VAL B O 1
ATOM 6048 N N . ASP B 1 272 ? 9.164 -18.547 -17.828 1 97.19 272 ASP B N 1
ATOM 6049 C CA . ASP B 1 272 ? 8.859 -17.297 -17.125 1 97.19 272 ASP B CA 1
ATOM 6050 C C . ASP B 1 272 ? 7.434 -16.844 -17.406 1 97.19 272 ASP B C 1
ATOM 6052 O O . ASP B 1 272 ? 7.223 -15.883 -18.156 1 97.19 272 ASP B O 1
ATOM 6056 N N . ARG B 1 273 ? 6.539 -17.453 -16.734 1 94.38 273 ARG B N 1
ATOM 6057 C CA . ARG B 1 273 ? 5.121 -17.359 -17.078 1 94.38 273 ARG B CA 1
ATOM 6058 C C . ARG B 1 273 ? 4.652 -15.914 -17.125 1 94.38 273 ARG B C 1
ATOM 6060 O O . ARG B 1 273 ? 4.934 -15.133 -16.203 1 94.38 273 ARG B O 1
ATOM 6067 N N . THR B 1 274 ? 3.951 -15.547 -18.156 1 91.88 274 THR B N 1
ATOM 6068 C CA . THR B 1 274 ? 3.254 -14.289 -18.406 1 91.88 274 THR B CA 1
ATOM 6069 C C . THR B 1 274 ? 4.246 -13.18 -18.734 1 91.88 274 THR B C 1
ATOM 6071 O O . THR B 1 274 ? 3.855 -12.023 -18.922 1 91.88 274 THR B O 1
ATOM 6074 N N . VAL B 1 275 ? 5.543 -13.477 -18.719 1 94.88 275 VAL B N 1
ATOM 6075 C CA . VAL B 1 275 ? 6.551 -12.508 -19.141 1 94.88 275 VAL B CA 1
ATOM 6076 C C . VAL B 1 275 ? 7.043 -12.844 -20.547 1 94.88 275 VAL B C 1
ATOM 6078 O O . VAL B 1 275 ? 7.945 -13.664 -20.703 1 94.88 275 VAL B O 1
ATOM 6081 N N . SER B 1 276 ? 6.508 -12.211 -21.484 1 92.31 276 SER B N 1
ATOM 6082 C CA . SER B 1 276 ? 6.859 -12.492 -22.875 1 92.31 276 SER B CA 1
ATOM 6083 C C . SER B 1 276 ? 8.352 -12.289 -23.109 1 92.31 276 SER B C 1
ATOM 6085 O O . SER B 1 276 ? 8.945 -11.344 -22.594 1 92.31 276 SER B O 1
ATOM 6087 N N . GLY B 1 277 ? 8.93 -13.25 -23.859 1 92.62 277 GLY B N 1
ATOM 6088 C CA . GLY B 1 277 ? 10.336 -13.133 -24.188 1 92.62 277 GLY B CA 1
ATOM 6089 C C . GLY B 1 277 ? 11.047 -14.469 -24.266 1 92.62 277 GLY B C 1
ATOM 6090 O O . GLY B 1 277 ? 10.398 -15.516 -24.344 1 92.62 277 GLY B O 1
ATOM 6091 N N . GLN B 1 278 ? 12.328 -14.438 -24.219 1 94 278 GLN B N 1
ATOM 6092 C CA . GLN B 1 278 ? 13.203 -15.578 -24.516 1 94 278 GLN B CA 1
ATOM 6093 C C . GLN B 1 278 ? 13.062 -16.656 -23.438 1 94 278 GLN B C 1
ATOM 6095 O O . GLN B 1 278 ? 13.375 -17.828 -23.672 1 94 278 GLN B O 1
ATOM 6100 N N . TYR B 1 279 ? 12.508 -16.25 -22.328 1 96.94 279 TYR B N 1
ATOM 6101 C CA . TYR B 1 279 ? 12.523 -17.203 -21.219 1 96.94 279 TYR B CA 1
ATOM 6102 C C . TYR B 1 279 ? 11.117 -17.719 -20.922 1 96.94 279 TYR B C 1
ATOM 6104 O O . TYR B 1 279 ? 10.891 -18.391 -19.922 1 96.94 279 TYR B O 1
ATOM 6112 N N . GLU B 1 280 ? 10.195 -17.328 -21.703 1 96.81 280 GLU B N 1
ATOM 6113 C CA . GLU B 1 280 ? 8.891 -17.984 -21.766 1 96.81 280 GLU B CA 1
ATOM 6114 C C . GLU B 1 280 ? 8.844 -19.016 -22.891 1 96.81 280 GLU B C 1
ATOM 6116 O O . GLU B 1 280 ? 8.211 -18.781 -23.922 1 96.81 280 GLU B O 1
ATOM 6121 N N . ASN B 1 281 ?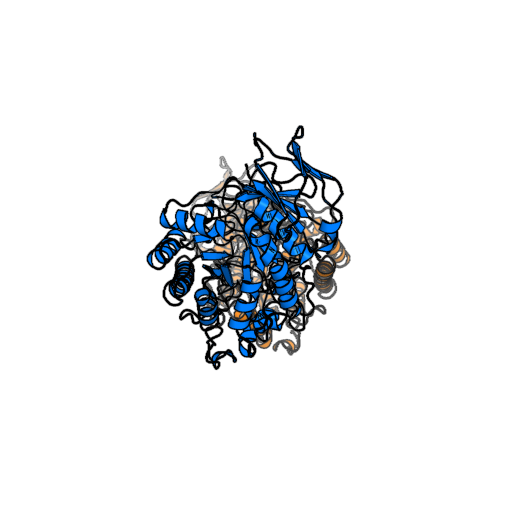 9.469 -20.141 -22.656 1 98.31 281 ASN B N 1
ATOM 6122 C CA . ASN B 1 281 ? 9.703 -21.109 -23.719 1 98.31 281 ASN B CA 1
ATOM 6123 C C . ASN B 1 281 ? 8.406 -21.766 -24.188 1 98.31 281 ASN B C 1
ATOM 6125 O O . ASN B 1 281 ? 8.359 -22.344 -25.281 1 98.31 281 ASN B O 1
ATOM 6129 N N . TYR B 1 282 ? 7.398 -21.703 -23.438 1 97.56 282 TYR B N 1
ATOM 6130 C CA . TYR B 1 282 ? 6.035 -21.984 -23.875 1 97.56 282 TYR B CA 1
ATOM 6131 C C . TYR B 1 282 ? 5.027 -21.156 -23.094 1 97.56 282 TYR B C 1
ATOM 6133 O O . TYR B 1 282 ? 5.309 -20.719 -21.984 1 97.56 282 TYR B O 1
ATOM 6141 N N . THR B 1 283 ? 3.85 -20.875 -23.625 1 95.62 283 THR B N 1
ATOM 6142 C CA . THR B 1 283 ? 2.838 -20.078 -22.953 1 95.62 283 THR B CA 1
ATOM 6143 C C . THR B 1 283 ? 1.909 -20.953 -22.125 1 95.62 283 THR B C 1
ATOM 6145 O O . THR B 1 283 ? 1.866 -22.172 -22.312 1 95.62 283 THR B O 1
ATOM 6148 N N . THR B 1 284 ? 1.266 -20.344 -21.219 1 95.25 284 THR B N 1
ATOM 6149 C CA . THR B 1 284 ? 0.456 -21.109 -20.281 1 95.25 284 THR B CA 1
ATOM 6150 C C . THR B 1 284 ? -0.941 -20.516 -20.156 1 95.25 284 THR B C 1
ATOM 6152 O O . THR B 1 284 ? -1.208 -19.734 -19.234 1 95.25 284 THR B O 1
ATOM 6155 N N . PRO B 1 285 ? -1.893 -20.812 -20.953 1 91.69 285 PRO B N 1
ATOM 6156 C CA . PRO B 1 285 ? -3.287 -20.438 -20.703 1 91.69 285 PRO B CA 1
ATOM 6157 C C . PRO B 1 285 ? -3.855 -21.094 -19.453 1 91.69 285 PRO B C 1
ATOM 6159 O O . PRO B 1 285 ? -4.445 -22.172 -19.531 1 91.69 285 PRO B O 1
ATOM 6162 N N . GLU B 1 286 ? -3.709 -20.484 -18.391 1 87.69 286 GLU B N 1
ATOM 6163 C CA . GLU B 1 286 ? -4.086 -21.016 -17.094 1 87.69 286 GLU B CA 1
ATOM 6164 C C . GLU B 1 286 ? -5.594 -21.234 -16.984 1 87.69 286 GLU B C 1
ATOM 6166 O O . GLU B 1 286 ? -6.375 -20.344 -17.312 1 87.69 286 GLU B O 1
ATOM 6171 N N . GLN B 1 287 ? -5.977 -22.406 -16.656 1 88.44 287 GLN B N 1
ATOM 6172 C CA . GLN B 1 287 ? -7.355 -22.812 -16.422 1 88.44 287 GLN B CA 1
ATOM 6173 C C . GLN B 1 287 ? -8.203 -22.641 -17.688 1 88.44 287 GLN B C 1
ATOM 6175 O O . GLN B 1 287 ? -9.43 -22.547 -17.594 1 88.44 287 GLN B O 1
ATOM 6180 N N . GLU B 1 288 ? -7.531 -22.609 -18.844 1 88.12 288 GLU B N 1
ATOM 6181 C CA . GLU B 1 288 ? -8.234 -22.344 -20.094 1 88.12 288 GLU B CA 1
ATOM 6182 C C . GLU B 1 288 ? -7.754 -23.266 -21.203 1 88.12 288 GLU B C 1
ATOM 6184 O O . GLU B 1 288 ? -6.617 -23.75 -21.172 1 88.12 288 GLU B O 1
ATOM 6189 N N . VAL B 1 289 ? -8.664 -23.5 -22.109 1 90.69 289 VAL B N 1
ATOM 6190 C CA . VAL B 1 289 ? -8.359 -24.125 -23.375 1 90.69 289 VAL B CA 1
ATOM 6191 C C . VAL B 1 289 ? -8.523 -23.109 -24.516 1 90.69 289 VAL B C 1
ATOM 6193 O O . VAL B 1 289 ? -9.609 -22.578 -24.719 1 90.69 289 VAL B O 1
ATOM 6196 N N . PRO B 1 290 ? -7.473 -22.859 -25.172 1 90.94 290 PRO B N 1
ATOM 6197 C CA . PRO B 1 290 ? -7.629 -21.938 -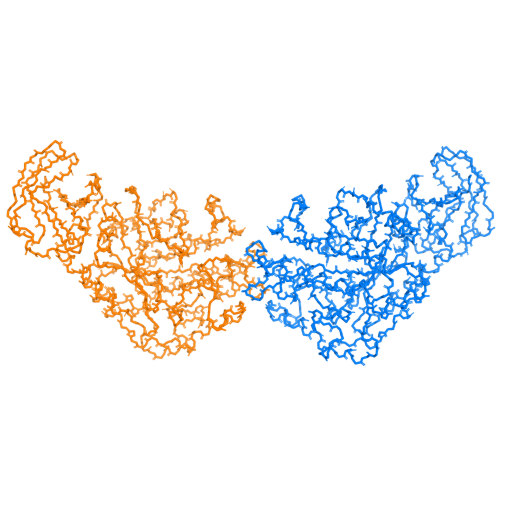26.297 1 90.94 290 PRO B CA 1
ATOM 6198 C C . PRO B 1 290 ? -8.727 -22.359 -27.266 1 90.94 290 PRO B C 1
ATOM 6200 O O . PRO B 1 290 ? -8.93 -23.562 -27.484 1 90.94 290 PRO B O 1
ATOM 6203 N N . ALA B 1 291 ? -9.344 -21.438 -27.891 1 88.44 291 ALA B N 1
ATOM 6204 C CA . ALA B 1 291 ? -10.445 -21.703 -28.828 1 88.44 291 ALA B CA 1
ATOM 6205 C C . ALA B 1 291 ? -9.938 -22.297 -30.125 1 88.44 291 ALA B C 1
ATOM 6207 O O . ALA B 1 291 ? -10.672 -23.016 -30.812 1 88.44 291 ALA B O 1
ATOM 6208 N N . ALA B 1 292 ? -8.758 -22 -30.438 1 89.81 292 ALA B N 1
ATOM 6209 C CA . ALA B 1 292 ? -8.109 -22.484 -31.656 1 89.81 292 ALA B CA 1
ATOM 6210 C C . ALA B 1 292 ? -6.668 -22.906 -31.391 1 89.81 292 ALA B C 1
ATOM 6212 O O . ALA B 1 292 ? -6.09 -22.516 -30.359 1 89.81 292 ALA B O 1
ATOM 6213 N N . PRO B 1 293 ? -6.164 -23.734 -32.25 1 91.81 293 PRO B N 1
ATOM 6214 C CA . PRO B 1 293 ? -4.762 -24.109 -32.094 1 91.81 293 PRO B CA 1
ATOM 6215 C C . PRO B 1 293 ? -3.826 -22.906 -32.094 1 91.81 293 PRO B C 1
ATOM 6217 O O . PRO B 1 293 ? -4.086 -21.922 -32.812 1 91.81 293 PRO B O 1
ATOM 6220 N N . LEU B 1 294 ? -2.783 -23.016 -31.328 1 91.94 294 LEU B N 1
ATOM 6221 C CA . LEU B 1 294 ? -1.725 -22.016 -31.344 1 91.94 294 LEU B CA 1
ATOM 6222 C C . LEU B 1 294 ? -0.533 -22.484 -32.156 1 91.94 294 LEU B C 1
ATOM 6224 O O . LEU B 1 294 ? -0.337 -23.688 -32.344 1 91.94 294 LEU B O 1
ATOM 6228 N N . ASP B 1 295 ? 0.255 -21.609 -32.656 1 91.75 295 ASP B N 1
ATOM 6229 C CA . ASP B 1 295 ? 1.356 -21.938 -33.562 1 91.75 295 ASP B CA 1
ATOM 6230 C C . ASP B 1 295 ? 2.67 -22.062 -32.781 1 91.75 295 ASP B C 1
ATOM 6232 O O . ASP B 1 295 ? 3.75 -22 -33.375 1 91.75 295 ASP B O 1
ATOM 6236 N N . HIS B 1 296 ? 2.602 -22.078 -31.453 1 95.44 296 HIS B N 1
ATOM 6237 C CA . HIS B 1 296 ? 3.766 -22.234 -30.594 1 95.44 296 HIS B CA 1
ATOM 6238 C C . HIS B 1 296 ? 3.465 -23.156 -29.422 1 95.44 296 HIS B C 1
ATOM 6240 O O . HIS B 1 296 ? 2.305 -23.484 -29.156 1 95.44 296 HIS B O 1
ATOM 6246 N N . PRO B 1 297 ? 4.484 -23.688 -28.734 1 96.88 297 PRO B N 1
ATOM 6247 C CA . PRO B 1 297 ? 4.262 -24.594 -27.594 1 96.88 297 PRO B CA 1
ATOM 6248 C C . PRO B 1 297 ? 3.471 -23.938 -26.469 1 96.88 297 PRO B C 1
ATOM 6250 O O . PRO B 1 297 ? 3.717 -22.781 -26.125 1 96.88 297 PRO B O 1
ATOM 6253 N N . TRP B 1 298 ? 2.535 -24.672 -25.906 1 97.19 298 TRP B N 1
ATOM 6254 C CA . TRP B 1 298 ? 1.736 -24.141 -24.812 1 97.19 298 TRP B CA 1
ATOM 6255 C C . TRP B 1 298 ? 1.23 -25.266 -23.906 1 97.19 298 TRP B C 1
ATOM 6257 O O . TRP B 1 298 ? 1.228 -26.438 -24.312 1 97.19 298 TRP B O 1
ATOM 6267 N N . GLU B 1 299 ? 0.963 -24.953 -22.75 1 97.94 299 GLU B N 1
ATOM 6268 C CA . GLU B 1 299 ? 0.511 -25.875 -21.703 1 97.94 299 GLU B CA 1
ATOM 6269 C C . GLU B 1 299 ? -0.625 -25.25 -20.891 1 97.94 299 GLU B C 1
ATOM 6271 O O . GLU B 1 299 ? -0.497 -24.141 -20.375 1 97.94 299 GLU B O 1
ATOM 6276 N N . SER B 1 300 ? -1.765 -25.891 -20.797 1 97.12 300 SER B N 1
ATOM 6277 C CA . SER B 1 300 ? -2.787 -25.469 -19.844 1 97.12 300 SER B CA 1
ATOM 6278 C C . SER B 1 300 ? -2.598 -26.156 -18.5 1 97.12 300 SER B C 1
ATOM 6280 O O . SER B 1 300 ? -2.588 -27.391 -18.406 1 97.12 300 SER B O 1
ATOM 6282 N N . CYS B 1 301 ? -2.332 -25.391 -17.547 1 97.44 301 CYS B N 1
ATOM 6283 C CA . CYS B 1 301 ? -2.389 -25.922 -16.188 1 97.44 301 CYS B CA 1
ATOM 6284 C C . CYS B 1 301 ? -3.791 -25.781 -15.609 1 97.44 301 CYS B C 1
ATOM 6286 O O . CYS B 1 301 ? -4.375 -24.703 -15.633 1 97.44 301 CYS B O 1
ATOM 6288 N N . ILE B 1 302 ? -4.359 -26.859 -15.125 1 97.5 302 ILE B N 1
ATOM 6289 C CA . ILE B 1 302 ? -5.75 -26.922 -14.695 1 97.5 302 ILE B CA 1
ATOM 6290 C C . ILE B 1 302 ? -5.848 -27.703 -13.383 1 97.5 302 ILE B C 1
ATOM 6292 O O . ILE B 1 302 ? -5.203 -28.734 -13.219 1 97.5 302 ILE B O 1
ATOM 6296 N N . THR B 1 303 ? -6.621 -27.219 -12.469 1 97.38 303 THR B N 1
ATOM 6297 C CA . THR B 1 303 ? -6.828 -27.891 -11.195 1 97.38 303 THR B CA 1
ATOM 6298 C C . THR B 1 303 ? -7.781 -29.078 -11.352 1 97.38 303 THR B C 1
ATOM 6300 O O . THR B 1 303 ? -8.758 -28.984 -12.094 1 97.38 303 THR B O 1
ATOM 6303 N N . MET B 1 304 ? -7.465 -30.156 -10.711 1 97.94 304 MET B N 1
ATOM 6304 C CA . MET B 1 304 ? -8.43 -31.25 -10.641 1 97.94 304 MET B CA 1
ATOM 6305 C C . MET B 1 304 ? -9.617 -30.875 -9.766 1 97.94 304 MET B C 1
ATOM 6307 O O . MET B 1 304 ? -10.766 -31.188 -10.102 1 97.94 304 MET B O 1
ATOM 6311 N N . GLY B 1 305 ? -9.273 -30.328 -8.617 1 95.75 305 GLY B N 1
ATOM 6312 C CA . GLY B 1 305 ? -10.312 -29.766 -7.777 1 95.75 305 GLY B CA 1
ATOM 6313 C C . GLY B 1 305 ? -10.633 -28.312 -8.109 1 95.75 305 GLY B C 1
ATOM 6314 O O . GLY B 1 305 ? -10.586 -27.922 -9.273 1 95.75 305 GLY B O 1
ATOM 6315 N N . ASN B 1 306 ? -11.031 -27.594 -7.086 1 93.62 306 ASN B N 1
ATOM 6316 C CA . ASN B 1 306 ? -11.359 -26.188 -7.285 1 93.62 306 ASN B CA 1
ATOM 6317 C C . ASN B 1 306 ? -10.195 -25.281 -6.883 1 93.62 306 ASN B C 1
ATOM 6319 O O . ASN B 1 306 ? -10.258 -24.062 -7.086 1 93.62 306 ASN B O 1
ATOM 6323 N N . SER B 1 307 ? -9.148 -25.891 -6.32 1 93.19 307 SER B N 1
ATOM 6324 C CA . SER B 1 307 ? -8.016 -25.141 -5.816 1 93.19 307 SER B CA 1
ATOM 6325 C C . SER B 1 307 ? -6.691 -25.766 -6.246 1 93.19 307 SER B C 1
ATOM 6327 O O . SER B 1 307 ? -6.629 -26.969 -6.496 1 93.19 307 SER B O 1
ATOM 6329 N N . TRP B 1 308 ? -5.715 -24.938 -6.383 1 96.06 308 TRP B N 1
ATOM 6330 C CA . TRP B 1 308 ? -4.387 -25.484 -6.664 1 96.06 308 TRP B CA 1
ATOM 6331 C C . TRP B 1 308 ? -3.883 -26.328 -5.5 1 96.06 308 TRP B C 1
ATOM 6333 O O . TRP B 1 308 ? -3.295 -27.391 -5.707 1 96.06 308 TRP B O 1
ATOM 6343 N N . SER B 1 309 ? -4.125 -25.844 -4.297 1 95.56 309 SER B N 1
ATOM 6344 C CA . SER B 1 309 ? -3.695 -26.594 -3.115 1 95.56 309 SER B CA 1
ATOM 6345 C C . SER B 1 309 ? -4.848 -27.391 -2.516 1 95.56 309 SER B C 1
ATOM 6347 O O . SER B 1 309 ? -6 -27.234 -2.93 1 95.56 309 SER B O 1
ATOM 6349 N N . TYR B 1 310 ? -4.52 -28.172 -1.603 1 96.06 310 TYR B N 1
ATOM 6350 C CA . TYR B 1 310 ? -5.465 -29.031 -0.9 1 96.06 310 TYR B CA 1
ATOM 6351 C C . TYR B 1 310 ? -6.492 -28.203 -0.139 1 96.06 310 TYR B C 1
ATOM 6353 O O . TYR B 1 310 ? -6.133 -27.266 0.584 1 96.06 310 TYR B O 1
ATOM 6361 N N . VAL B 1 311 ? -7.68 -28.5 -0.292 1 94.12 311 VAL B N 1
ATOM 6362 C CA . VAL B 1 311 ? -8.812 -28 0.478 1 94.12 311 VAL B CA 1
ATOM 6363 C C . VAL B 1 311 ? -9.688 -29.172 0.927 1 94.12 311 VAL B C 1
ATOM 6365 O O . VAL B 1 311 ? -10.086 -30 0.111 1 94.12 311 VAL B O 1
ATOM 6368 N N . PRO B 1 312 ? -9.93 -29.203 2.172 1 93 312 PRO B N 1
ATOM 6369 C CA . PRO B 1 312 ? -10.797 -30.297 2.613 1 93 312 PRO B CA 1
ATOM 6370 C C . PRO B 1 312 ? -12.156 -30.281 1.917 1 93 312 PRO B C 1
ATOM 6372 O O . PRO B 1 312 ? -12.797 -29.234 1.812 1 93 312 PRO B O 1
ATOM 6375 N N . GLY B 1 313 ? -12.547 -31.406 1.451 1 93.44 313 GLY B N 1
ATOM 6376 C CA . GLY B 1 313 ? -13.852 -31.531 0.824 1 93.44 313 GLY B CA 1
ATOM 6377 C C . GLY B 1 313 ? -13.922 -30.891 -0.549 1 93.44 313 GLY B C 1
ATOM 6378 O O . GLY B 1 313 ? -15 -30.5 -0.999 1 93.44 313 GLY B O 1
ATOM 6379 N N . ASP B 1 314 ? -12.844 -30.797 -1.167 1 94.62 314 ASP B N 1
ATOM 6380 C CA . ASP B 1 314 ? -12.805 -30.203 -2.496 1 94.62 314 ASP B CA 1
ATOM 6381 C C . ASP B 1 314 ? -13.648 -31 -3.486 1 94.62 314 ASP B C 1
ATOM 6383 O O . ASP B 1 314 ? -14 -32.156 -3.221 1 94.62 314 ASP B O 1
ATOM 6387 N N . HIS B 1 315 ? -14.055 -30.359 -4.5 1 96.12 315 HIS B N 1
ATOM 6388 C CA . HIS B 1 315 ? -14.805 -31 -5.566 1 96.12 315 HIS B CA 1
ATOM 6389 C C . HIS B 1 315 ? -13.914 -31.297 -6.77 1 96.12 315 HIS B C 1
ATOM 6391 O O . HIS B 1 315 ? -13.672 -30.422 -7.598 1 96.12 315 HIS B O 1
ATOM 6397 N N . TYR B 1 316 ? -13.609 -32.562 -6.945 1 97.19 316 TYR B N 1
ATOM 6398 C CA . TYR B 1 316 ? -12.703 -33 -8.008 1 97.19 316 TYR B CA 1
ATOM 6399 C C . TYR B 1 316 ? -13.461 -33.219 -9.312 1 97.19 316 TYR B C 1
ATOM 6401 O O . TYR B 1 316 ? -14.516 -33.875 -9.312 1 97.19 316 TYR B O 1
ATOM 6409 N N . LYS B 1 317 ? -12.9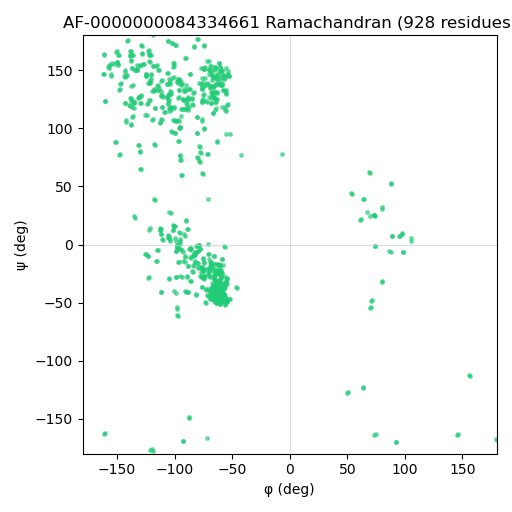22 -32.719 -10.367 1 97.62 317 LYS B N 1
ATOM 6410 C CA . LYS B 1 317 ? -13.453 -33.031 -11.688 1 97.62 317 LYS B CA 1
ATOM 6411 C C . LYS B 1 317 ? -13.547 -34.531 -11.914 1 97.62 317 LYS B C 1
ATOM 6413 O O . LYS B 1 317 ? -12.711 -35.281 -11.43 1 97.62 317 LYS B O 1
ATOM 6418 N N . SER B 1 318 ? -14.555 -34.938 -12.664 1 96.94 318 SER B N 1
ATOM 6419 C CA . SER B 1 318 ? -14.68 -36.375 -13 1 96.94 318 SER B CA 1
ATOM 6420 C C . SER B 1 318 ? -13.609 -36.781 -14 1 96.94 318 SER B C 1
ATOM 6422 O O . SER B 1 318 ? -13.023 -35.969 -14.688 1 96.94 318 SER B O 1
ATOM 6424 N N . ALA B 1 319 ? -13.32 -38.094 -14.031 1 97.06 319 ALA B N 1
ATOM 6425 C CA . ALA B 1 319 ? -12.414 -38.625 -15.055 1 97.06 319 ALA B CA 1
ATOM 6426 C C . ALA B 1 319 ? -12.922 -38.281 -16.453 1 97.06 319 ALA B C 1
ATOM 6428 O O . ALA B 1 319 ? -12.133 -38.031 -17.359 1 97.06 319 ALA B O 1
ATOM 6429 N N . HIS B 1 320 ? -14.242 -38.312 -16.594 1 96.56 320 HIS B N 1
ATOM 6430 C CA . HIS B 1 320 ? -14.891 -37.938 -17.844 1 96.56 320 HIS B CA 1
ATOM 6431 C C . HIS B 1 320 ? -14.484 -36.531 -18.266 1 96.56 320 HIS B C 1
ATOM 6433 O O . HIS B 1 320 ? -14 -36.312 -19.375 1 96.56 320 HIS B O 1
ATOM 6439 N N . ASP B 1 321 ? -14.609 -35.594 -17.375 1 96.62 321 ASP B N 1
ATOM 6440 C CA . ASP B 1 321 ? -14.289 -34.188 -17.656 1 96.62 321 ASP B CA 1
ATOM 6441 C C . ASP B 1 321 ? -12.805 -34 -17.953 1 96.62 321 ASP B C 1
ATOM 6443 O O . ASP B 1 321 ? -12.422 -33.25 -18.828 1 96.62 321 ASP B O 1
ATOM 6447 N N . ILE B 1 322 ? -12 -34.719 -17.234 1 97.94 322 ILE B N 1
ATOM 6448 C CA . ILE B 1 322 ? -10.555 -34.562 -17.344 1 97.94 322 ILE B CA 1
ATOM 6449 C C . ILE B 1 322 ? -10.086 -35.125 -18.688 1 97.94 322 ILE B C 1
ATOM 6451 O O . ILE B 1 322 ? -9.258 -34.531 -19.375 1 97.94 322 ILE B O 1
ATOM 6455 N N . VAL B 1 323 ? -10.586 -36.281 -19.078 1 97.81 323 VAL B N 1
ATOM 6456 C CA . VAL B 1 323 ? -10.219 -36.875 -20.344 1 97.81 323 VAL B CA 1
ATOM 6457 C C . VAL B 1 323 ? -10.664 -35.969 -21.5 1 97.81 323 VAL B C 1
ATOM 6459 O O . VAL B 1 323 ? -9.93 -35.781 -22.469 1 97.81 323 VAL B O 1
ATOM 6462 N N . GLN B 1 324 ? -11.82 -35.5 -21.375 1 96.56 324 GLN B N 1
ATOM 6463 C CA . GLN B 1 324 ? -12.289 -34.562 -22.422 1 96.56 324 GLN B CA 1
ATOM 6464 C C . GLN B 1 324 ? -11.383 -33.344 -22.516 1 96.56 324 GLN B C 1
ATOM 6466 O O . GLN B 1 324 ? -11.062 -32.906 -23.625 1 96.56 324 GLN B O 1
ATOM 6471 N N . LEU B 1 325 ? -11.008 -32.781 -21.375 1 97.12 325 LEU B N 1
ATOM 6472 C CA . LEU B 1 325 ? -10.07 -31.672 -21.359 1 97.12 325 LEU B CA 1
ATOM 6473 C C . LEU B 1 325 ? -8.773 -32.031 -22.062 1 97.12 325 LEU B C 1
ATOM 6475 O O . LEU B 1 325 ? -8.258 -31.281 -22.875 1 97.12 325 LEU B O 1
ATOM 6479 N N . LEU B 1 326 ? -8.258 -33.188 -21.703 1 98.5 326 LEU B N 1
ATOM 6480 C CA . LEU B 1 326 ? -7.008 -33.656 -22.297 1 98.5 326 LEU B CA 1
ATOM 6481 C C . LEU B 1 326 ? -7.117 -33.75 -23.812 1 98.5 326 LEU B C 1
ATOM 6483 O O . LEU B 1 326 ? -6.266 -33.219 -24.531 1 98.5 326 LEU B O 1
ATOM 6487 N N . VAL B 1 327 ? -8.164 -34.344 -24.297 1 98 327 VAL B N 1
ATOM 6488 C CA . VAL B 1 327 ? -8.367 -34.531 -25.734 1 98 327 VAL B CA 1
ATOM 6489 C C . VAL B 1 327 ? -8.477 -33.156 -26.406 1 98 327 VAL B C 1
ATOM 6491 O O . VAL B 1 327 ? -7.848 -32.938 -27.453 1 98 327 VAL B O 1
ATOM 6494 N N . LYS B 1 328 ? -9.25 -32.312 -25.844 1 97.69 328 LYS B N 1
ATOM 6495 C CA . LYS B 1 328 ? -9.43 -30.969 -26.406 1 97.69 328 LYS B CA 1
ATOM 6496 C C . LYS B 1 328 ? -8.102 -30.219 -26.484 1 97.69 328 LYS B C 1
ATOM 6498 O O . LYS B 1 328 ? -7.789 -29.578 -27.484 1 97.69 328 LYS B O 1
ATOM 6503 N N . ILE B 1 329 ? -7.324 -30.266 -25.453 1 98.12 329 ILE B N 1
ATOM 6504 C CA . ILE B 1 329 ? -6.055 -29.547 -25.375 1 98.12 329 ILE B CA 1
ATOM 6505 C C . ILE B 1 329 ? -5.062 -30.125 -26.375 1 98.12 329 ILE B C 1
ATOM 6507 O O . ILE B 1 329 ? -4.418 -29.391 -27.125 1 98.12 329 ILE B O 1
ATOM 6511 N N . VAL B 1 330 ? -5 -31.453 -26.438 1 98.25 330 VAL B N 1
ATOM 6512 C CA . VAL B 1 330 ? -4.047 -32.125 -27.328 1 98.25 330 VAL B CA 1
ATOM 6513 C C . VAL B 1 330 ? -4.453 -31.875 -28.781 1 98.25 330 VAL B C 1
ATOM 6515 O O . VAL B 1 330 ? -3.594 -31.703 -29.656 1 98.25 330 VAL B O 1
ATOM 6518 N N . SER B 1 331 ? -5.723 -31.859 -29.047 1 97.62 331 SER B N 1
ATOM 6519 C CA . SER B 1 331 ? -6.211 -31.625 -30.406 1 97.62 331 SER B CA 1
ATOM 6520 C C . SER B 1 331 ? -5.82 -30.234 -30.906 1 97.62 331 SER B C 1
ATOM 6522 O O . SER B 1 331 ? -5.852 -29.953 -32.094 1 97.62 331 SER B O 1
ATOM 6524 N N . ARG B 1 332 ? -5.461 -29.438 -30 1 97 332 ARG B N 1
ATOM 6525 C CA . ARG B 1 332 ? -5.082 -28.078 -30.359 1 97 332 ARG B CA 1
ATOM 6526 C C . ARG B 1 332 ? -3.592 -27.844 -30.141 1 97 332 ARG B C 1
ATOM 6528 O O . ARG B 1 332 ? -3.133 -26.703 -30.109 1 97 332 ARG B O 1
ATOM 6535 N N . GLY B 1 333 ? -2.889 -28.891 -29.859 1 96.94 333 GLY B N 1
ATOM 6536 C CA . GLY B 1 333 ? -1.435 -28.859 -29.906 1 96.94 333 GLY B CA 1
ATOM 6537 C C . GLY B 1 333 ? -0.81 -28.594 -28.547 1 96.94 333 GLY B C 1
ATOM 6538 O O . GLY B 1 333 ? 0.392 -28.344 -28.438 1 96.94 333 GLY B O 1
ATOM 6539 N N . GLY B 1 334 ? -1.605 -28.578 -27.484 1 97.94 334 GLY B N 1
ATOM 6540 C CA . GLY B 1 334 ? -1.09 -28.234 -26.172 1 97.94 334 GLY B CA 1
ATOM 6541 C C . GLY B 1 334 ? -0.862 -29.438 -25.281 1 97.94 334 GLY B C 1
ATOM 6542 O O . GLY B 1 334 ? -1.088 -30.578 -25.703 1 97.94 334 GLY B O 1
ATOM 6543 N N . ASN B 1 335 ? -0.279 -29.25 -24.141 1 98.69 335 ASN B N 1
ATOM 6544 C CA . ASN B 1 335 ? -0.164 -30.219 -23.062 1 98.69 335 ASN B CA 1
ATOM 6545 C C . ASN B 1 335 ? -1.101 -29.875 -21.906 1 98.69 335 ASN B C 1
ATOM 6547 O O . ASN B 1 335 ? -1.389 -28.703 -21.656 1 98.69 335 ASN B O 1
ATOM 6551 N N . LEU B 1 336 ? -1.595 -30.891 -21.219 1 98.81 336 LEU B N 1
ATOM 6552 C CA . LEU B 1 336 ? -2.361 -30.688 -20 1 98.81 336 LEU B CA 1
ATOM 6553 C C . LEU B 1 336 ? -1.495 -30.938 -18.766 1 98.81 336 LEU B C 1
ATOM 6555 O O . LEU B 1 336 ? -0.932 -32.031 -18.609 1 98.81 336 LEU B O 1
ATOM 6559 N N . LEU B 1 337 ? -1.33 -29.953 -18.016 1 98.81 337 LEU B N 1
ATOM 6560 C CA . LEU B 1 337 ? -0.711 -30.062 -16.703 1 98.81 337 LEU B CA 1
ATOM 6561 C C . LEU B 1 337 ? -1.77 -30.094 -15.602 1 98.81 337 LEU B C 1
ATOM 6563 O O . LEU B 1 337 ? -2.277 -29.047 -15.188 1 98.81 337 LEU B O 1
ATOM 6567 N N . MET B 1 338 ? -2.168 -31.25 -15.141 1 98.69 338 MET B N 1
ATOM 6568 C CA . MET B 1 338 ? -3.244 -31.469 -14.18 1 98.69 338 MET B CA 1
ATOM 6569 C C . MET B 1 338 ? -2.73 -31.328 -12.75 1 98.69 338 MET B C 1
ATOM 6571 O O . MET B 1 338 ? -1.798 -32.031 -12.344 1 98.69 338 MET B O 1
ATOM 6575 N N . ASN B 1 339 ? -3.355 -30.5 -12.023 1 98.56 339 ASN B N 1
ATOM 6576 C CA . ASN B 1 339 ? -2.875 -30.219 -10.672 1 98.56 339 ASN B CA 1
ATOM 6577 C C . ASN B 1 339 ? -3.609 -31.062 -9.633 1 98.56 339 ASN B C 1
ATOM 6579 O O . ASN B 1 339 ? -4.84 -31.156 -9.648 1 98.56 339 ASN B O 1
ATOM 6583 N N . ILE B 1 340 ? -2.896 -31.641 -8.766 1 98.56 340 ILE B N 1
ATOM 6584 C CA . ILE B 1 340 ? -3.371 -32.281 -7.547 1 98.56 340 ILE B CA 1
ATOM 6585 C C . ILE B 1 340 ? -2.561 -31.781 -6.352 1 98.56 340 ILE B C 1
ATOM 6587 O O . ILE B 1 340 ? -1.341 -31.953 -6.305 1 98.56 340 ILE B O 1
ATOM 6591 N N . GLY B 1 341 ? -3.223 -31.203 -5.375 1 97.88 341 GLY B N 1
ATOM 6592 C CA . GLY B 1 341 ? -2.529 -30.719 -4.188 1 97.88 341 GLY B CA 1
ATOM 6593 C C . GLY B 1 341 ? -2.512 -31.734 -3.059 1 97.88 341 GLY B C 1
ATOM 6594 O O . GLY B 1 341 ? -3.566 -32.156 -2.568 1 97.88 341 GLY B O 1
ATOM 6595 N N . PRO B 1 342 ? -1.346 -32.188 -2.67 1 98.44 342 PRO B N 1
ATOM 6596 C CA . PRO B 1 342 ? -1.287 -33.094 -1.516 1 98.44 342 PRO B CA 1
ATOM 6597 C C . PRO B 1 342 ? -1.838 -32.438 -0.242 1 98.44 342 PRO B C 1
ATOM 6599 O O . PRO B 1 342 ? -1.768 -31.234 -0.077 1 98.44 342 PRO B O 1
ATOM 6602 N N . GLY B 1 343 ? -2.33 -33.25 0.652 1 97.88 343 GLY B N 1
ATOM 6603 C CA . GLY B 1 343 ? -2.859 -32.781 1.923 1 97.88 343 GLY B CA 1
ATOM 6604 C C . GLY B 1 343 ? -1.78 -32.5 2.949 1 97.88 343 GLY B C 1
ATOM 6605 O O . GLY B 1 343 ? -0.597 -32.719 2.695 1 97.88 343 GLY B O 1
ATOM 6606 N N . PRO B 1 344 ? -2.258 -32 4.129 1 97.81 344 PRO B N 1
ATOM 6607 C CA . PRO B 1 344 ? -1.295 -31.688 5.191 1 97.81 344 PRO B CA 1
ATOM 6608 C C . PRO B 1 344 ? -0.59 -32.938 5.727 1 97.81 344 PRO B C 1
ATOM 6610 O O . PRO B 1 344 ? 0.477 -32.844 6.336 1 97.81 344 PRO B O 1
ATOM 6613 N N . ASP B 1 345 ? -1.136 -34.094 5.449 1 97.81 345 ASP B N 1
ATOM 6614 C CA . ASP B 1 345 ? -0.521 -35.344 5.922 1 97.81 345 ASP B CA 1
ATOM 6615 C C . ASP B 1 345 ? 0.463 -35.906 4.891 1 97.81 345 ASP B C 1
ATOM 6617 O O . ASP B 1 345 ? 1.145 -36.875 5.148 1 97.81 345 ASP B O 1
ATOM 6621 N N . GLY B 1 346 ? 0.43 -35.281 3.65 1 98.31 346 GLY B N 1
ATOM 6622 C CA . GLY B 1 346 ? 1.449 -35.625 2.666 1 98.31 346 GLY B CA 1
ATOM 6623 C C . GLY B 1 346 ? 0.939 -36.5 1.557 1 98.31 346 GLY B C 1
ATOM 6624 O O . GLY B 1 346 ? 1.712 -36.969 0.706 1 98.31 346 GLY B O 1
ATOM 6625 N N . ASP B 1 347 ? -0.325 -36.812 1.526 1 98.31 347 ASP B N 1
ATOM 6626 C CA . ASP B 1 347 ? -0.863 -37.688 0.508 1 98.31 347 ASP B CA 1
ATOM 6627 C C . ASP B 1 347 ? -1.951 -37 -0.312 1 98.31 347 ASP B C 1
ATOM 6629 O O . ASP B 1 347 ? -2.412 -35.938 0.045 1 98.31 347 ASP B O 1
ATOM 6633 N N . PHE B 1 348 ? -2.25 -37.594 -1.474 1 98.19 348 PHE B N 1
ATOM 6634 C CA . PHE B 1 348 ? -3.379 -37.125 -2.266 1 98.19 348 PHE B CA 1
ATOM 6635 C C . PHE B 1 348 ? -4.699 -37.562 -1.63 1 98.19 348 PHE B C 1
ATOM 6637 O O . PHE B 1 348 ? -4.754 -38.531 -0.893 1 98.19 348 PHE B O 1
ATOM 6644 N N . ASP B 1 349 ? -5.754 -36.781 -1.836 1 97.56 349 ASP B N 1
ATOM 6645 C CA . ASP B 1 349 ? -7.098 -37.25 -1.507 1 97.56 349 ASP B CA 1
ATOM 6646 C C . ASP B 1 349 ? -7.43 -38.562 -2.236 1 97.56 349 ASP B C 1
ATOM 6648 O O . ASP B 1 349 ? -7.082 -38.719 -3.408 1 97.56 349 ASP B O 1
ATOM 6652 N N . PRO B 1 350 ? -8.148 -39.469 -1.621 1 97.5 350 PRO B N 1
ATOM 6653 C CA . PRO B 1 350 ? -8.523 -40.719 -2.275 1 97.5 350 PRO B CA 1
ATOM 6654 C C . PRO B 1 350 ? -9.25 -40.5 -3.602 1 97.5 350 PRO B C 1
ATOM 6656 O O . PRO B 1 350 ? -9.078 -41.281 -4.539 1 97.5 350 PRO B O 1
ATOM 6659 N N . GLU B 1 351 ? -9.969 -39.469 -3.664 1 97.88 351 GLU B N 1
ATOM 6660 C CA . GLU B 1 351 ? -10.703 -39.188 -4.895 1 97.88 351 GLU B CA 1
ATOM 6661 C C . GLU B 1 351 ? -9.75 -38.906 -6.051 1 97.88 351 GLU B C 1
ATOM 6663 O O . GLU B 1 351 ? -10.039 -39.25 -7.199 1 97.88 351 GLU B O 1
ATOM 6668 N N . ALA B 1 352 ? -8.664 -38.281 -5.773 1 98.31 352 ALA B N 1
ATOM 6669 C CA . ALA B 1 352 ? -7.676 -38.031 -6.812 1 98.31 352 ALA B CA 1
ATOM 6670 C C . ALA B 1 352 ? -7.117 -39.344 -7.371 1 98.31 352 ALA B C 1
ATOM 6672 O O . ALA B 1 352 ? -6.949 -39.469 -8.586 1 98.31 352 ALA B O 1
ATOM 6673 N N . TYR B 1 353 ? -6.875 -40.281 -6.516 1 98.5 353 TYR B N 1
ATOM 6674 C CA . TYR B 1 353 ? -6.402 -41.594 -6.957 1 98.5 353 TYR B CA 1
ATOM 6675 C C . TYR B 1 353 ? -7.445 -42.281 -7.824 1 98.5 353 TYR B C 1
ATOM 6677 O O . TYR B 1 353 ? -7.109 -42.906 -8.836 1 98.5 353 TYR B O 1
ATOM 6685 N N . ASN B 1 354 ? -8.656 -42.188 -7.391 1 98.44 354 ASN B N 1
ATOM 6686 C CA . ASN B 1 354 ? -9.734 -42.75 -8.172 1 98.44 354 ASN B CA 1
ATOM 6687 C C . ASN B 1 354 ? -9.789 -42.188 -9.586 1 98.44 354 ASN B C 1
ATOM 6689 O O . ASN B 1 354 ? -9.953 -42.906 -10.562 1 98.44 354 ASN B O 1
ATOM 6693 N N . ARG B 1 355 ? -9.672 -40.875 -9.641 1 98.44 355 ARG B N 1
ATOM 6694 C CA . ARG B 1 355 ? -9.688 -40.219 -10.945 1 98.44 355 ARG B CA 1
ATOM 6695 C C . ARG B 1 355 ? -8.5 -40.688 -11.797 1 98.44 355 ARG B C 1
ATOM 6697 O O . ARG B 1 355 ? -8.664 -40.969 -12.984 1 98.44 355 ARG B O 1
ATOM 6704 N N . LEU B 1 356 ? -7.32 -40.719 -11.203 1 98.81 356 LEU B N 1
ATOM 6705 C CA . LEU B 1 356 ? -6.129 -41.125 -11.945 1 98.81 356 LEU B CA 1
ATOM 6706 C C . LEU B 1 356 ? -6.281 -42.531 -12.469 1 98.81 356 LEU B C 1
ATOM 6708 O O . LEU B 1 356 ? -5.887 -42.844 -13.602 1 98.81 356 LEU B O 1
ATOM 6712 N N . ASN B 1 357 ? -6.848 -43.375 -11.688 1 98.62 357 ASN B N 1
ATOM 6713 C CA . ASN B 1 357 ? -7.086 -44.75 -12.109 1 98.62 357 ASN B CA 1
ATOM 6714 C C . ASN B 1 357 ? -8.023 -44.812 -13.312 1 98.62 357 ASN B C 1
ATOM 6716 O O . ASN B 1 357 ? -7.766 -45.531 -14.273 1 98.62 357 ASN B O 1
ATOM 6720 N N . ALA B 1 358 ? -9.094 -44.094 -13.227 1 97.75 358 ALA B N 1
ATOM 6721 C CA . ALA B 1 358 ? -10.07 -44.062 -14.312 1 97.75 358 ALA B CA 1
ATOM 6722 C C . ALA B 1 358 ? -9.461 -43.5 -15.586 1 97.75 358 ALA B C 1
ATOM 6724 O O . ALA B 1 358 ? -9.711 -44 -16.688 1 97.75 358 ALA B O 1
ATOM 6725 N N . ILE B 1 359 ? -8.695 -42.5 -15.484 1 98.31 359 ILE B N 1
ATOM 6726 C CA . ILE B 1 359 ? -8 -41.938 -16.625 1 98.31 359 ILE B CA 1
ATOM 6727 C C . ILE B 1 359 ? -7.055 -42.969 -17.234 1 98.31 359 ILE B C 1
ATOM 6729 O O . ILE B 1 359 ? -6.965 -43.094 -18.453 1 98.31 359 ILE B O 1
ATOM 6733 N N . GLY B 1 360 ? -6.359 -43.656 -16.344 1 98.44 360 GLY B N 1
ATOM 6734 C CA . GLY B 1 360 ? -5.438 -44.656 -16.797 1 98.44 360 GLY B CA 1
ATOM 6735 C C . GLY B 1 360 ? -6.109 -45.75 -17.609 1 98.44 360 GLY B C 1
ATOM 6736 O O . GLY B 1 360 ? -5.562 -46.219 -18.625 1 98.44 360 GLY B O 1
ATOM 6737 N N . ASP B 1 361 ? -7.262 -46.156 -17.156 1 97.38 361 ASP B N 1
ATOM 6738 C CA . ASP B 1 361 ? -8.031 -47.156 -17.891 1 97.38 361 ASP B CA 1
ATOM 6739 C C . ASP B 1 361 ? -8.312 -46.688 -19.312 1 97.38 361 ASP B C 1
ATOM 6741 O O . ASP B 1 361 ? -8.211 -47.469 -20.266 1 97.38 361 ASP B O 1
ATOM 6745 N N . TRP B 1 362 ? -8.648 -45.5 -19.438 1 97.12 362 TRP B N 1
ATOM 6746 C CA . TRP B 1 362 ? -8.914 -44.938 -20.75 1 97.12 362 TRP B CA 1
ATOM 6747 C C . TRP B 1 362 ? -7.633 -44.812 -21.562 1 97.12 362 TRP B C 1
ATOM 6749 O O . TRP B 1 362 ? -7.609 -45.156 -22.75 1 97.12 362 TRP B O 1
ATOM 6759 N N . MET B 1 363 ? -6.57 -44.406 -20.953 1 98.06 363 MET B N 1
ATOM 6760 C CA . MET B 1 363 ? -5.293 -44.156 -21.625 1 98.06 363 MET B CA 1
ATOM 6761 C C . MET B 1 363 ? -4.684 -45.469 -22.141 1 98.06 363 MET B C 1
ATOM 6763 O O . MET B 1 363 ? -4.02 -45.469 -23.172 1 98.06 363 MET B O 1
ATOM 6767 N N . LYS B 1 364 ? -4.906 -46.469 -21.453 1 96.81 364 LYS B N 1
ATOM 6768 C CA . LYS B 1 364 ? -4.41 -47.781 -21.891 1 96.81 364 LYS B CA 1
ATOM 6769 C C . LYS B 1 364 ? -4.926 -48.125 -23.281 1 96.81 364 LYS B C 1
ATOM 6771 O O . LYS B 1 364 ? -4.223 -48.75 -24.062 1 96.81 364 LYS B O 1
ATOM 6776 N N . ILE B 1 365 ? -6.07 -47.688 -23.547 1 96.25 365 ILE B N 1
ATOM 6777 C CA . ILE B 1 365 ? -6.719 -47.969 -24.812 1 96.25 365 ILE B CA 1
ATOM 6778 C C . ILE B 1 365 ? -6.383 -46.906 -25.828 1 96.25 365 ILE B C 1
ATOM 6780 O O . ILE B 1 365 ? -6.055 -47.188 -26.984 1 96.25 365 ILE B O 1
ATOM 6784 N N . ASN B 1 366 ? -6.363 -45.719 -25.406 1 97.06 366 ASN B N 1
ATOM 6785 C CA . ASN B 1 366 ? -6.453 -44.594 -26.359 1 97.06 366 ASN B CA 1
ATOM 6786 C C . ASN B 1 366 ? -5.176 -43.781 -26.375 1 97.06 366 ASN B C 1
ATOM 6788 O O . ASN B 1 366 ? -5.055 -42.812 -27.156 1 97.06 366 ASN B O 1
ATOM 6792 N N . GLY B 1 367 ? -4.164 -44.031 -25.531 1 97.56 367 GLY B N 1
ATOM 6793 C CA . GLY B 1 367 ? -2.965 -43.25 -25.344 1 97.56 367 GLY B CA 1
ATOM 6794 C C . GLY B 1 367 ? -2.184 -43.031 -26.625 1 97.56 367 GLY B C 1
ATOM 6795 O O . GLY B 1 367 ? -1.498 -42 -26.781 1 97.56 367 GLY B O 1
ATOM 6796 N N . GLU B 1 368 ? -2.301 -43.969 -27.547 1 96.56 368 GLU B N 1
ATOM 6797 C CA . GLU B 1 368 ? -1.573 -43.844 -28.812 1 96.56 368 GLU B CA 1
ATOM 6798 C C . GLU B 1 368 ? -1.99 -42.594 -29.578 1 96.56 368 GLU B C 1
ATOM 6800 O O . GLU B 1 368 ? -1.179 -42 -30.281 1 96.56 368 GLU B O 1
ATOM 6805 N N . GLY B 1 369 ? -3.227 -42.188 -29.406 1 97.94 369 GLY B N 1
ATOM 6806 C CA . GLY B 1 369 ? -3.711 -41 -30.094 1 97.94 369 GLY B CA 1
ATOM 6807 C C . GLY B 1 369 ? -3.35 -39.719 -29.375 1 97.94 369 GLY B C 1
ATOM 6808 O O . GLY B 1 369 ? -3.586 -38.625 -29.891 1 97.94 369 GLY B O 1
ATOM 6809 N N . ILE B 1 370 ? -2.83 -39.844 -28.156 1 98.56 370 ILE B N 1
ATOM 6810 C CA . ILE B 1 370 ? -2.512 -38.688 -27.312 1 98.56 370 ILE B CA 1
ATOM 6811 C C . ILE B 1 370 ? -1.026 -38.375 -27.438 1 98.56 370 ILE B C 1
ATOM 6813 O O . ILE B 1 370 ? -0.666 -37.281 -27.891 1 98.56 370 ILE B O 1
ATOM 6817 N N . TYR B 1 371 ? -0.146 -39.281 -27.219 1 98.5 371 TYR B N 1
ATOM 6818 C CA . TYR B 1 371 ? 1.291 -39.031 -27.219 1 98.5 371 TYR B CA 1
ATOM 6819 C C . TYR B 1 371 ? 1.822 -38.906 -28.641 1 98.5 371 TYR B C 1
ATOM 6821 O O . TYR B 1 371 ? 1.229 -39.406 -29.578 1 98.5 371 TYR B O 1
ATOM 6829 N N . ASN B 1 372 ? 2.938 -38.094 -28.734 1 98.19 372 ASN B N 1
ATOM 6830 C CA . ASN B 1 372 ? 3.609 -37.969 -30.016 1 98.19 372 ASN B CA 1
ATOM 6831 C C . ASN B 1 372 ? 2.639 -37.562 -31.109 1 98.19 372 ASN B C 1
ATOM 6833 O O . ASN B 1 372 ? 2.635 -38.125 -32.188 1 98.19 372 ASN B O 1
ATOM 6837 N N . SER B 1 373 ? 1.814 -36.625 -30.812 1 97.69 373 SER B N 1
ATOM 6838 C CA . SER B 1 373 ? 0.8 -36.188 -31.766 1 97.69 373 SER B CA 1
ATOM 6839 C C . SER B 1 373 ? 0.944 -34.688 -32.062 1 97.69 373 SER B C 1
ATOM 6841 O O . SER B 1 373 ? 1.665 -33.969 -31.344 1 97.69 373 SER B O 1
ATOM 6843 N N . ARG B 1 374 ? 0.309 -34.25 -33.125 1 96.94 374 ARG B N 1
ATOM 6844 C CA . ARG B 1 374 ? 0.231 -32.844 -33.531 1 96.94 374 ARG B CA 1
ATOM 6845 C C . ARG B 1 374 ? -1.201 -32.469 -33.875 1 96.94 374 ARG B C 1
ATOM 6847 O O . ARG B 1 374 ? -2.02 -33.312 -34.219 1 96.94 374 ARG B O 1
ATOM 6854 N N . ALA B 1 375 ? -1.426 -31.203 -33.719 1 96.5 375 ALA B N 1
ATOM 6855 C CA . ALA B 1 375 ? -2.723 -30.688 -34.156 1 96.5 375 ALA B CA 1
ATOM 6856 C C . ALA B 1 375 ? -2.896 -30.859 -35.656 1 96.5 375 ALA B C 1
ATOM 6858 O O . ALA B 1 375 ? -1.934 -30.734 -36.438 1 96.5 375 ALA B O 1
ATOM 6859 N N . VAL B 1 376 ? -4.129 -31.094 -36.031 1 95.94 376 VAL B N 1
ATOM 6860 C CA . VAL B 1 376 ? -4.438 -31.25 -37.469 1 95.94 376 VAL B CA 1
ATOM 6861 C C . VAL B 1 376 ? -5.844 -30.734 -37.75 1 95.94 376 VAL B C 1
ATOM 6863 O O . VAL B 1 376 ? -6.762 -30.953 -36.938 1 95.94 376 VAL B O 1
ATOM 6866 N N . ALA B 1 377 ? -5.898 -29.984 -38.75 1 94.5 377 ALA B N 1
ATOM 6867 C CA . ALA B 1 377 ? -7.223 -29.516 -39.156 1 94.5 377 ALA B CA 1
ATOM 6868 C C . ALA B 1 377 ? -8.156 -30.703 -39.438 1 94.5 377 ALA B C 1
ATOM 6870 O O . ALA B 1 377 ? -7.734 -31.719 -39.969 1 94.5 377 ALA B O 1
ATOM 6871 N N . PRO B 1 378 ? -9.492 -30.578 -39.062 1 95 378 PRO B N 1
ATOM 6872 C CA . PRO B 1 378 ? -10.203 -29.375 -38.625 1 95 378 PRO B CA 1
ATOM 6873 C C . PRO B 1 378 ? -10.125 -29.172 -37.094 1 95 378 PRO B C 1
ATOM 6875 O O . PRO B 1 378 ? -10.891 -28.391 -36.531 1 95 378 PRO B O 1
ATOM 6878 N N . TYR B 1 379 ? -9.258 -29.906 -36.469 1 95.38 379 TYR B N 1
ATOM 6879 C CA . TYR B 1 379 ? -9.039 -29.828 -35.031 1 95.38 379 TYR B CA 1
ATOM 6880 C C . TYR B 1 379 ? -10.227 -30.422 -34.25 1 95.38 379 TYR B C 1
ATOM 6882 O O . TYR B 1 379 ? -10.047 -31.234 -33.344 1 95.38 379 TYR B O 1
ATOM 6890 N N . SER B 1 380 ? -11.422 -29.938 -34.719 1 95.94 380 SER B N 1
ATOM 6891 C CA . SER B 1 380 ? -12.656 -30.516 -34.188 1 95.94 380 SER B CA 1
ATOM 6892 C C . SER B 1 380 ? -13.82 -30.297 -35.156 1 95.94 380 SER B C 1
ATOM 6894 O O . SER B 1 380 ? -13.789 -29.375 -35.969 1 95.94 380 SER B O 1
ATOM 6896 N N . SER B 1 381 ? -14.727 -31.109 -35.125 1 95.44 381 SER B N 1
ATOM 6897 C CA . SER B 1 381 ? -16.031 -31.062 -35.781 1 95.44 381 SER B CA 1
ATOM 6898 C C . SER B 1 381 ? -17.125 -31.641 -34.906 1 95.44 381 SER B C 1
ATOM 6900 O O . SER B 1 381 ? -17.219 -32.875 -34.75 1 95.44 381 SER B O 1
ATOM 6902 N N . GLY B 1 382 ? -17.969 -30.719 -34.375 1 93.62 382 GLY B N 1
ATOM 6903 C CA . GLY B 1 382 ? -18.922 -31.203 -33.375 1 93.62 382 GLY B CA 1
ATOM 6904 C C . GLY B 1 382 ? -18.25 -31.734 -32.125 1 93.62 382 GLY B C 1
ATOM 6905 O O . GLY B 1 382 ? -17.422 -31.031 -31.5 1 93.62 382 GLY B O 1
ATOM 6906 N N . ASN B 1 383 ? -18.562 -33 -31.812 1 95.81 383 ASN B N 1
ATOM 6907 C CA . ASN B 1 383 ? -17.969 -33.594 -30.625 1 95.81 383 ASN B CA 1
ATOM 6908 C C . ASN B 1 383 ? -16.781 -34.5 -30.984 1 95.81 383 ASN B C 1
ATOM 6910 O O . ASN B 1 383 ? -16.359 -35.344 -30.188 1 95.81 383 ASN B O 1
ATOM 6914 N N . ILE B 1 384 ? -16.25 -34.375 -32.219 1 97.25 384 ILE B N 1
ATOM 6915 C CA . ILE B 1 384 ? -15.102 -35.125 -32.656 1 97.25 384 ILE B CA 1
ATOM 6916 C C . ILE B 1 384 ? -13.859 -34.25 -32.656 1 97.25 384 ILE B C 1
ATOM 6918 O O . ILE B 1 384 ? -13.867 -33.156 -33.25 1 97.25 384 ILE B O 1
ATOM 6922 N N . TYR B 1 385 ? -12.828 -34.688 -32.062 1 97.94 385 TYR B N 1
ATOM 6923 C CA . TYR B 1 385 ? -11.57 -33.969 -31.969 1 97.94 385 TYR B CA 1
ATOM 6924 C C . TYR B 1 385 ? -10.43 -34.781 -32.594 1 97.94 385 TYR B C 1
ATOM 6926 O O . TYR B 1 385 ? -10.422 -36 -32.5 1 97.94 385 TYR B O 1
ATOM 6934 N N . TYR B 1 386 ? -9.477 -34.094 -33.188 1 97.88 386 TYR B N 1
ATOM 6935 C CA . TYR B 1 386 ? -8.531 -34.781 -34.031 1 97.88 386 TYR B CA 1
ATOM 6936 C C . TYR B 1 386 ? -7.098 -34.562 -33.594 1 97.88 386 TYR B C 1
ATOM 6938 O O . TYR B 1 386 ? -6.738 -33.438 -33.188 1 97.88 386 TYR B O 1
ATOM 6946 N N . THR B 1 387 ? -6.285 -35.594 -33.625 1 98.06 387 THR B N 1
ATOM 6947 C CA . THR B 1 387 ? -4.832 -35.5 -33.531 1 98.06 387 THR B CA 1
ATOM 6948 C C . THR B 1 387 ? -4.184 -36.312 -34.688 1 98.06 387 THR B C 1
ATOM 6950 O O . THR B 1 387 ? -4.82 -37.188 -35.281 1 98.06 387 THR B O 1
ATOM 6953 N N . LYS B 1 388 ? -3.014 -35.875 -35 1 97.75 388 LYS B N 1
ATOM 6954 C CA . LYS B 1 388 ? -2.238 -36.594 -36.031 1 97.75 388 LYS B CA 1
ATOM 6955 C C . LYS B 1 388 ? -0.941 -37.156 -35.438 1 97.75 388 LYS B C 1
ATOM 6957 O O . LYS B 1 388 ? -0.259 -36.469 -34.656 1 97.75 388 LYS B O 1
ATOM 6962 N N . ASN B 1 389 ? -0.685 -38.406 -35.75 1 97.31 389 ASN B N 1
ATOM 6963 C CA . ASN B 1 389 ? 0.604 -38.938 -35.375 1 97.31 389 ASN B CA 1
ATOM 6964 C C . ASN B 1 389 ? 1.764 -38.188 -35.969 1 97.31 389 ASN B C 1
ATOM 6966 O O . ASN B 1 389 ? 1.711 -37.812 -37.156 1 97.31 389 ASN B O 1
ATOM 6970 N N . LYS B 1 390 ? 2.811 -37.969 -35.219 1 95.38 390 LYS B N 1
ATOM 6971 C CA . LYS B 1 390 ? 3.902 -37.125 -35.688 1 95.38 390 LYS B CA 1
ATOM 6972 C C . LYS B 1 390 ? 4.762 -37.875 -36.719 1 95.38 390 LYS B C 1
ATOM 6974 O O . LYS B 1 390 ? 5.418 -37.219 -37.531 1 95.38 390 LYS B O 1
ATOM 6979 N N . ASP B 1 391 ? 4.746 -39.188 -36.719 1 95.12 391 ASP B N 1
ATOM 6980 C CA . ASP B 1 391 ? 5.703 -39.969 -37.531 1 95.12 391 ASP B CA 1
ATOM 6981 C C . ASP B 1 391 ? 4.996 -40.75 -38.594 1 95.12 391 ASP B C 1
ATOM 6983 O O . ASP B 1 391 ? 5.645 -41.344 -39.469 1 95.12 391 ASP B O 1
ATOM 6987 N N . LYS B 1 392 ? 3.648 -40.875 -38.469 1 94.69 392 LYS B N 1
ATOM 6988 C CA . LYS B 1 392 ? 2.887 -41.719 -39.406 1 94.69 392 LYS B CA 1
ATOM 6989 C C . LYS B 1 392 ? 1.732 -40.906 -40 1 94.69 392 LYS B C 1
ATOM 6991 O O . LYS B 1 392 ? 1.283 -39.906 -39.438 1 94.69 392 LYS B O 1
ATOM 6996 N N . ASN B 1 393 ? 1.362 -41.406 -41.188 1 95.88 393 ASN B N 1
ATOM 6997 C CA . ASN B 1 393 ? 0.15 -40.875 -41.781 1 95.88 393 ASN B CA 1
ATOM 6998 C C . ASN B 1 393 ? -1.105 -41.469 -41.156 1 95.88 393 ASN B C 1
ATOM 7000 O O . ASN B 1 393 ? -1.806 -42.25 -41.781 1 95.88 393 ASN B O 1
ATOM 7004 N N . ARG B 1 394 ? -1.324 -41.031 -39.938 1 97.88 394 ARG B N 1
ATOM 7005 C CA . ARG B 1 394 ? -2.449 -41.531 -39.125 1 97.88 394 ARG B CA 1
ATOM 7006 C C . ARG B 1 394 ? -3.113 -40.375 -38.375 1 97.88 394 ARG B C 1
ATOM 7008 O O . ARG B 1 394 ? -2.439 -39.625 -37.688 1 97.88 394 ARG B O 1
ATOM 7015 N N . ILE B 1 395 ? -4.391 -40.344 -38.625 1 97.81 395 ILE B N 1
ATOM 7016 C CA . ILE B 1 395 ? -5.219 -39.375 -37.875 1 97.81 395 ILE B CA 1
ATOM 7017 C C . ILE B 1 395 ? -6.023 -40.156 -36.812 1 97.81 395 ILE B C 1
ATOM 7019 O O . ILE B 1 395 ? -6.48 -41.25 -37.062 1 97.81 395 ILE B O 1
ATOM 7023 N N . TYR B 1 396 ? -6.098 -39.594 -35.719 1 98.31 396 TYR B N 1
ATOM 7024 C CA . TYR B 1 396 ? -6.977 -40.062 -34.656 1 98.31 396 TYR B CA 1
ATOM 7025 C C . TYR B 1 396 ? -8.195 -39.156 -34.5 1 98.31 396 TYR B C 1
ATOM 7027 O O . TYR B 1 396 ? -8.055 -37.938 -34.375 1 98.31 396 TYR B O 1
ATOM 7035 N N . ALA B 1 397 ? -9.383 -39.688 -34.5 1 98.19 397 ALA B N 1
ATOM 7036 C CA . ALA B 1 397 ? -10.641 -39 -34.25 1 98.19 397 ALA B CA 1
ATOM 7037 C C . ALA B 1 397 ? -11.273 -39.406 -32.938 1 98.19 397 ALA B C 1
ATOM 7039 O O . ALA B 1 397 ? -11.758 -40.531 -32.812 1 98.19 397 ALA B O 1
ATOM 7040 N N . PHE B 1 398 ? -11.227 -38.562 -32.031 1 98 398 PHE B N 1
ATOM 7041 C CA . PHE B 1 398 ? -11.812 -38.812 -30.703 1 98 398 PHE B CA 1
ATOM 7042 C C . PHE B 1 398 ? -13.273 -38.375 -30.688 1 98 398 PHE B C 1
ATOM 7044 O O . PHE B 1 398 ? -13.578 -37.188 -30.906 1 98 398 PHE B O 1
ATOM 7051 N N . VAL B 1 399 ? -14.188 -39.25 -30.406 1 96.88 399 VAL B N 1
ATOM 7052 C CA . VAL B 1 399 ? -15.609 -38.938 -30.234 1 96.88 399 VAL B CA 1
ATOM 7053 C C . VAL B 1 399 ? -15.922 -38.781 -28.75 1 96.88 399 VAL B C 1
ATOM 7055 O O . VAL B 1 399 ? -15.992 -39.781 -28 1 96.88 399 VAL B O 1
ATOM 7058 N N . LEU B 1 400 ? -16.141 -37.562 -28.328 1 96.25 400 LEU B N 1
ATOM 7059 C CA . LEU B 1 400 ? -16.406 -37.281 -26.938 1 96.25 400 LEU B CA 1
ATOM 7060 C C . LEU B 1 400 ? -17.828 -37.656 -26.547 1 96.25 400 LEU B C 1
ATOM 7062 O O . LEU B 1 400 ? -18.766 -37.375 -27.297 1 96.25 400 LEU B O 1
ATOM 7066 N N . ALA B 1 401 ? -17.938 -38.312 -25.438 1 91.12 401 ALA B N 1
ATOM 7067 C CA . ALA B 1 401 ? -19.234 -38.75 -24.969 1 91.12 401 ALA B CA 1
ATOM 7068 C C . ALA B 1 401 ? -19.938 -37.688 -24.141 1 91.12 401 ALA B C 1
ATOM 7070 O O . ALA B 1 401 ? -19.281 -36.938 -23.422 1 91.12 401 ALA B O 1
ATOM 7071 N N . ASP B 1 402 ? -21.203 -37.656 -24.234 1 86 402 ASP B N 1
ATOM 7072 C CA . ASP B 1 402 ? -21.984 -36.719 -23.422 1 86 402 ASP B CA 1
ATOM 7073 C C . ASP B 1 402 ? -22.062 -37.188 -21.969 1 86 402 ASP B C 1
ATOM 7075 O O . ASP B 1 402 ? -22.219 -36.344 -21.062 1 86 402 ASP B O 1
ATOM 7079 N N . LYS B 1 403 ? -22 -38.438 -21.797 1 85.06 403 LYS B N 1
ATOM 7080 C CA . LYS B 1 403 ? -22.062 -39.031 -20.469 1 85.06 403 LYS B CA 1
ATOM 7081 C C . LYS B 1 403 ? -20.797 -39.875 -20.188 1 85.06 403 LYS B C 1
ATOM 7083 O O . LYS B 1 403 ? -19.875 -39.875 -21 1 85.06 403 LYS B O 1
ATOM 7088 N N . GLU B 1 404 ? -20.766 -40.469 -19.141 1 83.75 404 GLU B N 1
ATOM 7089 C CA . GLU B 1 404 ? -19.594 -41.25 -18.75 1 83.75 404 GLU B CA 1
ATOM 7090 C C . GLU B 1 404 ? -19.391 -42.438 -19.672 1 83.75 404 GLU B C 1
ATOM 7092 O O . GLU B 1 404 ? -18.25 -42.812 -19.984 1 83.75 404 GLU B O 1
ATOM 7097 N N . SER B 1 405 ? -20.469 -42.844 -20.156 1 86.88 405 SER B N 1
ATOM 7098 C CA . SER B 1 405 ? -20.375 -43.969 -21.094 1 86.88 405 SER B CA 1
ATOM 7099 C C . SER B 1 405 ? -20.5 -43.5 -22.547 1 86.88 405 SER B C 1
ATOM 7101 O O . SER B 1 405 ? -21.297 -42.625 -22.844 1 86.88 405 SER B O 1
ATOM 7103 N N . VAL B 1 406 ? -19.75 -44.125 -23.406 1 88.31 406 VAL B N 1
ATOM 7104 C CA . VAL B 1 406 ? -19.766 -43.781 -24.812 1 88.31 406 VAL B CA 1
ATOM 7105 C C . VAL B 1 406 ? -20.922 -44.5 -25.516 1 88.31 406 VAL B C 1
ATOM 7107 O O . VAL B 1 406 ? -21.141 -45.688 -25.312 1 88.31 406 VAL B O 1
ATOM 7110 N N . SER B 1 407 ? -21.672 -43.719 -26.25 1 89.75 407 SER B N 1
ATOM 7111 C CA . SER B 1 407 ? -22.703 -44.219 -27.141 1 89.75 407 SER B CA 1
ATOM 7112 C C . SER B 1 407 ? -22.484 -43.719 -28.578 1 89.75 407 SER B C 1
ATOM 7114 O O . SER B 1 407 ? -22.688 -42.562 -28.859 1 89.75 407 SER B O 1
ATOM 7116 N N . LEU B 1 408 ? -22.125 -44.75 -29.422 1 91.44 408 LEU B N 1
ATOM 7117 C CA . LEU B 1 408 ? -21.812 -44.375 -30.812 1 91.44 408 LEU B CA 1
ATOM 7118 C C . LEU B 1 408 ? -23.031 -44.562 -31.703 1 91.44 408 LEU B C 1
ATOM 7120 O O . LEU B 1 408 ? -23.781 -45.531 -31.531 1 91.44 408 LEU B O 1
ATOM 7124 N N . PRO B 1 409 ? -23.203 -43.688 -32.625 1 91.81 409 PRO B N 1
ATOM 7125 C CA . PRO B 1 409 ? -24.297 -43.875 -33.594 1 91.81 409 PRO B CA 1
ATOM 7126 C C . PRO B 1 409 ? -23.984 -44.969 -34.625 1 91.81 409 PRO B C 1
ATOM 7128 O O . PRO B 1 409 ? -22.844 -45.375 -34.75 1 91.81 409 PRO B O 1
ATOM 7131 N N . VAL B 1 410 ? -25.047 -45.25 -35.375 1 92.75 410 VAL B N 1
ATOM 7132 C CA . VAL B 1 410 ? -24.891 -46.281 -36.406 1 92.75 410 VAL B CA 1
ATOM 7133 C C . VAL B 1 410 ? -24.016 -45.75 -37.531 1 92.75 410 VAL B C 1
ATOM 7135 O O . VAL B 1 410 ? -23.234 -46.5 -38.125 1 92.75 410 VAL B O 1
ATOM 7138 N N . THR B 1 411 ? -24.219 -44.5 -37.812 1 94.62 411 THR B N 1
ATOM 7139 C CA . THR B 1 411 ? -23.375 -43.844 -38.781 1 94.62 411 THR B CA 1
ATOM 7140 C C . THR B 1 411 ? -22.656 -42.625 -38.156 1 94.62 411 THR B C 1
ATOM 7142 O O . THR B 1 411 ? -23.25 -41.906 -37.375 1 94.62 411 THR B O 1
ATOM 7145 N N . LEU B 1 412 ? -21.406 -42.531 -38.562 1 95.81 412 LEU B N 1
ATOM 7146 C CA . LEU B 1 412 ? -20.594 -41.438 -38.062 1 95.81 412 LEU B CA 1
ATOM 7147 C C . LEU B 1 412 ? -19.781 -40.781 -39.188 1 95.81 412 LEU B C 1
ATOM 7149 O O . LEU B 1 412 ? -19.062 -41.5 -39.906 1 95.81 412 LEU B O 1
ATOM 7153 N N . ASN B 1 413 ? -19.984 -39.562 -39.344 1 96.56 413 ASN B N 1
ATOM 7154 C CA . ASN B 1 413 ? -19.172 -38.812 -40.312 1 96.56 413 ASN B CA 1
ATOM 7155 C C . ASN B 1 413 ? -17.906 -38.281 -39.656 1 96.56 413 ASN B C 1
ATOM 7157 O O . ASN B 1 413 ? -17.953 -37.625 -38.625 1 96.56 413 ASN B O 1
ATOM 7161 N N . ILE B 1 414 ? -16.812 -38.594 -40.188 1 96.62 414 ILE B N 1
ATOM 7162 C CA . ILE B 1 414 ? -15.523 -38.062 -39.781 1 96.62 414 ILE B CA 1
ATOM 7163 C C . ILE B 1 414 ? -14.992 -37.094 -40.844 1 96.62 414 ILE B C 1
ATOM 7165 O O . ILE B 1 414 ? -14.688 -37.531 -41.969 1 96.62 414 ILE B O 1
ATOM 7169 N N . THR B 1 415 ? -14.891 -35.844 -40.469 1 96.69 415 THR B N 1
ATOM 7170 C CA . THR B 1 415 ? -14.398 -34.812 -41.375 1 96.69 415 THR B CA 1
ATOM 7171 C C . THR B 1 415 ? -12.883 -34.906 -41.5 1 96.69 415 THR B C 1
ATOM 7173 O O . THR B 1 415 ? -12.164 -34.906 -40.5 1 96.69 415 THR B O 1
ATOM 7176 N N . LEU B 1 416 ? -12.367 -35.031 -42.719 1 94.5 416 LEU B N 1
ATOM 7177 C CA . LEU B 1 416 ? -10.93 -35.062 -43 1 94.5 416 LEU B CA 1
ATOM 7178 C C . LEU B 1 416 ? -10.547 -33.969 -43.969 1 94.5 416 LEU B C 1
ATOM 7180 O O . LEU B 1 416 ? -11.125 -33.875 -45.062 1 94.5 416 LEU B O 1
ATOM 7184 N N . LYS B 1 417 ? -9.664 -33.156 -43.531 1 91.62 417 LYS B N 1
ATOM 7185 C CA . LYS B 1 417 ? -9.219 -32.094 -44.438 1 91.62 417 LYS B CA 1
ATOM 7186 C C . LYS B 1 417 ? -7.926 -32.469 -45.156 1 91.62 417 LYS B C 1
ATOM 7188 O O . LYS B 1 417 ? -6.953 -32.875 -44.5 1 91.62 417 LYS B O 1
ATOM 7193 N N . ASP B 1 418 ? -7.918 -32.406 -46.438 1 87.06 418 ASP B N 1
ATOM 7194 C CA . ASP B 1 418 ? -6.746 -32.531 -47.281 1 87.06 418 ASP B CA 1
ATOM 7195 C C . ASP B 1 418 ? -6.199 -33.969 -47.281 1 87.06 418 ASP B C 1
ATOM 7197 O O . ASP B 1 418 ? -4.984 -34.156 -47.312 1 87.06 418 ASP B O 1
ATOM 7201 N N . ILE B 1 419 ? -7.035 -34.875 -47 1 87.38 419 ILE B N 1
ATOM 7202 C CA . ILE B 1 419 ? -6.672 -36.281 -47.094 1 87.38 419 ILE B CA 1
ATOM 7203 C C . ILE B 1 419 ? -7.285 -36.906 -48.344 1 87.38 419 ILE B C 1
ATOM 7205 O O . ILE B 1 419 ? -8.508 -36.938 -48.5 1 87.38 419 ILE B O 1
ATOM 7209 N N . LYS B 1 420 ? -6.527 -37.344 -49.188 1 80.44 420 LYS B N 1
ATOM 7210 C CA . LYS B 1 420 ? -6.977 -37.75 -50.531 1 80.44 420 LYS B CA 1
ATOM 7211 C C . LYS B 1 420 ? -7.402 -39.219 -50.531 1 80.44 420 LYS B C 1
ATOM 7213 O O . LYS B 1 420 ? -8.359 -39.594 -51.219 1 80.44 420 LYS B O 1
ATOM 7218 N N . LYS B 1 421 ? -6.699 -40.062 -49.875 1 91.06 421 LYS B N 1
ATOM 7219 C CA . LYS B 1 421 ? -7.012 -41.5 -49.906 1 91.06 421 LYS B CA 1
ATOM 7220 C C . LYS B 1 421 ? -6.871 -42.125 -48.531 1 91.06 421 LYS B C 1
ATOM 7222 O O . LYS B 1 421 ? -5.785 -42.125 -47.938 1 91.06 421 LYS B O 1
ATOM 7227 N N . VAL B 1 422 ? -7.949 -42.656 -48.031 1 95.69 422 VAL B N 1
ATOM 7228 C CA . VAL B 1 422 ? -7.973 -43.406 -46.781 1 95.69 422 VAL B CA 1
ATOM 7229 C C . VAL B 1 422 ? -7.707 -44.875 -47.062 1 95.69 422 VAL B C 1
ATOM 7231 O O . VAL B 1 422 ? -8.305 -45.469 -47.938 1 95.69 422 VAL B O 1
ATOM 7234 N N . LYS B 1 423 ? -6.805 -45.469 -46.25 1 95.88 423 LYS B N 1
ATOM 7235 C CA . LYS B 1 423 ? -6.406 -46.844 -46.469 1 95.88 423 LYS B CA 1
ATOM 7236 C C . LYS B 1 423 ? -7.137 -47.781 -45.5 1 95.88 423 LYS B C 1
ATOM 7238 O O . LYS B 1 423 ? -7.504 -48.906 -45.875 1 95.88 423 LYS B O 1
ATOM 7243 N N . ASN B 1 424 ? -7.262 -47.344 -44.312 1 96.06 424 ASN B N 1
ATOM 7244 C CA . ASN B 1 424 ? -7.867 -48.188 -43.281 1 96.06 424 ASN B CA 1
ATOM 7245 C C . ASN B 1 424 ? -8.484 -47.344 -42.156 1 96.06 424 ASN B C 1
ATOM 7247 O O . ASN B 1 424 ? -7.996 -46.25 -41.875 1 96.06 424 ASN B O 1
ATOM 7251 N N . VAL B 1 425 ? -9.586 -47.844 -41.625 1 96.81 425 VAL B N 1
ATOM 7252 C CA . VAL B 1 425 ? -10.219 -47.219 -40.469 1 96.81 425 VAL B CA 1
ATOM 7253 C C . VAL B 1 425 ? -10.477 -48.281 -39.375 1 96.81 425 VAL B C 1
ATOM 7255 O O . VAL B 1 425 ? -10.984 -49.344 -39.688 1 96.81 425 VAL B O 1
ATOM 7258 N N . SER B 1 426 ? -10.039 -48.031 -38.156 1 96.12 426 SER B N 1
ATOM 7259 C CA . SER B 1 426 ? -10.281 -48.906 -37.031 1 96.12 426 SER B CA 1
ATOM 7260 C C . SER B 1 426 ? -10.648 -48.094 -35.781 1 96.12 426 SER B C 1
ATOM 7262 O O . SER B 1 426 ? -10.602 -46.875 -35.781 1 96.12 426 SER B O 1
ATOM 7264 N N . MET B 1 427 ? -11.141 -48.781 -34.812 1 95.62 427 MET B N 1
ATOM 7265 C CA . MET B 1 427 ? -11.43 -48.188 -33.531 1 95.62 427 MET B CA 1
ATOM 7266 C C . MET B 1 427 ? -10.477 -48.719 -32.438 1 95.62 427 MET B C 1
ATOM 7268 O O . MET B 1 427 ? -10.336 -49.938 -32.312 1 95.62 427 MET B O 1
ATOM 7272 N N . LEU B 1 428 ? -9.844 -47.875 -31.688 1 95.25 428 LEU B N 1
ATOM 7273 C CA . LEU B 1 428 ? -8.961 -48.344 -30.625 1 95.25 428 LEU B CA 1
ATOM 7274 C C . LEU B 1 428 ? -9.75 -49.094 -29.562 1 95.25 428 LEU B C 1
ATOM 7276 O O . LEU B 1 428 ? -10.836 -48.656 -29.172 1 95.25 428 LEU B O 1
ATOM 7280 N N . GLY B 1 429 ? -9.188 -50.219 -29.094 1 91.94 429 GLY B N 1
ATOM 7281 C CA . GLY B 1 429 ? -9.836 -51.031 -28.078 1 91.94 429 GLY B CA 1
ATOM 7282 C C . GLY B 1 429 ? -10.789 -52.062 -28.656 1 91.94 429 GLY B C 1
ATOM 7283 O O . GLY B 1 429 ? -11.344 -52.875 -27.922 1 91.94 429 GLY B O 1
ATOM 7284 N N . SER B 1 430 ? -10.969 -51.969 -29.938 1 91.56 430 SER B N 1
ATOM 7285 C CA . SER B 1 430 ? -11.867 -52.906 -30.594 1 91.56 430 SER B CA 1
ATOM 7286 C C . SER B 1 430 ? -11.164 -53.625 -31.734 1 91.56 430 SER B C 1
ATOM 7288 O O . SER B 1 430 ? -10.32 -53.062 -32.406 1 91.56 430 SER B O 1
ATOM 7290 N N . THR B 1 431 ? -11.547 -54.938 -31.969 1 89.06 431 THR B N 1
ATOM 7291 C CA . THR B 1 431 ? -11.023 -55.688 -33.094 1 89.06 431 THR B CA 1
ATOM 7292 C C . THR B 1 431 ? -12.055 -55.812 -34.219 1 89.06 431 THR B C 1
ATOM 7294 O O . THR B 1 431 ? -11.797 -56.406 -35.25 1 89.06 431 THR B O 1
ATOM 7297 N N . GLN B 1 432 ? -13.078 -55.188 -34 1 88.12 432 GLN B N 1
ATOM 7298 C CA . GLN B 1 432 ? -14.156 -55.281 -34.969 1 88.12 432 GLN B CA 1
ATOM 7299 C C . GLN B 1 432 ? -13.82 -54.5 -36.25 1 88.12 432 GLN B C 1
ATOM 7301 O O . GLN B 1 432 ? -13.312 -53.406 -36.188 1 88.12 432 GLN B O 1
ATOM 7306 N N . LYS B 1 433 ? -14.141 -55.125 -37.344 1 89.81 433 LYS B N 1
ATOM 7307 C CA . LYS B 1 433 ? -13.938 -54.438 -38.625 1 89.81 433 LYS B CA 1
ATOM 7308 C C . LYS B 1 433 ? -15.008 -53.375 -38.844 1 89.81 433 LYS B C 1
ATOM 7310 O O . LYS B 1 433 ? -16.188 -53.594 -38.531 1 89.81 433 LYS B O 1
ATOM 7315 N N . LEU B 1 434 ? -14.57 -52.312 -39.344 1 93.75 434 LEU B N 1
ATOM 7316 C CA . LEU B 1 434 ? -15.492 -51.219 -39.656 1 93.75 434 LEU B CA 1
ATOM 7317 C C . LEU B 1 434 ? -15.633 -51 -41.156 1 93.75 434 LEU B C 1
ATOM 7319 O O . LEU B 1 434 ? -14.664 -51.156 -41.906 1 93.75 434 LEU B O 1
ATOM 7323 N N . LYS B 1 435 ? -16.844 -50.719 -41.562 1 95.12 435 LYS B N 1
ATOM 7324 C CA . LYS B 1 435 ? -17.094 -50.312 -42.938 1 95.12 435 LYS B CA 1
ATOM 7325 C C . LYS B 1 435 ? -17.125 -48.781 -43.062 1 95.12 435 LYS B C 1
ATOM 7327 O O . LYS B 1 435 ? -17.609 -48.094 -42.156 1 95.12 435 LYS B O 1
ATOM 7332 N N . TRP B 1 436 ? -16.562 -48.281 -44.156 1 95.75 436 TRP B N 1
ATOM 7333 C CA . TRP B 1 436 ? -16.609 -46.844 -44.375 1 95.75 436 TRP B CA 1
ATOM 7334 C C . TRP B 1 436 ? -16.625 -46.531 -45.875 1 95.75 436 TRP B C 1
ATOM 7336 O O . TRP B 1 436 ? -16.281 -47.406 -46.688 1 95.75 436 TRP B O 1
ATOM 7346 N N . LYS B 1 437 ? -17.094 -45.406 -46.25 1 94.5 437 LYS B N 1
ATOM 7347 C CA . LYS B 1 437 ? -17.062 -44.844 -47.594 1 94.5 437 LYS B CA 1
ATOM 7348 C C . LYS B 1 437 ? -16.609 -43.406 -47.594 1 94.5 437 LYS B C 1
ATOM 7350 O O . LYS B 1 437 ? -16.812 -42.688 -46.594 1 94.5 437 LYS B O 1
ATOM 7355 N N . THR B 1 438 ? -15.977 -43 -48.688 1 93.62 438 THR B N 1
ATOM 7356 C CA . THR B 1 438 ? -15.578 -41.625 -48.844 1 93.62 438 THR B CA 1
ATOM 7357 C C . THR B 1 438 ? -16.797 -40.719 -48.969 1 93.62 438 THR B C 1
ATOM 7359 O O . THR B 1 438 ? -17.766 -41.062 -49.656 1 93.62 438 THR B O 1
ATOM 7362 N N . SER B 1 439 ? -16.75 -39.688 -48.281 1 92.88 439 SER B N 1
ATOM 7363 C CA . SER B 1 439 ? -17.797 -38.656 -48.375 1 92.88 439 SER B CA 1
ATOM 7364 C C . SER B 1 439 ? -17.234 -37.312 -48.844 1 92.88 439 SER B C 1
ATOM 7366 O O . SER B 1 439 ? -16.031 -37.219 -49.125 1 92.88 439 SER B O 1
ATOM 7368 N N . ALA B 1 440 ? -18.062 -36.312 -48.969 1 90.5 440 ALA B N 1
ATOM 7369 C CA . ALA B 1 440 ? -17.688 -35 -49.469 1 90.5 440 ALA B CA 1
ATOM 7370 C C . ALA B 1 440 ? -16.625 -34.375 -48.594 1 90.5 440 ALA B C 1
ATOM 7372 O O . ALA B 1 440 ? -15.727 -33.656 -49.062 1 90.5 440 ALA B O 1
ATOM 7373 N N . ASP B 1 441 ? -16.703 -34.656 -47.25 1 93.12 441 ASP B N 1
ATOM 7374 C CA . ASP B 1 441 ? -15.828 -33.906 -46.344 1 93.12 441 ASP B CA 1
ATOM 7375 C C . ASP B 1 441 ? -14.938 -34.875 -45.562 1 93.12 441 ASP B C 1
ATOM 7377 O O . ASP B 1 441 ? -14.289 -34.469 -44.594 1 93.12 441 ASP B O 1
ATOM 7381 N N . GLY B 1 442 ? -14.867 -36.156 -46 1 95.56 442 GLY B N 1
ATOM 7382 C CA . GLY B 1 442 ? -14.062 -37.125 -45.281 1 95.56 442 GLY B CA 1
ATOM 7383 C C . GLY B 1 442 ? -14.523 -38.562 -45.5 1 95.56 442 GLY B C 1
ATOM 7384 O O . GLY B 1 442 ? -14.508 -39.031 -46.625 1 95.56 442 GLY B O 1
ATOM 7385 N N . ILE B 1 443 ? -15.055 -39.188 -44.438 1 96.31 443 ILE B N 1
ATOM 7386 C CA . ILE B 1 443 ? -15.531 -40.562 -44.562 1 96.31 443 ILE B CA 1
ATOM 7387 C C . ILE B 1 443 ? -16.797 -40.75 -43.719 1 96.31 443 ILE B C 1
ATOM 7389 O O . ILE B 1 443 ? -16.984 -40.062 -42.719 1 96.31 443 ILE B O 1
ATOM 7393 N N . ASP B 1 444 ? -17.625 -41.594 -44.188 1 96.5 444 ASP B N 1
ATOM 7394 C CA . ASP B 1 444 ? -18.766 -42.062 -43.406 1 96.5 444 ASP B CA 1
ATOM 7395 C C . ASP B 1 444 ? -18.547 -43.5 -42.906 1 96.5 444 ASP B C 1
ATOM 7397 O O . ASP B 1 444 ? -18.328 -44.406 -43.688 1 96.5 444 ASP B O 1
ATOM 7401 N N . LEU B 1 445 ? -18.609 -43.625 -41.625 1 96.5 445 LEU B N 1
ATOM 7402 C CA . LEU B 1 445 ? -18.406 -44.906 -40.969 1 96.5 445 LEU B CA 1
ATOM 7403 C C . LEU B 1 445 ? -19.75 -45.562 -40.656 1 96.5 445 LEU B C 1
ATOM 7405 O O . LEU B 1 445 ? -20.703 -44.906 -40.25 1 96.5 445 LEU B O 1
ATOM 7409 N N . THR B 1 446 ? -19.781 -46.844 -40.875 1 95 446 THR B N 1
ATOM 7410 C CA . THR B 1 446 ? -20.859 -47.688 -40.344 1 95 446 THR B CA 1
ATOM 7411 C C . THR B 1 446 ? -20.391 -48.469 -39.125 1 95 446 THR B C 1
ATOM 7413 O O . THR B 1 446 ? -19.516 -49.344 -39.25 1 95 446 THR B O 1
ATOM 7416 N N . ILE B 1 447 ? -20.984 -48.188 -37.969 1 91.75 447 ILE B N 1
ATOM 7417 C CA . ILE B 1 447 ? -20.531 -48.75 -36.719 1 91.75 447 ILE B CA 1
ATOM 7418 C C . ILE B 1 447 ? -21.469 -49.875 -36.281 1 91.75 447 ILE B C 1
ATOM 7420 O O . ILE B 1 447 ? -22.656 -49.625 -36.031 1 91.75 447 ILE B O 1
ATOM 7424 N N . PRO B 1 448 ? -20.938 -51.031 -36.188 1 90.31 448 PRO B N 1
ATOM 7425 C CA . PRO B 1 448 ? -21.797 -52.094 -35.719 1 90.31 448 PRO B CA 1
ATOM 7426 C C . PRO B 1 448 ? -22.281 -51.906 -34.281 1 90.31 448 PRO B C 1
ATOM 7428 O O . PRO B 1 448 ? -21.578 -51.312 -33.469 1 90.31 448 PRO B O 1
ATOM 7431 N N . ALA B 1 449 ? -23.391 -52.438 -33.938 1 86.81 449 ALA B N 1
ATOM 7432 C CA . ALA B 1 449 ? -23.984 -52.281 -32.594 1 86.81 449 ALA B CA 1
ATOM 7433 C C . ALA B 1 449 ? -23.062 -52.844 -31.531 1 86.81 449 ALA B C 1
ATOM 7435 O O . ALA B 1 449 ? -23.031 -52.375 -30.406 1 86.81 449 ALA B O 1
ATOM 7436 N N . SER B 1 450 ? -22.281 -53.75 -31.891 1 86 450 SER B N 1
ATOM 7437 C CA . SER B 1 450 ? -21.391 -54.438 -30.953 1 86 450 SER B CA 1
ATOM 7438 C C . SER B 1 450 ? -20.281 -53.531 -30.469 1 86 450 SER B C 1
ATOM 7440 O O . SER B 1 450 ? -19.672 -53.75 -29.422 1 86 450 SER B O 1
ATOM 7442 N N . ALA B 1 451 ? -20.078 -52.531 -31.25 1 84 451 ALA B N 1
ATOM 7443 C CA . ALA B 1 451 ? -19.047 -51.562 -30.859 1 84 451 ALA B CA 1
ATOM 7444 C C . ALA B 1 451 ? -19.422 -50.844 -29.562 1 84 451 ALA B C 1
ATOM 7446 O O . ALA B 1 451 ? -18.531 -50.406 -28.828 1 84 451 ALA B O 1
ATOM 7447 N N . ASN B 1 452 ? -20.656 -50.781 -29.266 1 85.75 452 ASN B N 1
ATOM 7448 C CA . ASN B 1 452 ? -21.125 -50.094 -28.062 1 85.75 452 ASN B CA 1
ATOM 7449 C C . ASN B 1 452 ? -21.109 -51.031 -26.859 1 85.75 452 ASN B C 1
ATOM 7451 O O . ASN B 1 452 ? -21.328 -50.594 -25.734 1 85.75 452 ASN B O 1
ATOM 7455 N N . ASN B 1 453 ? -20.766 -52.25 -27.094 1 81.25 453 ASN B N 1
ATOM 7456 C CA . ASN B 1 453 ? -20.828 -53.219 -26.016 1 81.25 453 ASN B CA 1
ATOM 7457 C C . ASN B 1 453 ? -19.469 -53.469 -25.375 1 81.25 453 ASN B C 1
ATOM 7459 O O . ASN B 1 453 ? -19.344 -54.281 -24.469 1 81.25 453 ASN B O 1
ATOM 7463 N N . ILE B 1 454 ? -18.484 -52.719 -25.797 1 80 454 ILE B N 1
ATOM 7464 C CA . ILE B 1 454 ? -17.141 -53.062 -25.312 1 80 454 ILE B CA 1
ATOM 7465 C C . ILE B 1 454 ? -16.812 -52.188 -24.109 1 80 454 ILE B C 1
ATOM 7467 O O . ILE B 1 454 ? -15.695 -52.25 -23.578 1 80 454 ILE B O 1
ATOM 7471 N N . GLY B 1 455 ? -17.672 -51.344 -23.672 1 79.56 455 GLY B N 1
ATOM 7472 C CA . GLY B 1 455 ? -17.562 -50.656 -22.406 1 79.56 455 GLY B CA 1
ATOM 7473 C C . GLY B 1 455 ? -16.625 -49.469 -22.453 1 79.56 455 GLY B C 1
ATOM 7474 O O . GLY B 1 455 ? -15.922 -49.188 -21.484 1 79.56 455 GLY B O 1
ATOM 7475 N N . LEU B 1 456 ? -16.578 -48.844 -23.578 1 84.94 456 LEU B N 1
ATOM 7476 C CA . LEU B 1 456 ? -15.742 -47.656 -23.688 1 84.94 456 LEU B CA 1
ATOM 7477 C C . LEU B 1 456 ? -16.281 -46.531 -22.797 1 84.94 456 LEU B C 1
ATOM 7479 O O . LEU B 1 456 ? -17.5 -46.344 -22.703 1 84.94 456 LEU B O 1
ATOM 7483 N N . LYS B 1 457 ? -15.367 -45.906 -22.125 1 90.31 457 LYS B N 1
ATOM 7484 C CA . LYS B 1 457 ? -15.719 -44.812 -21.266 1 90.31 457 LYS B CA 1
ATOM 7485 C C . LYS B 1 457 ? -15.086 -43.5 -21.75 1 90.31 457 LYS B C 1
ATOM 7487 O O . LYS B 1 457 ? -14.078 -43.531 -22.453 1 90.31 457 LYS B O 1
ATOM 7492 N N . GLN B 1 458 ? -15.711 -42.312 -21.422 1 92.75 458 GLN B N 1
ATOM 7493 C CA . GLN B 1 458 ? -15.242 -40.938 -21.578 1 92.75 458 GLN B CA 1
ATOM 7494 C C . GLN B 1 458 ? -15.203 -40.5 -23.047 1 92.75 458 GLN B C 1
ATOM 7496 O O . GLN B 1 458 ? -15.719 -39.469 -23.422 1 92.75 458 GLN B O 1
ATOM 7501 N N . ALA B 1 459 ? -14.492 -41.312 -23.938 1 95.31 459 ALA B N 1
ATOM 7502 C CA . ALA B 1 459 ? -14.359 -41 -25.359 1 95.31 459 ALA B CA 1
ATOM 7503 C C . ALA B 1 459 ? -13.93 -42.25 -26.141 1 95.31 459 ALA B C 1
ATOM 7505 O O . ALA B 1 459 ? -13.188 -43.062 -25.625 1 95.31 459 ALA B O 1
ATOM 7506 N N . ALA B 1 460 ? -14.414 -42.312 -27.359 1 95.69 460 ALA B N 1
ATOM 7507 C CA . ALA B 1 460 ? -13.93 -43.312 -28.297 1 95.69 460 ALA B CA 1
ATOM 7508 C C . ALA B 1 460 ? -12.938 -42.719 -29.281 1 95.69 460 ALA B C 1
ATOM 7510 O O . ALA B 1 460 ? -12.969 -41.531 -29.547 1 95.69 460 ALA B O 1
ATOM 7511 N N . CYS B 1 461 ? -12.062 -43.594 -29.766 1 97.25 461 CYS B N 1
ATOM 7512 C CA . CYS B 1 461 ? -11.055 -43.094 -30.703 1 97.25 461 CYS B CA 1
ATOM 7513 C C . CYS B 1 461 ? -10.984 -43.969 -31.938 1 97.25 461 CYS B C 1
ATOM 7515 O O . CYS B 1 461 ? -10.812 -45.188 -31.844 1 97.25 461 CYS B O 1
ATOM 7517 N N . PHE B 1 462 ? -11.109 -43.344 -33.094 1 97.19 462 PHE B N 1
ATOM 7518 C CA . PHE B 1 462 ? -10.93 -44.031 -34.375 1 97.19 462 PHE B CA 1
ATOM 7519 C C . PHE B 1 462 ? -9.586 -43.656 -35 1 97.19 462 PHE B C 1
ATOM 7521 O O . PHE B 1 462 ? -9.156 -42.5 -34.938 1 97.19 462 PHE B O 1
ATOM 7528 N N . THR B 1 463 ? -8.961 -44.625 -35.625 1 97.5 463 THR B N 1
ATOM 7529 C CA . THR B 1 463 ? -7.727 -44.406 -36.344 1 97.5 463 THR B CA 1
ATOM 7530 C C . THR B 1 463 ? -7.984 -44.375 -37.844 1 97.5 463 THR B C 1
ATOM 7532 O O . THR B 1 463 ? -8.703 -45.25 -38.375 1 97.5 463 THR B O 1
ATOM 7535 N N . ILE B 1 464 ? -7.473 -43.438 -38.5 1 97.69 464 ILE B N 1
ATOM 7536 C CA . ILE B 1 464 ? -7.574 -43.281 -39.938 1 97.69 464 ILE B CA 1
ATOM 7537 C C . ILE B 1 464 ? -6.18 -43.312 -40.562 1 97.69 464 ILE B C 1
ATOM 7539 O O . ILE B 1 464 ? -5.449 -42.312 -40.5 1 97.69 464 ILE B O 1
ATOM 7543 N N . ASP B 1 465 ? -5.879 -44.375 -41.219 1 97.19 465 ASP B N 1
ATOM 7544 C CA . ASP B 1 465 ? -4.613 -44.469 -41.906 1 97.19 465 ASP B CA 1
ATOM 7545 C C . ASP B 1 465 ? -4.762 -44.031 -43.375 1 97.19 465 ASP B C 1
ATOM 7547 O O . ASP B 1 465 ? -5.73 -44.375 -44.031 1 97.19 465 ASP B O 1
ATOM 7551 N N . TYR B 1 466 ? -3.791 -43.281 -43.875 1 95.44 466 TYR B N 1
ATOM 7552 C CA . TYR B 1 466 ? -3.863 -42.781 -45.25 1 95.44 466 TYR B CA 1
ATOM 7553 C C . TYR B 1 466 ? -2.486 -42.781 -45.906 1 95.44 466 TYR B C 1
ATOM 7555 O O . TYR B 1 466 ? -1.465 -42.812 -45.188 1 95.44 466 TYR B O 1
#

InterPro domains:
  IPR000933 Glycoside hydrolase, family 29 [PTHR10030] (12-412)
  IPR000933 Glycoside hydrolase, family 29 [SM00812] (15-419)
  IPR013780 Glycosyl hydrolase, all-beta [G3DSA:2.60.40.1180] (375-464)
  IPR016286 Alpha-L-fucosidase, metazoa-type [PIRSF001092] (8-444)
  IPR017853 Glycoside hydrolase superfamily [SSF51445] (19-371)
  IPR031919 Alpha-L-fucosidase, C-terminal [PF16757] (381-464)
  IPR057739 Glycoside hydrolase family 29, N-terminal [PF01120] (7-368)

pLDDT: mean 94.96, std 8.79, range [21.66, 98.94]